Protein AF-A0A1I8J2R6-F1 (afdb_monomer_lite)

Radius of gyration: 37.36 Å; chains: 1; bounding box: 81×75×120 Å

Foldseek 3Di:
DDDDDPVNVVVVVVVVVVVVVVVVLLVVLVVVLVDPDDDDDLQRLLVNLVSCQSVLDQEDEAAQQQQDFAVSVVSNDHPSHNYYHYHHDVLAFFHDDPDPCCCFPVVRSGGPVNVCVVVPDDDDDDQEDQFAAPLQCVLCCVVVVSHDYPCVRLVVQAAQLFFPDLFAEQADQQAWDDDPFIEGLQLLLQLLLVLVLSLLLPDQLQQEAEEEQTPVHLLSSQVVLQVVCVVVVVSPVVLVVLLVVVDDDDDDDGDDDDDDDDPPPVVNPGRSHHYYYLVVCPPAAHAEYEYEQRHRDPVLDSPPVQRSNSVSSQSRRHSHGYYYYYHLVSQVPPHPSSVVSVVVCVVVVRYDLWGWTARSQCSPPFTQTHNTSVSRADNQRDRQQDFCQDQAPLNPDGGRHGVPSDDHRQFAQDKDKDAQPPPRDIDIDGPNDDSVNDAQQAKDWDAQPVPGHTGIGGPRDDSPPDADFAFPADAAPPPGHTDGHGNRDHRYDVPDPVVVVVVVVVVVVVVVVQVVVLQVLLVVLVVVLVVLVPDPQDDKDKDKADCDDDRVVVVVVVVCQQVVQADVVLVFDWDFPIKIFIDGSVLSNLLSVCLSVPDAASPPKDKWKAAAEPVQVVCCSGPFDDFDPAADQAGRFGKTFSHNSVRQDCVRNVPRQKMWIKTAQQGAEDEDLAGDRHDDAPVVCVVVVGQWYWYDAPSVVRHTHNGIMITGHDRSRMGGGMMTHIDGDPPPPLPPQDDDDDPQQKDKQFDDDPPPPDPPRSSNVVCCVVQCQQCVQPPDPFKFFGMKIFGRPPVLVVLLVVVCVVVPVPPPFAKWKWDDLAPVRVVCCSRPFDDFVRLVPTWTANYDDPVVCVVSPYFNKMFIKGFDFDDDPDDPDSGDITGDDGRSRIDRGMITGIGGDD

pLDDT: mean 79.5, std 16.18, range [24.77, 98.44]

Organism: NCBI:txid282301

Sequence (902 aa):
CVTSDPQSAINDFCSLAAMRRELRLRRTAALLRTKRIVGMTVTGASIQRDILRLVRPSLLVVEEAAEVGEPQLLACLSPSVQHLVLIGDHKQLRPPTESHRLARYFDLDVSMFERLINNGISYDQLALQNRMRPELSQFLRDIYPGLKDNLPVVTKHQATPCVAKSAFFWDHSEPETGDRSYINKEEAERCVALALFLISQGVAPSRITILAAYRSQTALISQLVRQRAEQHQHLFPEYFANRAKAGGSAGAAAAGEAEEADDEAVESRGPPILAHTVDVYQGDENDFVIVSLVRSNEECTVGFLKEVSRRCVAQSRARCGFWLIGNADCLTKEVGHWRTLLKSMREAGCVGKQLPLRCVLHPAETQLEASDAASVPAVGAKFCTLNCDMMMECGLHRCPLPCQPRHSHDRCAVRSEVTLPDCGHRAAKLCHQSLEELRCCTMVDFAFEACGHPGRKECWQPEGQLQCLRPCDRDLPGCGHRCQLLCWERCAPESCAQCRADEAARNAELQARRQAAQDEARREAKVELEAIKKQMDGCVKRLELTRDGESASEFLDVEDRVLKYIRAEHSWYPTVNRVEKVLNASLKRKFLSYKSALMFEPDRCELKFHGTSAEGVEGIITSGFRLPEKAGMYGAGIYFASDSSKSAREIYTKGSNMLMLCEVLLGRSLTVLGATKDTYNFKRMRQEKYDSLFAPRNSRATNGVMNDEFVVFEPAQAYPKYIVHYSCVDGSAALKGLPTVLAEGVTRINRPQRHEVDQNNPLFVYWSLVNSRFLSGLTTHGITVTQVQVNQNSDLLAKFEARRLKAGAAAKAPYGFTWAADQREAESVMKSGFSPAAVSGLKFTQLPDLQQMRAAVGGRLALLCKLLPSRHAGSGDPGAPWSIDSPDCAYPRYAIHFSMAG

InterPro domains:
  IPR012317 Poly(ADP-ribose) polymerase, catalytic domain [PF00644] (553-727)
  IPR012317 Poly(ADP-ribose) polymerase, catalytic domain [PS51059] (534-735)
  IPR027417 P-loop containing nucleoside triphosphate hydrolase [G3DSA:3.40.50.300] (8-129)
  IPR027417 P-loop containing nucleoside triphosphate hydrolase [G3DSA:3.40.50.300] (131-357)
  IPR027417 P-loop containing nucleoside triphosphate hydrolase [SSF52540] (24-339)
  IPR041677 DNA2/NAM7 helicase, helicase domain [PF13086] (26-96)
  IPR041679 DNA2/NAM7 helicase-like, C-terminal [PF13087] (108-328)
  IPR045055 DNA2/NAM7-like helicase [PTHR10887] (22-465)
  IPR047187 Upf1-like, C-terminal helicase domain [cd18808] (132-346)

Secondary structure (DSSP, 8-state):
-----HHHHHHHHHHHHHHHHHHHHHHHHHHHTT-S-----HHHHHHTHHHHHHH--SEEEESSTTTS-HHHHHHH--TT--EEEE---TTSPPPP-S-HHHHHHH-TT--HHHHHHHTT-------EESSS-HHHHGGGTTT-TT-EE-HHHHTTSPPPTTBS-SEEEEE--PPPB-SSS-B-HHHHHHHHHHHHHHHHTT--GGGEEEEESSHHHHHHHHHHHHHHHHHTGGG-HHHHHHHHHT----------------TTTGGGTS-SSEEEETTTTSS--EEEEEEE-----TT---GGGGSHHHHHHHHSSEEEEEEEEE-HHHHHHH-HHHHHHHHHHHHTT-EESSEEE--SS-TTT--EEE-STTTSPPTT-----SB--PBPTTSS-B--SBS-S---SS----EEEEE-TTT--EEEEETTS-GGG-----EEEEE-TTT--EEEEETTS-GGGS---SBP-PBPTTT-PBP-SBTTS---GGG-HHHHHHHHHHHHHHHHHHHHHHHHHHHHHHHHHHHHHTS---PPEEEEE-SSSTTHHHHHHHHHHHHHT--GGGT--EEEEEEEEEE-HHHHHHHHHHHHT-SS-TT-EEEEEEE--HHHHHHHHHH-----SS-BTTBSSEEEES-HHHHTSHHHHTT--EEEEEEEE--SEEE--S--TT---HHHHHHTT-SEEEE-TTGGGGT--SS-EEEESSGGGEEEEEEEEEEE--TTGGGGGS----TTTEEEEEPPPTT---TT-HHHHHHHHHHHHHHTT---SSEEEEEEEEE--HHHHHHHHHHHHHT-TT----EEEEE-SSHHHHHHHHHH---TTTSTT--BBSS--HHHHHH-TT--EEEEEEE---S---S--TTPPB--SSGGGEEEEEEEEEEE--

Structure (mmCIF, N/CA/C/O backbone):
data_AF-A0A1I8J2R6-F1
#
_entry.id   AF-A0A1I8J2R6-F1
#
loop_
_atom_site.group_PDB
_atom_site.id
_atom_site.type_symbol
_atom_site.label_atom_id
_atom_site.label_alt_id
_atom_site.label_comp_id
_atom_site.label_asym_id
_atom_site.label_entity_id
_atom_site.label_seq_id
_atom_site.pdbx_PDB_ins_code
_atom_site.Cartn_x
_atom_site.Cartn_y
_atom_site.Cartn_z
_atom_site.occupancy
_atom_site.B_iso_or_equiv
_atom_site.auth_seq_id
_atom_site.auth_comp_id
_atom_site.auth_asym_id
_atom_site.auth_atom_id
_atom_site.pdbx_PDB_model_num
ATOM 1 N N . CYS A 1 1 ? -45.819 43.734 0.096 1.00 41.59 1 CYS A N 1
ATOM 2 C CA . CYS A 1 1 ? -46.353 42.372 -0.118 1.00 41.59 1 CYS A CA 1
ATOM 3 C C . CYS A 1 1 ? -45.256 41.579 -0.817 1.00 41.59 1 CYS A C 1
ATOM 5 O O . CYS A 1 1 ? -44.944 41.943 -1.936 1.00 41.59 1 CYS A O 1
ATOM 7 N N . VAL A 1 2 ? -44.517 40.634 -0.243 1.00 42.91 2 VAL A N 1
ATOM 8 C CA . VAL A 1 2 ? -44.697 39.684 0.873 1.00 42.91 2 VAL A CA 1
ATOM 9 C C . VAL A 1 2 ? -43.318 39.617 1.567 1.00 42.91 2 VAL A C 1
ATOM 11 O O . VAL A 1 2 ? -42.319 39.416 0.894 1.00 42.91 2 VAL A O 1
ATOM 14 N N . THR A 1 3 ? -43.133 40.092 2.803 1.00 52.91 3 THR A N 1
ATOM 15 C CA . THR A 1 3 ? -43.122 39.261 4.029 1.00 52.91 3 THR A CA 1
ATOM 16 C C . THR A 1 3 ? -42.663 37.816 3.806 1.00 52.91 3 THR A C 1
ATOM 18 O O . THR A 1 3 ? -43.470 36.901 3.922 1.00 52.91 3 THR A O 1
ATOM 21 N N . SER A 1 4 ? -41.387 37.581 3.513 1.00 55.28 4 SER A N 1
ATOM 22 C CA . SER A 1 4 ? -40.802 36.256 3.741 1.00 55.28 4 SER A CA 1
ATOM 23 C C . SER A 1 4 ? -39.691 36.381 4.771 1.00 55.28 4 SER A C 1
ATOM 25 O O . SER A 1 4 ? -38.620 36.919 4.491 1.00 55.28 4 SER A O 1
ATOM 27 N N . ASP A 1 5 ? -39.999 35.917 5.978 1.00 74.06 5 ASP A N 1
ATOM 28 C CA . ASP A 1 5 ? -39.030 35.562 7.008 1.00 74.06 5 ASP A CA 1
ATOM 29 C C . ASP A 1 5 ? -37.847 34.801 6.361 1.00 74.06 5 ASP A C 1
ATOM 31 O O . ASP A 1 5 ? -38.088 33.816 5.655 1.00 74.06 5 ASP A O 1
ATOM 35 N N . PRO A 1 6 ? -36.582 35.232 6.541 1.00 74.56 6 PRO A N 1
ATOM 36 C CA . PRO A 1 6 ? -35.406 34.529 6.025 1.00 74.56 6 PRO A CA 1
ATOM 37 C C . PRO A 1 6 ? -35.391 33.036 6.373 1.00 74.56 6 PRO A C 1
ATOM 39 O O . PRO A 1 6 ? -34.923 32.226 5.573 1.00 74.56 6 PRO A O 1
ATOM 42 N N . GLN A 1 7 ? -35.959 32.661 7.523 1.00 73.50 7 GLN A N 1
ATOM 43 C CA . GLN A 1 7 ? -36.097 31.266 7.929 1.00 73.50 7 GLN A CA 1
ATOM 44 C C . GLN A 1 7 ? -37.048 30.492 7.003 1.00 73.50 7 GLN A C 1
ATOM 46 O O . GLN A 1 7 ? -36.767 29.349 6.648 1.00 73.50 7 GLN A O 1
ATOM 51 N N . SER A 1 8 ? -38.133 31.125 6.547 1.00 76.44 8 SER A N 1
ATOM 52 C CA . SER A 1 8 ? -39.066 30.547 5.571 1.00 76.44 8 SER A CA 1
ATOM 53 C C . SER A 1 8 ? -38.379 30.291 4.232 1.00 76.44 8 SER A C 1
ATOM 55 O O . SER A 1 8 ? -38.514 29.206 3.681 1.00 76.44 8 SER A O 1
ATOM 57 N N . ALA A 1 9 ? -37.579 31.240 3.737 1.00 78.19 9 ALA A N 1
ATOM 58 C CA . ALA A 1 9 ? -36.866 31.076 2.469 1.00 78.19 9 ALA A CA 1
ATOM 59 C C . ALA A 1 9 ? -35.791 29.971 2.532 1.00 78.19 9 ALA A C 1
ATOM 61 O O . ALA A 1 9 ? -35.609 29.224 1.569 1.00 78.19 9 ALA A O 1
ATOM 62 N N . ILE A 1 10 ? -35.097 29.835 3.670 1.00 81.56 10 ILE A N 1
ATOM 63 C CA . ILE A 1 10 ? -34.151 28.734 3.913 1.00 81.56 10 ILE A CA 1
ATOM 64 C C . ILE A 1 10 ? -34.891 27.392 3.954 1.00 81.56 10 ILE A C 1
ATOM 66 O O . ILE A 1 10 ? -34.449 26.435 3.320 1.00 81.56 10 ILE A O 1
ATOM 70 N N . ASN A 1 11 ? -36.029 27.323 4.647 1.00 82.44 11 ASN A N 1
ATOM 71 C CA . ASN A 1 11 ? -36.851 26.114 4.706 1.00 82.44 11 ASN A CA 1
ATOM 72 C C . ASN A 1 11 ? -37.362 25.712 3.312 1.00 82.44 11 ASN A C 1
ATOM 74 O O . ASN A 1 11 ? -37.271 24.539 2.942 1.00 82.44 11 ASN A O 1
ATOM 78 N N . ASP A 1 12 ? -37.809 26.681 2.511 1.00 88.00 12 ASP A N 1
ATOM 79 C CA . ASP A 1 12 ? -38.261 26.455 1.137 1.00 88.00 12 ASP A CA 1
ATOM 80 C C . ASP A 1 12 ? -37.124 25.930 0.254 1.00 88.00 12 ASP A C 1
ATOM 82 O O . ASP A 1 12 ? -37.296 24.923 -0.440 1.00 88.00 12 ASP A O 1
ATOM 86 N N . PHE A 1 13 ? -35.935 26.543 0.330 1.00 87.50 13 PHE A N 1
ATOM 87 C CA . PHE A 1 13 ? -34.747 26.078 -0.388 1.00 87.50 13 PHE A CA 1
ATOM 88 C C . PHE A 1 13 ? -34.352 24.652 0.015 1.00 87.50 13 PHE A C 1
ATOM 90 O O . PHE A 1 13 ? -34.125 23.810 -0.857 1.00 87.50 13 PHE A O 1
ATOM 97 N N . CYS A 1 14 ? -34.310 24.353 1.316 1.00 83.12 14 CYS A N 1
ATOM 98 C CA . CYS A 1 14 ? -34.025 23.013 1.825 1.00 83.12 14 CYS A CA 1
ATOM 99 C C . CYS A 1 14 ? -35.053 21.987 1.320 1.00 83.12 14 CYS A C 1
ATOM 101 O O . CYS A 1 14 ? -34.664 20.894 0.901 1.00 83.12 14 CYS A O 1
ATOM 103 N N . SER A 1 15 ? -36.342 22.346 1.278 1.00 89.81 15 SER A N 1
ATOM 104 C CA . SER A 1 15 ? -37.396 21.469 0.753 1.00 89.81 15 SER A CA 1
ATOM 105 C C . SER A 1 15 ? -37.225 21.194 -0.747 1.00 89.81 15 SER A C 1
ATOM 107 O O . SER A 1 15 ? -37.290 20.042 -1.179 1.00 89.81 15 SER A O 1
ATOM 109 N N . LEU A 1 16 ? -36.908 22.222 -1.543 1.00 90.69 16 LEU A N 1
ATOM 110 C CA . LEU A 1 16 ? -36.685 22.097 -2.984 1.00 90.69 16 LEU A CA 1
ATOM 111 C C . LEU A 1 16 ? -35.411 21.303 -3.290 1.00 90.69 16 LEU A C 1
ATOM 113 O O . LEU A 1 16 ? -35.392 20.485 -4.214 1.00 90.69 16 LEU A O 1
ATOM 117 N N . ALA A 1 17 ? -34.351 21.495 -2.503 1.00 85.00 17 ALA A N 1
ATOM 118 C CA . ALA A 1 17 ? -33.121 20.719 -2.605 1.00 85.00 17 ALA A CA 1
ATOM 119 C C . ALA A 1 17 ? -33.365 19.234 -2.283 1.00 85.00 17 ALA A C 1
ATOM 121 O O . ALA A 1 17 ? -32.916 18.362 -3.037 1.00 85.00 17 ALA A O 1
ATOM 122 N N . ALA A 1 18 ? -34.130 18.939 -1.226 1.00 84.38 18 ALA A N 1
ATOM 123 C CA . ALA A 1 18 ? -34.547 17.581 -0.882 1.00 84.38 18 ALA A CA 1
ATOM 124 C C . ALA A 1 18 ? -35.412 16.956 -1.990 1.00 84.38 18 ALA A C 1
ATOM 126 O O . ALA A 1 18 ? -35.148 15.833 -2.422 1.00 84.38 18 ALA A O 1
ATOM 127 N N . MET A 1 19 ? -36.371 17.709 -2.536 1.00 90.94 19 MET A N 1
ATOM 128 C CA . MET A 1 19 ? -37.223 17.263 -3.641 1.00 90.94 19 MET A CA 1
ATOM 129 C C . MET A 1 19 ? -36.410 16.969 -4.908 1.00 90.94 19 MET A C 1
ATOM 131 O O . MET A 1 19 ? -36.607 15.940 -5.556 1.00 90.94 19 MET A O 1
ATOM 135 N N . ARG A 1 20 ? -35.436 17.821 -5.250 1.00 90.69 20 ARG A N 1
ATOM 136 C CA . ARG A 1 20 ? -34.522 17.588 -6.378 1.00 90.69 20 ARG A CA 1
ATOM 137 C C . ARG A 1 20 ? -33.685 16.325 -6.174 1.00 90.69 20 ARG A C 1
ATOM 139 O O . ARG A 1 20 ? -33.478 15.580 -7.135 1.00 90.69 20 ARG A O 1
ATOM 146 N N . ARG A 1 21 ? -33.189 16.086 -4.954 1.00 86.81 21 ARG A N 1
ATOM 147 C CA . ARG A 1 21 ? -32.439 14.868 -4.606 1.00 86.81 21 ARG A CA 1
ATOM 148 C C . ARG A 1 21 ? -33.311 13.626 -4.781 1.00 86.81 21 ARG A C 1
ATOM 150 O O . ARG A 1 21 ? -32.877 12.694 -5.450 1.00 86.81 21 ARG A O 1
ATOM 157 N N . GLU A 1 22 ? -34.539 13.652 -4.274 1.00 89.94 22 GLU A N 1
ATOM 158 C CA . GLU A 1 22 ? -35.502 12.553 -4.404 1.00 89.94 22 GLU A CA 1
ATOM 159 C C . GLU A 1 22 ? -35.852 12.259 -5.872 1.00 89.94 22 GLU A C 1
ATOM 161 O O . GLU A 1 22 ? -35.825 11.110 -6.312 1.00 89.94 22 GLU A O 1
ATOM 166 N N . LEU A 1 23 ? -36.109 13.291 -6.682 1.00 91.44 23 LEU A N 1
ATOM 167 C CA . LEU A 1 23 ? -36.392 13.121 -8.112 1.00 91.44 23 LEU A CA 1
ATOM 168 C C . LEU A 1 23 ? -35.204 12.519 -8.873 1.00 91.44 23 LEU A C 1
ATOM 170 O O . LEU A 1 23 ? -35.393 11.652 -9.730 1.00 91.44 23 LEU A O 1
ATOM 174 N N . ARG A 1 24 ? -33.975 12.942 -8.551 1.00 91.88 24 ARG A N 1
ATOM 175 C CA . ARG A 1 24 ? -32.754 12.340 -9.110 1.00 91.88 24 ARG A CA 1
ATOM 176 C C . ARG A 1 24 ? -32.631 10.874 -8.714 1.00 91.88 24 ARG A C 1
ATOM 178 O O . ARG A 1 24 ? -32.400 10.044 -9.587 1.00 91.88 24 ARG A O 1
ATOM 185 N N . LEU A 1 25 ? -32.843 10.561 -7.437 1.00 90.94 25 LEU A N 1
ATOM 186 C CA . LEU A 1 25 ? -32.797 9.202 -6.904 1.00 90.94 25 LEU A CA 1
ATOM 187 C C . LEU A 1 25 ? -33.786 8.283 -7.638 1.00 90.94 25 LEU A C 1
ATOM 189 O O . LEU A 1 25 ? -33.397 7.229 -8.139 1.00 90.94 25 LEU A O 1
ATOM 193 N N . ARG A 1 26 ? -35.045 8.720 -7.791 1.00 91.88 26 ARG A N 1
ATOM 194 C CA . ARG A 1 26 ? -36.088 7.979 -8.520 1.00 91.88 26 ARG A CA 1
ATOM 195 C C . ARG A 1 26 ? -35.759 7.792 -9.992 1.00 91.88 26 ARG A C 1
ATOM 197 O O . ARG A 1 26 ? -35.961 6.701 -10.516 1.00 91.88 26 ARG A O 1
ATOM 204 N N . ARG A 1 27 ? -35.240 8.827 -10.658 1.00 94.62 27 ARG A N 1
ATOM 205 C CA . ARG A 1 27 ? -34.813 8.734 -12.061 1.00 94.62 27 ARG A CA 1
ATOM 206 C C . ARG A 1 27 ? -33.696 7.703 -12.226 1.00 94.62 27 ARG A C 1
ATOM 208 O O . ARG A 1 27 ? -33.782 6.863 -13.119 1.00 94.62 27 ARG A O 1
ATOM 215 N N . THR A 1 28 ? -32.680 7.744 -11.365 1.00 94.12 28 THR A N 1
ATOM 216 C CA . THR A 1 28 ? -31.578 6.774 -11.382 1.00 94.12 28 THR A CA 1
ATOM 217 C C . THR A 1 28 ? -32.084 5.364 -11.097 1.00 94.12 28 THR A C 1
ATOM 219 O O . THR A 1 28 ? -31.772 4.447 -11.848 1.00 94.12 28 THR A O 1
ATOM 222 N N . ALA A 1 29 ? -32.930 5.180 -10.081 1.00 93.75 29 ALA A N 1
ATOM 223 C CA . ALA A 1 29 ? -33.512 3.878 -9.770 1.00 93.75 29 ALA A CA 1
ATOM 224 C C . ALA A 1 29 ? -34.367 3.330 -10.926 1.00 93.75 29 ALA A C 1
ATOM 226 O O . ALA A 1 29 ? -34.264 2.151 -11.252 1.00 93.75 29 ALA A O 1
ATOM 227 N N . ALA A 1 30 ? -35.165 4.173 -11.589 1.00 93.94 30 ALA A N 1
ATOM 228 C CA . ALA A 1 30 ? -35.940 3.777 -12.764 1.00 93.94 30 ALA A CA 1
ATOM 229 C C . ALA A 1 30 ? -35.036 3.297 -13.908 1.00 93.94 30 ALA A C 1
ATOM 231 O O . ALA A 1 30 ? -35.324 2.272 -14.519 1.00 93.94 30 ALA A O 1
ATOM 232 N N . LEU A 1 31 ? -33.915 3.985 -14.150 1.00 94.75 31 LEU A N 1
ATOM 233 C CA . LEU A 1 31 ? -32.914 3.558 -15.126 1.00 94.75 31 LEU A CA 1
ATOM 234 C C . LEU A 1 31 ? -32.279 2.218 -14.728 1.00 94.75 31 LEU A C 1
ATOM 236 O O . LEU A 1 31 ? -32.206 1.310 -15.552 1.00 94.75 31 LEU A O 1
ATOM 240 N N . LEU A 1 32 ? -31.849 2.067 -13.475 1.00 94.50 32 LEU A N 1
ATOM 241 C CA . LEU A 1 32 ? -31.216 0.839 -12.983 1.00 94.50 32 LEU A CA 1
ATOM 242 C C . LEU A 1 32 ? -32.159 -0.367 -13.045 1.00 94.50 32 LEU A C 1
ATOM 244 O O . LEU A 1 32 ? -31.720 -1.453 -13.402 1.00 94.50 32 LEU A O 1
ATOM 248 N N . ARG A 1 33 ? -33.464 -0.176 -12.813 1.00 93.31 33 ARG A N 1
ATOM 249 C CA . ARG A 1 33 ? -34.480 -1.236 -12.966 1.00 93.31 33 ARG A CA 1
ATOM 250 C C . ARG A 1 33 ? -34.614 -1.762 -14.396 1.00 93.31 33 ARG A C 1
ATOM 252 O O . ARG A 1 33 ? -35.150 -2.848 -14.581 1.00 93.31 33 ARG A O 1
ATOM 259 N N . THR A 1 34 ? -34.128 -1.030 -15.402 1.00 94.44 34 THR A N 1
ATOM 260 C CA . THR A 1 34 ? -34.065 -1.532 -16.789 1.00 94.44 34 THR A CA 1
ATOM 261 C C . THR A 1 34 ? -32.879 -2.468 -17.036 1.00 94.44 34 THR A C 1
ATOM 263 O O . THR A 1 34 ? -32.803 -3.096 -18.092 1.00 94.44 34 THR A O 1
ATOM 266 N N . LYS A 1 35 ? -31.924 -2.555 -16.101 1.00 95.44 35 LYS A N 1
ATOM 267 C CA . LYS A 1 35 ? -30.710 -3.366 -16.234 1.00 95.44 35 LYS A CA 1
ATOM 268 C C . LYS A 1 35 ? -30.902 -4.732 -15.580 1.00 95.44 35 LYS A C 1
ATOM 270 O O . LYS A 1 35 ? -31.569 -4.856 -14.560 1.00 95.44 35 LYS A O 1
ATOM 275 N N . ARG A 1 36 ? -30.295 -5.763 -16.178 1.00 94.06 36 ARG A N 1
ATOM 276 C CA . ARG A 1 36 ? -30.310 -7.139 -15.643 1.00 94.06 36 ARG A CA 1
ATOM 277 C C . ARG A 1 36 ? -29.330 -7.328 -14.488 1.00 94.06 36 ARG A C 1
ATOM 279 O O . ARG A 1 36 ? -29.623 -8.066 -13.560 1.00 94.06 36 ARG A O 1
ATOM 286 N N . ILE A 1 37 ? -28.171 -6.681 -14.581 1.00 94.81 37 ILE A N 1
ATOM 287 C CA . ILE A 1 37 ? -27.089 -6.743 -13.599 1.00 94.81 37 ILE A CA 1
ATOM 288 C C . ILE A 1 37 ? -26.678 -5.307 -13.296 1.00 94.81 37 ILE A C 1
ATOM 290 O O . ILE A 1 37 ? -26.556 -4.487 -14.209 1.00 94.81 37 ILE A O 1
ATOM 294 N N . VAL A 1 38 ? -26.486 -5.014 -12.014 1.00 92.94 38 VAL A N 1
ATOM 295 C CA . VAL A 1 38 ? -25.965 -3.739 -11.522 1.00 92.94 38 VAL A CA 1
ATOM 296 C C . VAL A 1 38 ? -24.752 -4.065 -10.660 1.00 92.94 38 VAL A C 1
ATOM 298 O O . VAL A 1 38 ? -24.902 -4.668 -9.602 1.00 92.94 38 VAL A O 1
ATOM 301 N N . GLY A 1 39 ? -23.560 -3.714 -11.140 1.00 94.06 39 GLY A N 1
ATOM 302 C CA . GLY A 1 39 ? -22.318 -3.854 -10.380 1.00 94.06 39 GLY A CA 1
ATOM 303 C C . GLY A 1 39 ? -22.105 -2.644 -9.476 1.00 94.06 39 GLY A C 1
ATOM 304 O O . GLY A 1 39 ? -22.279 -1.508 -9.917 1.00 94.06 39 GLY A O 1
ATOM 305 N N . MET A 1 40 ? -21.756 -2.885 -8.213 1.00 92.00 40 MET A N 1
ATOM 306 C CA . MET A 1 40 ? -21.444 -1.851 -7.225 1.00 92.00 40 MET A CA 1
ATOM 307 C C . MET A 1 40 ? -20.358 -2.376 -6.289 1.00 92.00 40 MET A C 1
ATOM 309 O O . MET A 1 40 ? -20.383 -3.549 -5.926 1.00 92.00 40 MET A O 1
ATOM 313 N N . THR A 1 41 ? -19.449 -1.510 -5.846 1.00 92.06 41 THR A N 1
ATOM 314 C CA . THR A 1 41 ? -18.597 -1.832 -4.693 1.00 92.06 41 THR A CA 1
ATOM 315 C C . THR A 1 41 ? -19.459 -1.906 -3.433 1.00 92.06 41 THR A C 1
ATOM 317 O O . THR A 1 41 ? -20.479 -1.215 -3.339 1.00 92.06 41 THR A O 1
ATOM 320 N N . VAL A 1 42 ? -19.064 -2.704 -2.437 1.00 90.06 42 VAL A N 1
ATOM 321 C CA . VAL A 1 42 ? -19.828 -2.814 -1.179 1.00 90.06 42 VAL A CA 1
ATOM 322 C C . VAL A 1 42 ? -19.938 -1.457 -0.478 1.00 90.06 42 VAL A C 1
ATOM 324 O O . VAL A 1 42 ? -21.018 -1.078 -0.027 1.00 90.06 42 VAL A O 1
ATOM 327 N N . THR A 1 43 ? -18.860 -0.670 -0.465 1.00 87.44 43 THR A N 1
ATOM 328 C CA . THR A 1 43 ? -18.877 0.704 0.053 1.00 87.44 43 THR A CA 1
ATOM 329 C C . THR A 1 43 ? -19.904 1.559 -0.690 1.00 87.44 43 THR A C 1
ATOM 331 O O . THR A 1 43 ? -20.770 2.167 -0.059 1.00 87.44 43 THR A O 1
ATOM 334 N N . GLY A 1 44 ? -19.889 1.547 -2.028 1.00 90.62 44 GLY A N 1
ATOM 335 C CA . GLY A 1 44 ? -20.854 2.287 -2.842 1.00 90.62 44 GLY A CA 1
ATOM 336 C C . GLY A 1 44 ? -22.300 1.838 -2.610 1.00 90.62 44 GLY A C 1
ATOM 337 O O . GLY A 1 44 ? -23.192 2.676 -2.476 1.00 90.62 44 GLY A O 1
ATOM 338 N N . ALA A 1 45 ? -22.534 0.531 -2.494 1.00 90.06 45 ALA A N 1
ATOM 339 C CA . ALA A 1 45 ? -23.837 -0.048 -2.182 1.00 90.06 45 ALA A CA 1
ATOM 340 C C . ALA A 1 45 ? -24.343 0.380 -0.791 1.00 90.06 45 ALA A C 1
ATOM 342 O O . ALA A 1 45 ? -25.509 0.755 -0.653 1.00 90.06 45 ALA A O 1
ATOM 343 N N . SER A 1 46 ? -23.460 0.415 0.214 1.00 89.62 46 SER A N 1
ATOM 344 C CA . SER A 1 46 ? -23.796 0.840 1.579 1.00 89.62 46 SER A CA 1
ATOM 345 C C . SER A 1 46 ? -24.185 2.325 1.653 1.00 89.62 46 SER A C 1
ATOM 347 O O . SER A 1 46 ? -25.161 2.679 2.318 1.00 89.62 46 SER A O 1
ATOM 349 N N . ILE A 1 47 ? -23.492 3.185 0.895 1.00 89.06 47 ILE A N 1
ATOM 350 C CA . ILE A 1 47 ? -23.788 4.622 0.782 1.00 89.06 47 ILE A CA 1
ATOM 351 C C . ILE A 1 47 ? -25.100 4.842 0.013 1.00 89.06 47 ILE A C 1
ATOM 353 O O . ILE A 1 47 ? -25.913 5.692 0.375 1.00 89.06 47 ILE A O 1
ATOM 357 N N . GLN A 1 48 ? -25.342 4.062 -1.044 1.00 88.00 48 GLN A N 1
ATOM 358 C CA . GLN A 1 48 ? -26.504 4.198 -1.929 1.00 88.00 48 GLN A CA 1
ATOM 359 C C . GLN A 1 48 ? -27.696 3.314 -1.521 1.00 88.00 48 GLN A C 1
ATOM 361 O O . GLN A 1 48 ? -28.503 2.915 -2.368 1.00 88.00 48 GLN A O 1
ATOM 366 N N . ARG A 1 49 ? -27.872 3.052 -0.219 1.00 88.38 49 ARG A N 1
ATOM 367 C CA . ARG A 1 49 ? -28.958 2.206 0.310 1.00 88.38 49 ARG A CA 1
ATOM 368 C C . ARG A 1 49 ? -30.348 2.610 -0.191 1.00 88.38 49 ARG A C 1
ATOM 370 O O . ARG A 1 49 ? -31.191 1.750 -0.450 1.00 88.38 49 ARG A O 1
ATOM 377 N N . ASP A 1 50 ? -30.600 3.907 -0.351 1.00 89.31 50 ASP A N 1
ATOM 378 C CA . ASP A 1 50 ? -31.898 4.405 -0.819 1.00 89.31 50 ASP A CA 1
ATOM 379 C C . ASP A 1 50 ? -32.159 4.057 -2.292 1.00 89.31 50 ASP A C 1
ATOM 381 O O . ASP A 1 50 ? -33.287 3.724 -2.657 1.00 89.31 50 ASP A O 1
ATOM 385 N N . ILE A 1 51 ? -31.117 4.032 -3.131 1.00 91.06 51 ILE A N 1
ATOM 386 C CA . ILE A 1 51 ? -31.227 3.552 -4.516 1.00 91.06 51 ILE A CA 1
ATOM 387 C C . ILE A 1 51 ? -31.551 2.060 -4.517 1.00 91.06 51 ILE A C 1
ATOM 389 O O . ILE A 1 51 ? -32.489 1.655 -5.200 1.00 91.06 51 ILE A O 1
ATOM 393 N N . LEU A 1 52 ? -30.847 1.249 -3.721 1.00 90.12 52 LEU A N 1
ATOM 394 C CA . LEU A 1 52 ? -31.099 -0.196 -3.636 1.00 90.12 52 LEU A CA 1
ATOM 395 C C . LEU A 1 52 ? -32.539 -0.503 -3.202 1.00 90.12 52 LEU A C 1
ATOM 397 O O . LEU A 1 52 ? -33.194 -1.363 -3.790 1.00 90.12 52 LEU A O 1
ATOM 401 N N . ARG A 1 53 ? -33.080 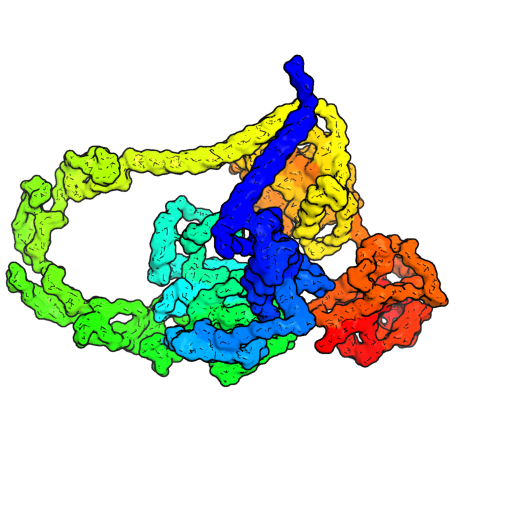0.260 -2.243 1.00 90.00 53 ARG A N 1
ATOM 402 C CA . ARG A 1 53 ? -34.485 0.151 -1.808 1.00 90.00 53 ARG A CA 1
ATOM 403 C C . ARG A 1 53 ? -35.492 0.466 -2.915 1.00 90.00 53 ARG A C 1
ATOM 405 O O . ARG A 1 53 ? -36.568 -0.128 -2.930 1.00 90.00 53 ARG A O 1
ATOM 412 N N . LEU A 1 54 ? -35.168 1.386 -3.823 1.00 91.88 54 LEU A N 1
ATOM 413 C CA . LEU A 1 54 ? -36.026 1.748 -4.956 1.00 91.88 54 LEU A CA 1
ATOM 414 C C . LEU A 1 54 ? -35.879 0.789 -6.142 1.00 91.88 54 LEU A C 1
ATOM 416 O O . LEU A 1 54 ? -36.867 0.493 -6.818 1.00 91.88 54 LEU A O 1
ATOM 420 N N . VAL A 1 55 ? -34.660 0.304 -6.389 1.00 93.00 55 VAL A N 1
ATOM 421 C CA . VAL A 1 55 ? -34.363 -0.697 -7.423 1.00 93.00 55 VAL A CA 1
ATOM 422 C C . VAL A 1 55 ? -35.001 -2.039 -7.071 1.00 93.00 55 VAL A C 1
ATOM 424 O O . VAL A 1 55 ? -35.525 -2.704 -7.961 1.00 93.00 55 VAL A O 1
ATOM 427 N N . ARG A 1 56 ? -35.045 -2.375 -5.774 1.00 93.75 56 ARG A N 1
ATOM 428 C CA . ARG A 1 56 ? -35.627 -3.603 -5.216 1.00 93.75 56 ARG A CA 1
ATOM 429 C C . ARG A 1 56 ? -35.024 -4.883 -5.818 1.00 93.75 56 ARG A C 1
ATOM 431 O O . ARG A 1 56 ? -35.766 -5.681 -6.395 1.00 93.75 56 ARG A O 1
ATOM 438 N N . PRO A 1 57 ? -33.700 -5.099 -5.711 1.00 93.12 57 PRO A N 1
ATOM 439 C CA . PRO A 1 57 ? -33.092 -6.338 -6.183 1.00 93.12 57 PRO A CA 1
ATOM 440 C C . PRO A 1 57 ? -33.648 -7.538 -5.403 1.00 93.12 57 PRO A C 1
ATOM 442 O O . PRO A 1 57 ? -33.821 -7.461 -4.184 1.00 93.12 57 PRO A O 1
ATOM 445 N N . SER A 1 58 ? -33.925 -8.635 -6.111 1.00 95.31 58 SER A N 1
ATOM 446 C CA . SER A 1 58 ? -34.339 -9.919 -5.526 1.00 95.31 58 SER A CA 1
ATOM 447 C C . SER A 1 58 ? -33.164 -10.868 -5.280 1.00 95.31 58 SER A C 1
ATOM 449 O O . SER A 1 58 ? -33.244 -11.710 -4.390 1.00 95.31 58 SER A O 1
ATOM 451 N N . LEU A 1 59 ? -32.071 -10.717 -6.029 1.00 95.56 59 LEU A N 1
ATOM 452 C CA . LEU A 1 59 ? -30.840 -11.494 -5.906 1.00 95.56 59 LEU A CA 1
ATOM 453 C C . LEU A 1 59 ? -29.673 -10.544 -5.633 1.00 95.56 59 LEU A C 1
ATOM 455 O O . LEU A 1 59 ? -29.503 -9.560 -6.355 1.00 95.56 59 LEU A O 1
ATOM 459 N N . LEU A 1 60 ? -28.870 -10.858 -4.620 1.00 95.06 60 LEU A N 1
ATOM 460 C CA . LEU A 1 60 ? -27.600 -10.196 -4.343 1.00 95.06 60 LEU A CA 1
ATOM 461 C C . LEU A 1 60 ? -26.475 -11.232 -4.408 1.00 95.06 60 LEU A C 1
ATOM 463 O O . LEU A 1 60 ? -26.538 -12.247 -3.718 1.00 95.06 60 LEU A O 1
ATOM 467 N N . VAL A 1 61 ? -25.459 -10.964 -5.227 1.00 96.88 61 VAL A N 1
ATOM 468 C CA . VAL A 1 61 ? -24.229 -11.761 -5.305 1.00 96.88 61 VAL A CA 1
ATOM 469 C C . VAL A 1 61 ? -23.093 -10.912 -4.755 1.00 96.88 61 VAL A C 1
ATOM 471 O O . VAL A 1 61 ? -22.934 -9.766 -5.174 1.00 96.88 61 VAL A O 1
ATOM 474 N N . VAL A 1 62 ? -22.338 -11.460 -3.809 1.00 95.75 62 VAL A N 1
ATOM 475 C CA . VAL A 1 62 ? -21.211 -10.790 -3.154 1.00 95.75 62 VAL A CA 1
ATOM 476 C C . VAL A 1 62 ? -19.958 -11.607 -3.423 1.00 95.75 62 VAL A C 1
ATOM 478 O O . VAL A 1 62 ? -19.855 -12.745 -2.967 1.00 95.75 62 VAL A O 1
ATOM 481 N N . GLU A 1 63 ? -19.036 -11.029 -4.182 1.00 93.19 63 GLU A N 1
ATOM 482 C CA . GLU A 1 63 ? -17.687 -11.555 -4.388 1.00 93.19 63 GLU A CA 1
ATOM 483 C C . GLU A 1 63 ? -16.759 -11.082 -3.257 1.00 93.19 63 GLU A C 1
ATOM 485 O O . GLU A 1 63 ? -17.048 -10.074 -2.609 1.00 93.19 63 GLU A O 1
ATOM 490 N N . GLU A 1 64 ? -15.687 -11.833 -2.985 1.00 92.25 64 GLU A N 1
ATOM 491 C CA . GLU A 1 64 ? -14.755 -11.612 -1.866 1.00 92.25 64 GLU A CA 1
ATOM 492 C C . GLU A 1 64 ? -15.468 -11.441 -0.512 1.00 92.25 64 GLU A C 1
ATOM 494 O O . GLU A 1 64 ? -15.048 -10.701 0.374 1.00 92.25 64 GLU A O 1
ATOM 499 N N . ALA A 1 65 ? -16.570 -12.172 -0.314 1.00 94.69 65 ALA A N 1
ATOM 500 C CA . ALA A 1 65 ? -17.442 -12.035 0.851 1.00 94.69 65 ALA A CA 1
ATOM 501 C C . ALA A 1 65 ? -16.732 -12.305 2.192 1.00 94.69 65 ALA A C 1
ATOM 503 O O . ALA A 1 65 ? -17.223 -11.880 3.238 1.00 94.69 65 ALA A O 1
ATOM 504 N N . ALA A 1 66 ? -15.592 -13.004 2.166 1.00 92.19 66 ALA A N 1
ATOM 505 C CA . ALA A 1 66 ? -14.745 -13.228 3.332 1.00 92.19 66 ALA A CA 1
ATOM 506 C C . ALA A 1 66 ? -14.014 -11.955 3.801 1.00 92.19 66 ALA A C 1
ATOM 508 O O . ALA A 1 66 ? -13.765 -11.827 4.997 1.00 92.19 66 ALA A O 1
ATOM 509 N N . GLU A 1 67 ? -13.742 -11.015 2.892 1.00 91.31 67 GLU A N 1
ATOM 510 C CA . GLU A 1 67 ? -13.077 -9.728 3.144 1.00 91.31 67 GLU A CA 1
ATOM 511 C C . GLU A 1 67 ? -14.084 -8.586 3.384 1.00 91.31 67 GLU A C 1
ATOM 513 O O . GLU A 1 67 ? -13.734 -7.485 3.807 1.00 91.31 67 GLU A O 1
ATOM 518 N N . VAL A 1 68 ? -15.379 -8.844 3.188 1.00 92.75 68 VAL A N 1
ATOM 519 C CA . VAL A 1 68 ? -16.432 -7.855 3.425 1.00 92.75 68 VAL A CA 1
ATOM 520 C C . VAL A 1 68 ? -16.866 -7.847 4.891 1.00 92.75 68 VAL A C 1
ATOM 522 O O . VAL A 1 68 ? -17.346 -8.848 5.433 1.00 92.75 68 VAL A O 1
ATOM 525 N N . GLY A 1 69 ? -16.767 -6.678 5.528 1.00 92.69 69 GLY A N 1
ATOM 526 C CA . GLY A 1 69 ? -17.233 -6.473 6.896 1.00 92.69 69 GLY A CA 1
ATOM 527 C C . GLY A 1 69 ? -18.736 -6.722 7.018 1.00 92.69 69 GLY A C 1
ATOM 528 O O . GLY A 1 69 ? -19.539 -6.182 6.253 1.00 92.69 69 GLY A O 1
ATOM 529 N N . GLU A 1 70 ? -19.147 -7.502 8.016 1.00 93.25 70 GLU A N 1
ATOM 530 C CA . GLU A 1 70 ? -20.561 -7.818 8.231 1.00 93.25 70 GLU A CA 1
ATOM 531 C C . GLU A 1 70 ? -21.475 -6.579 8.333 1.00 93.25 70 GLU A C 1
ATOM 533 O O . GLU A 1 70 ? -22.522 -6.575 7.677 1.00 93.25 70 GLU A O 1
ATOM 538 N N . PRO A 1 71 ? -21.116 -5.504 9.068 1.00 90.06 71 PRO A N 1
ATOM 539 C CA . PRO A 1 71 ? -21.955 -4.308 9.142 1.00 90.06 71 PRO A CA 1
ATOM 540 C C . PRO A 1 71 ? -22.178 -3.643 7.778 1.00 90.06 71 PRO A C 1
ATOM 542 O O . PRO A 1 71 ? -23.269 -3.143 7.498 1.00 90.06 71 PRO A O 1
ATOM 545 N N . GLN A 1 72 ? -21.159 -3.659 6.915 1.00 90.38 72 GLN A N 1
ATOM 546 C CA . GLN A 1 72 ? -21.238 -3.081 5.574 1.00 90.38 72 GLN A CA 1
ATOM 547 C C . GLN A 1 72 ? -22.156 -3.913 4.675 1.00 90.38 72 GLN A C 1
ATOM 549 O O . GLN A 1 72 ? -23.021 -3.357 3.996 1.00 90.38 72 GLN A O 1
ATOM 554 N N . LEU A 1 73 ? -22.034 -5.245 4.719 1.00 93.38 73 LEU A N 1
ATOM 555 C CA . LEU A 1 73 ? -22.920 -6.130 3.966 1.00 93.38 73 LEU A CA 1
ATOM 556 C C . LEU A 1 73 ? -24.375 -6.012 4.439 1.00 93.38 73 LEU A C 1
ATOM 558 O O . LEU A 1 73 ? -25.279 -5.903 3.611 1.00 93.38 73 LEU A O 1
ATOM 562 N N . LEU A 1 74 ? -24.613 -5.951 5.754 1.00 92.31 74 LEU A N 1
ATOM 563 C CA . LEU A 1 74 ? -25.951 -5.741 6.321 1.00 92.31 74 LEU A CA 1
ATOM 564 C C . LEU A 1 74 ? -26.604 -4.454 5.802 1.00 92.31 74 LEU A C 1
ATOM 566 O O . LEU A 1 74 ? -27.799 -4.450 5.511 1.00 92.31 74 LEU A O 1
ATOM 570 N N . ALA A 1 75 ? -25.836 -3.373 5.635 1.00 90.12 75 ALA A N 1
ATOM 571 C CA . ALA A 1 75 ? -26.347 -2.120 5.082 1.00 90.12 75 ALA A CA 1
ATOM 572 C C . ALA A 1 75 ? -26.796 -2.244 3.611 1.00 90.12 75 ALA A C 1
ATOM 574 O O . ALA A 1 75 ? -27.680 -1.497 3.181 1.00 90.12 75 ALA A O 1
ATOM 575 N N . CYS A 1 76 ? -26.225 -3.193 2.863 1.00 91.00 76 CYS A N 1
ATOM 576 C CA . CYS A 1 76 ? -26.555 -3.468 1.463 1.00 91.00 76 CYS A CA 1
ATOM 577 C C . CYS A 1 76 ? -27.794 -4.367 1.303 1.00 91.00 76 CYS A C 1
ATOM 579 O O . CYS A 1 76 ? -28.422 -4.373 0.241 1.00 91.00 76 CYS A O 1
ATOM 581 N N . LEU A 1 77 ? -28.177 -5.115 2.344 1.00 90.44 77 LEU A N 1
ATOM 582 C CA . LEU A 1 77 ? -29.355 -5.980 2.316 1.00 90.44 77 LEU A CA 1
ATOM 583 C C . LEU A 1 77 ? -30.636 -5.141 2.390 1.00 90.44 77 LEU A C 1
ATOM 585 O O . LEU A 1 77 ? -30.968 -4.529 3.406 1.00 90.44 77 LEU A O 1
ATOM 589 N N . SER A 1 78 ? -31.387 -5.120 1.289 1.00 85.31 78 SER A N 1
ATOM 590 C CA . SER A 1 78 ? -32.713 -4.500 1.246 1.00 85.31 78 SER A CA 1
ATOM 591 C C . SER A 1 78 ? -33.814 -5.539 1.510 1.00 85.31 78 SER A C 1
ATOM 593 O O . SER A 1 78 ? -33.631 -6.708 1.173 1.00 85.31 78 SER A O 1
ATOM 595 N N . PRO A 1 79 ? -34.991 -5.143 2.038 1.00 88.38 79 PRO A N 1
ATOM 596 C CA . PRO A 1 79 ? -36.092 -6.078 2.302 1.00 88.38 79 PRO A CA 1
ATOM 597 C C . PRO A 1 79 ? -36.634 -6.823 1.071 1.00 88.38 79 PRO A C 1
ATOM 599 O O . PRO A 1 79 ? -37.459 -7.717 1.221 1.00 88.38 79 PRO A O 1
ATOM 602 N N . SER A 1 80 ? -36.246 -6.431 -0.148 1.00 93.44 80 SER A N 1
ATOM 603 C CA . SER A 1 80 ? -36.636 -7.134 -1.373 1.00 93.44 80 SER A CA 1
ATOM 604 C C . SER A 1 80 ? -35.728 -8.309 -1.725 1.00 93.44 80 SER A C 1
ATOM 606 O O . SER A 1 80 ? -36.106 -9.088 -2.597 1.00 93.44 80 SER A O 1
ATOM 608 N N . VAL A 1 81 ? -34.549 -8.427 -1.103 1.00 94.75 81 VAL A N 1
ATOM 609 C CA . VAL A 1 81 ? -33.599 -9.507 -1.392 1.00 94.75 81 VAL A CA 1
ATOM 610 C C . VAL A 1 81 ? -34.192 -10.827 -0.905 1.00 94.75 81 VAL A C 1
ATOM 612 O O . VAL A 1 81 ? -34.499 -10.987 0.272 1.00 94.75 81 VAL A O 1
ATOM 615 N N . GLN A 1 82 ? -34.361 -11.765 -1.832 1.00 96.62 82 GLN A N 1
ATOM 616 C CA . GLN A 1 82 ? -34.885 -13.112 -1.599 1.00 96.62 82 GLN A CA 1
ATOM 617 C C . GLN A 1 82 ? -33.778 -14.168 -1.651 1.00 96.62 82 GLN A C 1
ATOM 619 O O . GLN A 1 82 ? -33.901 -15.212 -1.021 1.00 96.62 82 GLN A O 1
ATOM 624 N N . HIS A 1 83 ? -32.701 -13.900 -2.394 1.00 96.38 83 HIS A N 1
ATOM 625 C CA . HIS A 1 83 ? -31.563 -14.799 -2.538 1.00 96.38 83 HIS A CA 1
ATOM 626 C C . HIS A 1 83 ? -30.260 -14.016 -2.335 1.00 96.38 83 HIS A C 1
ATOM 628 O O . HIS A 1 83 ? -30.020 -13.011 -3.005 1.00 96.38 83 HIS A O 1
ATOM 634 N N . LEU A 1 84 ? -29.435 -14.476 -1.395 1.00 95.38 84 LEU A N 1
ATOM 635 C CA . LEU A 1 84 ? -28.096 -13.961 -1.127 1.00 95.38 84 LEU A CA 1
ATOM 636 C C . LEU A 1 84 ? -27.070 -15.042 -1.472 1.00 95.38 84 LEU A C 1
ATOM 638 O O . LEU A 1 84 ? -27.112 -16.126 -0.896 1.00 95.38 84 LEU A O 1
ATOM 642 N N . VAL A 1 85 ? -26.156 -14.738 -2.390 1.00 96.50 85 VAL A N 1
ATOM 643 C CA . VAL A 1 85 ? -25.044 -15.612 -2.779 1.00 96.50 85 VAL A CA 1
ATOM 644 C C . VAL A 1 85 ? -23.750 -14.966 -2.304 1.00 96.50 85 VAL A C 1
ATOM 646 O O . VAL A 1 85 ? -23.438 -13.847 -2.705 1.00 96.50 85 VAL A O 1
ATOM 649 N N . LEU A 1 86 ? -23.008 -15.663 -1.447 1.00 96.69 86 LEU A N 1
ATOM 650 C CA . LEU A 1 86 ? -21.728 -15.203 -0.916 1.00 96.69 86 LEU A CA 1
ATOM 651 C C . LEU A 1 86 ? -20.612 -16.081 -1.479 1.00 96.69 86 LEU A C 1
ATOM 653 O O . LEU A 1 86 ? -20.618 -17.293 -1.272 1.00 96.69 86 LEU A O 1
ATOM 657 N N . ILE A 1 87 ? -19.667 -15.469 -2.184 1.00 96.19 87 ILE A N 1
ATOM 658 C CA . ILE A 1 87 ? -18.502 -16.126 -2.773 1.00 96.19 87 ILE A CA 1
ATOM 659 C C . ILE A 1 87 ? -17.274 -15.525 -2.100 1.00 96.19 87 ILE A C 1
ATOM 661 O O . ILE A 1 87 ? -17.088 -14.312 -2.128 1.00 96.19 87 ILE A O 1
ATOM 665 N N . GLY A 1 88 ? -16.446 -16.350 -1.468 1.00 93.88 88 GLY A N 1
ATOM 666 C CA . GLY A 1 88 ? -15.241 -15.889 -0.788 1.00 93.88 88 GLY A CA 1
ATOM 667 C C . GLY A 1 88 ? -14.442 -17.037 -0.187 1.00 93.88 88 GLY A C 1
ATOM 668 O O . GLY A 1 88 ? -14.853 -18.198 -0.244 1.00 93.88 88 GLY A O 1
ATOM 669 N N . ASP A 1 89 ? -13.304 -16.701 0.411 1.00 92.88 89 ASP A N 1
ATOM 670 C CA . ASP A 1 89 ? -12.395 -17.665 1.023 1.00 92.88 89 ASP A CA 1
ATOM 671 C C . ASP A 1 89 ? -12.054 -17.272 2.465 1.00 92.88 89 ASP A C 1
ATOM 673 O O . ASP A 1 89 ? -11.211 -16.419 2.727 1.00 92.88 89 ASP A O 1
ATOM 677 N N . HIS A 1 90 ? -12.699 -17.937 3.424 1.00 90.88 90 HIS A N 1
ATOM 678 C CA . HIS A 1 90 ? -12.514 -17.699 4.860 1.00 90.88 90 HIS A CA 1
ATOM 679 C C . HIS A 1 90 ? -11.140 -18.158 5.395 1.00 90.88 90 HIS A C 1
ATOM 681 O O . HIS A 1 90 ? -10.867 -18.014 6.587 1.00 90.88 90 HIS A O 1
ATOM 687 N N . LYS A 1 91 ? -10.285 -18.760 4.554 1.00 90.06 91 LYS A N 1
ATOM 688 C CA . LYS A 1 91 ? -8.882 -19.060 4.879 1.00 90.06 91 LYS A CA 1
ATOM 689 C C . LYS A 1 91 ? -7.915 -17.977 4.380 1.00 90.06 91 LYS A C 1
ATOM 691 O O . LYS A 1 91 ? -6.744 -18.019 4.762 1.00 90.06 91 LYS A O 1
ATOM 696 N N . GLN A 1 92 ? -8.377 -17.029 3.557 1.00 90.00 92 GLN A N 1
ATOM 697 C CA . GLN A 1 92 ? -7.629 -15.838 3.130 1.00 90.00 92 GLN A CA 1
ATOM 698 C C . GLN A 1 92 ? -7.893 -14.656 4.080 1.00 90.00 92 GLN A C 1
ATOM 700 O O . GLN A 1 92 ? -8.152 -14.884 5.264 1.00 90.00 92 GLN A O 1
ATOM 705 N N . LEU A 1 93 ? -7.681 -13.405 3.649 1.00 87.88 93 LEU A N 1
ATOM 706 C CA . LEU A 1 93 ? -7.775 -12.264 4.563 1.00 87.88 93 LEU A CA 1
ATOM 707 C C . LEU A 1 93 ? -9.214 -12.017 5.003 1.00 87.88 93 LEU A C 1
ATOM 709 O O . LEU A 1 93 ? -10.185 -12.285 4.298 1.00 87.88 93 LEU A O 1
ATOM 713 N N . ARG A 1 94 ? -9.294 -11.482 6.214 1.00 89.44 94 ARG A N 1
ATOM 714 C CA . ARG A 1 94 ? -10.505 -10.999 6.859 1.00 89.44 94 ARG A CA 1
ATOM 715 C C . ARG A 1 94 ? -10.708 -9.510 6.569 1.00 89.44 94 ARG A C 1
ATOM 717 O O . ARG A 1 94 ? -9.741 -8.840 6.202 1.00 89.44 94 ARG A O 1
ATOM 724 N N . PRO A 1 95 ? -11.916 -8.968 6.802 1.00 88.50 95 PRO A N 1
ATOM 725 C CA . PRO A 1 95 ? -12.192 -7.556 6.620 1.00 88.50 95 PRO A CA 1
ATOM 726 C C . PRO A 1 95 ? -11.243 -6.672 7.439 1.00 88.50 95 PRO A C 1
ATOM 728 O O . PRO A 1 95 ? -11.056 -6.907 8.643 1.00 88.50 95 PRO A O 1
ATOM 731 N N . PRO A 1 96 ? -10.668 -5.620 6.833 1.00 81.44 96 PRO A N 1
ATOM 732 C CA . PRO A 1 96 ? -9.819 -4.690 7.554 1.00 81.44 96 PRO A CA 1
ATOM 733 C C . PRO A 1 96 ? -10.637 -3.956 8.621 1.00 81.44 96 PRO A C 1
ATOM 735 O O . PRO A 1 96 ? -11.699 -3.395 8.353 1.00 81.44 96 PRO A O 1
ATOM 738 N N . THR A 1 97 ? -10.129 -3.949 9.853 1.00 73.19 97 THR A N 1
ATOM 739 C CA . THR A 1 97 ? -10.759 -3.254 10.980 1.00 73.19 97 THR A CA 1
ATOM 740 C C . THR A 1 97 ? -9.765 -2.276 11.594 1.00 73.19 97 THR A C 1
ATOM 742 O O . THR A 1 97 ? -8.814 -2.684 12.259 1.00 73.19 97 THR A O 1
ATOM 745 N N . GLU A 1 98 ? -10.018 -0.975 11.417 1.00 65.88 98 GLU A N 1
ATOM 746 C CA . GLU A 1 98 ? -9.174 0.117 11.939 1.00 65.88 98 GLU A CA 1
ATOM 747 C C . GLU A 1 98 ? -8.941 0.004 13.452 1.00 65.88 98 GLU A C 1
ATOM 749 O O . GLU A 1 98 ? -7.843 0.212 13.975 1.00 65.88 98 GLU A O 1
ATOM 754 N N . SER A 1 99 ? -9.984 -0.382 14.187 1.00 64.69 99 SER A N 1
ATOM 755 C CA . SER A 1 99 ? -9.869 -0.624 15.616 1.00 64.69 99 SER A CA 1
ATOM 756 C C . SER A 1 99 ? -9.416 -2.053 15.886 1.00 64.69 99 SER A C 1
ATOM 758 O O . SER A 1 99 ? -10.227 -2.973 15.996 1.00 64.69 99 SER A O 1
ATOM 760 N N . HIS A 1 100 ? -8.118 -2.217 16.143 1.00 49.88 100 HIS A N 1
ATOM 761 C CA . HIS A 1 100 ? -7.559 -3.474 16.651 1.00 49.88 100 HIS A CA 1
ATOM 762 C C . HIS A 1 100 ? -8.304 -3.985 17.900 1.00 49.88 100 HIS A C 1
ATOM 764 O O . HIS A 1 100 ? -8.383 -5.186 18.139 1.00 49.88 100 HIS A O 1
ATOM 770 N N . ARG A 1 101 ? -8.875 -3.087 18.720 1.00 53.06 101 ARG A N 1
ATOM 771 C CA . ARG A 1 101 ? -9.707 -3.484 19.867 1.00 53.06 101 ARG A CA 1
ATOM 772 C C . ARG A 1 101 ? -11.023 -4.124 19.425 1.00 53.06 101 ARG A C 1
ATOM 774 O O . ARG A 1 101 ? -11.419 -5.115 20.027 1.00 53.06 101 ARG A O 1
ATOM 781 N N . LEU A 1 102 ? -11.692 -3.564 18.416 1.00 66.56 102 LEU A N 1
ATOM 782 C CA . LEU A 1 102 ? -12.951 -4.113 17.905 1.00 66.56 102 LEU A CA 1
ATOM 783 C C . LEU A 1 102 ? -12.736 -5.446 17.185 1.00 66.56 102 LEU A C 1
ATOM 785 O O . LEU A 1 102 ? -13.511 -6.366 17.414 1.00 66.56 102 LEU A O 1
ATOM 789 N N . ALA A 1 103 ? -11.649 -5.589 16.427 1.00 65.50 103 ALA A N 1
ATOM 790 C CA . ALA A 1 103 ? -11.248 -6.883 15.877 1.00 65.50 103 ALA A CA 1
ATOM 791 C C . ALA A 1 103 ? -10.973 -7.899 17.002 1.00 65.50 103 ALA A C 1
ATOM 793 O O . ALA A 1 103 ? -11.684 -8.880 17.168 1.00 65.50 103 ALA A O 1
ATOM 794 N N . ARG A 1 104 ? -10.012 -7.602 17.889 1.00 53.28 104 ARG A N 1
ATOM 795 C CA . ARG A 1 104 ? -9.521 -8.574 18.882 1.00 53.28 104 ARG A CA 1
ATOM 796 C C . ARG A 1 104 ? -10.534 -8.972 19.959 1.00 53.28 104 ARG A C 1
ATOM 798 O O . ARG A 1 104 ? -10.438 -10.077 20.487 1.00 53.28 104 ARG A O 1
ATOM 805 N N . TYR A 1 105 ? -11.418 -8.066 20.378 1.00 54.62 105 TYR A N 1
ATOM 806 C CA . TYR A 1 105 ? -12.317 -8.309 21.517 1.00 54.62 105 TYR A CA 1
ATOM 807 C C . TYR A 1 105 ? -13.784 -8.481 21.130 1.00 54.62 105 TYR A C 1
ATOM 809 O O . TYR A 1 105 ? -14.562 -8.971 21.952 1.00 54.62 105 TYR A O 1
ATOM 817 N N . PHE A 1 106 ? -14.162 -8.059 19.924 1.00 74.56 106 PHE A N 1
ATOM 818 C CA . PHE A 1 106 ? -15.548 -8.070 19.463 1.00 74.56 106 PHE A CA 1
ATOM 819 C C . PHE A 1 106 ? -15.724 -8.775 18.114 1.00 74.56 106 PHE A C 1
ATOM 821 O O . PHE A 1 106 ? -16.843 -8.781 17.608 1.00 74.56 106 PHE A O 1
ATOM 828 N N . ASP A 1 107 ? -14.661 -9.383 17.570 1.00 82.00 107 ASP A N 1
ATOM 829 C CA . ASP A 1 107 ? -14.676 -10.161 16.328 1.00 82.00 107 ASP A CA 1
ATOM 830 C C . ASP A 1 107 ? -15.232 -9.356 15.138 1.00 82.00 107 ASP A C 1
ATOM 832 O O . ASP A 1 107 ? -15.902 -9.893 14.259 1.00 82.00 107 ASP A O 1
ATOM 836 N N . LEU A 1 108 ? -15.005 -8.034 15.125 1.00 85.94 108 LEU A N 1
ATOM 837 C CA . LEU A 1 108 ? -15.527 -7.156 14.068 1.00 85.94 108 LEU A CA 1
ATOM 838 C C . LEU A 1 108 ? -14.851 -7.408 12.707 1.00 85.94 108 LEU A C 1
ATOM 840 O O . LEU A 1 108 ? -15.400 -7.054 11.667 1.00 85.94 108 LEU A O 1
ATOM 844 N N . ASP A 1 109 ? -13.689 -8.058 12.729 1.00 86.38 109 ASP A N 1
ATOM 845 C CA . ASP A 1 109 ? -12.972 -8.590 11.576 1.00 86.38 109 ASP A CA 1
ATOM 846 C C . ASP A 1 109 ? -13.471 -9.988 11.167 1.00 86.38 109 ASP A C 1
ATOM 848 O O . ASP A 1 109 ? -12.857 -10.634 10.331 1.00 86.38 109 ASP A O 1
ATOM 852 N N . VAL A 1 110 ? -14.568 -10.507 11.720 1.00 90.69 110 VAL A N 1
ATOM 853 C CA . VAL A 1 110 ? -15.202 -11.726 11.199 1.00 90.69 110 VAL A CA 1
ATOM 854 C C . VAL A 1 110 ? -16.297 -11.322 10.218 1.00 90.69 110 VAL A C 1
ATOM 856 O O . VAL A 1 110 ? -17.272 -10.656 10.572 1.00 90.69 110 VAL A O 1
ATOM 859 N N . SER A 1 111 ? -16.144 -11.727 8.959 1.00 95.00 111 SER A N 1
ATOM 860 C CA . SER A 1 111 ? -17.152 -11.480 7.928 1.00 95.00 111 SER A CA 1
ATOM 861 C C . SER A 1 111 ? -18.425 -12.288 8.177 1.00 95.00 111 SER A C 1
ATOM 863 O O . SER A 1 111 ? -18.415 -13.348 8.813 1.00 95.00 111 SER A O 1
ATOM 865 N N . MET A 1 112 ? -19.539 -11.831 7.597 1.00 95.38 112 MET A N 1
ATOM 866 C CA . MET A 1 112 ? -20.786 -12.601 7.616 1.00 95.38 112 MET A CA 1
ATOM 867 C C . MET A 1 112 ? -20.575 -13.987 6.992 1.00 95.38 112 MET A C 1
ATOM 869 O O . MET A 1 112 ? -21.102 -14.970 7.502 1.00 95.38 112 MET A O 1
ATOM 873 N N . PHE A 1 113 ? -19.773 -14.072 5.926 1.00 96.06 113 PHE A N 1
ATOM 874 C CA . PHE A 1 113 ? -19.422 -15.324 5.261 1.00 96.06 113 PHE A CA 1
ATOM 875 C C . PHE A 1 113 ? -18.748 -16.315 6.218 1.00 96.06 113 PHE A C 1
ATOM 877 O O . PHE A 1 113 ? -19.238 -17.431 6.398 1.00 96.06 113 PHE A O 1
ATOM 884 N N . GLU A 1 114 ? -17.675 -15.891 6.891 1.00 94.56 114 GLU A N 1
ATOM 885 C CA . GLU A 1 114 ? -16.965 -16.734 7.856 1.00 94.56 114 GLU A CA 1
ATOM 886 C C . GLU A 1 114 ? -17.865 -17.113 9.042 1.00 94.56 114 GLU A C 1
ATOM 888 O O . GLU A 1 114 ? -17.892 -18.271 9.464 1.00 94.56 114 GLU A O 1
ATOM 893 N N . ARG A 1 115 ? -18.666 -16.171 9.554 1.00 94.94 115 ARG A N 1
ATOM 894 C CA . ARG A 1 115 ? -19.579 -16.440 10.671 1.00 94.94 115 ARG A CA 1
ATOM 895 C C . ARG A 1 115 ? -20.646 -17.477 10.322 1.00 94.94 115 ARG A C 1
ATOM 897 O O . ARG A 1 115 ? -20.968 -18.315 11.163 1.00 94.94 115 ARG A O 1
ATOM 904 N N . LEU A 1 116 ? -21.204 -17.438 9.112 1.00 95.31 116 LEU A N 1
ATOM 905 C CA . LEU A 1 116 ? -22.190 -18.421 8.656 1.00 95.31 116 LEU A CA 1
ATOM 906 C C . LEU A 1 116 ? -21.575 -19.827 8.568 1.00 95.31 116 LEU A C 1
ATOM 908 O O . LEU A 1 116 ? -22.180 -20.781 9.057 1.00 95.31 116 LEU A O 1
ATOM 912 N N . ILE A 1 117 ? -20.352 -19.943 8.042 1.00 94.25 117 ILE A N 1
ATOM 913 C CA . ILE A 1 117 ? -19.600 -21.208 7.996 1.00 94.25 117 ILE A CA 1
ATOM 914 C C . ILE A 1 117 ? -19.341 -21.742 9.409 1.00 94.25 117 ILE A C 1
ATOM 916 O O . ILE A 1 117 ? -19.621 -22.906 9.694 1.00 94.25 117 ILE A O 1
ATOM 920 N N . ASN A 1 118 ? -18.869 -20.887 10.321 1.00 92.56 118 ASN A N 1
ATOM 921 C CA . ASN A 1 118 ? -18.590 -21.268 11.709 1.00 92.56 118 ASN A CA 1
ATOM 922 C C . ASN A 1 118 ? -19.849 -21.726 12.467 1.00 92.56 118 ASN A C 1
ATOM 924 O O . ASN A 1 118 ? -19.750 -22.525 13.395 1.00 92.56 118 ASN A O 1
ATOM 928 N N . ASN A 1 119 ? -21.031 -21.267 12.049 1.00 95.19 119 ASN A N 1
ATOM 929 C CA . ASN A 1 119 ? -22.324 -21.704 12.582 1.00 95.19 119 ASN A CA 1
ATOM 930 C C . ASN A 1 119 ? -22.880 -22.967 11.898 1.00 95.19 119 ASN A C 1
ATOM 932 O O . ASN A 1 119 ? -24.030 -23.336 12.136 1.00 95.19 119 ASN A O 1
ATOM 936 N N . GLY A 1 120 ? -22.088 -23.640 11.060 1.00 93.62 120 GLY A N 1
ATOM 937 C CA . GLY A 1 120 ? -22.453 -24.916 10.449 1.00 93.62 120 GLY A CA 1
ATOM 938 C C . GLY A 1 120 ? -23.334 -24.801 9.207 1.00 93.62 120 GLY A C 1
ATOM 939 O O . GLY A 1 120 ? -23.944 -25.796 8.817 1.00 93.62 120 GLY A O 1
ATOM 940 N N . ILE A 1 121 ? -23.413 -23.626 8.569 1.00 95.06 121 ILE A N 1
ATOM 941 C CA . ILE A 1 121 ? -24.043 -23.530 7.248 1.00 95.06 121 ILE A CA 1
ATOM 942 C C . ILE A 1 121 ? -23.204 -24.313 6.237 1.00 95.06 121 ILE A C 1
ATOM 944 O O . ILE A 1 121 ? -21.989 -24.137 6.139 1.00 95.06 121 ILE A O 1
ATOM 948 N N . SER A 1 122 ? -23.871 -25.181 5.477 1.00 93.69 122 SER A N 1
ATOM 949 C CA . SER A 1 122 ? -23.257 -25.920 4.379 1.00 93.69 122 SER A CA 1
ATOM 950 C C . SER A 1 122 ? -22.765 -24.963 3.299 1.00 93.69 122 SER A C 1
ATOM 952 O O . SER A 1 122 ? -23.509 -24.084 2.864 1.00 93.69 122 SER A O 1
ATOM 954 N N . TYR A 1 123 ? -21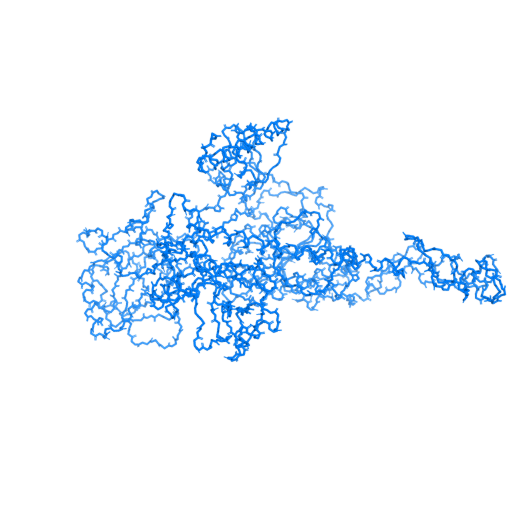.543 -25.179 2.831 1.00 93.81 123 TYR A N 1
ATOM 955 C CA . TYR A 1 123 ? -20.953 -24.443 1.724 1.00 93.81 123 TYR A CA 1
ATOM 956 C C . TYR A 1 123 ? -20.294 -25.416 0.749 1.00 93.81 123 TYR A C 1
ATOM 958 O O . TYR A 1 123 ? -19.848 -26.498 1.138 1.00 93.81 123 TYR A O 1
ATOM 966 N N . ASP A 1 124 ? -20.206 -25.004 -0.510 1.00 93.88 124 ASP A N 1
ATOM 967 C CA . ASP A 1 124 ? -19.490 -25.732 -1.548 1.00 93.88 124 ASP A CA 1
ATOM 968 C C . ASP A 1 124 ? -18.079 -25.157 -1.706 1.00 93.88 124 ASP A C 1
ATOM 970 O O . ASP A 1 124 ? -17.898 -23.948 -1.858 1.00 93.88 124 ASP A O 1
ATOM 974 N N . GLN A 1 125 ? -17.064 -26.024 -1.691 1.00 92.94 125 GLN A N 1
ATOM 975 C CA . GLN A 1 125 ? -15.680 -25.632 -1.950 1.00 92.94 125 GLN A CA 1
ATOM 976 C C . GLN A 1 125 ? -15.265 -26.037 -3.368 1.00 92.94 125 GLN A C 1
ATOM 978 O O . GLN A 1 125 ? -15.233 -27.222 -3.711 1.00 92.94 125 GLN A O 1
ATOM 983 N N . LEU A 1 126 ? -14.860 -25.056 -4.179 1.00 93.62 126 LEU A N 1
ATOM 984 C CA . LEU A 1 126 ? -14.243 -25.316 -5.478 1.00 93.62 126 LEU A CA 1
ATOM 985 C C . LEU A 1 126 ? -12.823 -25.862 -5.273 1.00 93.62 126 LEU A C 1
ATOM 987 O O . LEU A 1 126 ? -11.905 -25.138 -4.902 1.00 93.62 126 LEU A O 1
ATOM 991 N N . ALA A 1 127 ? -12.648 -27.163 -5.494 1.00 92.94 127 ALA A N 1
ATOM 992 C CA . ALA A 1 127 ? -11.386 -27.854 -5.222 1.00 92.94 127 ALA A CA 1
ATOM 993 C C . ALA A 1 127 ? -10.353 -27.780 -6.362 1.00 92.94 127 ALA A C 1
ATOM 995 O O . ALA A 1 127 ? -9.179 -28.054 -6.129 1.00 92.94 127 ALA A O 1
ATOM 996 N N . LEU A 1 128 ? -10.770 -27.470 -7.594 1.00 95.88 128 LEU A N 1
ATOM 997 C CA . LEU A 1 128 ? -9.906 -27.504 -8.777 1.00 95.88 128 LEU A CA 1
ATOM 998 C C . LEU A 1 128 ? -9.302 -26.116 -9.065 1.00 95.88 128 LEU A C 1
ATOM 1000 O O . LEU A 1 128 ? -10.035 -25.193 -9.410 1.00 95.88 128 LEU A O 1
ATOM 1004 N N . GLN A 1 129 ? -7.977 -25.978 -8.958 1.00 94.62 129 GLN A N 1
ATOM 1005 C CA . GLN A 1 129 ? -7.256 -24.716 -9.172 1.00 94.62 129 GLN A CA 1
ATOM 1006 C C . GLN A 1 129 ? -6.630 -24.616 -10.573 1.00 94.62 129 GLN A C 1
ATOM 1008 O O . GLN A 1 129 ? -6.137 -25.607 -11.117 1.00 94.62 129 GLN A O 1
ATOM 1013 N N . ASN A 1 130 ? -6.623 -23.399 -11.131 1.00 96.00 130 ASN A N 1
ATOM 1014 C CA . ASN A 1 130 ? -6.203 -23.095 -12.508 1.00 96.00 130 ASN A CA 1
ATOM 1015 C C . ASN A 1 130 ? -4.989 -22.149 -12.612 1.00 96.00 130 ASN A C 1
ATOM 1017 O O . ASN A 1 130 ? -4.649 -21.739 -13.717 1.00 96.00 130 ASN A O 1
ATOM 1021 N N . ARG A 1 131 ? -4.363 -21.769 -11.492 1.00 95.06 131 ARG A N 1
ATOM 1022 C CA . ARG A 1 131 ? -3.344 -20.706 -11.420 1.00 95.06 131 ARG A CA 1
ATOM 1023 C C . ARG A 1 131 ? -1.927 -21.258 -11.313 1.00 95.06 131 ARG A C 1
ATOM 1025 O O . ARG A 1 131 ? -1.051 -20.927 -12.102 1.00 95.06 131 ARG A O 1
ATOM 1032 N N . MET A 1 132 ? -1.683 -22.061 -10.285 1.00 96.62 132 MET A N 1
ATOM 1033 C CA . MET A 1 132 ? -0.344 -22.460 -9.863 1.00 96.62 132 MET A CA 1
ATOM 1034 C C . MET A 1 132 ? 0.087 -23.747 -10.551 1.00 96.62 132 MET A C 1
ATOM 1036 O O . MET A 1 132 ? -0.679 -24.708 -10.630 1.00 96.62 132 MET A O 1
ATOM 1040 N N . ARG A 1 133 ? 1.353 -23.829 -10.961 1.00 96.12 133 ARG A N 1
ATOM 1041 C CA . ARG A 1 133 ? 1.958 -25.120 -11.323 1.00 96.12 133 ARG A CA 1
ATOM 1042 C C . ARG A 1 133 ? 1.926 -26.085 -10.116 1.00 96.12 133 ARG A C 1
ATOM 1044 O O . ARG A 1 133 ? 2.068 -25.615 -8.984 1.00 96.12 133 ARG A O 1
ATOM 1051 N N . PRO A 1 134 ? 1.805 -27.415 -10.320 1.00 95.31 134 PRO A N 1
ATOM 1052 C CA . PRO A 1 134 ? 1.655 -28.385 -9.222 1.00 95.31 134 PRO A CA 1
ATOM 1053 C C . PRO A 1 134 ? 2.775 -28.346 -8.170 1.00 95.31 134 PRO A C 1
ATOM 1055 O O . PRO A 1 134 ? 2.539 -28.526 -6.978 1.00 95.31 134 PRO A O 1
ATOM 1058 N N . GLU A 1 135 ? 4.005 -28.052 -8.600 1.00 94.12 135 GLU A N 1
ATOM 1059 C CA . GLU A 1 135 ? 5.165 -27.900 -7.711 1.00 94.12 135 GLU A CA 1
ATOM 1060 C C . GLU A 1 135 ? 5.068 -26.691 -6.761 1.00 94.12 135 GLU A C 1
ATOM 1062 O O . GLU A 1 135 ? 5.786 -26.650 -5.764 1.00 94.12 135 GLU A O 1
ATOM 1067 N N . LEU A 1 136 ? 4.184 -25.728 -7.051 1.00 95.88 136 LEU A N 1
ATOM 1068 C CA . LEU A 1 136 ? 3.884 -24.578 -6.195 1.00 95.88 136 LEU A CA 1
ATOM 1069 C C . LEU A 1 136 ? 2.660 -24.864 -5.315 1.00 95.88 136 LEU A C 1
ATOM 1071 O O . LEU A 1 136 ? 2.723 -24.704 -4.097 1.00 95.88 136 LEU A O 1
ATOM 1075 N N . SER A 1 137 ? 1.559 -25.331 -5.920 1.00 95.94 137 SER A N 1
ATOM 1076 C CA . SER A 1 137 ? 0.279 -25.555 -5.229 1.00 95.94 137 SER A CA 1
ATOM 1077 C C . SER A 1 137 ? 0.353 -26.639 -4.151 1.00 95.94 137 SER A C 1
ATOM 1079 O O . SER A 1 137 ? -0.414 -26.603 -3.188 1.00 95.94 137 SER A O 1
ATOM 1081 N N . GLN A 1 138 ? 1.298 -27.581 -4.257 1.00 95.50 138 GLN A N 1
ATOM 1082 C CA . GLN A 1 138 ? 1.538 -28.586 -3.219 1.00 95.50 138 GLN A CA 1
ATOM 1083 C C . GLN A 1 138 ? 1.795 -27.972 -1.832 1.00 95.50 138 GLN A C 1
ATOM 1085 O O . GLN A 1 138 ? 1.386 -28.556 -0.830 1.00 95.50 138 GLN A O 1
ATOM 1090 N N . PHE A 1 139 ? 2.389 -26.773 -1.769 1.00 95.94 139 PHE A N 1
ATOM 1091 C CA . PHE A 1 139 ? 2.709 -26.076 -0.518 1.00 95.94 139 PHE A CA 1
ATOM 1092 C C . PHE A 1 139 ? 1.514 -25.362 0.131 1.00 95.94 139 PHE A C 1
ATOM 1094 O O . PHE A 1 139 ? 1.694 -24.697 1.148 1.00 95.94 139 PHE A O 1
ATOM 1101 N N . LEU A 1 140 ? 0.316 -25.484 -0.452 1.00 95.25 140 LEU A N 1
ATOM 1102 C CA . LEU A 1 140 ? -0.946 -24.965 0.088 1.00 95.25 140 LEU A CA 1
ATOM 1103 C C . LEU A 1 140 ? -1.890 -26.073 0.570 1.00 95.25 140 LEU A C 1
ATOM 1105 O O . LEU A 1 140 ? -2.961 -25.781 1.100 1.00 95.25 140 LEU A O 1
ATOM 1109 N N . ARG A 1 141 ? -1.525 -27.349 0.393 1.00 94.44 141 ARG A N 1
ATOM 1110 C CA . ARG A 1 141 ? -2.390 -28.491 0.741 1.00 94.44 141 ARG A CA 1
ATOM 1111 C C . ARG A 1 141 ? -2.572 -28.671 2.249 1.00 94.44 141 ARG A C 1
ATOM 1113 O O . ARG A 1 141 ? -3.515 -29.331 2.667 1.00 94.44 141 ARG A O 1
ATOM 1120 N N . ASP A 1 142 ? -1.716 -28.066 3.068 1.00 93.44 142 ASP A N 1
ATOM 1121 C CA . ASP A 1 142 ? -1.916 -27.988 4.517 1.00 93.44 142 ASP A CA 1
ATOM 1122 C C . ASP A 1 142 ? -3.016 -26.979 4.908 1.00 93.44 142 ASP A C 1
ATOM 1124 O O . ASP A 1 142 ? -3.647 -27.149 5.948 1.00 93.44 142 ASP A O 1
ATOM 1128 N N . ILE A 1 143 ? -3.279 -25.965 4.072 1.00 93.75 143 ILE A N 1
ATOM 1129 C CA . ILE A 1 143 ? -4.407 -25.024 4.220 1.00 93.75 143 ILE A CA 1
ATOM 1130 C C . ILE A 1 143 ? -5.669 -25.581 3.555 1.00 93.75 143 ILE A C 1
ATOM 1132 O O . ILE A 1 143 ? -6.756 -25.511 4.129 1.00 93.75 143 ILE A O 1
ATOM 1136 N N . TYR A 1 144 ? -5.516 -26.171 2.365 1.00 94.38 144 TYR A N 1
ATOM 1137 C CA . TYR A 1 144 ? -6.601 -26.725 1.554 1.00 94.38 144 TYR A CA 1
ATOM 1138 C C . TYR A 1 144 ? -6.347 -28.209 1.233 1.00 94.38 144 TYR A C 1
ATOM 1140 O O . TYR A 1 144 ? -5.880 -28.534 0.138 1.00 94.38 144 TYR A O 1
ATOM 1148 N N . PRO A 1 145 ? -6.696 -29.143 2.139 1.00 91.81 145 PRO A N 1
ATOM 1149 C CA . PRO A 1 145 ? -6.442 -30.576 1.941 1.00 91.81 145 PRO A CA 1
ATOM 1150 C C . PRO A 1 145 ? -7.083 -31.170 0.679 1.00 91.81 145 PRO A C 1
ATOM 1152 O O . PRO A 1 145 ? -6.573 -32.137 0.119 1.00 91.81 145 PRO A O 1
ATOM 1155 N N . GLY A 1 146 ? -8.198 -30.593 0.220 1.00 91.88 146 GLY A N 1
ATOM 1156 C CA . GLY A 1 146 ? -8.915 -31.030 -0.979 1.00 91.88 146 GLY A CA 1
ATOM 1157 C C . GLY A 1 146 ? -8.418 -30.431 -2.299 1.00 91.88 146 GLY A C 1
ATOM 1158 O O . GLY A 1 146 ? -8.993 -30.762 -3.334 1.00 91.88 146 GLY A O 1
ATOM 1159 N N . LEU A 1 147 ? -7.404 -29.555 -2.290 1.00 95.31 147 LEU A N 1
ATOM 1160 C CA . LEU A 1 147 ? -6.952 -28.818 -3.476 1.00 95.31 147 LEU A CA 1
ATOM 1161 C C . LEU A 1 147 ? -6.394 -29.759 -4.559 1.00 95.31 147 LEU A C 1
ATOM 1163 O O . LEU A 1 147 ? -5.511 -30.579 -4.300 1.00 95.31 147 LEU A O 1
ATOM 1167 N N . LYS A 1 148 ? -6.890 -29.611 -5.789 1.00 96.38 148 LYS A N 1
ATOM 1168 C CA . LYS A 1 148 ? -6.502 -30.379 -6.979 1.00 96.38 148 LYS A CA 1
ATOM 1169 C C . LYS A 1 148 ? -6.071 -29.442 -8.095 1.00 96.38 148 LYS A C 1
ATOM 1171 O O . LYS A 1 148 ? -6.644 -28.373 -8.268 1.00 96.38 148 LYS A O 1
ATOM 1176 N N . ASP A 1 149 ? -5.113 -29.882 -8.899 1.00 97.19 149 ASP A N 1
ATOM 1177 C CA . ASP A 1 149 ? -4.552 -29.086 -9.989 1.00 97.19 149 ASP A CA 1
ATOM 1178 C C . ASP A 1 149 ? -5.259 -29.382 -11.319 1.00 97.19 149 ASP A C 1
ATOM 1180 O O . ASP A 1 149 ? -5.368 -30.542 -11.726 1.00 97.19 149 ASP A O 1
ATOM 1184 N N . ASN A 1 150 ? -5.700 -28.345 -12.037 1.00 96.62 150 ASN A N 1
ATOM 1185 C CA . ASN A 1 150 ? -6.195 -28.488 -13.406 1.00 96.62 150 ASN A CA 1
ATOM 1186 C C . ASN A 1 150 ? -5.024 -28.609 -14.386 1.00 96.62 150 ASN A C 1
ATOM 1188 O O . ASN A 1 150 ? -4.642 -27.633 -15.037 1.00 96.62 150 ASN A O 1
ATOM 1192 N N . LEU A 1 151 ? -4.438 -29.808 -14.468 1.00 96.25 151 LEU A N 1
ATOM 1193 C CA . LEU A 1 151 ? -3.217 -30.067 -15.239 1.00 96.25 151 LEU A CA 1
ATOM 1194 C C . LEU A 1 151 ? -3.259 -29.488 -16.669 1.00 96.25 151 LEU A C 1
ATOM 1196 O O . LEU A 1 151 ? -2.331 -28.754 -16.994 1.00 96.25 151 LEU A O 1
ATOM 1200 N N . PRO A 1 152 ? -4.318 -29.675 -17.488 1.00 96.00 152 PRO A N 1
ATOM 1201 C CA . PRO A 1 152 ? -4.395 -29.088 -18.833 1.00 96.00 152 PRO A CA 1
ATOM 1202 C C . PRO A 1 152 ? -4.231 -27.562 -18.914 1.00 96.00 152 PRO A C 1
ATOM 1204 O O . PRO A 1 152 ? -3.857 -27.039 -19.966 1.00 96.00 152 PRO A O 1
ATOM 1207 N N . VAL A 1 153 ? -4.553 -26.839 -17.839 1.00 94.62 153 VAL A N 1
ATOM 1208 C CA . VAL A 1 153 ? -4.395 -25.383 -17.754 1.00 94.62 153 VAL A CA 1
ATOM 1209 C C . VAL A 1 153 ? -3.026 -25.046 -17.178 1.00 94.62 153 VAL A C 1
ATOM 1211 O O . VAL A 1 153 ? -2.236 -24.365 -17.831 1.00 94.62 153 VAL A O 1
ATOM 1214 N N . VAL A 1 154 ? -2.709 -25.571 -15.993 1.00 94.88 154 VAL A N 1
ATOM 1215 C CA . VAL A 1 154 ? -1.541 -25.115 -15.227 1.00 94.88 154 VAL A CA 1
ATOM 1216 C C . VAL A 1 154 ? -0.207 -25.576 -15.808 1.00 94.88 154 VAL A C 1
ATOM 1218 O O . VAL A 1 154 ? 0.813 -24.932 -15.574 1.00 94.88 154 VAL A O 1
ATOM 1221 N N . THR A 1 155 ? -0.178 -26.648 -16.610 1.00 91.50 155 THR A N 1
ATOM 1222 C CA . THR A 1 155 ? 1.054 -27.092 -17.286 1.00 91.50 155 THR A CA 1
ATOM 1223 C C . THR A 1 155 ? 1.459 -26.189 -18.450 1.00 91.50 155 THR A C 1
ATOM 1225 O O . THR A 1 155 ? 2.576 -26.315 -18.944 1.00 91.50 155 THR A O 1
ATOM 1228 N N . LYS A 1 156 ? 0.585 -25.274 -18.898 1.00 93.19 156 LYS A N 1
ATOM 1229 C CA . LYS A 1 156 ? 0.926 -24.268 -19.919 1.00 93.19 156 LYS A CA 1
ATOM 1230 C C . LYS A 1 156 ? 1.822 -23.159 -19.363 1.00 93.19 156 LYS A C 1
ATOM 1232 O O . LYS A 1 156 ? 2.510 -22.491 -20.133 1.00 93.19 156 LYS A O 1
ATOM 1237 N N . HIS A 1 157 ? 1.828 -22.959 -18.045 1.00 93.19 157 HIS A N 1
ATOM 1238 C CA . HIS A 1 157 ? 2.710 -22.001 -17.387 1.00 93.19 157 HIS A CA 1
ATOM 1239 C C . HIS A 1 157 ? 4.153 -22.520 -17.392 1.00 93.19 157 HIS A C 1
ATOM 1241 O O . HIS A 1 157 ? 4.428 -23.646 -16.971 1.00 93.19 157 HIS A O 1
ATOM 1247 N N . GLN A 1 158 ? 5.085 -21.693 -17.865 1.00 89.19 158 GLN A N 1
ATOM 1248 C CA . GLN A 1 158 ? 6.488 -22.073 -18.021 1.00 89.19 158 GLN A CA 1
ATOM 1249 C C . GLN A 1 158 ? 7.317 -21.618 -16.818 1.00 89.19 158 GLN A C 1
ATOM 1251 O O . GLN A 1 158 ? 7.297 -20.445 -16.449 1.00 89.19 158 GLN A O 1
ATOM 1256 N N . ALA A 1 159 ? 8.078 -22.545 -16.231 1.00 89.38 159 ALA A N 1
ATOM 1257 C CA . ALA A 1 159 ? 9.089 -22.216 -15.231 1.00 89.38 159 ALA A CA 1
ATOM 1258 C C . ALA A 1 159 ? 10.151 -21.279 -15.821 1.00 89.38 159 ALA A C 1
ATOM 1260 O O . ALA A 1 159 ? 10.436 -21.333 -17.019 1.00 89.38 159 ALA A O 1
ATOM 1261 N N . THR A 1 160 ? 10.802 -20.483 -14.973 1.00 88.31 160 THR A N 1
ATOM 1262 C CA . THR A 1 160 ? 12.017 -19.793 -15.407 1.00 88.31 160 THR A CA 1
ATOM 1263 C C . THR A 1 160 ? 13.205 -20.763 -15.397 1.00 88.31 160 THR A C 1
ATOM 1265 O O . THR A 1 160 ? 13.458 -21.415 -14.381 1.00 88.31 160 THR A O 1
ATOM 1268 N N . PRO A 1 161 ? 13.968 -20.881 -16.495 1.00 86.69 161 PRO A N 1
ATOM 1269 C CA . PRO A 1 161 ? 15.136 -21.746 -16.527 1.00 86.69 161 PRO A CA 1
ATOM 1270 C C . PRO A 1 161 ? 16.317 -21.171 -15.741 1.00 86.69 161 PRO A C 1
ATOM 1272 O O . PRO A 1 161 ? 17.206 -21.937 -15.401 1.00 86.69 161 PRO A O 1
ATOM 1275 N N . CYS A 1 162 ? 16.352 -19.876 -15.399 1.00 91.19 162 CYS A N 1
ATOM 1276 C CA . CYS A 1 162 ? 17.522 -19.277 -14.741 1.00 91.19 162 CYS A CA 1
ATOM 1277 C C . CYS A 1 162 ? 17.589 -19.451 -13.216 1.00 91.19 162 CYS A C 1
ATOM 1279 O O . CYS A 1 162 ? 18.616 -19.147 -12.611 1.00 91.19 162 CYS A O 1
ATOM 1281 N N . VAL A 1 163 ? 16.530 -19.967 -12.588 1.00 93.50 163 VAL A N 1
ATOM 1282 C CA . VAL A 1 163 ? 16.523 -20.333 -11.165 1.00 93.50 163 VAL A CA 1
ATOM 1283 C C . VAL A 1 163 ? 16.229 -21.824 -11.068 1.00 93.50 163 VAL A C 1
ATOM 1285 O O . VAL A 1 163 ? 15.327 -22.326 -11.741 1.00 93.50 163 VAL A O 1
ATOM 1288 N N . ALA A 1 164 ? 17.007 -22.570 -10.281 1.00 91.50 164 ALA A N 1
ATOM 1289 C CA . ALA A 1 164 ? 16.910 -24.031 -10.291 1.00 91.50 164 ALA A CA 1
ATOM 1290 C C . ALA A 1 164 ? 15.570 -24.553 -9.743 1.00 91.50 164 ALA A C 1
ATOM 1292 O O . ALA A 1 164 ? 15.095 -25.605 -10.172 1.00 91.50 164 ALA A O 1
ATOM 1293 N N . LYS A 1 165 ? 14.960 -23.809 -8.812 1.00 93.94 165 LYS A N 1
ATOM 1294 C CA . LYS A 1 165 ? 13.688 -24.136 -8.163 1.00 93.94 165 LYS A CA 1
ATOM 1295 C C . LYS A 1 165 ? 12.698 -22.984 -8.336 1.00 93.94 165 LYS A C 1
ATOM 1297 O O . LYS A 1 165 ? 12.998 -21.848 -7.968 1.00 93.94 165 LYS A O 1
ATOM 1302 N N . SER A 1 166 ? 11.506 -23.293 -8.846 1.00 94.88 166 SER A N 1
ATOM 1303 C CA . SER A 1 166 ? 10.420 -22.315 -9.023 1.00 94.88 166 SER A CA 1
ATOM 1304 C C . SER A 1 166 ? 9.716 -21.949 -7.713 1.00 94.88 166 SER A C 1
ATOM 1306 O O . SER A 1 166 ? 8.940 -21.006 -7.693 1.00 94.88 166 SER A O 1
ATOM 1308 N N . ALA A 1 167 ? 9.965 -22.695 -6.637 1.00 96.62 167 ALA A N 1
ATOM 1309 C CA . ALA A 1 167 ? 9.600 -22.350 -5.269 1.00 96.62 167 ALA A CA 1
ATOM 1310 C C . ALA A 1 167 ? 10.856 -22.448 -4.405 1.00 96.62 167 ALA A C 1
ATOM 1312 O O . ALA A 1 167 ? 11.498 -23.499 -4.403 1.00 96.62 167 ALA A O 1
ATOM 1313 N N . PHE A 1 168 ? 11.214 -21.392 -3.676 1.00 97.81 168 PHE A N 1
ATOM 1314 C CA . PHE A 1 168 ? 12.351 -21.438 -2.753 1.00 97.81 168 PHE A CA 1
ATOM 1315 C C . PHE A 1 168 ? 12.150 -20.503 -1.559 1.00 97.81 168 PHE A C 1
ATOM 1317 O O . PHE A 1 168 ? 11.591 -19.418 -1.709 1.00 97.81 168 PHE A O 1
ATOM 1324 N N . PHE A 1 169 ? 12.633 -20.914 -0.391 1.00 98.12 169 PHE A N 1
ATOM 1325 C CA . PHE A 1 169 ? 12.788 -20.067 0.784 1.00 98.12 169 PHE A CA 1
ATOM 1326 C C . PHE A 1 169 ? 14.268 -19.717 0.944 1.00 98.12 169 PHE A C 1
ATOM 1328 O O . PHE A 1 169 ? 15.082 -20.574 1.299 1.00 98.12 169 PHE A O 1
ATOM 1335 N N . TRP A 1 170 ? 14.604 -18.466 0.646 1.00 97.94 170 TRP A N 1
ATOM 1336 C CA . TRP A 1 170 ? 15.949 -17.923 0.741 1.00 97.94 170 TRP A CA 1
ATOM 1337 C C . TRP A 1 170 ? 16.192 -17.386 2.154 1.00 97.94 170 TRP A C 1
ATOM 1339 O O . TRP A 1 170 ? 15.810 -16.266 2.496 1.00 97.94 170 TRP A O 1
ATOM 1349 N N . ASP A 1 171 ? 16.808 -18.235 2.970 1.00 97.50 171 ASP A N 1
ATOM 1350 C CA . ASP A 1 171 ? 17.010 -18.018 4.399 1.00 97.50 171 ASP A CA 1
ATOM 1351 C C . ASP A 1 171 ? 18.130 -17.004 4.692 1.00 97.50 171 ASP A C 1
ATOM 1353 O O . ASP A 1 171 ? 19.157 -16.959 4.004 1.00 97.50 171 ASP A O 1
ATOM 1357 N N . HIS A 1 172 ? 17.942 -16.199 5.736 1.00 95.88 172 HIS A N 1
ATOM 1358 C CA . HIS A 1 172 ? 18.955 -15.307 6.305 1.00 95.88 172 HIS A CA 1
ATOM 1359 C C . HIS A 1 172 ? 18.676 -15.018 7.778 1.00 95.88 172 HIS A C 1
ATOM 1361 O O . HIS A 1 172 ? 17.587 -15.259 8.292 1.00 95.88 172 HIS A O 1
ATOM 1367 N N . SER A 1 173 ? 19.666 -14.436 8.453 1.00 95.19 173 SER A N 1
ATOM 1368 C CA . SER A 1 173 ? 19.551 -14.023 9.856 1.00 95.19 173 SER A CA 1
ATOM 1369 C C . SER A 1 173 ? 19.775 -12.522 10.059 1.00 95.19 173 SER A C 1
ATOM 1371 O O . SER A 1 173 ? 19.846 -12.072 11.197 1.00 95.19 173 SER A O 1
ATOM 1373 N N . GLU A 1 174 ? 19.862 -11.741 8.974 1.00 95.50 174 GLU A N 1
ATOM 1374 C CA . GLU A 1 174 ? 20.058 -10.287 9.054 1.00 95.50 174 GLU A CA 1
ATOM 1375 C C . GLU A 1 174 ? 18.913 -9.602 9.811 1.00 95.50 174 GLU A C 1
ATOM 1377 O O . GLU A 1 174 ? 17.747 -9.874 9.495 1.00 95.50 174 GLU A O 1
ATOM 1382 N N . PRO A 1 175 ? 19.214 -8.742 10.801 1.00 93.12 175 PRO A N 1
ATOM 1383 C CA . PRO A 1 175 ? 18.211 -8.173 11.687 1.00 93.12 175 PRO A CA 1
ATOM 1384 C C . PRO A 1 175 ? 17.327 -7.136 10.987 1.00 93.12 175 PRO A C 1
ATOM 1386 O O . PRO A 1 175 ? 17.762 -6.359 10.134 1.00 93.12 175 PRO A O 1
ATOM 1389 N N . GLU A 1 176 ? 16.063 -7.103 11.392 1.00 92.50 176 GLU A N 1
ATOM 1390 C CA . GLU A 1 176 ? 15.122 -6.048 11.027 1.00 92.50 176 GLU A CA 1
ATOM 1391 C C . GLU A 1 176 ? 15.469 -4.707 11.698 1.00 92.50 176 GLU A C 1
ATOM 1393 O O . GLU A 1 176 ? 16.137 -4.647 12.729 1.00 92.50 176 GLU A O 1
ATOM 1398 N N . THR A 1 177 ? 14.961 -3.607 11.141 1.00 88.69 177 THR A N 1
ATOM 1399 C CA . THR A 1 177 ? 15.039 -2.275 11.763 1.00 88.69 177 THR A CA 1
ATOM 1400 C C . THR A 1 177 ? 13.672 -1.590 11.770 1.00 88.69 177 THR A C 1
ATOM 1402 O O . THR A 1 177 ? 12.891 -1.725 10.826 1.00 88.69 177 THR A O 1
ATOM 1405 N N . GLY A 1 178 ? 13.381 -0.837 12.836 1.00 72.12 178 GLY A N 1
ATOM 1406 C CA . GLY A 1 178 ? 12.149 -0.054 13.007 1.00 72.12 178 GLY A CA 1
ATOM 1407 C C . GLY A 1 178 ? 11.291 -0.495 14.199 1.00 72.12 178 GLY A C 1
ATOM 1408 O O . GLY A 1 178 ? 11.338 -1.647 14.604 1.00 72.12 178 GLY A O 1
ATOM 1409 N N . ASP A 1 179 ? 10.493 0.432 14.748 1.00 44.12 179 ASP A N 1
ATOM 1410 C CA . ASP A 1 179 ? 9.689 0.188 15.965 1.00 44.12 179 ASP A CA 1
ATOM 1411 C C . ASP A 1 179 ? 8.205 -0.126 15.693 1.00 44.12 179 ASP A C 1
ATOM 1413 O O . ASP A 1 179 ? 7.581 -0.892 16.421 1.00 44.12 179 ASP A O 1
ATOM 1417 N N . ARG A 1 180 ? 7.592 0.508 14.677 1.00 47.88 180 ARG A N 1
ATOM 1418 C CA . ARG A 1 180 ? 6.145 0.372 14.355 1.00 47.88 180 ARG A CA 1
ATOM 1419 C C . ARG A 1 180 ? 5.857 -0.128 12.943 1.00 47.88 180 ARG A C 1
ATOM 1421 O O . ARG A 1 180 ? 4.775 -0.637 12.680 1.00 47.88 180 ARG A O 1
ATOM 1428 N N . SER A 1 181 ? 6.814 0.041 12.040 1.00 66.06 181 SER A N 1
ATOM 1429 C CA . SER A 1 181 ? 6.804 -0.521 10.697 1.00 66.06 181 SER A CA 1
ATOM 1430 C C . SER A 1 181 ? 8.230 -0.967 10.428 1.00 66.06 181 SER A C 1
ATOM 1432 O O . SER A 1 181 ? 9.153 -0.158 10.536 1.00 66.06 181 SER A O 1
ATOM 1434 N N . TYR A 1 182 ? 8.402 -2.258 10.175 1.00 83.06 182 TYR A N 1
ATOM 1435 C CA . TYR A 1 182 ? 9.715 -2.879 10.091 1.00 83.06 182 TYR A CA 1
ATOM 1436 C C . TYR A 1 182 ? 10.211 -2.850 8.651 1.00 83.06 182 TYR A C 1
ATOM 1438 O O . TYR A 1 182 ? 9.428 -2.970 7.701 1.00 83.06 182 TYR A O 1
ATOM 1446 N N . ILE A 1 183 ? 11.514 -2.685 8.486 1.00 93.31 183 ILE A N 1
ATOM 1447 C CA . ILE A 1 183 ? 12.200 -2.904 7.219 1.00 93.31 183 ILE A CA 1
ATOM 1448 C C . ILE A 1 183 ? 13.330 -3.897 7.434 1.00 93.31 183 ILE A C 1
ATOM 1450 O O . ILE A 1 183 ? 13.949 -3.937 8.498 1.00 93.31 183 ILE A O 1
ATOM 1454 N N . ASN A 1 184 ? 13.622 -4.664 6.397 1.00 96.25 184 ASN A N 1
ATOM 1455 C CA . ASN A 1 184 ? 14.808 -5.494 6.339 1.00 96.25 184 ASN A CA 1
ATOM 1456 C C . ASN A 1 184 ? 15.544 -5.150 5.050 1.00 96.25 184 ASN A C 1
ATOM 1458 O O . ASN A 1 184 ? 15.072 -5.441 3.948 1.00 96.25 184 ASN A O 1
ATOM 1462 N N . LYS A 1 185 ? 16.666 -4.444 5.198 1.00 95.81 185 LYS A N 1
ATOM 1463 C CA . LYS A 1 185 ? 17.411 -3.918 4.056 1.00 95.81 185 LYS A CA 1
ATOM 1464 C C . LYS A 1 185 ? 17.991 -5.049 3.209 1.00 95.81 185 LYS A C 1
ATOM 1466 O O . LYS A 1 185 ? 17.888 -4.979 1.989 1.00 95.81 185 LYS A O 1
ATOM 1471 N N . GLU A 1 186 ? 18.510 -6.093 3.850 1.00 95.88 186 GLU A N 1
ATOM 1472 C CA . GLU A 1 186 ? 19.035 -7.275 3.165 1.00 95.88 186 GLU A CA 1
ATOM 1473 C C . GLU A 1 186 ? 17.943 -7.953 2.331 1.00 95.88 186 GLU A C 1
ATOM 1475 O O . GLU A 1 186 ? 18.139 -8.219 1.147 1.00 95.88 186 GLU A O 1
ATOM 1480 N N . GLU A 1 187 ? 16.754 -8.170 2.902 1.00 97.56 187 GLU A N 1
ATOM 1481 C CA . GLU A 1 187 ? 15.648 -8.760 2.143 1.00 97.56 187 GLU A CA 1
ATOM 1482 C C . GLU A 1 187 ? 15.243 -7.912 0.940 1.00 97.56 187 GLU A C 1
ATOM 1484 O O . GLU A 1 187 ? 14.995 -8.448 -0.142 1.00 97.56 187 GLU A O 1
ATOM 1489 N N . ALA A 1 188 ? 15.173 -6.589 1.117 1.00 97.81 188 ALA A N 1
ATOM 1490 C CA . ALA A 1 188 ? 14.816 -5.675 0.041 1.00 97.81 188 ALA A CA 1
ATOM 1491 C C . ALA A 1 188 ? 15.853 -5.726 -1.091 1.00 97.81 188 ALA A C 1
ATOM 1493 O O . ALA A 1 188 ? 15.483 -5.779 -2.266 1.00 97.81 188 ALA A O 1
ATOM 1494 N N . GLU A 1 189 ? 17.144 -5.762 -0.751 1.00 97.75 189 GLU A N 1
ATOM 1495 C CA . GLU A 1 189 ? 18.225 -5.891 -1.727 1.00 97.75 189 GLU A CA 1
ATOM 1496 C C . GLU A 1 189 ? 18.185 -7.245 -2.447 1.00 97.75 189 GLU A C 1
ATOM 1498 O O . GLU A 1 189 ? 18.274 -7.265 -3.676 1.00 97.75 189 GLU A O 1
ATOM 1503 N N . ARG A 1 190 ? 17.946 -8.358 -1.736 1.00 98.06 190 ARG A N 1
ATOM 1504 C CA . ARG A 1 190 ? 17.771 -9.695 -2.338 1.00 98.06 190 ARG A CA 1
ATOM 1505 C C . ARG A 1 190 ? 16.594 -9.742 -3.303 1.00 98.06 190 ARG A C 1
ATOM 1507 O O . ARG A 1 190 ? 16.736 -10.266 -4.409 1.00 98.06 190 ARG A O 1
ATOM 1514 N N . CYS A 1 191 ? 15.453 -9.165 -2.915 1.00 98.19 191 CYS A N 1
ATOM 1515 C CA . CYS A 1 191 ? 14.262 -9.103 -3.764 1.00 98.19 191 CYS A CA 1
ATOM 1516 C C . CYS A 1 191 ? 14.565 -8.403 -5.091 1.00 98.19 191 CYS A C 1
ATOM 1518 O O . CYS A 1 191 ? 14.250 -8.915 -6.165 1.00 98.19 191 CYS A O 1
ATOM 1520 N N . VAL A 1 192 ? 15.189 -7.224 -5.013 1.00 97.75 192 VAL A N 1
ATOM 1521 C CA . VAL A 1 192 ? 15.478 -6.396 -6.188 1.00 97.75 192 VAL A CA 1
ATOM 1522 C C . VAL A 1 192 ? 16.588 -7.008 -7.038 1.00 97.75 192 VAL A C 1
ATOM 1524 O O . VAL A 1 192 ? 16.473 -7.010 -8.262 1.00 97.75 192 VAL A O 1
ATOM 1527 N N . ALA A 1 193 ? 17.628 -7.575 -6.423 1.00 97.12 193 ALA A N 1
ATOM 1528 C CA . ALA A 1 193 ? 18.693 -8.273 -7.136 1.00 97.12 193 ALA A CA 1
ATOM 1529 C C . ALA A 1 193 ? 18.148 -9.475 -7.923 1.00 97.12 193 ALA A C 1
ATOM 1531 O O . ALA A 1 193 ? 18.430 -9.603 -9.114 1.00 97.12 193 ALA A O 1
ATOM 1532 N N . LEU A 1 194 ? 17.298 -10.301 -7.301 1.00 97.50 194 LEU A N 1
ATOM 1533 C CA . LEU A 1 194 ? 16.650 -11.427 -7.976 1.00 97.50 194 LEU A CA 1
ATOM 1534 C C . LEU A 1 194 ? 15.736 -10.957 -9.114 1.00 97.50 194 LEU A C 1
ATOM 1536 O O . LEU A 1 194 ? 15.797 -11.505 -10.212 1.00 97.50 194 LEU A O 1
ATOM 1540 N N . ALA A 1 195 ? 14.925 -9.921 -8.893 1.00 97.31 195 ALA A N 1
ATOM 1541 C CA . ALA A 1 195 ? 14.055 -9.374 -9.931 1.00 97.31 195 ALA A CA 1
ATOM 1542 C C . ALA A 1 195 ? 14.851 -8.860 -11.147 1.00 97.31 195 ALA A C 1
ATOM 1544 O O . ALA A 1 195 ? 14.526 -9.191 -12.288 1.00 97.31 195 ALA A O 1
ATOM 1545 N N . LEU A 1 196 ? 15.935 -8.111 -10.921 1.00 95.12 196 LEU A N 1
ATOM 1546 C CA . LEU A 1 196 ? 16.821 -7.643 -11.993 1.00 95.12 196 LEU A CA 1
ATOM 1547 C C . LEU A 1 196 ? 17.538 -8.795 -12.692 1.00 95.12 196 LEU A C 1
ATOM 1549 O O . LEU A 1 196 ? 17.702 -8.759 -13.912 1.00 95.12 196 LEU A O 1
ATOM 1553 N N . PHE A 1 197 ? 17.929 -9.831 -11.948 1.00 94.50 197 PHE A N 1
ATOM 1554 C CA . PHE A 1 197 ? 18.494 -11.040 -12.526 1.00 94.50 197 PHE A CA 1
ATOM 1555 C C . PHE A 1 197 ? 17.490 -11.712 -13.467 1.00 94.50 197 PHE A C 1
ATOM 1557 O O . PHE A 1 197 ? 17.823 -11.922 -14.632 1.00 94.50 197 PHE A O 1
ATOM 1564 N N . LEU A 1 198 ? 16.250 -11.959 -13.031 1.00 94.38 198 LEU A N 1
ATOM 1565 C CA . LEU A 1 198 ? 15.189 -12.521 -13.879 1.00 94.38 198 LEU A CA 1
ATOM 1566 C C . LEU A 1 198 ? 15.004 -11.705 -15.169 1.00 94.38 198 LEU A C 1
ATOM 1568 O O . LEU A 1 198 ? 14.950 -12.281 -16.258 1.00 94.38 198 LEU A O 1
ATOM 1572 N N . ILE A 1 199 ? 14.989 -10.373 -15.064 1.00 93.12 199 ILE A N 1
ATOM 1573 C CA . ILE A 1 199 ? 14.861 -9.481 -16.225 1.00 93.12 199 ILE A CA 1
ATOM 1574 C C . ILE A 1 199 ? 16.074 -9.589 -17.150 1.00 93.12 199 ILE A C 1
ATOM 1576 O O . ILE A 1 199 ? 15.918 -9.738 -18.362 1.00 93.12 199 ILE A O 1
ATOM 1580 N N . SER A 1 200 ? 17.287 -9.609 -16.593 1.00 89.62 200 SER A N 1
ATOM 1581 C CA . SER A 1 200 ? 18.522 -9.783 -17.369 1.00 89.62 200 SER A CA 1
ATOM 1582 C C . SER A 1 200 ? 18.566 -11.122 -18.120 1.00 89.62 200 SER A C 1
ATOM 1584 O O . SER A 1 200 ? 19.163 -11.215 -19.192 1.00 89.62 200 SER A O 1
ATOM 1586 N N . GLN A 1 201 ? 17.896 -12.147 -17.582 1.00 88.12 201 GLN A N 1
ATOM 1587 C CA . GLN A 1 201 ? 17.760 -13.471 -18.192 1.00 88.12 201 GLN A CA 1
ATOM 1588 C C . GLN A 1 201 ? 16.553 -13.573 -19.146 1.00 88.12 201 GLN A C 1
ATOM 1590 O O . GLN A 1 201 ? 16.332 -14.622 -19.747 1.00 88.12 201 GLN A O 1
ATOM 1595 N N . GLY A 1 202 ? 15.807 -12.481 -19.345 1.00 87.81 202 GLY A N 1
ATOM 1596 C CA . GLY A 1 202 ? 14.775 -12.355 -20.372 1.00 87.81 202 GLY A CA 1
ATOM 1597 C C . GLY A 1 202 ? 13.329 -12.417 -19.897 1.00 87.81 202 GLY A C 1
ATOM 1598 O O . GLY A 1 202 ? 12.434 -12.486 -20.738 1.00 87.81 202 GLY A O 1
ATOM 1599 N N . VAL A 1 203 ? 13.079 -12.376 -18.588 1.00 91.81 203 VAL A N 1
ATOM 1600 C CA . VAL A 1 203 ? 11.722 -12.217 -18.053 1.00 91.81 203 VAL A CA 1
ATOM 1601 C C . VAL A 1 203 ? 11.277 -10.762 -18.228 1.00 91.81 203 VAL A C 1
ATOM 1603 O O . VAL A 1 203 ? 11.985 -9.839 -17.840 1.00 91.81 203 VAL A O 1
ATOM 1606 N N . ALA A 1 204 ? 10.103 -10.531 -18.816 1.00 91.25 204 ALA A N 1
ATOM 1607 C CA . ALA A 1 204 ? 9.574 -9.173 -18.950 1.00 91.25 204 ALA A CA 1
ATOM 1608 C C . ALA A 1 204 ? 9.260 -8.569 -17.561 1.00 91.25 204 ALA A C 1
ATOM 1610 O O . ALA A 1 204 ? 8.681 -9.279 -16.735 1.00 91.25 204 ALA A O 1
ATOM 1611 N N . PRO A 1 205 ? 9.573 -7.283 -17.298 1.00 93.12 205 PRO A N 1
ATOM 1612 C CA . PRO A 1 205 ? 9.315 -6.650 -16.000 1.00 93.12 205 PRO A CA 1
ATOM 1613 C C . PRO A 1 205 ? 7.859 -6.756 -15.527 1.00 93.12 205 PRO A C 1
ATOM 1615 O O . PRO A 1 205 ? 7.620 -7.017 -14.353 1.00 93.12 205 PRO A O 1
ATOM 1618 N N . SER A 1 206 ? 6.891 -6.651 -16.446 1.00 91.88 206 SER A N 1
ATOM 1619 C CA . SER A 1 206 ? 5.452 -6.781 -16.160 1.00 91.88 206 SER A CA 1
ATOM 1620 C C . SER A 1 206 ? 5.043 -8.156 -15.617 1.00 91.88 206 SER A C 1
ATOM 1622 O O . SER A 1 206 ? 4.005 -8.284 -14.974 1.00 91.88 206 SER A O 1
ATOM 1624 N N . ARG A 1 207 ? 5.868 -9.189 -15.829 1.00 94.75 207 ARG A N 1
ATOM 1625 C CA . ARG A 1 207 ? 5.631 -10.563 -15.359 1.00 94.75 207 ARG A CA 1
ATOM 1626 C C . ARG A 1 207 ? 6.138 -10.813 -13.931 1.00 94.75 207 ARG A C 1
ATOM 1628 O O . ARG A 1 207 ? 6.080 -11.950 -13.460 1.00 94.75 207 ARG A O 1
ATOM 1635 N N . ILE A 1 208 ? 6.690 -9.791 -13.271 1.00 96.81 208 ILE A N 1
ATOM 1636 C CA . ILE A 1 208 ? 7.279 -9.882 -11.933 1.00 96.81 208 ILE A CA 1
ATOM 1637 C C . ILE A 1 208 ? 6.557 -8.918 -10.989 1.00 96.81 208 ILE A C 1
ATOM 1639 O O . ILE A 1 208 ? 6.445 -7.727 -11.271 1.00 96.81 208 ILE A O 1
ATOM 1643 N N . THR A 1 209 ? 6.150 -9.423 -9.827 1.00 97.00 209 THR A N 1
ATOM 1644 C CA . THR A 1 209 ? 5.660 -8.610 -8.706 1.00 97.00 209 THR A CA 1
ATOM 1645 C C . THR A 1 209 ? 6.499 -8.893 -7.466 1.00 97.00 209 THR A C 1
ATOM 1647 O O . THR A 1 209 ? 6.826 -10.048 -7.183 1.00 97.00 209 THR A O 1
ATOM 1650 N N . ILE A 1 210 ? 6.822 -7.853 -6.693 1.00 98.25 210 ILE A N 1
ATOM 1651 C CA . ILE A 1 210 ? 7.439 -8.017 -5.374 1.00 98.25 210 ILE A CA 1
ATOM 1652 C C . ILE A 1 210 ? 6.389 -7.742 -4.295 1.00 98.25 210 ILE A C 1
ATOM 1654 O O . ILE A 1 210 ? 5.784 -6.677 -4.251 1.00 98.25 210 ILE A O 1
ATOM 1658 N N . LEU A 1 211 ? 6.171 -8.693 -3.398 1.00 97.25 211 LEU A N 1
ATOM 1659 C CA . LEU A 1 211 ? 5.325 -8.514 -2.229 1.00 97.25 211 LEU A CA 1
ATOM 1660 C C . LEU A 1 211 ? 6.193 -8.279 -1.005 1.00 97.25 211 LEU A C 1
ATOM 1662 O O . LEU A 1 211 ? 7.250 -8.886 -0.844 1.00 97.25 211 LEU A O 1
ATOM 1666 N N . ALA A 1 212 ? 5.728 -7.424 -0.107 1.00 95.44 212 ALA A N 1
ATOM 1667 C CA . ALA A 1 212 ? 6.316 -7.334 1.213 1.00 95.44 212 ALA A CA 1
ATOM 1668 C C . ALA A 1 212 ? 5.253 -7.399 2.291 1.00 95.44 212 ALA A C 1
ATOM 1670 O O . ALA A 1 212 ? 4.115 -6.964 2.130 1.00 95.44 212 ALA A O 1
ATOM 1671 N N . ALA A 1 213 ? 5.652 -7.938 3.427 1.00 89.94 213 ALA A N 1
ATOM 1672 C CA . ALA A 1 213 ? 4.778 -8.050 4.567 1.00 89.94 213 ALA A CA 1
ATOM 1673 C C . ALA A 1 213 ? 4.383 -6.634 5.083 1.00 89.94 213 ALA A C 1
ATOM 1675 O O . ALA A 1 213 ? 3.221 -6.392 5.402 1.00 89.94 213 ALA A O 1
ATOM 1676 N N . TYR A 1 214 ? 5.321 -5.679 5.133 1.00 88.25 214 TYR A N 1
ATOM 1677 C CA . TYR A 1 214 ? 5.124 -4.349 5.738 1.00 88.25 214 TYR A CA 1
ATOM 1678 C C . TYR A 1 214 ? 5.142 -3.219 4.698 1.00 88.25 214 TYR A C 1
ATOM 1680 O O . TYR A 1 214 ? 5.927 -3.243 3.751 1.00 88.25 214 TYR A O 1
ATOM 1688 N N . ARG A 1 215 ? 4.349 -2.159 4.919 1.00 87.62 215 ARG A N 1
ATOM 1689 C CA . ARG A 1 215 ? 4.270 -0.990 4.016 1.00 87.62 215 ARG A CA 1
ATOM 1690 C C . ARG A 1 215 ? 5.580 -0.197 3.916 1.00 87.62 215 ARG A C 1
ATOM 1692 O O . ARG A 1 215 ? 5.934 0.289 2.849 1.00 87.62 215 ARG A O 1
ATOM 1699 N N . SER A 1 216 ? 6.345 -0.077 5.003 1.00 86.75 216 SER A N 1
ATOM 1700 C CA . SER A 1 216 ? 7.682 0.541 4.938 1.00 86.75 216 SER A CA 1
ATOM 1701 C C . SER A 1 216 ? 8.643 -0.249 4.048 1.00 86.75 216 SER A C 1
ATOM 1703 O O . SER A 1 216 ? 9.471 0.345 3.360 1.00 86.75 216 SER A O 1
ATOM 1705 N N . GLN A 1 217 ? 8.510 -1.578 4.025 1.00 94.00 217 GLN A N 1
ATOM 1706 C CA . GLN A 1 217 ? 9.326 -2.443 3.181 1.00 94.00 217 GLN A CA 1
ATOM 1707 C C . GLN A 1 217 ? 8.944 -2.296 1.703 1.00 94.00 217 GLN A C 1
ATOM 1709 O O . GLN A 1 217 ? 9.835 -2.198 0.862 1.00 94.00 217 GLN A O 1
ATOM 1714 N N . THR A 1 218 ? 7.651 -2.196 1.366 1.00 93.69 218 THR A N 1
ATOM 1715 C CA . THR A 1 218 ? 7.232 -1.939 -0.027 1.00 93.69 218 THR A CA 1
ATOM 1716 C C . THR A 1 218 ? 7.742 -0.592 -0.534 1.00 93.69 218 THR A C 1
ATOM 1718 O O . THR A 1 218 ? 8.177 -0.494 -1.684 1.00 93.69 218 THR A O 1
ATOM 1721 N N . ALA A 1 219 ? 7.756 0.435 0.323 1.00 90.81 219 ALA A N 1
ATOM 1722 C CA . ALA A 1 219 ? 8.323 1.741 -0.002 1.00 90.81 219 ALA A CA 1
ATOM 1723 C C . ALA A 1 219 ? 9.837 1.659 -0.272 1.00 90.81 219 ALA A C 1
ATOM 1725 O O . ALA A 1 219 ? 10.301 2.196 -1.281 1.00 90.81 219 ALA A O 1
ATOM 1726 N N . LEU A 1 220 ? 10.589 0.942 0.573 1.00 94.56 220 LEU A N 1
ATOM 1727 C CA . LEU A 1 220 ? 12.024 0.711 0.382 1.00 94.56 220 LEU A CA 1
ATOM 1728 C C . LEU A 1 220 ? 12.308 -0.058 -0.917 1.00 94.56 220 LEU A C 1
ATOM 1730 O O . LEU A 1 220 ? 13.140 0.368 -1.715 1.00 94.56 220 LEU A O 1
ATOM 1734 N N . ILE A 1 221 ? 11.585 -1.151 -1.166 1.00 96.38 221 ILE A N 1
ATOM 1735 C CA . ILE A 1 221 ? 11.712 -1.945 -2.394 1.00 96.38 221 ILE A CA 1
ATOM 1736 C C . ILE A 1 221 ? 11.405 -1.078 -3.617 1.00 96.38 221 ILE A C 1
ATOM 1738 O O . ILE A 1 221 ? 12.199 -1.043 -4.553 1.00 96.38 221 ILE A O 1
ATOM 1742 N N . SER A 1 222 ? 10.310 -0.313 -3.597 1.00 94.81 222 SER A N 1
ATOM 1743 C CA . SER A 1 222 ? 9.949 0.599 -4.691 1.00 94.81 222 SER A CA 1
ATOM 1744 C C . SER A 1 222 ? 11.043 1.632 -4.967 1.00 94.81 222 SER A C 1
ATOM 1746 O O . SER A 1 222 ? 11.336 1.937 -6.124 1.00 94.81 222 SER A O 1
ATOM 1748 N N . GLN A 1 223 ? 11.662 2.178 -3.916 1.00 92.81 223 GLN A N 1
ATOM 1749 C CA . GLN A 1 223 ? 12.786 3.103 -4.041 1.00 92.81 223 GLN A CA 1
ATOM 1750 C C . GLN A 1 223 ? 14.001 2.425 -4.691 1.00 92.81 223 GLN A C 1
ATOM 1752 O O . GLN A 1 223 ? 14.570 2.980 -5.632 1.00 92.81 223 GLN A O 1
ATOM 1757 N N . LEU A 1 224 ? 14.370 1.225 -4.234 1.00 95.25 224 LEU A N 1
ATOM 1758 C CA . LEU A 1 224 ? 15.486 0.457 -4.791 1.00 95.25 224 LEU A CA 1
ATOM 1759 C C . LEU A 1 224 ? 15.239 0.076 -6.257 1.00 95.25 224 LEU A C 1
ATOM 1761 O O . LEU A 1 224 ? 16.130 0.250 -7.085 1.00 95.25 224 LEU A O 1
ATOM 1765 N N . VAL A 1 225 ? 14.027 -0.366 -6.609 1.00 95.12 225 VAL A N 1
ATOM 1766 C CA . VAL A 1 225 ? 13.643 -0.667 -7.999 1.00 95.12 225 VAL A CA 1
ATOM 1767 C C . VAL A 1 225 ? 13.833 0.561 -8.888 1.00 95.12 225 VAL A C 1
ATOM 1769 O O . VAL A 1 225 ? 14.452 0.449 -9.942 1.00 95.12 225 VAL A O 1
ATOM 1772 N N . ARG A 1 226 ? 13.363 1.746 -8.468 1.00 91.69 226 ARG A N 1
ATOM 1773 C CA . ARG A 1 226 ? 13.543 2.987 -9.245 1.00 91.69 226 ARG A CA 1
ATOM 1774 C C . ARG A 1 226 ? 15.017 3.338 -9.428 1.00 91.69 226 ARG A C 1
ATOM 1776 O O . ARG A 1 226 ? 15.438 3.591 -10.551 1.00 91.69 226 ARG A O 1
ATOM 1783 N N . GLN A 1 227 ? 15.799 3.298 -8.349 1.00 92.25 227 GLN A N 1
ATOM 1784 C CA . GLN A 1 227 ? 17.231 3.599 -8.394 1.00 92.25 227 GLN A CA 1
ATOM 1785 C C . GLN A 1 227 ? 17.972 2.669 -9.365 1.00 92.25 227 GLN A C 1
ATOM 1787 O O . GLN A 1 227 ? 18.775 3.121 -10.180 1.00 92.25 227 GLN A O 1
ATOM 1792 N N . ARG A 1 228 ? 17.694 1.362 -9.307 1.00 92.38 228 ARG A N 1
ATOM 1793 C CA . ARG A 1 228 ? 18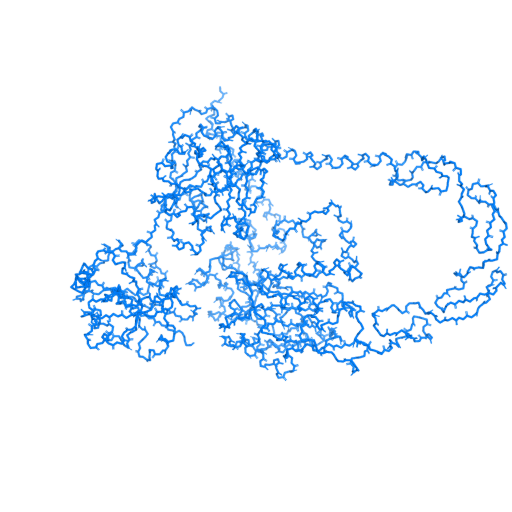.326 0.377 -10.193 1.00 92.38 228 ARG A CA 1
ATOM 1794 C C . ARG A 1 228 ? 17.816 0.476 -11.631 1.00 92.38 228 ARG A C 1
ATOM 1796 O O . ARG A 1 228 ? 18.593 0.272 -12.558 1.00 92.38 228 ARG A O 1
ATOM 1803 N N . ALA A 1 229 ? 16.550 0.831 -11.836 1.00 89.69 229 ALA A N 1
ATOM 1804 C CA . ALA A 1 229 ? 16.003 1.077 -13.167 1.00 89.69 229 ALA A CA 1
ATOM 1805 C C . ALA A 1 229 ? 16.659 2.286 -13.848 1.00 89.69 229 ALA A C 1
ATOM 1807 O O . ALA A 1 229 ? 16.962 2.222 -15.036 1.00 89.69 229 ALA A O 1
ATOM 1808 N N . GLU A 1 230 ? 16.944 3.358 -13.103 1.00 89.50 230 GLU A N 1
ATOM 1809 C CA . GLU A 1 230 ? 17.693 4.515 -13.613 1.00 89.50 230 GLU A CA 1
ATOM 1810 C C . GLU A 1 230 ? 19.136 4.153 -13.994 1.00 89.50 230 GLU A C 1
ATOM 1812 O O . GLU A 1 230 ? 19.642 4.651 -14.999 1.00 89.50 230 GLU A O 1
ATOM 1817 N N . GLN A 1 231 ? 19.774 3.247 -13.246 1.00 90.69 231 GLN A N 1
ATOM 1818 C CA . GLN A 1 231 ? 21.107 2.714 -13.565 1.00 90.69 231 GLN A CA 1
ATOM 1819 C C . GLN A 1 231 ? 21.101 1.784 -14.791 1.00 90.69 231 GLN A C 1
ATOM 1821 O O . GLN A 1 231 ? 22.092 1.708 -15.517 1.00 90.69 231 GLN A O 1
ATOM 1826 N N . HIS A 1 232 ? 19.992 1.084 -15.044 1.00 89.19 232 HIS A N 1
ATOM 1827 C CA . HIS A 1 232 ? 19.872 0.062 -16.086 1.00 89.19 232 HIS A CA 1
ATOM 1828 C C . HIS A 1 232 ? 18.700 0.335 -17.042 1.00 89.19 232 HIS A C 1
ATOM 1830 O O . HIS A 1 232 ? 17.878 -0.544 -17.293 1.00 89.19 232 HIS A O 1
ATOM 1836 N N . GLN A 1 233 ? 18.636 1.540 -17.619 1.00 88.94 233 GLN A N 1
ATOM 1837 C CA . GLN A 1 233 ? 17.497 1.974 -18.449 1.00 88.94 233 GLN A CA 1
ATOM 1838 C C . GLN A 1 233 ? 17.178 1.034 -19.622 1.00 88.94 233 GLN A C 1
ATOM 1840 O O . GLN A 1 233 ? 16.014 0.848 -19.970 1.00 88.94 233 GLN A O 1
ATOM 1845 N N . HIS A 1 234 ? 18.204 0.391 -20.189 1.00 86.44 234 HIS A N 1
ATOM 1846 C CA . HIS A 1 234 ? 18.079 -0.573 -21.287 1.00 86.44 234 HIS A CA 1
ATOM 1847 C C . HIS A 1 234 ? 17.247 -1.820 -20.937 1.00 86.44 234 HIS A C 1
ATOM 1849 O O . HIS A 1 234 ? 16.729 -2.462 -21.845 1.00 86.44 234 HIS A O 1
ATOM 1855 N N . LEU A 1 235 ? 17.098 -2.164 -19.651 1.00 86.12 235 LEU A N 1
ATOM 1856 C CA . LEU A 1 235 ? 16.219 -3.252 -19.202 1.00 86.12 235 LEU A CA 1
ATOM 1857 C C . LEU A 1 235 ? 14.744 -2.832 -19.111 1.00 86.12 235 LEU A C 1
ATOM 1859 O O . LEU A 1 235 ? 13.869 -3.689 -19.015 1.00 86.12 235 LEU A O 1
ATOM 1863 N N . PHE A 1 236 ? 14.459 -1.527 -19.143 1.00 89.31 236 PHE A N 1
ATOM 1864 C CA . PHE A 1 236 ? 13.123 -0.962 -18.944 1.00 89.31 236 PHE A CA 1
ATOM 1865 C C . PHE A 1 236 ? 12.727 0.030 -20.058 1.00 89.31 236 PHE A C 1
ATOM 1867 O O . PHE A 1 236 ? 12.261 1.133 -19.758 1.00 89.31 236 PHE A O 1
ATOM 1874 N N . PRO A 1 237 ? 12.893 -0.315 -21.350 1.00 83.50 237 PRO A N 1
ATOM 1875 C CA . PRO A 1 237 ? 12.705 0.635 -22.447 1.00 83.50 237 PRO A CA 1
ATOM 1876 C C . PRO A 1 237 ? 11.274 1.189 -22.512 1.00 83.50 237 PRO A C 1
ATOM 1878 O O . PRO A 1 237 ? 11.089 2.393 -22.680 1.00 83.50 237 PRO A O 1
ATOM 1881 N N . GLU A 1 238 ? 10.261 0.341 -22.309 1.00 82.38 238 GLU A N 1
ATOM 1882 C CA . GLU A 1 238 ? 8.846 0.743 -22.319 1.00 82.38 238 GLU A CA 1
ATOM 1883 C C . GLU A 1 238 ? 8.512 1.710 -21.181 1.00 82.38 238 GLU A C 1
ATOM 1885 O O . GLU A 1 238 ? 7.829 2.711 -21.391 1.00 82.38 238 GLU A O 1
ATOM 1890 N N . TYR A 1 239 ? 9.053 1.460 -19.987 1.00 82.25 239 TYR A N 1
ATOM 1891 C CA . TYR A 1 239 ? 8.862 2.320 -18.823 1.00 82.25 239 TYR A CA 1
ATOM 1892 C C . TYR A 1 239 ? 9.377 3.742 -19.080 1.00 82.25 239 TYR A C 1
ATOM 1894 O O . TYR A 1 239 ? 8.654 4.718 -18.870 1.00 82.25 239 TYR A O 1
ATOM 1902 N N . PHE A 1 240 ? 10.609 3.875 -19.582 1.00 85.12 240 PHE A N 1
ATOM 1903 C CA . PHE A 1 240 ? 11.189 5.187 -19.878 1.00 85.12 240 PHE A CA 1
ATOM 1904 C C . PHE A 1 240 ? 10.522 5.862 -21.084 1.00 85.12 240 PHE A C 1
ATOM 1906 O O . PHE A 1 240 ? 10.323 7.077 -21.055 1.00 85.12 240 PHE A O 1
ATOM 1913 N N . ALA A 1 241 ? 10.099 5.098 -22.097 1.00 81.69 241 ALA A N 1
ATOM 1914 C CA . ALA A 1 241 ? 9.330 5.625 -23.223 1.00 81.69 241 ALA A CA 1
ATOM 1915 C C . ALA A 1 241 ? 7.965 6.184 -22.781 1.00 81.69 241 ALA A C 1
ATOM 1917 O O . ALA A 1 241 ? 7.581 7.278 -23.199 1.00 81.69 241 ALA A O 1
ATOM 1918 N N . ASN A 1 242 ? 7.250 5.481 -21.899 1.00 77.94 242 ASN A N 1
ATOM 1919 C CA . ASN A 1 242 ? 5.962 5.925 -21.362 1.00 77.94 242 ASN A CA 1
ATOM 1920 C C . ASN A 1 242 ? 6.123 7.141 -20.442 1.00 77.94 242 ASN A C 1
ATOM 1922 O O . ASN A 1 242 ? 5.373 8.110 -20.557 1.00 77.94 242 ASN A O 1
ATOM 1926 N N . ARG A 1 243 ? 7.162 7.151 -19.599 1.00 75.19 243 ARG A N 1
ATOM 1927 C CA . ARG A 1 243 ? 7.496 8.296 -18.741 1.00 75.19 243 ARG A CA 1
ATOM 1928 C C . ARG A 1 243 ? 7.865 9.545 -19.551 1.00 75.19 243 ARG A C 1
ATOM 1930 O O . ARG A 1 243 ? 7.496 10.646 -19.153 1.00 75.19 243 ARG A O 1
ATOM 1937 N N . ALA A 1 244 ? 8.552 9.386 -20.685 1.00 73.50 244 ALA A N 1
ATOM 1938 C CA . ALA A 1 244 ? 8.872 10.484 -21.598 1.00 73.50 244 ALA A CA 1
ATOM 1939 C C . ALA A 1 244 ? 7.623 11.047 -22.298 1.00 73.50 244 ALA A C 1
ATOM 1941 O O . ALA A 1 244 ? 7.471 12.263 -22.389 1.00 73.50 244 ALA A O 1
ATOM 1942 N N . LYS A 1 245 ? 6.691 10.179 -22.720 1.00 69.00 245 LYS A N 1
ATOM 1943 C CA . LYS A 1 245 ? 5.389 10.585 -23.285 1.00 69.00 245 LYS A CA 1
ATOM 1944 C C . LYS A 1 245 ? 4.490 11.307 -22.271 1.00 69.00 245 LYS A C 1
ATOM 1946 O O . LYS A 1 245 ? 3.617 12.066 -22.675 1.00 69.00 245 LYS A O 1
ATOM 1951 N N . ALA A 1 246 ? 4.720 11.093 -20.976 1.00 62.34 246 ALA A N 1
ATOM 1952 C CA . ALA A 1 246 ? 3.967 11.700 -19.880 1.00 62.34 246 ALA A CA 1
ATOM 1953 C C . ALA A 1 246 ? 4.587 13.000 -19.289 1.00 62.34 246 ALA A C 1
ATOM 1955 O O . ALA A 1 246 ? 4.058 13.510 -18.301 1.00 62.34 246 ALA A O 1
ATOM 1956 N N . GLY A 1 247 ? 5.710 13.522 -19.818 1.00 49.00 247 GLY A N 1
ATOM 1957 C CA . GLY A 1 247 ? 6.527 14.597 -19.194 1.00 49.00 247 GLY A CA 1
ATOM 1958 C C . GLY A 1 247 ? 5.975 16.039 -19.290 1.00 49.00 247 GLY A C 1
ATOM 1959 O O . GLY A 1 247 ? 5.145 16.316 -20.148 1.00 49.00 247 GLY A O 1
ATOM 1960 N N . GLY A 1 248 ? 6.394 17.031 -18.470 1.00 38.78 248 GLY A N 1
ATOM 1961 C CA . GLY A 1 248 ? 7.509 17.154 -17.490 1.00 38.78 248 GLY A CA 1
ATOM 1962 C C . GLY A 1 248 ? 7.220 18.227 -16.399 1.00 38.78 248 GLY A C 1
ATOM 1963 O O . GLY A 1 248 ? 6.189 18.883 -16.462 1.00 38.78 248 GLY A O 1
ATOM 1964 N N . SER A 1 249 ? 7.990 18.464 -15.326 1.00 33.59 249 SER A N 1
ATOM 1965 C CA . SER A 1 249 ? 9.439 18.418 -15.066 1.00 33.59 249 SER A CA 1
ATOM 1966 C C . SER A 1 249 ? 9.811 17.662 -13.771 1.00 33.59 249 SER A C 1
ATOM 1968 O O . SER A 1 249 ? 8.989 17.445 -12.882 1.00 33.59 249 SER A O 1
ATOM 1970 N N . ALA A 1 250 ? 11.078 17.245 -13.671 1.00 37.69 250 ALA A N 1
ATOM 1971 C CA . ALA A 1 250 ? 11.627 16.489 -12.547 1.00 37.69 250 ALA A CA 1
ATOM 1972 C C . ALA A 1 250 ? 12.168 17.407 -11.434 1.00 37.69 250 ALA A C 1
ATOM 1974 O O . ALA A 1 250 ? 13.048 18.232 -11.671 1.00 37.69 250 ALA A O 1
ATOM 1975 N N . GLY A 1 251 ? 11.680 17.199 -10.208 1.00 28.09 251 GLY A N 1
ATOM 1976 C CA . GLY A 1 251 ? 12.214 17.774 -8.973 1.00 28.09 251 GLY A CA 1
ATOM 1977 C C . GLY A 1 251 ? 11.743 16.976 -7.753 1.00 28.09 251 GLY A C 1
ATOM 1978 O O . GLY A 1 251 ? 10.669 17.239 -7.232 1.00 28.09 251 GLY A O 1
ATOM 1979 N N . ALA A 1 252 ? 12.537 15.964 -7.385 1.00 33.31 252 ALA A N 1
ATOM 1980 C CA . ALA A 1 252 ? 12.519 15.110 -6.185 1.00 33.31 252 ALA A CA 1
ATOM 1981 C C . ALA A 1 252 ? 11.247 15.111 -5.299 1.00 33.31 252 ALA A C 1
ATOM 1983 O O . ALA A 1 252 ? 11.095 15.943 -4.406 1.00 33.31 252 ALA A O 1
ATOM 1984 N N . ALA A 1 253 ? 10.398 14.091 -5.472 1.00 27.28 253 ALA A N 1
ATOM 1985 C CA . ALA A 1 253 ? 9.295 13.765 -4.569 1.00 27.28 253 ALA A CA 1
ATOM 1986 C C . ALA A 1 253 ? 9.583 12.469 -3.793 1.00 27.28 253 ALA A C 1
ATOM 1988 O O . ALA A 1 253 ? 9.973 11.450 -4.369 1.00 27.28 253 ALA A O 1
ATOM 1989 N N . ALA A 1 254 ? 9.373 12.545 -2.479 1.00 27.95 254 ALA A N 1
ATOM 1990 C CA . ALA A 1 254 ? 9.354 11.428 -1.547 1.00 27.95 254 ALA A CA 1
ATOM 1991 C C . ALA A 1 254 ? 8.086 10.570 -1.712 1.00 27.95 254 ALA A C 1
ATOM 1993 O O . ALA A 1 254 ? 7.075 11.012 -2.256 1.00 27.95 254 ALA A O 1
ATOM 1994 N N . ALA A 1 255 ? 8.156 9.337 -1.211 1.00 32.06 255 ALA A N 1
ATOM 1995 C CA . ALA A 1 255 ? 7.036 8.410 -1.117 1.00 32.06 255 ALA A CA 1
ATOM 1996 C C . ALA A 1 255 ? 5.961 8.914 -0.135 1.00 32.06 255 ALA A C 1
ATOM 1998 O O . ALA A 1 255 ? 6.301 9.326 0.974 1.00 32.06 255 ALA A O 1
ATOM 1999 N N . GLY A 1 256 ? 4.683 8.815 -0.519 1.00 24.77 256 GLY A N 1
ATOM 2000 C CA . GLY A 1 256 ? 3.572 8.969 0.424 1.00 24.77 256 GLY A CA 1
ATOM 2001 C C . GLY A 1 256 ? 2.204 9.330 -0.162 1.00 24.77 256 GLY A C 1
ATOM 2002 O O . GLY A 1 256 ? 1.746 10.445 0.025 1.00 24.77 256 GLY A O 1
ATOM 2003 N N . GLU A 1 257 ? 1.562 8.312 -0.745 1.00 27.30 257 GLU A N 1
ATOM 2004 C CA . GLU A 1 257 ? 0.114 8.016 -0.677 1.00 27.30 257 GLU A CA 1
ATOM 2005 C C . GLU A 1 257 ? -0.851 8.746 -1.630 1.00 27.30 257 GLU A C 1
ATOM 2007 O O . GLU A 1 257 ? -1.021 9.960 -1.614 1.00 27.30 257 GLU A O 1
ATOM 2012 N N . ALA A 1 258 ? -1.490 7.922 -2.465 1.00 26.55 258 ALA A N 1
ATOM 2013 C CA . ALA A 1 258 ? -2.501 8.254 -3.451 1.00 26.55 258 ALA A CA 1
ATOM 2014 C C . ALA A 1 258 ? -3.874 7.859 -2.908 1.00 26.55 258 ALA A C 1
ATOM 2016 O O . ALA A 1 258 ? -3.990 6.743 -2.413 1.00 26.55 258 ALA A O 1
ATOM 2017 N N . GLU A 1 259 ? -4.879 8.715 -3.089 1.00 25.67 259 GLU A N 1
ATOM 2018 C CA . GLU A 1 259 ? -6.269 8.295 -3.275 1.00 25.67 259 GLU A CA 1
ATOM 2019 C C . GLU A 1 259 ? -6.962 9.219 -4.296 1.00 25.67 259 GLU A C 1
ATOM 2021 O O . GLU A 1 259 ? -6.783 10.438 -4.275 1.00 25.67 259 GLU A O 1
ATOM 2026 N N . GLU A 1 260 ? -7.712 8.558 -5.185 1.00 31.47 260 GLU A N 1
ATOM 2027 C CA . GLU A 1 260 ? -8.693 9.022 -6.182 1.00 31.47 260 GLU A CA 1
ATOM 2028 C C . GLU A 1 260 ? -8.200 9.817 -7.415 1.00 31.47 260 GLU A C 1
ATOM 2030 O O . GLU A 1 260 ? -8.294 11.041 -7.495 1.00 31.47 260 GLU A O 1
ATOM 2035 N N . ALA A 1 261 ? -7.768 9.082 -8.453 1.00 27.23 261 ALA A N 1
ATOM 2036 C CA . ALA A 1 261 ? -7.807 9.517 -9.855 1.00 27.23 261 ALA A CA 1
ATOM 2037 C C . ALA A 1 261 ? -8.005 8.307 -10.794 1.00 27.23 261 ALA A C 1
ATOM 2039 O O . ALA A 1 261 ? -7.506 7.227 -10.492 1.00 27.23 261 ALA A O 1
ATOM 2040 N N . ASP A 1 262 ? -8.721 8.524 -11.904 1.00 25.20 262 ASP A N 1
ATOM 2041 C CA . ASP A 1 262 ? -9.176 7.537 -12.901 1.00 25.20 262 ASP A CA 1
ATOM 2042 C C . ASP A 1 262 ? -8.161 6.423 -13.257 1.00 25.20 262 ASP A C 1
ATOM 2044 O O . ASP A 1 262 ? -6.986 6.687 -13.539 1.00 25.20 262 ASP A O 1
ATOM 2048 N N . ASP A 1 263 ? -8.668 5.182 -13.314 1.00 29.41 263 ASP A N 1
ATOM 2049 C CA . ASP A 1 263 ? -7.919 3.913 -13.397 1.00 29.41 263 ASP A CA 1
ATOM 2050 C C . ASP A 1 263 ? -6.929 3.798 -14.576 1.00 29.41 263 ASP A C 1
ATOM 2052 O O . ASP A 1 263 ? -5.926 3.097 -14.470 1.00 29.41 263 ASP A O 1
ATOM 2056 N N . GLU A 1 264 ? -7.127 4.514 -15.688 1.00 29.05 264 GLU A N 1
ATOM 2057 C CA . GLU A 1 264 ? -6.259 4.383 -16.873 1.00 29.05 264 GLU A CA 1
ATOM 2058 C C . GLU A 1 264 ? -4.967 5.230 -16.814 1.00 29.05 264 GLU A C 1
ATOM 2060 O O . GLU A 1 264 ? -4.024 4.981 -17.567 1.00 29.05 264 GLU A O 1
ATOM 2065 N N . ALA A 1 265 ? -4.861 6.227 -15.922 1.00 33.38 265 ALA A N 1
ATOM 2066 C CA . ALA A 1 265 ? -3.692 7.124 -15.874 1.00 33.38 265 ALA A CA 1
ATOM 2067 C C . ALA A 1 265 ? -2.593 6.677 -14.884 1.00 33.38 265 ALA A C 1
ATOM 2069 O O . ALA A 1 265 ? -1.436 7.115 -14.992 1.00 33.38 265 ALA A O 1
ATOM 2070 N N . VAL A 1 266 ? -2.934 5.812 -13.922 1.00 36.38 266 VAL A N 1
ATOM 2071 C CA . VAL A 1 266 ? -2.086 5.431 -12.775 1.00 36.38 266 VAL A CA 1
ATOM 2072 C C . VAL A 1 266 ? -0.967 4.455 -13.165 1.00 36.38 266 VAL A C 1
ATOM 2074 O O . VAL A 1 266 ? 0.142 4.556 -12.629 1.00 36.38 266 VAL A O 1
ATOM 2077 N N . GLU A 1 267 ? -1.180 3.597 -14.167 1.00 38.81 267 GLU A N 1
ATOM 2078 C CA . GLU A 1 267 ? -0.158 2.648 -14.648 1.00 38.81 267 GLU A CA 1
ATOM 2079 C C . GLU A 1 267 ? 1.100 3.340 -15.214 1.00 38.81 267 GLU A C 1
ATOM 2081 O O . GLU A 1 267 ? 2.192 2.772 -15.206 1.00 38.81 267 GLU A O 1
ATOM 2086 N N . SER A 1 268 ? 1.002 4.604 -15.642 1.00 41.06 268 SER A N 1
ATOM 2087 C CA . SER A 1 268 ? 2.100 5.308 -16.328 1.00 41.06 268 SER A CA 1
ATOM 2088 C C . SER A 1 268 ? 3.182 5.918 -15.412 1.00 41.06 268 SER A C 1
ATOM 2090 O O . SER A 1 268 ? 4.219 6.369 -15.907 1.00 41.06 268 SER A O 1
ATOM 2092 N N . ARG A 1 269 ? 2.975 5.951 -14.081 1.00 50.59 269 ARG A N 1
ATOM 2093 C CA . ARG A 1 269 ? 3.862 6.641 -13.107 1.00 50.59 269 ARG A CA 1
ATOM 2094 C C . ARG A 1 269 ? 4.484 5.748 -12.020 1.00 50.59 269 ARG A C 1
ATOM 2096 O O . ARG A 1 269 ? 5.304 6.233 -11.234 1.00 50.59 269 ARG A O 1
ATOM 2103 N N . GLY A 1 270 ? 4.113 4.469 -11.954 1.00 59.09 270 GLY A N 1
ATOM 2104 C CA . GLY A 1 270 ? 4.641 3.505 -10.979 1.00 59.09 270 GLY A CA 1
ATOM 2105 C C . GLY A 1 270 ? 6.125 3.157 -11.187 1.00 59.09 270 GLY A C 1
ATOM 2106 O O . GLY A 1 270 ? 6.720 3.545 -12.188 1.00 59.09 270 GLY A O 1
ATOM 2107 N N . PRO A 1 271 ? 6.792 2.467 -10.243 1.00 71.50 271 PRO A N 1
ATOM 2108 C CA . PRO A 1 271 ? 8.058 1.793 -10.543 1.00 71.50 271 PRO A CA 1
ATOM 2109 C C . PRO A 1 271 ? 7.855 0.739 -11.657 1.00 71.50 271 PRO A C 1
ATOM 2111 O O . PRO A 1 271 ? 6.764 0.186 -11.761 1.00 71.50 271 PRO A O 1
ATOM 2114 N N . PRO A 1 272 ? 8.884 0.413 -12.465 1.00 82.44 272 PRO A N 1
ATOM 2115 C CA . PRO A 1 272 ? 8.758 -0.562 -13.559 1.00 82.44 272 PRO A CA 1
ATOM 2116 C C . PRO A 1 272 ? 8.481 -2.002 -13.097 1.00 82.44 272 PRO A C 1
ATOM 2118 O O . PRO A 1 272 ? 8.119 -2.846 -13.910 1.00 82.44 272 PRO A O 1
ATOM 2121 N N . ILE A 1 273 ? 8.691 -2.283 -11.811 1.00 92.00 273 ILE A N 1
ATOM 2122 C CA . ILE A 1 273 ? 8.305 -3.523 -11.138 1.00 92.00 273 ILE A CA 1
ATOM 2123 C C . ILE A 1 273 ? 7.456 -3.103 -9.949 1.00 92.00 273 ILE A C 1
ATOM 2125 O O . ILE A 1 273 ? 7.898 -2.285 -9.134 1.00 92.00 273 ILE A O 1
ATOM 2129 N N . LEU A 1 274 ? 6.246 -3.642 -9.862 1.00 90.81 274 LEU A N 1
ATOM 2130 C CA . LEU A 1 274 ? 5.299 -3.278 -8.821 1.00 90.81 274 LEU A CA 1
ATOM 2131 C C . LEU A 1 274 ? 5.686 -3.912 -7.481 1.00 90.81 274 LEU A C 1
ATOM 2133 O O . LEU A 1 274 ? 6.075 -5.082 -7.420 1.00 90.81 274 LEU A O 1
ATOM 2137 N N . ALA A 1 275 ? 5.566 -3.123 -6.410 1.00 93.38 275 ALA A N 1
ATOM 2138 C CA . ALA A 1 275 ? 5.768 -3.582 -5.045 1.00 93.38 275 ALA A CA 1
ATOM 2139 C C . ALA A 1 275 ? 4.532 -3.291 -4.187 1.00 93.38 275 ALA A C 1
ATOM 2141 O O . ALA A 1 275 ? 4.210 -2.128 -3.936 1.00 93.38 275 ALA A O 1
ATOM 2142 N N . HIS A 1 276 ? 3.867 -4.343 -3.714 1.00 93.56 276 HIS A N 1
ATOM 2143 C CA . HIS A 1 276 ? 2.624 -4.250 -2.943 1.00 93.56 276 HIS A CA 1
ATOM 2144 C C . HIS A 1 276 ? 2.760 -4.930 -1.586 1.00 93.56 276 HIS A C 1
ATOM 2146 O O . HIS A 1 276 ? 3.632 -5.778 -1.377 1.00 93.56 276 HIS A O 1
ATOM 2152 N N . THR A 1 277 ? 1.915 -4.541 -0.630 1.00 91.19 277 THR A N 1
ATOM 2153 C CA . THR A 1 277 ? 1.792 -5.344 0.586 1.00 91.19 277 THR A CA 1
ATOM 2154 C C . THR A 1 277 ? 1.042 -6.623 0.246 1.00 91.19 277 THR A C 1
ATOM 2156 O O . THR A 1 277 ? 0.239 -6.637 -0.686 1.00 91.19 277 THR A O 1
ATOM 2159 N N . VAL A 1 278 ? 1.281 -7.690 1.011 1.00 89.56 278 VAL A N 1
ATOM 2160 C CA . VAL A 1 278 ? 0.527 -8.947 0.852 1.00 89.56 278 VAL A CA 1
ATOM 2161 C C . VAL A 1 278 ? -0.985 -8.685 0.874 1.00 89.56 278 VAL A C 1
ATOM 2163 O O . VAL A 1 278 ? -1.697 -9.271 0.072 1.00 89.56 278 VAL A O 1
ATOM 2166 N N . ASP A 1 279 ? -1.450 -7.759 1.719 1.00 85.69 279 ASP A N 1
ATOM 2167 C CA . ASP A 1 279 ? -2.879 -7.459 1.865 1.00 85.69 279 ASP A CA 1
ATOM 2168 C C . ASP A 1 279 ? -3.489 -6.781 0.644 1.00 85.69 279 ASP A C 1
ATOM 2170 O O . ASP A 1 279 ? -4.553 -7.172 0.188 1.00 85.69 279 ASP A O 1
ATOM 2174 N N . VAL A 1 280 ? -2.791 -5.788 0.091 1.00 85.19 280 VAL A N 1
ATOM 2175 C CA . VAL A 1 280 ? -3.283 -5.021 -1.063 1.00 85.19 280 VAL A CA 1
ATOM 2176 C C . VAL A 1 280 ? -3.305 -5.872 -2.335 1.00 85.19 280 VAL A C 1
ATOM 2178 O O . VAL A 1 280 ? -4.047 -5.561 -3.252 1.00 85.19 280 VAL A O 1
ATOM 2181 N N . TYR A 1 281 ? -2.503 -6.938 -2.398 1.00 88.25 281 TYR A N 1
ATOM 2182 C CA . TYR A 1 281 ? -2.388 -7.813 -3.568 1.00 88.25 281 TYR A CA 1
ATOM 2183 C C . TYR A 1 281 ? -3.352 -9.016 -3.532 1.00 88.25 281 TYR A C 1
ATOM 2185 O O . TYR A 1 281 ? -3.151 -10.008 -4.240 1.00 88.25 281 TYR A O 1
ATOM 2193 N N . GLN A 1 282 ? -4.365 -8.996 -2.659 1.00 81.44 282 GLN A N 1
ATOM 2194 C CA . GLN A 1 282 ? -5.430 -9.998 -2.691 1.00 81.44 282 GLN A CA 1
ATOM 2195 C C . GLN A 1 282 ? -6.232 -9.878 -3.998 1.00 81.44 282 GLN A C 1
ATOM 2197 O O . GLN A 1 282 ? -6.337 -8.811 -4.587 1.00 81.44 282 GLN A O 1
ATOM 2202 N N . GLY A 1 283 ? -6.736 -11.005 -4.504 1.00 81.19 283 GLY A N 1
ATOM 2203 C CA . GLY A 1 283 ? -7.367 -11.094 -5.829 1.00 81.19 283 GLY A CA 1
ATOM 2204 C C . GLY A 1 283 ? -6.370 -11.159 -6.994 1.00 81.19 283 GLY A C 1
ATOM 2205 O O . GLY A 1 283 ? -6.548 -11.980 -7.894 1.00 81.19 283 GLY A O 1
ATOM 2206 N N . ASP A 1 284 ? -5.265 -10.416 -6.916 1.00 89.38 284 ASP A N 1
ATOM 2207 C CA . ASP A 1 284 ? -4.274 -10.315 -7.991 1.00 89.38 284 ASP A CA 1
ATOM 2208 C C . ASP A 1 284 ? -3.372 -11.553 -8.148 1.00 89.38 284 ASP A C 1
ATOM 2210 O O . ASP A 1 284 ? -3.213 -12.396 -7.252 1.00 89.38 284 ASP A O 1
ATOM 2214 N N . GLU A 1 285 ? -2.752 -11.658 -9.327 1.00 93.31 285 GLU A N 1
ATOM 2215 C CA . GLU A 1 285 ? -1.797 -12.706 -9.687 1.00 93.31 285 GLU A CA 1
ATOM 2216 C C . GLU A 1 285 ? -0.719 -12.207 -10.658 1.00 93.31 285 GLU A C 1
ATOM 2218 O O . GLU A 1 285 ? -0.938 -11.295 -11.453 1.00 93.31 285 GLU A O 1
ATOM 2223 N N . ASN A 1 286 ? 0.451 -12.851 -10.632 1.00 95.75 286 ASN A N 1
ATOM 2224 C CA . ASN A 1 286 ? 1.492 -12.654 -11.640 1.00 95.75 286 ASN A CA 1
ATOM 2225 C C . ASN A 1 286 ? 2.255 -13.962 -11.908 1.00 95.75 286 ASN A C 1
ATOM 2227 O O . ASN A 1 286 ? 2.086 -14.964 -11.213 1.00 95.75 286 ASN A O 1
ATOM 2231 N N . ASP A 1 287 ? 3.111 -13.989 -12.926 1.00 96.50 287 ASP A N 1
ATOM 2232 C CA . ASP A 1 287 ? 3.903 -15.178 -13.237 1.00 96.50 287 ASP A CA 1
ATOM 2233 C C . ASP A 1 287 ? 4.959 -15.457 -12.176 1.00 96.50 287 ASP A C 1
ATOM 2235 O O . ASP A 1 287 ? 5.089 -16.598 -11.724 1.00 96.50 287 ASP A O 1
ATOM 2239 N N . PHE A 1 288 ? 5.682 -14.417 -11.770 1.00 97.50 288 PHE A N 1
ATOM 2240 C CA . PHE A 1 288 ? 6.789 -14.509 -10.833 1.00 97.50 288 PHE A CA 1
ATOM 2241 C C . PHE A 1 288 ? 6.551 -13.583 -9.645 1.00 97.50 288 PHE A C 1
ATOM 2243 O O . PHE A 1 288 ? 6.424 -12.370 -9.814 1.00 97.50 288 PHE A O 1
ATOM 2250 N N . VAL A 1 289 ? 6.500 -14.150 -8.439 1.00 97.81 289 VAL A N 1
ATOM 2251 C CA . VAL A 1 289 ? 6.237 -13.386 -7.211 1.00 97.81 289 VAL A CA 1
ATOM 2252 C C . VAL A 1 289 ? 7.381 -13.558 -6.222 1.00 97.81 289 VAL A C 1
ATOM 2254 O O . VAL A 1 289 ? 7.694 -14.666 -5.797 1.00 97.81 289 VAL A O 1
ATOM 2257 N N . ILE A 1 290 ? 8.015 -12.457 -5.837 1.00 98.44 290 ILE A N 1
ATOM 2258 C CA . ILE A 1 290 ? 9.094 -12.456 -4.842 1.00 98.44 290 ILE A CA 1
ATOM 2259 C C . ILE A 1 290 ? 8.539 -11.846 -3.560 1.00 98.44 290 ILE A C 1
ATOM 2261 O O . ILE A 1 290 ? 7.949 -10.776 -3.618 1.00 98.44 290 ILE A O 1
ATOM 2265 N N . VAL A 1 291 ? 8.698 -12.501 -2.413 1.00 98.19 291 VAL A N 1
ATOM 2266 C CA . VAL A 1 291 ? 8.069 -12.081 -1.155 1.00 98.19 291 VAL A CA 1
ATOM 2267 C C . VAL A 1 291 ? 9.121 -11.809 -0.086 1.00 98.19 291 VAL A C 1
ATOM 2269 O O . VAL A 1 291 ? 9.856 -12.715 0.296 1.00 98.19 291 VAL A O 1
ATOM 2272 N N . SER A 1 292 ? 9.138 -10.588 0.447 1.00 97.81 292 SER A N 1
ATOM 2273 C CA . SER A 1 292 ? 9.902 -10.206 1.642 1.00 97.81 292 SER A CA 1
ATOM 2274 C C . SER A 1 292 ? 9.037 -10.330 2.901 1.00 97.81 292 SER A C 1
ATOM 2276 O O . SER A 1 292 ? 7.992 -9.678 3.020 1.00 97.81 292 SER A O 1
ATOM 2278 N N . LEU A 1 293 ? 9.467 -11.163 3.850 1.00 95.75 293 LEU A N 1
ATOM 2279 C CA . LEU A 1 293 ? 8.770 -11.424 5.115 1.00 95.75 293 LEU A CA 1
ATOM 2280 C C . LEU A 1 293 ? 9.200 -10.471 6.245 1.00 95.75 293 LEU A C 1
ATOM 2282 O O . LEU A 1 293 ? 8.448 -10.264 7.198 1.00 95.75 293 LEU A O 1
ATOM 2286 N N . VAL A 1 294 ? 10.348 -9.815 6.107 1.00 94.75 294 VAL A N 1
ATOM 2287 C CA . VAL A 1 294 ? 10.913 -8.740 6.939 1.00 94.75 294 VAL A CA 1
ATOM 2288 C C . VAL A 1 294 ? 11.397 -9.175 8.321 1.00 94.75 294 VAL A C 1
ATOM 2290 O O . VAL A 1 294 ? 12.409 -8.665 8.801 1.00 94.75 294 VAL A O 1
ATOM 2293 N N . ARG A 1 295 ? 10.660 -10.058 9.002 1.00 92.25 295 ARG A N 1
ATOM 2294 C CA . ARG A 1 295 ? 10.874 -10.337 10.426 1.00 92.25 295 ARG A CA 1
ATOM 2295 C C . ARG A 1 295 ? 12.063 -11.266 10.679 1.00 92.25 295 ARG A C 1
ATOM 2297 O O . ARG A 1 295 ? 12.050 -12.432 10.295 1.00 92.25 295 ARG A O 1
ATOM 2304 N N . SER A 1 296 ? 13.048 -10.721 11.378 1.00 92.81 296 SER A N 1
ATOM 2305 C CA . SER A 1 296 ? 14.292 -11.282 11.877 1.00 92.81 296 SER A CA 1
ATOM 2306 C C . SER A 1 296 ? 14.744 -10.491 13.129 1.00 92.81 296 SER A C 1
ATOM 2308 O O . SER A 1 296 ? 15.307 -9.401 13.016 1.00 92.81 296 SER A O 1
ATOM 2310 N N . ASN A 1 297 ? 14.469 -11.015 14.330 1.00 90.25 297 ASN A N 1
ATOM 2311 C CA . ASN A 1 297 ? 14.822 -10.415 15.631 1.00 90.25 297 ASN A CA 1
ATOM 2312 C C . ASN A 1 297 ? 15.198 -11.494 16.663 1.00 90.25 297 ASN A C 1
ATOM 2314 O O . ASN A 1 297 ? 14.831 -12.661 16.505 1.00 90.25 297 ASN A O 1
ATOM 2318 N N . GLU A 1 298 ? 15.908 -11.111 17.728 1.00 86.19 298 GLU A N 1
ATOM 2319 C CA . GLU A 1 298 ? 16.408 -12.038 18.760 1.00 86.19 298 GLU A CA 1
ATOM 2320 C C . GLU A 1 298 ? 15.271 -12.780 19.481 1.00 86.19 298 GLU A C 1
ATOM 2322 O O . GLU A 1 298 ? 15.361 -13.977 19.781 1.00 86.19 298 GLU A O 1
ATOM 2327 N N . GLU A 1 299 ? 14.148 -12.096 19.698 1.00 83.44 299 GLU A N 1
ATOM 2328 C CA . GLU A 1 299 ? 12.957 -12.655 20.327 1.00 83.44 299 GLU A CA 1
ATOM 2329 C C . GLU A 1 299 ? 12.194 -13.614 19.400 1.00 83.44 299 GLU A C 1
ATOM 2331 O O . GLU A 1 299 ? 11.364 -14.393 19.878 1.00 83.44 299 GLU A O 1
ATOM 2336 N N . CYS A 1 300 ? 12.503 -13.610 18.095 1.00 84.56 300 CYS A N 1
ATOM 2337 C CA . CYS A 1 300 ? 11.822 -14.367 17.042 1.00 84.56 300 CYS A CA 1
ATOM 2338 C C . CYS A 1 300 ? 10.314 -14.077 16.969 1.00 84.56 300 CYS A C 1
ATOM 2340 O O . CYS A 1 300 ? 9.501 -14.969 16.723 1.00 84.56 300 CYS A O 1
ATOM 2342 N N . THR A 1 301 ? 9.933 -12.823 17.204 1.00 82.00 301 THR A N 1
ATOM 2343 C CA . THR A 1 301 ? 8.548 -12.366 17.097 1.00 82.00 301 THR A CA 1
ATOM 2344 C C . THR A 1 301 ? 8.221 -12.006 15.655 1.00 82.00 301 THR A C 1
ATOM 2346 O O . THR A 1 301 ? 8.903 -11.202 15.023 1.00 82.00 301 THR A O 1
ATOM 2349 N N . VAL A 1 302 ? 7.147 -12.578 15.113 1.00 82.94 302 VAL A N 1
ATOM 2350 C CA . VAL A 1 302 ? 6.835 -12.435 13.673 1.00 82.94 302 VAL A CA 1
ATOM 2351 C C . VAL A 1 302 ? 5.700 -11.445 13.381 1.00 82.94 302 VAL A C 1
ATOM 2353 O O . VAL A 1 302 ? 5.325 -11.216 12.229 1.00 82.94 302 VAL A O 1
ATOM 2356 N N . GLY A 1 303 ? 5.156 -10.808 14.422 1.00 79.81 303 GLY A N 1
ATOM 2357 C CA . GLY A 1 303 ? 4.116 -9.783 14.289 1.00 79.81 303 GLY A CA 1
ATOM 2358 C C . GLY A 1 303 ? 2.851 -10.320 13.619 1.00 79.81 303 GLY A C 1
ATOM 2359 O O . GLY A 1 303 ? 2.302 -11.325 14.060 1.00 79.81 303 GLY A O 1
ATOM 2360 N N . PHE A 1 304 ? 2.382 -9.664 12.556 1.00 74.81 304 PHE A N 1
ATOM 2361 C CA . PHE A 1 304 ? 1.163 -10.085 11.854 1.00 74.81 304 PHE A CA 1
ATOM 2362 C C . PHE A 1 304 ? 1.345 -11.358 11.011 1.00 74.81 304 PHE A C 1
ATOM 2364 O O . PHE A 1 304 ? 0.353 -11.941 10.586 1.00 74.81 304 PHE A O 1
ATOM 2371 N N . LEU A 1 305 ? 2.579 -11.825 10.758 1.00 84.56 305 LEU A N 1
ATOM 2372 C CA . LEU A 1 305 ? 2.811 -13.084 10.029 1.00 84.56 305 LEU A CA 1
ATOM 2373 C C . LEU A 1 305 ? 2.328 -14.316 10.815 1.00 84.56 305 LEU A C 1
ATOM 2375 O O . LEU A 1 305 ? 2.390 -15.435 10.309 1.00 84.56 305 LEU A O 1
ATOM 2379 N N . LYS A 1 306 ? 1.833 -14.122 12.045 1.00 84.88 306 LYS A N 1
ATOM 2380 C CA . LYS A 1 306 ? 1.137 -15.138 12.841 1.00 84.88 306 LYS A CA 1
ATOM 2381 C C . LYS A 1 306 ? -0.144 -15.632 12.181 1.00 84.88 306 LYS A C 1
ATOM 2383 O O . LYS A 1 306 ? -0.505 -16.784 12.398 1.00 84.88 306 LYS A O 1
ATOM 2388 N N . GLU A 1 307 ? -0.787 -14.822 11.347 1.00 83.94 307 GLU A N 1
ATOM 2389 C CA . GLU A 1 307 ? -2.030 -15.209 10.685 1.00 83.94 307 GLU A CA 1
ATOM 2390 C C . GLU A 1 307 ? -1.770 -16.122 9.481 1.00 83.94 307 GLU A C 1
ATOM 2392 O O . GLU A 1 307 ? -0.975 -15.810 8.590 1.00 83.94 307 GLU A O 1
ATOM 2397 N N . VAL A 1 308 ? -2.461 -17.267 9.440 1.00 89.44 308 VAL A N 1
ATOM 2398 C CA . VAL A 1 308 ? -2.331 -18.249 8.347 1.00 89.44 308 VAL A CA 1
ATOM 2399 C C . VAL A 1 308 ? -2.810 -17.684 7.007 1.00 89.44 308 VAL A C 1
ATOM 2401 O O . VAL A 1 308 ? -2.282 -18.055 5.958 1.00 89.44 308 VAL A O 1
ATOM 2404 N N . SER A 1 309 ? -3.753 -16.742 7.045 1.00 87.81 309 SER A N 1
ATOM 2405 C CA . SER A 1 309 ? -4.306 -16.060 5.877 1.00 87.81 309 SER A CA 1
ATOM 2406 C C . SER A 1 309 ? -3.240 -15.326 5.075 1.00 87.81 309 SER A C 1
ATOM 2408 O O . SER A 1 309 ? -3.152 -15.481 3.861 1.00 87.81 309 SER A O 1
ATOM 2410 N N . ARG A 1 310 ? -2.335 -14.610 5.744 1.00 89.06 310 ARG A N 1
ATOM 2411 C CA . ARG A 1 310 ? -1.243 -13.882 5.082 1.00 89.06 310 ARG A CA 1
ATOM 2412 C C . ARG A 1 310 ? -0.209 -14.811 4.465 1.00 89.06 310 ARG A C 1
ATOM 2414 O O . ARG A 1 310 ? 0.318 -14.512 3.396 1.00 89.06 310 ARG A O 1
ATOM 2421 N N . ARG A 1 311 ? 0.045 -15.964 5.094 1.00 92.56 311 ARG A N 1
ATOM 2422 C CA . ARG A 1 311 ? 0.853 -17.031 4.488 1.00 92.56 311 ARG A CA 1
ATOM 2423 C C . ARG A 1 311 ? 0.170 -17.562 3.223 1.00 92.56 311 ARG A C 1
ATOM 2425 O O . ARG A 1 311 ? 0.817 -17.636 2.183 1.00 92.56 311 ARG A O 1
ATOM 2432 N N . CYS A 1 312 ? -1.132 -17.852 3.296 1.00 92.44 312 CYS A N 1
ATOM 2433 C CA . CYS A 1 312 ? -1.919 -18.300 2.148 1.00 92.44 312 CYS A CA 1
ATOM 2434 C C . CYS A 1 312 ? -1.811 -17.313 0.984 1.00 92.44 312 CYS A C 1
ATOM 2436 O O . CYS A 1 312 ? -1.493 -17.708 -0.138 1.00 92.44 312 CYS A O 1
ATOM 2438 N N . VAL A 1 313 ? -2.040 -16.024 1.246 1.00 91.38 313 VAL A N 1
ATOM 2439 C CA . VAL A 1 313 ? -1.951 -14.984 0.222 1.00 91.38 313 VAL A CA 1
ATOM 2440 C C . VAL A 1 313 ? -0.541 -14.921 -0.345 1.00 91.38 313 VAL A C 1
ATOM 2442 O O . VAL A 1 313 ? -0.417 -15.046 -1.552 1.00 91.38 313 VAL A O 1
ATOM 2445 N N . ALA A 1 314 ? 0.511 -14.855 0.474 1.00 91.31 314 ALA A N 1
ATOM 2446 C CA . ALA A 1 314 ? 1.895 -14.783 -0.002 1.00 91.31 314 ALA A CA 1
ATOM 2447 C C . ALA A 1 314 ? 2.301 -15.931 -0.953 1.00 91.31 314 ALA A C 1
ATOM 2449 O O . ALA A 1 314 ? 3.078 -15.711 -1.880 1.00 91.31 314 ALA A O 1
ATOM 2450 N N . GLN A 1 315 ? 1.777 -17.144 -0.754 1.00 93.31 315 GLN A N 1
ATOM 2451 C CA . GLN A 1 315 ? 2.119 -18.320 -1.567 1.00 93.31 315 GLN A CA 1
ATOM 2452 C C . GLN A 1 315 ? 1.275 -18.472 -2.843 1.00 93.31 315 GLN A C 1
ATOM 2454 O O . GLN A 1 315 ? 1.698 -19.142 -3.782 1.00 93.31 315 GLN A O 1
ATOM 2459 N N . SER A 1 316 ? 0.073 -17.890 -2.882 1.00 93.75 316 SER A N 1
ATOM 2460 C CA . SER A 1 316 ? -0.964 -18.216 -3.880 1.00 93.75 316 SER A CA 1
ATOM 2461 C C . SER A 1 316 ? -1.070 -17.237 -5.055 1.00 93.75 316 SER A C 1
ATOM 2463 O O . SER A 1 316 ? -2.006 -17.334 -5.853 1.00 93.75 316 SER A O 1
ATOM 2465 N N . ARG A 1 317 ? -0.129 -16.291 -5.184 1.00 94.50 317 ARG A N 1
ATOM 2466 C CA . ARG A 1 317 ? -0.166 -15.232 -6.216 1.00 94.50 317 ARG A CA 1
ATOM 2467 C C . ARG A 1 317 ? 0.638 -15.545 -7.471 1.00 94.50 317 ARG A C 1
ATOM 2469 O O . ARG A 1 317 ? 0.433 -14.896 -8.490 1.00 94.50 317 ARG A O 1
ATOM 2476 N N . ALA A 1 318 ? 1.543 -16.519 -7.408 1.00 96.75 318 ALA A N 1
ATOM 2477 C CA . ALA A 1 318 ? 2.402 -16.876 -8.531 1.00 96.75 318 ALA A CA 1
ATOM 2478 C C . ALA A 1 318 ? 1.776 -17.943 -9.434 1.00 96.75 318 ALA A C 1
ATOM 2480 O O . ALA A 1 318 ? 1.243 -18.938 -8.946 1.00 96.75 318 ALA A O 1
ATOM 2481 N N . ARG A 1 319 ? 1.937 -17.804 -10.752 1.00 97.00 319 ARG A N 1
ATOM 2482 C CA . ARG A 1 319 ? 1.625 -18.872 -11.722 1.00 97.00 319 ARG A CA 1
ATOM 2483 C C . ARG A 1 319 ? 2.827 -19.765 -12.012 1.00 97.00 319 ARG A C 1
ATOM 2485 O O . ARG A 1 319 ? 2.714 -20.992 -12.025 1.00 97.00 319 ARG A O 1
ATOM 2492 N N . CYS A 1 320 ? 3.987 -19.149 -12.241 1.00 96.81 320 CYS A N 1
ATOM 2493 C CA . CYS A 1 320 ? 5.187 -19.810 -12.754 1.00 96.81 320 CYS A CA 1
ATOM 2494 C C . CYS A 1 320 ? 6.224 -20.097 -11.661 1.00 96.81 320 CYS A C 1
ATOM 2496 O O . CYS A 1 320 ? 6.809 -21.185 -11.676 1.00 96.81 320 CYS A O 1
ATOM 2498 N N . GLY A 1 321 ? 6.426 -19.168 -10.718 1.00 96.75 321 GLY A N 1
ATOM 2499 C CA . GLY A 1 321 ? 7.308 -19.371 -9.566 1.00 96.75 321 GLY A CA 1
ATOM 2500 C C . GLY A 1 321 ? 7.199 -18.305 -8.471 1.00 96.75 321 GLY A C 1
ATOM 2501 O O . GLY A 1 321 ? 6.873 -17.152 -8.753 1.00 96.75 321 GLY A O 1
ATOM 2502 N N . PHE A 1 322 ? 7.483 -18.693 -7.225 1.00 96.81 322 PHE A N 1
ATOM 2503 C CA . PHE A 1 322 ? 7.560 -17.787 -6.082 1.00 96.81 322 PHE A CA 1
ATOM 2504 C C . PHE A 1 322 ? 8.832 -17.986 -5.251 1.00 96.81 322 PHE A C 1
ATOM 2506 O O . PHE A 1 322 ? 9.304 -19.106 -5.062 1.00 96.81 322 PHE A O 1
ATOM 2513 N N . TRP A 1 323 ? 9.364 -16.902 -4.693 1.00 98.00 323 TRP A N 1
ATOM 2514 C CA . TRP A 1 323 ? 10.535 -16.949 -3.814 1.00 98.00 323 TRP A CA 1
ATOM 2515 C C . TRP A 1 323 ? 10.249 -16.184 -2.532 1.00 98.00 323 TRP A C 1
ATOM 2517 O O . TRP A 1 323 ? 9.964 -14.991 -2.575 1.00 98.00 323 TRP A O 1
ATOM 2527 N N . LEU A 1 324 ? 10.302 -16.880 -1.399 1.00 98.00 324 LEU A N 1
ATOM 2528 C CA . LEU A 1 324 ? 10.147 -16.290 -0.073 1.00 98.00 324 LEU A CA 1
ATOM 2529 C C . LEU A 1 324 ? 11.530 -15.936 0.464 1.00 98.00 324 LEU A C 1
ATOM 2531 O O . LEU A 1 324 ? 12.429 -16.770 0.424 1.00 98.00 324 LEU A O 1
ATOM 2535 N N . ILE A 1 325 ? 11.702 -14.727 0.977 1.00 98.31 325 ILE A N 1
ATOM 2536 C CA . ILE A 1 325 ? 12.936 -14.270 1.612 1.00 98.31 325 ILE A CA 1
ATOM 2537 C C . ILE A 1 325 ? 12.574 -13.897 3.051 1.00 98.31 325 ILE A C 1
ATOM 2539 O O . ILE A 1 325 ? 11.619 -13.151 3.279 1.00 98.31 325 ILE A O 1
ATOM 2543 N N . GLY A 1 326 ? 13.280 -14.479 4.017 1.00 96.25 326 GLY A N 1
ATOM 2544 C CA . GLY A 1 326 ? 13.013 -14.261 5.435 1.00 96.25 326 GLY A CA 1
ATOM 2545 C C . GLY A 1 326 ? 13.891 -15.115 6.345 1.00 96.25 326 GLY A C 1
ATOM 2546 O O . GLY A 1 326 ? 14.673 -15.943 5.880 1.00 96.25 326 GLY A O 1
ATOM 2547 N N . ASN A 1 327 ? 13.701 -14.958 7.655 1.00 95.50 327 ASN A N 1
ATOM 2548 C CA . ASN A 1 327 ? 14.412 -15.724 8.676 1.00 95.50 327 ASN A CA 1
ATOM 2549 C C . ASN A 1 327 ? 13.620 -16.977 9.088 1.00 95.50 327 ASN A C 1
ATOM 2551 O O . ASN A 1 327 ? 12.585 -16.890 9.760 1.00 95.50 327 ASN A O 1
ATOM 2555 N N . ALA A 1 328 ? 14.098 -18.159 8.686 1.00 94.19 328 ALA A N 1
ATOM 2556 C CA . ALA A 1 328 ? 13.414 -19.427 8.944 1.00 94.19 328 ALA A CA 1
ATOM 2557 C C . ALA A 1 328 ? 13.303 -19.750 10.445 1.00 94.19 328 ALA A C 1
ATOM 2559 O O . ALA A 1 328 ? 12.281 -20.283 10.894 1.00 94.19 328 ALA A O 1
ATOM 2560 N N . ASP A 1 329 ? 14.326 -19.421 11.232 1.00 91.44 329 ASP A N 1
ATOM 2561 C CA . ASP A 1 329 ? 14.345 -19.692 12.671 1.00 91.44 329 ASP A CA 1
ATOM 2562 C C . ASP A 1 329 ? 13.292 -18.845 13.392 1.00 91.44 329 ASP A C 1
ATOM 2564 O O . ASP A 1 329 ? 12.496 -19.373 14.175 1.00 91.44 329 ASP A O 1
ATOM 2568 N N . CYS A 1 330 ? 13.197 -17.558 13.039 1.00 89.56 330 CYS A N 1
ATOM 2569 C CA . CYS A 1 330 ? 12.174 -16.661 13.573 1.00 89.56 330 CYS A CA 1
ATOM 2570 C C . CYS A 1 330 ? 10.757 -17.161 13.260 1.00 89.56 330 CYS A C 1
ATOM 2572 O O . CYS A 1 330 ? 9.909 -17.250 14.150 1.00 89.56 330 CYS A O 1
ATOM 2574 N N . LEU A 1 331 ? 10.508 -17.552 12.006 1.00 90.00 331 LEU A N 1
ATOM 2575 C CA . LEU A 1 331 ? 9.188 -17.993 11.549 1.00 90.00 331 LEU A CA 1
ATOM 2576 C C . LEU A 1 331 ? 8.725 -19.304 12.195 1.00 90.00 331 LEU A C 1
ATOM 2578 O O . LEU A 1 331 ? 7.534 -19.480 12.452 1.00 90.00 331 LEU A O 1
ATOM 2582 N N . THR A 1 332 ? 9.643 -20.231 12.473 1.00 89.12 332 THR A N 1
ATOM 2583 C CA . THR A 1 332 ? 9.287 -21.565 12.987 1.00 89.12 332 THR A CA 1
ATOM 2584 C C . THR A 1 332 ? 9.180 -21.661 14.508 1.00 89.12 332 THR A C 1
ATOM 2586 O O . THR A 1 332 ? 8.576 -22.623 15.008 1.00 89.12 332 THR A O 1
ATOM 2589 N N . LYS A 1 333 ? 9.732 -20.692 15.250 1.00 80.94 333 LYS A N 1
ATOM 2590 C CA . LYS A 1 333 ? 9.756 -20.706 16.720 1.00 80.94 333 LYS A CA 1
ATOM 2591 C C . LYS A 1 333 ? 8.379 -20.442 17.325 1.00 80.94 333 LYS A C 1
ATOM 2593 O O . LYS A 1 333 ? 7.927 -21.215 18.167 1.00 80.94 333 LYS A O 1
ATOM 2598 N N . GLU A 1 334 ? 7.703 -19.386 16.874 1.00 67.88 334 GLU A N 1
ATOM 2599 C CA . GLU A 1 334 ? 6.444 -18.924 17.472 1.00 67.88 334 GLU A CA 1
ATOM 2600 C C . GLU A 1 334 ? 5.194 -19.555 16.824 1.00 67.88 334 GLU A C 1
ATOM 2602 O O . GLU A 1 334 ? 4.184 -19.747 17.501 1.00 67.88 334 GLU A O 1
ATOM 2607 N N . VAL A 1 335 ? 5.245 -19.916 15.534 1.00 73.25 335 VAL A N 1
ATOM 2608 C CA . VAL A 1 335 ? 4.036 -20.177 14.731 1.00 73.25 335 VAL A CA 1
ATOM 2609 C C . VAL A 1 335 ? 4.066 -21.543 14.032 1.00 73.25 335 VAL A C 1
ATOM 2611 O O . VAL A 1 335 ? 4.977 -21.867 13.270 1.00 73.25 335 VAL A O 1
ATOM 2614 N N . GLY A 1 336 ? 3.034 -22.365 14.261 1.00 84.69 336 GLY A N 1
ATOM 2615 C CA . GLY A 1 336 ? 2.981 -23.753 13.771 1.00 84.69 336 GLY A CA 1
ATOM 2616 C C . GLY A 1 336 ? 2.797 -23.908 12.254 1.00 84.69 336 GLY A C 1
ATOM 2617 O O . GLY A 1 336 ? 3.292 -24.872 11.664 1.00 84.69 336 GLY A O 1
ATOM 2618 N N . HIS A 1 337 ? 2.125 -22.964 11.595 1.00 91.19 337 HIS A N 1
ATOM 2619 C CA . HIS A 1 337 ? 1.848 -23.072 10.159 1.00 91.19 337 HIS A CA 1
ATOM 2620 C C . HIS A 1 337 ? 3.107 -22.825 9.310 1.00 91.19 337 HIS A C 1
ATOM 2622 O O . HIS A 1 337 ? 3.438 -23.646 8.456 1.00 91.19 337 HIS A O 1
ATOM 2628 N N . TRP A 1 338 ? 3.926 -21.818 9.623 1.00 93.31 338 TRP A N 1
ATOM 2629 C CA . TRP A 1 338 ? 5.239 -21.633 8.986 1.00 93.31 338 TRP A CA 1
ATOM 2630 C C . TRP A 1 338 ? 6.162 -22.841 9.152 1.00 93.31 338 TRP A C 1
ATOM 2632 O O . TRP A 1 338 ? 6.857 -23.216 8.209 1.00 93.31 338 TRP A O 1
ATOM 2642 N N . ARG A 1 339 ? 6.129 -23.506 10.314 1.00 94.00 339 ARG A N 1
ATOM 2643 C CA . ARG A 1 339 ? 6.874 -24.753 10.547 1.00 94.00 339 ARG A CA 1
ATOM 2644 C C . ARG A 1 339 ? 6.447 -25.867 9.597 1.00 94.00 339 ARG A C 1
ATOM 2646 O O . ARG A 1 339 ? 7.305 -26.563 9.062 1.00 94.00 339 ARG A O 1
ATOM 2653 N N . THR A 1 340 ? 5.144 -26.014 9.373 1.00 94.31 340 THR A N 1
ATOM 2654 C CA . THR A 1 340 ? 4.585 -27.019 8.456 1.00 94.31 340 THR A CA 1
ATOM 2655 C C . THR A 1 340 ? 5.017 -26.744 7.017 1.00 94.31 340 THR A C 1
ATOM 2657 O O . THR A 1 340 ? 5.530 -27.641 6.347 1.00 94.31 340 THR A O 1
ATOM 2660 N N . LEU A 1 341 ? 4.919 -25.484 6.583 1.00 95.56 341 LEU A N 1
ATOM 2661 C CA . LEU A 1 341 ? 5.378 -25.057 5.263 1.00 95.56 341 LEU A CA 1
ATOM 2662 C C . LEU A 1 341 ? 6.878 -25.309 5.070 1.00 95.56 341 LEU A C 1
ATOM 2664 O O . LEU A 1 341 ? 7.278 -25.993 4.132 1.00 95.56 341 LEU A O 1
ATOM 2668 N N . LEU A 1 342 ? 7.715 -24.788 5.968 1.00 95.69 342 LEU A N 1
ATOM 2669 C CA . LEU A 1 342 ? 9.169 -24.897 5.850 1.00 95.69 342 LEU A CA 1
ATOM 2670 C C . LEU A 1 342 ? 9.651 -26.343 5.952 1.00 95.69 342 LEU A C 1
ATOM 2672 O O . LEU A 1 342 ? 10.650 -26.691 5.332 1.00 95.69 342 LEU A O 1
ATOM 2676 N N . LYS A 1 343 ? 8.944 -27.207 6.689 1.00 95.44 343 LYS A N 1
ATOM 2677 C CA . LYS A 1 343 ? 9.200 -28.650 6.671 1.00 95.44 343 LYS A CA 1
ATOM 2678 C C . LYS A 1 343 ? 8.969 -29.229 5.270 1.00 95.44 343 LYS A C 1
ATOM 2680 O O . LYS A 1 343 ? 9.888 -29.827 4.722 1.00 95.44 343 LYS A O 1
ATOM 2685 N N . SER A 1 344 ? 7.800 -28.987 4.674 1.00 95.75 344 SER A N 1
ATOM 2686 C CA . SER A 1 344 ? 7.479 -29.472 3.323 1.00 95.75 344 SER A CA 1
ATOM 2687 C C . SER A 1 344 ? 8.435 -28.912 2.260 1.00 95.75 344 SER A C 1
ATOM 2689 O O . SER A 1 344 ? 8.919 -29.647 1.400 1.00 95.75 344 SER A O 1
ATOM 2691 N N . MET A 1 345 ? 8.793 -27.627 2.346 1.00 97.06 345 MET A N 1
ATOM 2692 C CA . MET A 1 345 ? 9.770 -27.025 1.435 1.00 97.06 345 MET A CA 1
ATOM 2693 C C . MET A 1 345 ? 11.177 -27.613 1.620 1.00 97.06 345 MET A C 1
ATOM 2695 O O . MET A 1 345 ? 11.877 -27.800 0.628 1.00 97.06 345 MET A O 1
ATOM 2699 N N . ARG A 1 346 ? 11.609 -27.935 2.850 1.00 96.31 346 ARG A N 1
ATOM 2700 C CA . ARG A 1 346 ? 12.903 -28.604 3.099 1.00 96.31 346 ARG A CA 1
ATOM 2701 C C . ARG A 1 346 ? 12.934 -30.004 2.495 1.00 96.31 346 ARG A C 1
ATOM 2703 O O . ARG A 1 346 ? 13.912 -30.347 1.843 1.00 96.31 346 ARG A O 1
ATOM 2710 N N . GLU A 1 347 ? 11.859 -30.773 2.655 1.00 95.69 347 GLU A N 1
ATOM 2711 C CA . GLU A 1 347 ? 11.713 -32.105 2.049 1.00 95.69 347 GLU A CA 1
ATOM 2712 C C . GLU A 1 347 ? 11.791 -32.048 0.511 1.00 95.69 347 GLU A C 1
ATOM 2714 O O . GLU A 1 347 ? 12.347 -32.947 -0.114 1.00 95.69 347 GLU A O 1
ATOM 2719 N N . ALA A 1 348 ? 11.325 -30.954 -0.104 1.00 95.00 348 ALA A N 1
ATOM 2720 C CA . ALA A 1 348 ? 11.436 -30.705 -1.546 1.00 95.00 348 ALA A CA 1
ATOM 2721 C C . ALA A 1 348 ? 12.802 -30.128 -2.004 1.00 95.00 348 ALA A C 1
ATOM 2723 O O . ALA A 1 348 ? 13.018 -29.896 -3.205 1.00 95.00 348 ALA A O 1
ATOM 2724 N N . GLY A 1 349 ? 13.729 -29.872 -1.072 1.00 95.56 349 GLY A N 1
ATOM 2725 C CA . GLY A 1 349 ? 15.009 -29.210 -1.349 1.00 95.56 349 GLY A CA 1
ATOM 2726 C C . GLY A 1 349 ? 14.845 -27.751 -1.792 1.00 95.56 349 GLY A C 1
ATOM 2727 O O . GLY A 1 349 ? 15.577 -27.280 -2.661 1.00 95.56 349 GLY A O 1
ATOM 2728 N N . CYS A 1 350 ? 13.842 -27.062 -1.247 1.00 96.69 350 CYS A N 1
ATOM 2729 C CA . CYS A 1 350 ? 13.446 -25.698 -1.598 1.00 96.69 350 CYS A CA 1
ATOM 2730 C C . CYS A 1 350 ? 13.693 -24.693 -0.458 1.00 96.69 350 CYS A C 1
ATOM 2732 O O . CYS A 1 350 ? 13.038 -23.658 -0.409 1.00 96.69 350 CYS A O 1
ATOM 2734 N N . VAL A 1 351 ? 14.587 -24.990 0.488 1.00 97.56 351 VAL A N 1
ATOM 2735 C CA . VAL A 1 351 ? 14.970 -24.077 1.580 1.00 97.56 351 VAL A CA 1
ATOM 2736 C C . VAL A 1 351 ? 16.485 -24.067 1.692 1.00 97.56 351 VAL A C 1
ATOM 2738 O O . VAL A 1 351 ? 17.095 -25.133 1.760 1.00 97.56 351 VAL A O 1
ATOM 2741 N N . GLY A 1 352 ? 17.086 -22.884 1.760 1.00 96.69 352 GLY A N 1
ATOM 2742 C CA . GLY A 1 352 ? 18.524 -22.757 1.957 1.00 96.69 352 GLY A CA 1
ATOM 2743 C C . GLY A 1 352 ? 18.979 -21.310 2.084 1.00 96.69 352 GLY A C 1
ATOM 2744 O O . GLY A 1 352 ? 18.267 -20.383 1.701 1.00 96.69 352 GLY A O 1
ATOM 2745 N N . LYS A 1 353 ? 20.194 -21.124 2.608 1.00 96.50 353 LYS A N 1
ATOM 2746 C CA . LYS A 1 353 ? 20.845 -19.804 2.688 1.00 96.50 353 LYS A CA 1
ATOM 2747 C C . LYS A 1 353 ? 21.350 -19.313 1.334 1.00 96.50 353 LYS A C 1
ATOM 2749 O O . LYS A 1 353 ? 21.546 -18.118 1.146 1.00 96.50 353 LYS A O 1
ATOM 2754 N N . GLN A 1 354 ? 21.554 -20.238 0.400 1.00 96.38 354 GLN A N 1
ATOM 2755 C CA . GLN A 1 354 ? 22.015 -19.960 -0.949 1.00 96.38 354 GLN A CA 1
ATOM 2756 C C . GLN A 1 354 ? 20.915 -20.273 -1.960 1.00 96.38 354 GLN A C 1
ATOM 2758 O O . GLN A 1 354 ? 20.363 -21.374 -1.963 1.00 96.38 354 GLN A O 1
ATOM 2763 N N . LEU A 1 355 ? 20.606 -19.305 -2.820 1.00 96.50 355 LEU A N 1
ATOM 2764 C CA . LEU A 1 355 ? 19.670 -19.456 -3.923 1.00 96.50 355 LEU A CA 1
ATOM 2765 C C . LEU A 1 355 ? 20.412 -20.004 -5.159 1.00 96.50 355 LEU A C 1
ATOM 2767 O O . LEU A 1 355 ? 21.308 -19.328 -5.669 1.00 96.50 355 LEU A O 1
ATOM 2771 N N . PRO A 1 356 ? 20.051 -21.196 -5.673 1.00 94.56 356 PRO A N 1
ATOM 2772 C CA . PRO A 1 356 ? 20.699 -21.777 -6.845 1.00 94.56 356 PRO A CA 1
ATOM 2773 C C . PRO A 1 356 ? 20.227 -21.110 -8.148 1.00 94.56 356 PRO A C 1
ATOM 2775 O O . PRO A 1 356 ? 19.081 -21.274 -8.588 1.00 94.56 356 PRO A O 1
ATOM 2778 N N . LEU A 1 357 ? 21.141 -20.386 -8.786 1.00 94.81 357 LEU A N 1
ATOM 2779 C CA . LEU A 1 357 ? 20.986 -19.714 -10.073 1.00 94.81 357 LEU A CA 1
ATOM 2780 C C . LEU A 1 357 ? 21.732 -20.481 -11.171 1.00 94.81 357 LEU A C 1
ATOM 2782 O O . LEU A 1 357 ? 22.758 -21.115 -10.924 1.00 94.81 357 LEU A O 1
ATOM 2786 N N . ARG A 1 358 ? 21.228 -20.410 -12.404 1.00 92.88 358 ARG A N 1
ATOM 2787 C CA . ARG A 1 358 ? 21.838 -21.059 -13.573 1.00 92.88 358 ARG A CA 1
ATOM 2788 C C . ARG A 1 358 ? 21.627 -20.248 -14.843 1.00 92.88 358 ARG A C 1
ATOM 2790 O O . ARG A 1 358 ? 20.757 -19.380 -14.917 1.00 92.88 358 ARG A O 1
ATOM 2797 N N . CYS A 1 359 ? 22.435 -20.518 -15.857 1.00 89.88 359 CYS A N 1
ATOM 2798 C CA . CYS A 1 359 ? 22.257 -19.949 -17.182 1.00 89.88 359 CYS A CA 1
ATOM 2799 C C . CYS A 1 359 ? 21.024 -20.561 -17.857 1.00 89.88 359 CYS A C 1
ATOM 2801 O O . CYS A 1 359 ? 20.794 -21.764 -17.775 1.00 89.88 359 CYS A O 1
ATOM 2803 N N . VAL A 1 360 ? 20.265 -19.732 -18.575 1.00 87.94 360 VAL A N 1
ATOM 2804 C CA . VAL A 1 360 ? 19.103 -20.173 -19.362 1.00 87.94 360 VAL A CA 1
ATOM 2805 C C . VAL A 1 360 ? 19.491 -21.166 -20.461 1.00 87.94 360 VAL A C 1
ATOM 2807 O O . VAL A 1 360 ? 18.751 -22.114 -20.705 1.00 87.94 360 VAL A O 1
ATOM 2810 N N . LEU A 1 361 ? 20.636 -20.947 -21.116 1.00 87.50 361 LEU A N 1
ATOM 2811 C CA . LEU A 1 361 ? 21.103 -21.767 -22.239 1.00 87.50 361 LEU A CA 1
ATOM 2812 C C . LEU A 1 361 ? 21.937 -22.974 -21.791 1.00 87.50 361 LEU A C 1
ATOM 2814 O O . LEU A 1 361 ? 21.872 -24.019 -22.427 1.00 87.50 361 LEU A O 1
ATOM 2818 N N . HIS A 1 362 ? 22.664 -22.844 -20.676 1.00 88.06 362 HIS A N 1
ATOM 2819 C CA . HIS A 1 362 ? 23.576 -23.873 -20.155 1.00 88.06 362 HIS A CA 1
ATOM 2820 C C . HIS A 1 362 ? 23.240 -24.279 -18.711 1.00 88.06 362 HIS A C 1
ATOM 2822 O O . HIS A 1 362 ? 24.060 -24.100 -17.803 1.00 88.06 362 HIS A O 1
ATOM 2828 N N . PRO A 1 363 ? 22.011 -24.751 -18.438 1.00 86.75 363 PRO A N 1
ATOM 2829 C CA . PRO A 1 363 ? 21.548 -24.995 -17.075 1.00 86.75 363 PRO A CA 1
ATOM 2830 C C . PRO A 1 363 ? 22.257 -26.163 -16.376 1.00 86.75 363 PRO A C 1
ATOM 2832 O O . PRO A 1 363 ? 22.176 -26.252 -15.151 1.00 86.75 363 PRO A O 1
ATOM 2835 N N . ALA A 1 364 ? 22.902 -27.069 -17.120 1.00 84.75 364 ALA A N 1
ATOM 2836 C CA . ALA A 1 364 ? 23.615 -28.217 -16.559 1.00 84.75 364 ALA A CA 1
ATOM 2837 C C . ALA A 1 364 ? 25.064 -27.869 -16.177 1.00 84.75 364 ALA A C 1
ATOM 2839 O O . ALA A 1 364 ? 25.595 -28.401 -15.208 1.00 84.75 364 ALA A O 1
ATOM 2840 N N . GLU A 1 365 ? 25.680 -26.945 -16.908 1.00 84.00 365 GLU A N 1
ATOM 2841 C CA . GLU A 1 365 ? 27.092 -26.580 -16.795 1.00 84.00 365 GLU A CA 1
ATOM 2842 C C . GLU A 1 365 ? 27.315 -25.335 -15.931 1.00 84.00 365 GLU A C 1
ATOM 2844 O O . GLU A 1 365 ? 28.445 -25.033 -15.551 1.00 84.00 365 GLU A O 1
ATOM 2849 N N . THR A 1 366 ? 26.250 -24.592 -15.619 1.00 83.56 366 THR A N 1
ATOM 2850 C CA . THR A 1 366 ? 26.325 -23.391 -14.783 1.00 83.56 366 THR A CA 1
ATOM 2851 C C . THR A 1 366 ? 25.461 -23.540 -13.541 1.00 83.56 366 THR A C 1
ATOM 2853 O O . THR A 1 366 ? 24.236 -23.600 -13.616 1.00 83.56 366 THR A O 1
ATOM 2856 N N . GLN A 1 367 ? 26.112 -23.568 -12.381 1.00 84.50 367 GLN A N 1
ATOM 2857 C CA . GLN A 1 367 ? 25.456 -23.482 -11.083 1.00 84.50 367 GLN A CA 1
ATOM 2858 C C . GLN A 1 367 ? 26.170 -22.428 -10.249 1.00 84.50 367 GLN A C 1
ATOM 2860 O O . GLN A 1 367 ? 27.379 -22.500 -10.039 1.00 84.50 367 GLN A O 1
ATOM 2865 N N . LEU A 1 368 ? 25.412 -21.429 -9.816 1.00 90.69 368 LEU A N 1
ATOM 2866 C CA . LEU A 1 368 ? 25.870 -20.377 -8.927 1.00 90.69 368 LEU A CA 1
ATOM 2867 C C . LEU A 1 368 ? 24.970 -20.359 -7.698 1.00 90.69 368 LEU A C 1
ATOM 2869 O O . LEU A 1 368 ? 23.749 -20.308 -7.814 1.00 90.69 368 LEU A O 1
ATOM 2873 N N . GLU A 1 369 ? 25.578 -20.364 -6.524 1.00 92.88 369 GLU A N 1
ATOM 2874 C CA . GLU A 1 369 ? 24.879 -20.329 -5.246 1.00 92.88 369 GLU A CA 1
ATOM 2875 C C . GLU A 1 369 ? 24.945 -18.918 -4.657 1.00 92.88 369 GLU A C 1
ATOM 2877 O O . GLU A 1 369 ? 25.966 -18.515 -4.102 1.00 92.88 369 GLU A O 1
ATOM 2882 N N . ALA A 1 370 ? 23.860 -18.152 -4.793 1.00 95.38 370 ALA A N 1
ATOM 2883 C CA . ALA A 1 370 ? 23.797 -16.781 -4.297 1.00 95.38 370 ALA A CA 1
ATOM 2884 C C . ALA A 1 370 ? 23.394 -16.750 -2.812 1.00 95.38 370 ALA A C 1
ATOM 2886 O O . ALA A 1 370 ? 22.253 -17.062 -2.473 1.00 95.38 370 ALA A O 1
ATOM 2887 N N . SER A 1 371 ? 24.312 -16.384 -1.917 1.00 94.88 371 SER A N 1
ATOM 2888 C CA . SER A 1 371 ? 24.072 -16.252 -0.470 1.00 94.88 371 SER A CA 1
ATOM 2889 C C . SER A 1 371 ? 23.321 -14.980 -0.078 1.00 94.88 371 SER A C 1
ATOM 2891 O O . SER A 1 371 ? 22.607 -14.965 0.923 1.00 94.88 371 SER A O 1
ATOM 2893 N N . ASP A 1 372 ? 23.496 -13.918 -0.856 1.00 94.69 372 ASP A N 1
ATOM 2894 C CA . ASP A 1 372 ? 23.051 -12.549 -0.580 1.00 94.69 372 ASP A CA 1
ATOM 2895 C C . ASP A 1 372 ? 22.807 -11.773 -1.886 1.00 94.69 372 ASP A C 1
ATOM 2897 O O . ASP A 1 372 ? 23.024 -12.283 -2.989 1.00 94.69 372 ASP A O 1
ATOM 2901 N N . ALA A 1 373 ? 22.366 -10.520 -1.774 1.00 94.00 373 ALA A N 1
ATOM 2902 C CA . ALA A 1 373 ? 22.085 -9.675 -2.932 1.00 94.00 373 ALA A CA 1
ATOM 2903 C C . ALA A 1 373 ? 23.317 -9.379 -3.813 1.00 94.00 373 ALA A C 1
ATOM 2905 O O . ALA A 1 373 ? 23.166 -9.207 -5.022 1.00 94.00 373 ALA A O 1
ATOM 2906 N N . ALA A 1 374 ? 24.522 -9.315 -3.236 1.00 92.69 374 ALA A N 1
ATOM 2907 C CA . ALA A 1 374 ? 25.755 -8.990 -3.956 1.00 92.69 374 ALA A CA 1
ATOM 2908 C C . ALA A 1 374 ? 26.301 -10.184 -4.756 1.00 92.69 374 ALA A C 1
ATOM 2910 O O . ALA A 1 374 ? 26.931 -10.000 -5.797 1.00 92.69 374 ALA A O 1
ATOM 2911 N N . SER A 1 375 ? 26.034 -11.401 -4.284 1.00 93.88 375 SER A N 1
ATOM 2912 C CA . SER A 1 375 ? 26.384 -12.656 -4.954 1.00 93.88 375 SER A CA 1
ATOM 2913 C C . SER A 1 375 ? 25.471 -13.005 -6.140 1.00 93.88 375 SER A C 1
ATOM 2915 O O . SER A 1 375 ? 25.819 -13.858 -6.958 1.00 93.88 375 SER A O 1
ATOM 2917 N N . VAL A 1 376 ? 24.319 -12.335 -6.277 1.00 94.69 376 VAL A N 1
ATOM 2918 C CA . VAL A 1 376 ? 23.485 -12.435 -7.482 1.00 94.69 376 VAL A CA 1
ATOM 2919 C C . VAL A 1 376 ? 24.212 -11.744 -8.641 1.00 94.69 376 VAL A C 1
ATOM 2921 O O . VAL A 1 376 ? 24.618 -10.589 -8.493 1.00 94.69 376 VAL A O 1
ATOM 2924 N N . PRO A 1 377 ? 24.362 -12.389 -9.816 1.00 91.56 377 PRO A N 1
ATOM 2925 C CA . PRO A 1 377 ? 25.042 -11.788 -10.954 1.00 91.56 377 PRO A CA 1
ATOM 2926 C C . PRO A 1 377 ? 24.452 -10.426 -11.308 1.00 91.56 377 PRO A C 1
ATOM 2928 O O . PRO A 1 377 ? 23.271 -10.312 -11.648 1.00 91.56 377 PRO A O 1
ATOM 2931 N N . ALA A 1 378 ? 25.292 -9.394 -11.246 1.00 87.06 378 ALA A N 1
ATOM 2932 C CA . ALA A 1 378 ? 24.903 -8.052 -11.645 1.00 87.06 378 ALA A CA 1
ATOM 2933 C C . ALA A 1 378 ? 24.486 -8.023 -13.124 1.00 87.06 378 ALA A C 1
ATOM 2935 O O . ALA A 1 378 ? 24.928 -8.838 -13.939 1.00 87.06 378 ALA A O 1
ATOM 2936 N N . VAL A 1 379 ? 23.659 -7.046 -13.492 1.00 84.88 379 VAL A N 1
ATOM 2937 C CA . VAL A 1 379 ? 23.220 -6.864 -14.880 1.00 84.88 379 VAL A CA 1
ATOM 2938 C C . VAL A 1 379 ? 24.441 -6.716 -15.792 1.00 84.88 379 VAL A C 1
ATOM 2940 O O . VAL A 1 379 ? 25.247 -5.804 -15.630 1.00 84.88 379 VAL A O 1
ATOM 2943 N N . GLY A 1 380 ? 24.572 -7.629 -16.756 1.00 78.25 380 GLY A N 1
ATOM 2944 C CA . GLY A 1 380 ? 25.684 -7.654 -17.707 1.00 78.25 380 GLY A CA 1
ATOM 2945 C C . GLY A 1 380 ? 26.948 -8.381 -17.226 1.00 78.25 380 GLY A C 1
ATOM 2946 O O . GLY A 1 380 ? 27.879 -8.541 -18.016 1.00 78.25 380 GLY A O 1
ATOM 2947 N N . ALA A 1 381 ? 26.988 -8.855 -15.976 1.00 82.75 381 ALA A N 1
ATOM 2948 C CA . ALA A 1 381 ? 28.092 -9.664 -15.473 1.00 82.75 381 ALA A CA 1
ATOM 2949 C C . ALA A 1 381 ? 28.124 -11.041 -16.154 1.00 82.75 381 ALA A C 1
ATOM 2951 O O . ALA A 1 381 ? 27.089 -11.653 -16.428 1.00 82.75 381 ALA A O 1
ATOM 2952 N N . LYS A 1 382 ? 29.336 -11.538 -16.412 1.00 81.62 382 LYS A N 1
ATOM 2953 C CA . LYS A 1 382 ? 29.554 -12.879 -16.958 1.00 81.62 382 LYS A CA 1
ATOM 2954 C C . LYS A 1 382 ? 29.665 -13.872 -15.807 1.00 81.62 382 LYS A C 1
ATOM 2956 O O . LYS A 1 382 ? 30.620 -13.791 -15.043 1.00 81.62 382 LYS A O 1
ATOM 2961 N N . PHE A 1 383 ? 28.726 -14.810 -15.711 1.00 87.75 383 PHE A N 1
ATOM 2962 C CA . PHE A 1 383 ? 28.876 -15.988 -14.845 1.00 87.75 383 PHE A CA 1
ATOM 2963 C C . PHE A 1 383 ? 28.845 -17.300 -15.640 1.00 87.75 383 PHE A C 1
ATOM 2965 O O . PHE A 1 383 ? 29.379 -18.307 -15.189 1.00 87.75 383 PHE A O 1
ATOM 2972 N N . CYS A 1 384 ? 28.277 -17.288 -16.848 1.00 87.88 384 CYS A N 1
ATOM 2973 C CA . CYS A 1 384 ? 28.452 -18.359 -17.822 1.00 87.88 384 CYS A CA 1
ATOM 2974 C C . CYS A 1 384 ? 29.710 -18.105 -18.668 1.00 87.88 384 CYS A C 1
ATOM 2976 O O . CYS A 1 384 ? 29.860 -17.033 -19.257 1.00 87.88 384 CYS A O 1
ATOM 2978 N N . THR A 1 385 ? 30.598 -19.097 -18.745 1.00 83.50 385 THR A N 1
ATOM 2979 C CA . THR A 1 385 ? 31.851 -19.047 -19.523 1.00 83.50 385 THR A CA 1
ATOM 2980 C C . THR A 1 385 ? 31.757 -19.742 -20.884 1.00 83.50 385 THR A C 1
ATOM 2982 O O . THR A 1 385 ? 32.720 -19.707 -21.645 1.00 83.50 385 THR A O 1
ATOM 2985 N N . LEU A 1 386 ? 30.612 -20.354 -21.200 1.00 89.50 386 LEU A N 1
ATOM 2986 C CA . LEU A 1 386 ? 30.377 -21.064 -22.458 1.00 89.50 386 LEU A CA 1
ATOM 2987 C C . LEU A 1 386 ? 29.980 -20.108 -23.591 1.00 89.50 386 LEU A C 1
ATOM 2989 O O . LEU A 1 386 ? 29.535 -18.979 -23.353 1.00 89.50 386 LEU A O 1
ATOM 2993 N N . ASN A 1 387 ? 30.128 -20.572 -24.830 1.00 88.31 387 ASN A N 1
ATOM 2994 C CA . ASN A 1 387 ? 29.658 -19.862 -26.020 1.00 88.31 387 ASN A CA 1
ATOM 2995 C C . ASN A 1 387 ? 28.137 -19.955 -26.141 1.00 88.31 387 ASN A C 1
ATOM 2997 O O . ASN A 1 387 ? 27.527 -20.871 -25.611 1.00 88.31 387 ASN A O 1
ATOM 3001 N N . CYS A 1 388 ? 27.513 -18.994 -26.818 1.00 87.88 388 CYS A N 1
ATOM 3002 C CA . CYS A 1 388 ? 26.064 -18.964 -26.987 1.00 87.88 388 CYS A CA 1
ATOM 3003 C C . CYS A 1 388 ? 25.544 -20.117 -27.857 1.00 87.88 388 CYS A C 1
ATOM 3005 O O . CYS A 1 388 ? 24.507 -20.695 -27.544 1.00 87.88 388 CYS A O 1
ATOM 3007 N N . ASP A 1 389 ? 26.234 -20.415 -28.965 1.00 87.06 389 ASP A N 1
ATOM 3008 C CA . ASP A 1 389 ? 25.955 -21.500 -29.923 1.00 87.06 389 ASP A CA 1
ATOM 3009 C C . ASP A 1 389 ? 24.523 -21.581 -30.494 1.00 87.06 389 ASP A C 1
ATOM 3011 O O . ASP A 1 389 ? 24.205 -22.494 -31.273 1.00 87.06 389 ASP A O 1
ATOM 3015 N N . MET A 1 390 ? 23.670 -20.598 -30.183 1.00 87.38 390 MET A N 1
ATOM 3016 C CA . MET A 1 390 ? 22.344 -20.431 -30.763 1.00 87.38 390 MET A CA 1
ATOM 3017 C C . MET A 1 390 ? 22.442 -20.203 -32.273 1.00 87.38 390 MET A C 1
ATOM 3019 O O . MET A 1 390 ? 23.387 -19.591 -32.777 1.00 87.38 390 MET A O 1
ATOM 3023 N N . MET A 1 391 ? 21.448 -20.707 -33.004 1.00 90.06 391 MET A N 1
ATOM 3024 C CA . MET A 1 391 ? 21.347 -20.495 -34.444 1.00 90.06 391 MET A CA 1
ATOM 3025 C C . MET A 1 391 ? 21.056 -19.018 -34.733 1.00 90.06 391 MET A C 1
ATOM 3027 O O . MET A 1 391 ? 20.094 -18.467 -34.198 1.00 90.06 391 MET A O 1
ATOM 3031 N N . MET A 1 392 ? 21.877 -18.392 -35.577 1.00 87.62 392 MET A N 1
ATOM 3032 C CA . MET A 1 392 ? 21.646 -17.022 -36.047 1.00 87.62 392 MET A CA 1
ATOM 3033 C C . MET A 1 392 ? 20.463 -16.987 -37.025 1.00 87.62 392 MET A C 1
ATOM 3035 O O . MET A 1 392 ? 20.218 -17.975 -37.716 1.00 87.62 392 MET A O 1
ATOM 3039 N N . GLU A 1 393 ? 19.786 -15.843 -37.173 1.00 85.00 393 GLU A N 1
ATOM 3040 C CA . GLU A 1 393 ? 18.631 -15.694 -38.087 1.00 85.00 393 GLU A CA 1
ATOM 3041 C C . GLU A 1 393 ? 18.951 -16.048 -39.549 1.00 85.00 393 GLU A C 1
ATOM 3043 O O . GLU A 1 393 ? 18.075 -16.488 -40.288 1.00 85.00 393 GLU A O 1
ATOM 3048 N N . CYS A 1 394 ? 20.221 -15.953 -39.962 1.00 83.75 394 CYS A N 1
ATOM 3049 C CA . CYS A 1 394 ? 20.669 -16.401 -41.285 1.00 83.75 394 CYS A CA 1
ATOM 3050 C C . CYS A 1 394 ? 20.504 -17.916 -41.534 1.00 83.75 394 CYS A C 1
ATOM 3052 O O . CYS A 1 394 ? 20.690 -18.358 -42.663 1.00 83.75 394 CYS A O 1
ATOM 3054 N N . GLY A 1 395 ? 20.244 -18.726 -40.498 1.00 84.56 395 GLY A N 1
ATOM 3055 C CA . GLY A 1 395 ? 20.042 -20.179 -40.582 1.00 84.56 395 GLY A CA 1
ATOM 3056 C C . GLY A 1 395 ? 21.290 -21.013 -40.904 1.00 84.56 395 GLY A C 1
ATOM 3057 O O . GLY A 1 395 ? 21.228 -22.239 -40.868 1.00 84.56 395 GLY A O 1
ATOM 3058 N N . LEU A 1 396 ? 22.420 -20.369 -41.211 1.00 83.94 396 LEU A N 1
ATOM 3059 C CA . LEU A 1 396 ? 23.658 -21.024 -41.653 1.00 83.94 396 LEU A CA 1
ATOM 3060 C C . LEU A 1 396 ? 24.753 -21.043 -40.581 1.00 83.94 396 LEU A C 1
ATOM 3062 O O . LEU A 1 396 ? 25.568 -21.963 -40.543 1.00 83.94 396 LEU A O 1
ATOM 3066 N N . HIS A 1 397 ? 24.790 -20.033 -39.712 1.00 86.06 397 HIS A N 1
ATOM 3067 C CA . HIS A 1 397 ? 25.863 -19.847 -38.738 1.00 86.06 397 HIS A CA 1
ATOM 3068 C C . HIS A 1 397 ? 25.339 -19.927 -37.303 1.00 86.06 397 HIS A C 1
ATOM 3070 O O . HIS A 1 397 ? 24.255 -19.430 -36.994 1.00 86.06 397 HIS A O 1
ATOM 3076 N N . ARG A 1 398 ? 26.149 -20.506 -36.413 1.00 88.62 398 ARG A N 1
ATOM 3077 C CA . ARG A 1 398 ? 25.938 -20.481 -34.958 1.00 88.62 398 ARG A CA 1
ATOM 3078 C C . ARG A 1 398 ? 26.643 -19.280 -34.336 1.00 88.62 398 ARG A C 1
ATOM 3080 O O . ARG A 1 398 ? 27.664 -18.829 -34.856 1.00 88.62 398 ARG A O 1
ATOM 3087 N N . CYS A 1 399 ? 26.094 -18.758 -33.244 1.00 87.44 399 CYS A N 1
ATOM 3088 C CA . CYS A 1 399 ? 26.634 -17.586 -32.569 1.00 87.44 399 CYS A CA 1
ATOM 3089 C C . CYS A 1 399 ? 27.992 -17.883 -31.896 1.00 87.44 399 CYS A C 1
ATOM 3091 O O . CYS A 1 399 ? 28.032 -18.700 -30.976 1.00 87.44 399 CYS A O 1
ATOM 3093 N N . PRO A 1 400 ? 29.088 -17.196 -32.281 1.00 85.69 400 PRO A N 1
ATOM 3094 C CA . PRO A 1 400 ? 30.414 -17.412 -31.697 1.00 85.69 400 PRO A CA 1
ATOM 3095 C C . PRO A 1 400 ? 30.665 -16.575 -30.431 1.00 85.69 400 PRO A C 1
ATOM 3097 O O . PRO A 1 400 ? 31.761 -16.615 -29.875 1.00 85.69 400 PRO A O 1
ATOM 3100 N N . LEU A 1 401 ? 29.702 -15.746 -30.011 1.00 86.94 401 LEU A N 1
ATOM 3101 C CA . LEU A 1 401 ? 29.864 -14.871 -28.853 1.00 86.94 401 LEU A CA 1
ATOM 3102 C C . LEU A 1 401 ? 29.737 -15.665 -27.543 1.00 86.94 401 LEU A C 1
ATOM 3104 O O . LEU A 1 401 ? 29.012 -16.664 -27.499 1.00 86.94 401 LEU A O 1
ATOM 3108 N N . PRO A 1 402 ? 30.377 -15.205 -26.449 1.00 86.69 402 PRO A N 1
ATOM 3109 C CA . PRO A 1 402 ? 30.102 -15.729 -25.118 1.00 86.69 402 PRO A CA 1
ATOM 3110 C C . PRO A 1 402 ? 28.603 -15.666 -24.816 1.00 86.69 402 PRO A C 1
ATOM 3112 O O . PRO A 1 402 ? 27.937 -14.692 -25.170 1.00 86.69 402 PRO A O 1
ATOM 3115 N N . CYS A 1 403 ? 28.080 -16.673 -24.120 1.00 86.31 403 CYS A N 1
ATOM 3116 C CA . CYS A 1 403 ? 26.664 -16.781 -23.772 1.00 86.31 403 CYS A CA 1
ATOM 3117 C C . CYS A 1 403 ? 26.129 -15.534 -23.041 1.00 86.31 403 CYS A C 1
ATOM 3119 O O . CYS A 1 403 ? 24.938 -15.226 -23.129 1.00 86.31 403 CYS A O 1
ATOM 3121 N N . GLN A 1 404 ? 26.996 -14.823 -22.312 1.00 82.94 404 GLN A N 1
ATOM 3122 C CA . GLN A 1 404 ? 26.652 -13.620 -21.562 1.00 82.94 404 GLN A CA 1
ATOM 3123 C C . GLN A 1 404 ? 27.614 -12.448 -21.840 1.00 82.94 404 GLN A C 1
ATOM 3125 O O . GLN A 1 404 ? 28.819 -12.664 -22.022 1.00 82.94 404 GLN A O 1
ATOM 3130 N N . PRO A 1 405 ? 27.118 -11.194 -21.802 1.00 77.12 405 PRO A N 1
ATOM 3131 C CA . PRO A 1 405 ? 25.718 -10.807 -21.586 1.00 77.12 405 PRO A CA 1
ATOM 3132 C C . PRO A 1 405 ? 24.800 -11.221 -22.749 1.00 77.12 405 PRO A C 1
ATOM 3134 O O . PRO A 1 405 ? 25.271 -11.578 -23.832 1.00 77.12 405 PRO A O 1
ATOM 3137 N N . ARG A 1 406 ? 23.482 -11.213 -22.509 1.00 76.75 406 ARG A N 1
ATOM 3138 C CA . ARG A 1 406 ? 22.489 -11.544 -23.540 1.00 76.75 406 ARG A CA 1
ATOM 3139 C C . ARG A 1 406 ? 22.668 -10.610 -24.742 1.00 76.75 406 ARG A C 1
ATOM 3141 O O . ARG A 1 406 ? 22.892 -9.415 -24.571 1.00 76.75 406 ARG A O 1
ATOM 3148 N N . HIS A 1 407 ? 22.567 -11.164 -25.941 1.00 82.00 407 HIS A N 1
ATOM 3149 C CA . HIS A 1 407 ? 22.781 -10.458 -27.202 1.00 82.00 407 HIS A CA 1
ATOM 3150 C C . HIS A 1 407 ? 21.760 -10.911 -28.249 1.00 82.00 407 HIS A C 1
ATOM 3152 O O . HIS A 1 407 ? 21.041 -11.892 -28.047 1.00 82.00 407 HIS A O 1
ATOM 3158 N N . SER A 1 408 ? 21.675 -10.154 -29.342 1.00 81.12 408 SER A N 1
ATOM 3159 C CA . SER A 1 408 ? 20.798 -10.467 -30.469 1.00 81.12 408 SER A CA 1
ATOM 3160 C C . SER A 1 408 ? 21.464 -11.448 -31.436 1.00 81.12 408 SER A C 1
ATOM 3162 O O . SER A 1 408 ? 22.691 -11.487 -31.549 1.00 81.12 408 SER A O 1
ATOM 3164 N N . HIS A 1 409 ? 20.642 -12.228 -32.136 1.00 86.62 409 HIS A N 1
ATOM 3165 C CA . HIS A 1 409 ? 21.063 -13.209 -33.145 1.00 86.62 409 HIS A CA 1
ATOM 3166 C C . HIS A 1 409 ? 20.611 -12.831 -34.566 1.00 86.62 409 HIS A C 1
ATOM 3168 O O . HIS A 1 409 ? 20.716 -13.638 -35.491 1.00 86.62 409 HIS A O 1
ATOM 3174 N N . ASP A 1 410 ? 20.148 -11.593 -34.731 1.00 84.00 410 ASP A N 1
ATOM 3175 C CA . ASP A 1 410 ? 19.700 -10.981 -35.986 1.00 84.00 410 ASP A CA 1
ATOM 3176 C C . ASP A 1 410 ? 20.859 -10.688 -36.954 1.00 84.00 410 ASP A C 1
ATOM 3178 O O . ASP A 1 410 ? 20.745 -10.847 -38.169 1.00 84.00 410 ASP A O 1
ATOM 3182 N N . ARG A 1 411 ? 22.025 -10.294 -36.431 1.00 82.06 411 ARG A N 1
ATOM 3183 C CA . ARG A 1 411 ? 23.141 -9.785 -37.241 1.00 82.06 411 ARG A CA 1
ATOM 3184 C C . ARG A 1 411 ? 24.369 -10.692 -37.193 1.00 82.06 411 ARG A C 1
ATOM 3186 O O . ARG A 1 411 ? 25.282 -10.516 -36.391 1.00 82.06 411 ARG A O 1
ATOM 3193 N N . CYS A 1 412 ? 24.439 -11.649 -38.117 1.00 83.12 412 CYS A N 1
ATOM 3194 C CA . CYS A 1 412 ? 25.612 -12.502 -38.334 1.00 83.12 412 CYS A CA 1
ATOM 3195 C C . CYS A 1 412 ? 26.849 -11.723 -38.835 1.00 83.12 412 CYS A C 1
ATOM 3197 O O . CYS A 1 412 ? 26.851 -11.178 -39.942 1.00 83.12 412 CYS A O 1
ATOM 3199 N N . ALA A 1 413 ? 27.927 -11.705 -38.041 1.00 82.12 413 ALA A N 1
ATOM 3200 C CA . ALA A 1 413 ? 29.168 -10.965 -38.312 1.00 82.12 413 ALA A CA 1
ATOM 3201 C C . ALA A 1 413 ? 30.243 -11.749 -39.103 1.00 82.12 413 ALA A C 1
ATOM 3203 O O . ALA A 1 413 ? 31.382 -11.295 -39.216 1.00 82.12 413 ALA A O 1
ATOM 3204 N N . VAL A 1 414 ? 29.916 -12.922 -39.654 1.00 83.81 414 VAL A N 1
ATOM 3205 C CA . VAL A 1 414 ? 30.847 -13.693 -40.499 1.00 83.81 414 VAL A CA 1
ATOM 3206 C C . VAL A 1 414 ? 31.121 -12.919 -41.794 1.00 83.81 414 VAL A C 1
ATOM 3208 O O . VAL A 1 414 ? 30.179 -12.472 -42.444 1.00 83.81 414 VAL A O 1
ATOM 3211 N N . ARG A 1 415 ? 32.398 -12.731 -42.159 1.00 80.94 415 ARG A N 1
ATOM 3212 C CA . ARG A 1 415 ? 32.817 -11.991 -43.365 1.00 80.94 415 ARG A CA 1
ATOM 3213 C C . ARG A 1 415 ? 32.828 -12.892 -44.605 1.00 80.94 415 ARG A C 1
ATOM 3215 O O . ARG A 1 415 ? 33.335 -14.006 -44.545 1.00 80.94 415 ARG A O 1
ATOM 3222 N N . SER A 1 416 ? 32.346 -12.371 -45.731 1.00 76.44 416 SER A N 1
ATOM 3223 C CA . SER A 1 416 ? 32.382 -13.001 -47.058 1.00 76.44 416 SER A CA 1
ATOM 3224 C C . SER A 1 416 ? 32.669 -11.955 -48.144 1.00 76.44 416 SER A C 1
ATOM 3226 O O . SER A 1 416 ? 32.122 -10.852 -48.085 1.00 76.44 416 SER A O 1
ATOM 3228 N N . GLU A 1 417 ? 33.488 -12.283 -49.144 1.00 77.31 417 GLU A N 1
ATOM 3229 C CA . GLU A 1 417 ? 33.720 -11.414 -50.308 1.00 77.31 417 GLU A CA 1
ATOM 3230 C C . GLU A 1 417 ? 32.591 -11.534 -51.335 1.00 77.31 417 GLU A C 1
ATOM 3232 O O . GLU A 1 417 ? 32.137 -12.636 -51.644 1.00 77.31 417 GLU A O 1
ATOM 3237 N N . VAL A 1 418 ? 32.150 -10.399 -51.881 1.00 77.88 418 VAL A N 1
ATOM 3238 C CA . VAL A 1 418 ? 31.083 -10.329 -52.886 1.00 77.88 418 VAL A CA 1
ATOM 3239 C C . VAL A 1 418 ? 31.414 -9.306 -53.980 1.00 77.88 418 VAL A C 1
ATOM 3241 O O . VAL A 1 418 ? 32.205 -8.383 -53.783 1.00 77.88 418 VAL A O 1
ATOM 3244 N N . THR A 1 419 ? 30.806 -9.465 -55.155 1.00 77.88 419 THR A N 1
ATOM 3245 C CA . THR A 1 419 ? 30.892 -8.494 -56.262 1.00 77.88 419 THR A CA 1
ATOM 3246 C C . THR A 1 419 ? 29.559 -7.763 -56.379 1.00 77.88 419 THR A C 1
ATOM 3248 O O . THR A 1 419 ? 28.517 -8.418 -56.387 1.00 77.88 419 THR A O 1
ATOM 3251 N N . LEU A 1 420 ? 29.579 -6.426 -56.427 1.00 75.75 420 LEU A N 1
ATOM 3252 C CA . LEU A 1 420 ? 28.362 -5.611 -56.443 1.00 75.75 420 LEU A CA 1
ATOM 3253 C C . LEU A 1 420 ? 27.729 -5.604 -57.846 1.00 75.75 420 LEU A C 1
ATOM 3255 O O . LEU A 1 420 ? 28.405 -5.199 -58.796 1.00 75.75 420 LEU A O 1
ATOM 3259 N N . PRO A 1 421 ? 26.457 -6.017 -57.994 1.00 71.12 421 PRO A N 1
ATOM 3260 C CA . PRO A 1 421 ? 25.824 -6.177 -59.303 1.00 71.12 421 PRO A CA 1
ATOM 3261 C C . PRO A 1 421 ? 25.617 -4.857 -60.069 1.00 71.12 421 PRO A C 1
ATOM 3263 O O . PRO A 1 421 ? 25.710 -4.868 -61.291 1.00 71.12 421 PRO A O 1
ATOM 3266 N N . ASP A 1 422 ? 25.428 -3.722 -59.383 1.00 70.19 422 ASP A N 1
ATOM 3267 C CA . ASP A 1 422 ? 25.055 -2.447 -60.031 1.00 70.19 422 ASP A CA 1
ATOM 3268 C C . ASP A 1 422 ? 26.231 -1.657 -60.628 1.00 70.19 422 ASP A C 1
ATOM 3270 O O . ASP A 1 422 ? 26.050 -0.842 -61.528 1.00 70.19 422 ASP A O 1
ATOM 3274 N N . CYS A 1 423 ? 27.452 -1.872 -60.127 1.00 75.38 423 CYS A N 1
ATOM 3275 C CA . CYS A 1 423 ? 28.644 -1.134 -60.569 1.00 75.38 423 CYS A CA 1
ATOM 3276 C C . CYS A 1 423 ? 29.858 -2.022 -60.881 1.00 75.38 423 CYS A C 1
ATOM 3278 O O . CYS A 1 423 ? 30.877 -1.513 -61.340 1.00 75.38 423 CYS A O 1
ATOM 3280 N N . GLY A 1 424 ? 29.784 -3.333 -60.617 1.00 71.56 424 GLY A N 1
ATOM 3281 C CA . GLY A 1 424 ? 30.848 -4.301 -60.907 1.00 71.56 424 GLY A CA 1
ATOM 3282 C C . GLY A 1 424 ? 32.059 -4.270 -59.963 1.00 71.56 424 GLY A C 1
ATOM 3283 O O . GLY A 1 424 ? 32.994 -5.051 -60.143 1.00 71.56 424 GLY A O 1
ATOM 3284 N N . HIS A 1 425 ? 32.072 -3.406 -58.945 1.00 75.75 425 HIS A N 1
ATOM 3285 C CA . HIS A 1 425 ? 33.182 -3.298 -57.993 1.00 75.75 425 HIS A CA 1
ATOM 3286 C C . HIS A 1 425 ? 33.129 -4.378 -56.891 1.00 75.75 425 HIS A C 1
ATOM 3288 O O . HIS A 1 425 ? 32.058 -4.837 -56.487 1.00 75.75 425 HIS A O 1
ATOM 3294 N N . ARG A 1 426 ? 34.302 -4.790 -56.382 1.00 72.44 426 ARG A N 1
ATOM 3295 C CA . ARG A 1 426 ? 34.442 -5.789 -55.303 1.00 72.44 426 ARG A CA 1
ATOM 3296 C C . ARG A 1 426 ? 34.270 -5.157 -53.923 1.00 72.44 426 ARG A C 1
ATOM 3298 O O . ARG A 1 426 ? 34.821 -4.089 -53.669 1.00 72.44 426 ARG A O 1
ATOM 3305 N N . ALA A 1 427 ? 33.572 -5.848 -53.022 1.00 71.88 427 ALA A N 1
ATOM 3306 C CA . ALA A 1 427 ? 33.380 -5.409 -51.643 1.00 71.88 427 ALA A CA 1
ATOM 3307 C C . ALA A 1 427 ? 33.372 -6.592 -50.659 1.00 71.88 427 ALA A C 1
ATOM 3309 O O . ALA A 1 427 ? 32.901 -7.687 -50.966 1.00 71.88 427 ALA A O 1
ATOM 3310 N N . ALA A 1 428 ? 33.881 -6.368 -49.448 1.00 77.38 428 ALA A N 1
ATOM 3311 C CA . ALA A 1 428 ? 33.743 -7.313 -48.344 1.00 77.38 428 ALA A CA 1
ATOM 3312 C C . ALA A 1 428 ? 32.434 -7.036 -47.596 1.00 77.38 428 ALA A C 1
ATOM 3314 O O . ALA A 1 428 ? 32.153 -5.882 -47.271 1.00 77.38 428 ALA A O 1
ATOM 3315 N N . LYS A 1 429 ? 31.661 -8.084 -47.289 1.00 80.44 429 LYS A N 1
ATOM 3316 C CA . LYS A 1 429 ? 30.409 -7.960 -46.533 1.00 80.44 429 LYS A CA 1
ATOM 3317 C C . LYS A 1 429 ? 30.344 -8.885 -45.331 1.00 80.44 429 LYS A C 1
ATOM 3319 O O . LYS A 1 429 ? 30.958 -9.949 -45.317 1.00 80.44 429 LYS A O 1
ATOM 3324 N N . LEU A 1 430 ? 29.563 -8.495 -44.333 1.00 83.38 430 LEU A N 1
ATOM 3325 C CA . LEU A 1 430 ? 29.120 -9.375 -43.255 1.00 83.38 430 LEU A CA 1
ATOM 3326 C C . LEU A 1 430 ? 27.900 -10.179 -43.727 1.00 83.38 430 LEU A C 1
ATOM 3328 O O . LEU A 1 430 ? 27.106 -9.691 -44.524 1.00 83.38 430 LEU A O 1
ATOM 3332 N N . CYS A 1 431 ? 27.728 -11.405 -43.237 1.00 82.81 431 CYS A N 1
ATOM 3333 C CA . CYS A 1 431 ? 26.677 -12.325 -43.682 1.00 82.81 431 CYS A CA 1
ATOM 3334 C C . CYS A 1 431 ? 25.262 -11.726 -43.584 1.00 82.81 431 CYS A C 1
ATOM 3336 O O . CYS A 1 431 ? 24.472 -11.905 -44.507 1.00 82.81 431 CYS A O 1
ATOM 3338 N N . HIS A 1 432 ? 24.968 -10.967 -42.523 1.00 80.56 432 HIS A N 1
ATOM 3339 C CA . HIS A 1 432 ? 23.675 -10.288 -42.361 1.00 80.56 432 HIS A CA 1
ATOM 3340 C C . HIS A 1 432 ? 23.471 -9.062 -43.259 1.00 80.56 432 HIS A C 1
ATOM 3342 O O . HIS A 1 432 ? 22.361 -8.547 -43.316 1.00 80.56 432 HIS A O 1
ATOM 3348 N N . GLN A 1 433 ? 24.522 -8.553 -43.908 1.00 77.56 433 GLN A N 1
ATOM 3349 C CA . GLN A 1 433 ? 24.399 -7.396 -44.790 1.00 77.56 433 GLN A CA 1
ATOM 3350 C C . GLN A 1 433 ? 23.783 -7.833 -46.118 1.00 77.56 433 GLN A C 1
ATOM 3352 O O . GLN A 1 433 ? 24.280 -8.755 -46.790 1.00 77.56 433 GLN A O 1
ATOM 3357 N N . SER A 1 434 ? 22.707 -7.149 -46.506 1.00 75.12 434 SER A N 1
ATOM 3358 C CA . SER A 1 434 ? 22.149 -7.280 -47.850 1.00 75.12 434 SER A CA 1
ATOM 3359 C C . SER A 1 434 ? 23.157 -6.758 -48.877 1.00 75.12 434 SER A C 1
ATOM 3361 O O . SER A 1 434 ? 23.962 -5.872 -48.586 1.00 75.12 434 SER A O 1
ATOM 3363 N N . LEU A 1 435 ? 23.133 -7.312 -50.093 1.00 72.44 435 LEU A N 1
ATOM 3364 C CA . LEU A 1 435 ? 23.967 -6.801 -51.189 1.00 72.44 435 LEU A CA 1
ATOM 3365 C C . LEU A 1 435 ? 23.610 -5.349 -51.551 1.00 72.44 435 LEU A C 1
ATOM 3367 O O . LEU A 1 435 ? 24.486 -4.610 -51.982 1.00 72.44 435 LEU A O 1
ATOM 3371 N N . GLU A 1 436 ? 22.370 -4.937 -51.292 1.00 66.62 436 GLU A N 1
ATOM 3372 C CA . GLU A 1 436 ? 21.844 -3.587 -51.536 1.00 66.62 436 GLU A CA 1
ATOM 3373 C C . GLU A 1 436 ? 22.396 -2.527 -50.556 1.00 66.62 436 GLU A C 1
ATOM 3375 O O . GLU A 1 436 ? 22.360 -1.333 -50.838 1.00 66.62 436 GLU A O 1
ATOM 3380 N N . GLU A 1 437 ? 22.929 -2.939 -49.398 1.00 64.69 437 GLU A N 1
ATOM 3381 C CA . GLU A 1 437 ? 23.441 -2.027 -48.358 1.00 64.69 437 GLU A CA 1
ATOM 3382 C C . GLU A 1 437 ? 24.930 -1.680 -48.534 1.00 64.69 437 GLU A C 1
ATOM 3384 O O . GLU A 1 437 ? 25.458 -0.794 -47.852 1.00 64.69 437 GLU A O 1
ATOM 3389 N N . LEU A 1 438 ? 25.628 -2.380 -49.432 1.00 69.94 438 LEU A N 1
ATOM 3390 C CA . LEU A 1 438 ? 27.058 -2.206 -49.662 1.00 69.94 438 LEU A CA 1
ATOM 3391 C C . LEU A 1 438 ? 27.322 -1.048 -50.619 1.00 69.94 438 LEU A C 1
ATOM 3393 O O . LEU A 1 438 ? 26.807 -0.967 -51.729 1.00 69.94 438 LEU A O 1
ATOM 3397 N N . ARG A 1 439 ? 28.190 -0.152 -50.166 1.00 71.44 439 ARG A N 1
ATOM 3398 C CA . ARG A 1 439 ? 28.447 1.149 -50.768 1.00 71.44 439 ARG A CA 1
ATOM 3399 C C . ARG A 1 439 ? 29.844 1.162 -51.390 1.00 71.44 439 ARG A C 1
ATOM 3401 O O . ARG A 1 439 ? 30.844 1.018 -50.698 1.00 71.44 439 ARG A O 1
ATOM 3408 N N . CYS A 1 440 ? 29.914 1.293 -52.711 1.00 72.31 440 CYS A N 1
ATOM 3409 C CA . CYS A 1 440 ? 31.157 1.434 -53.469 1.00 72.31 440 CYS A CA 1
ATOM 3410 C C . CYS A 1 440 ? 31.840 2.808 -53.269 1.00 72.31 440 CYS A C 1
ATOM 3412 O O . CYS A 1 440 ? 31.398 3.804 -53.842 1.00 72.31 440 CYS A O 1
ATOM 3414 N N . CYS A 1 441 ? 32.941 2.873 -52.509 1.00 66.62 441 CYS A N 1
ATOM 3415 C CA . CYS A 1 441 ? 33.660 4.113 -52.141 1.00 66.62 441 CYS A CA 1
ATOM 3416 C C . CYS A 1 441 ? 34.548 4.745 -53.245 1.00 66.62 441 CYS A C 1
ATOM 3418 O O . CYS A 1 441 ? 35.477 5.489 -52.946 1.00 66.62 441 CYS A O 1
ATOM 3420 N N . THR A 1 442 ? 34.308 4.456 -54.525 1.00 73.06 442 THR A N 1
ATOM 3421 C CA . THR A 1 442 ? 35.089 5.001 -55.659 1.00 73.06 442 THR A CA 1
ATOM 3422 C C . THR A 1 442 ? 34.635 6.434 -56.008 1.00 73.06 442 THR A C 1
ATOM 3424 O O . THR A 1 442 ? 33.457 6.620 -56.239 1.00 73.06 442 THR A O 1
ATOM 3427 N N . MET A 1 443 ? 35.487 7.466 -56.083 1.00 69.31 443 MET A N 1
ATOM 3428 C CA . MET A 1 443 ? 35.058 8.884 -56.271 1.00 69.31 443 MET A CA 1
ATOM 3429 C C . MET A 1 443 ? 34.571 9.260 -57.700 1.00 69.31 443 MET A C 1
ATOM 3431 O O . MET A 1 443 ? 35.207 8.866 -58.673 1.00 69.31 443 MET A O 1
ATOM 3435 N N . VAL A 1 444 ? 33.505 10.078 -57.824 1.00 72.88 444 VAL A N 1
ATOM 3436 C CA . VAL A 1 444 ? 32.832 10.568 -59.061 1.00 72.88 444 VAL A CA 1
ATOM 3437 C C . VAL A 1 444 ? 32.259 12.013 -58.921 1.00 72.88 444 VAL A C 1
ATOM 3439 O O . VAL A 1 444 ? 31.978 12.465 -57.813 1.00 72.88 444 VAL A O 1
ATOM 3442 N N . ASP A 1 445 ? 32.059 12.764 -60.015 1.00 72.19 445 ASP A N 1
ATOM 3443 C CA . ASP A 1 445 ? 31.538 14.162 -60.015 1.00 72.19 445 ASP A CA 1
ATOM 3444 C C . ASP A 1 445 ? 29.998 14.237 -60.217 1.00 72.19 445 ASP A C 1
ATOM 3446 O O . ASP A 1 445 ? 29.444 13.329 -60.835 1.00 72.19 445 ASP A O 1
ATOM 3450 N N . PHE A 1 446 ? 29.292 15.278 -59.714 1.00 67.19 446 PHE A N 1
ATOM 3451 C CA . PHE A 1 446 ? 27.813 15.402 -59.846 1.00 67.19 446 PHE A CA 1
ATOM 3452 C C . PHE A 1 446 ? 27.217 16.830 -59.624 1.00 67.19 446 PHE A C 1
ATOM 3454 O O . PHE A 1 446 ? 27.948 17.788 -59.368 1.00 67.19 446 PHE A O 1
ATOM 3461 N N . ALA A 1 447 ? 25.880 16.991 -59.683 1.00 61.94 447 ALA A N 1
ATOM 3462 C CA . ALA A 1 447 ? 25.145 18.217 -59.311 1.00 61.94 447 ALA A CA 1
ATOM 3463 C C . ALA A 1 447 ? 23.942 17.944 -58.368 1.00 61.94 447 ALA A C 1
ATOM 3465 O O . ALA A 1 447 ? 23.237 16.960 -58.518 1.00 61.94 447 ALA A O 1
ATOM 3466 N N . PHE A 1 448 ? 23.676 18.820 -57.392 1.00 61.69 448 PHE A N 1
ATOM 3467 C CA . PHE A 1 448 ? 22.616 18.678 -56.385 1.00 61.69 448 PHE A CA 1
ATOM 3468 C C . PHE A 1 448 ? 21.212 18.741 -56.997 1.00 61.69 448 PHE A C 1
ATOM 3470 O O . PHE A 1 448 ? 20.694 19.830 -57.246 1.00 61.69 448 PHE A O 1
ATOM 3477 N N . GLU A 1 449 ? 20.551 17.595 -57.149 1.00 61.97 449 GLU A N 1
ATOM 3478 C CA . GLU A 1 449 ? 19.202 17.495 -57.732 1.00 61.97 449 GLU A CA 1
ATOM 3479 C C . GLU A 1 449 ? 18.150 18.402 -57.063 1.00 61.97 449 GLU A C 1
ATOM 3481 O O . GLU A 1 449 ? 17.267 18.927 -57.735 1.00 61.97 449 GLU A O 1
ATOM 3486 N N . ALA A 1 450 ? 18.242 18.645 -55.749 1.00 57.22 450 ALA A N 1
ATOM 3487 C CA . ALA A 1 450 ? 17.224 19.390 -54.998 1.00 57.22 450 ALA A CA 1
ATOM 3488 C C . ALA A 1 450 ? 17.241 20.917 -55.220 1.00 57.22 450 ALA A C 1
ATOM 3490 O O . ALA A 1 450 ? 16.251 21.588 -54.923 1.00 57.22 450 ALA A O 1
ATOM 3491 N N . CYS A 1 451 ? 18.358 21.483 -55.691 1.00 63.50 451 CYS A N 1
ATOM 3492 C CA . CYS A 1 451 ? 18.518 22.935 -55.864 1.00 63.50 451 CYS A CA 1
ATOM 3493 C C . CYS A 1 451 ? 19.338 23.356 -57.100 1.00 63.50 451 CYS A C 1
ATOM 3495 O O . CYS A 1 451 ? 19.434 24.550 -57.381 1.00 63.50 451 CYS A O 1
ATOM 3497 N N . GLY A 1 452 ? 19.918 22.404 -57.839 1.00 62.44 452 GLY A N 1
ATOM 3498 C CA . GLY A 1 452 ? 20.611 22.610 -59.115 1.00 62.44 452 GLY A CA 1
ATOM 3499 C C . GLY A 1 452 ? 22.057 23.121 -59.035 1.00 62.44 452 GLY A C 1
ATOM 3500 O O . GLY A 1 452 ? 22.577 23.613 -60.033 1.00 62.44 452 GLY A O 1
ATOM 3501 N N . HIS A 1 453 ? 22.725 23.058 -57.877 1.00 68.00 453 HIS A N 1
ATOM 3502 C CA . HIS A 1 453 ? 24.117 23.534 -57.713 1.00 68.00 453 HIS A CA 1
ATOM 3503 C C . HIS A 1 453 ? 25.159 22.409 -57.977 1.00 68.00 453 HIS A C 1
ATOM 3505 O O . HIS A 1 453 ? 24.790 21.248 -57.890 1.00 68.00 453 HIS A O 1
ATOM 3511 N N . PRO A 1 454 ? 26.441 22.674 -58.312 1.00 62.81 454 PRO A N 1
ATOM 3512 C CA . PRO A 1 454 ? 27.448 21.627 -58.641 1.00 62.81 454 PRO A CA 1
ATOM 3513 C C . PRO A 1 454 ? 28.259 21.056 -57.436 1.00 62.81 454 PRO A C 1
ATOM 3515 O O . PRO A 1 454 ? 28.485 21.789 -56.473 1.00 62.81 454 PRO A O 1
ATOM 3518 N N . GLY A 1 455 ? 28.748 19.790 -57.497 1.00 67.25 455 GLY A N 1
ATOM 3519 C CA . GLY A 1 455 ? 29.514 19.087 -56.427 1.00 67.25 455 GLY A CA 1
ATOM 3520 C C . GLY A 1 455 ? 30.343 17.826 -56.836 1.00 67.25 455 GLY A C 1
ATOM 3521 O O . GLY A 1 455 ? 30.414 17.463 -58.006 1.00 67.25 455 GLY A O 1
ATOM 3522 N N . ARG A 1 456 ? 31.011 17.142 -55.877 1.00 71.06 456 ARG A N 1
ATOM 3523 C CA . ARG A 1 456 ? 31.783 15.870 -56.061 1.00 71.06 456 ARG A CA 1
ATOM 3524 C C . ARG A 1 456 ? 31.440 14.838 -54.966 1.00 71.06 456 ARG A C 1
ATOM 3526 O O . ARG A 1 456 ? 31.182 15.265 -53.842 1.00 71.06 456 ARG A O 1
ATOM 3533 N N . LYS A 1 457 ? 31.445 13.523 -55.258 1.00 69.69 457 LYS A N 1
ATOM 3534 C CA . LYS A 1 457 ? 30.945 12.454 -54.353 1.00 69.69 457 LYS A CA 1
ATOM 3535 C C . LYS A 1 457 ? 31.615 11.074 -54.528 1.00 69.69 457 LYS A C 1
ATOM 3537 O O . LYS A 1 457 ? 32.299 10.840 -55.509 1.00 69.69 457 LYS A O 1
ATOM 3542 N N . GLU A 1 458 ? 31.414 10.127 -53.613 1.00 74.25 458 GLU A N 1
ATOM 3543 C CA . GLU A 1 458 ? 31.735 8.695 -53.827 1.00 74.25 458 GLU A CA 1
ATOM 3544 C C . GLU A 1 458 ? 30.660 8.015 -54.712 1.00 74.25 458 GLU A C 1
ATOM 3546 O O . GLU A 1 458 ? 29.522 8.467 -54.785 1.00 74.25 458 GLU A O 1
ATOM 3551 N N . CYS A 1 459 ? 30.985 6.924 -55.410 1.00 73.69 459 CYS A N 1
ATOM 3552 C CA . CYS A 1 459 ? 30.162 6.294 -56.457 1.00 73.69 459 CYS A CA 1
ATOM 3553 C C . CYS A 1 459 ? 28.809 5.860 -55.902 1.00 73.69 459 CYS A C 1
ATOM 3555 O O . CYS A 1 459 ? 27.773 6.136 -56.505 1.00 73.69 459 CYS A O 1
ATOM 3557 N N . TRP A 1 460 ? 28.830 5.285 -54.702 1.00 71.19 460 TRP A N 1
ATOM 3558 C CA . TRP A 1 460 ? 27.627 4.920 -53.971 1.00 71.19 460 TRP A CA 1
ATOM 3559 C C . TRP A 1 460 ? 26.818 6.107 -53.462 1.00 71.19 460 TRP A C 1
ATOM 3561 O O . TRP A 1 460 ? 25.624 5.941 -53.226 1.00 71.19 460 TRP A O 1
ATOM 3571 N N . GLN A 1 461 ? 27.448 7.264 -53.221 1.00 65.38 461 GLN A N 1
ATOM 3572 C CA . GLN A 1 461 ? 26.783 8.388 -52.568 1.00 65.38 461 GLN A CA 1
ATOM 3573 C C . GLN A 1 461 ? 25.660 8.874 -53.482 1.00 65.38 461 GLN A C 1
ATOM 3575 O O . GLN A 1 461 ? 25.929 9.253 -54.618 1.00 65.38 461 GLN A O 1
ATOM 3580 N N . PRO A 1 462 ? 24.396 8.857 -53.052 1.00 62.75 462 PRO A N 1
ATOM 3581 C CA . PRO A 1 462 ? 23.331 9.458 -53.834 1.00 62.75 462 PRO A CA 1
ATOM 3582 C C . PRO A 1 462 ? 23.478 10.982 -53.790 1.00 62.75 462 PRO A C 1
ATOM 3584 O O . PRO A 1 462 ? 23.798 11.561 -52.749 1.00 62.75 462 PRO A O 1
ATOM 3587 N N . GLU A 1 463 ? 23.222 11.636 -54.919 1.00 63.19 463 GLU A N 1
ATOM 3588 C CA . GLU A 1 463 ? 23.385 13.085 -55.120 1.00 63.19 463 GLU A CA 1
ATOM 3589 C C . GLU A 1 463 ? 22.625 13.928 -54.075 1.00 63.19 463 GLU A C 1
ATOM 3591 O O . GLU A 1 463 ? 23.068 15.007 -53.685 1.00 63.19 463 GLU A O 1
ATOM 3596 N N . GLY A 1 464 ? 21.530 13.391 -53.529 1.00 58.44 464 GLY A N 1
ATOM 3597 C CA . GLY A 1 464 ? 20.710 14.025 -52.493 1.00 58.44 464 GLY A CA 1
ATOM 3598 C C . GLY A 1 464 ? 21.253 14.019 -51.052 1.00 58.44 464 GLY A C 1
ATOM 3599 O O . GLY A 1 464 ? 20.598 14.597 -50.188 1.00 58.44 464 GLY A O 1
ATOM 3600 N N . GLN A 1 465 ? 22.394 13.380 -50.741 1.00 56.16 465 GLN A N 1
ATOM 3601 C CA . GLN A 1 465 ? 22.968 13.349 -49.371 1.00 56.16 465 GLN A CA 1
ATOM 3602 C C . GLN A 1 465 ? 23.971 14.466 -49.069 1.00 56.16 465 GLN A C 1
ATOM 3604 O O . GLN A 1 465 ? 24.386 14.646 -47.924 1.00 56.16 465 GLN A O 1
ATOM 3609 N N . LEU A 1 466 ? 24.369 15.215 -50.084 1.00 61.16 466 LEU A N 1
ATOM 3610 C CA . LEU A 1 466 ? 25.255 16.353 -49.937 1.00 61.16 466 LEU A CA 1
ATOM 3611 C C . LEU A 1 466 ? 24.369 17.614 -49.778 1.00 61.16 466 LEU A C 1
ATOM 3613 O O . LEU A 1 466 ? 23.251 17.667 -50.292 1.00 61.16 466 LEU A O 1
ATOM 3617 N N . GLN A 1 467 ? 24.866 18.665 -49.117 1.00 64.12 467 GLN A N 1
ATOM 3618 C CA . GLN A 1 467 ? 24.028 19.777 -48.647 1.00 64.12 467 GLN A CA 1
ATOM 3619 C C . GLN A 1 467 ? 24.411 21.144 -49.230 1.00 64.12 467 GLN A C 1
ATOM 3621 O O . GLN A 1 467 ? 25.556 21.584 -49.150 1.00 64.12 467 GLN A O 1
ATOM 3626 N N . CYS A 1 468 ? 23.421 21.839 -49.795 1.00 63.91 468 CYS A N 1
ATOM 3627 C CA . CYS A 1 468 ? 23.596 23.171 -50.368 1.00 63.91 468 CYS A CA 1
ATOM 3628 C C . CYS A 1 468 ? 23.507 24.284 -49.310 1.00 63.91 468 CYS A C 1
ATOM 3630 O O . CYS A 1 468 ? 22.468 24.465 -48.682 1.00 63.91 468 CYS A O 1
ATOM 3632 N N . LEU A 1 469 ? 24.561 25.096 -49.178 1.00 68.25 469 LEU A N 1
ATOM 3633 C CA . LEU A 1 469 ? 24.722 26.131 -48.141 1.00 68.25 469 LEU A CA 1
ATOM 3634 C C . LEU A 1 469 ? 24.055 27.499 -48.444 1.00 68.25 469 LEU A C 1
ATOM 3636 O O . LEU A 1 469 ? 24.381 28.488 -47.793 1.00 68.25 469 LEU A O 1
ATOM 3640 N N . ARG A 1 470 ? 23.153 27.609 -49.432 1.00 65.25 470 ARG A N 1
ATOM 3641 C CA . ARG A 1 470 ? 22.417 28.869 -49.727 1.00 65.25 470 ARG A CA 1
ATOM 3642 C C . ARG A 1 470 ? 21.261 29.128 -48.739 1.00 65.25 470 ARG A C 1
ATOM 3644 O O . ARG A 1 470 ? 20.871 28.181 -48.086 1.00 65.25 470 ARG A O 1
ATOM 3651 N N . PRO A 1 471 ? 20.674 30.338 -48.616 1.00 61.06 471 PRO A N 1
ATOM 3652 C CA . PRO A 1 471 ? 19.477 30.602 -47.785 1.00 61.06 471 PRO A CA 1
ATOM 3653 C C . PRO A 1 471 ? 18.194 29.896 -48.281 1.00 61.06 471 PRO A C 1
ATOM 3655 O O . PRO A 1 471 ? 18.083 29.615 -49.474 1.00 61.06 471 PRO A O 1
ATOM 3658 N N . CYS A 1 472 ? 17.237 29.593 -47.389 1.00 64.25 472 CYS A N 1
ATOM 3659 C CA . CYS A 1 472 ? 15.983 28.888 -47.710 1.00 64.25 472 CYS A CA 1
ATOM 3660 C C . CYS A 1 472 ? 14.781 29.835 -47.895 1.00 64.25 472 CYS A C 1
ATOM 3662 O O . CYS A 1 472 ? 14.528 30.679 -47.041 1.00 64.25 472 CYS A O 1
ATOM 3664 N N . ASP A 1 473 ? 13.975 29.611 -48.941 1.00 66.25 473 ASP A N 1
ATOM 3665 C CA . ASP A 1 473 ? 12.815 30.453 -49.299 1.00 66.25 473 ASP A CA 1
ATOM 3666 C C . ASP A 1 473 ? 11.437 29.785 -49.037 1.00 66.25 473 ASP A C 1
ATOM 3668 O O . ASP A 1 473 ? 10.427 30.193 -49.613 1.00 66.25 473 ASP A O 1
ATOM 3672 N N . ARG A 1 474 ? 11.369 28.735 -48.199 1.00 63.44 474 ARG A N 1
ATOM 3673 C CA . ARG A 1 474 ? 10.166 27.887 -47.977 1.00 63.44 474 ARG A CA 1
ATOM 3674 C C . ARG A 1 474 ? 9.422 28.188 -46.657 1.00 63.44 474 ARG A C 1
ATOM 3676 O O . ARG A 1 474 ? 10.011 28.734 -45.729 1.00 63.44 474 ARG A O 1
ATOM 3683 N N . ASP A 1 475 ? 8.154 27.774 -46.536 1.00 63.38 475 ASP A N 1
ATOM 3684 C CA . ASP A 1 475 ? 7.359 27.836 -45.288 1.00 63.38 475 ASP A CA 1
ATOM 3685 C C . ASP A 1 475 ? 7.475 26.538 -44.448 1.00 63.38 475 ASP A C 1
ATOM 3687 O O . ASP A 1 475 ? 7.621 25.441 -44.992 1.00 63.38 475 ASP A O 1
ATOM 3691 N N . LEU A 1 476 ? 7.441 26.648 -43.111 1.00 65.81 476 LEU A N 1
ATOM 3692 C CA . LEU A 1 476 ? 7.640 25.561 -42.142 1.00 65.81 476 LEU A CA 1
ATOM 3693 C C . LEU A 1 476 ? 6.422 24.609 -42.082 1.00 65.81 476 LEU A C 1
ATOM 3695 O O . LEU A 1 476 ? 5.308 25.046 -41.766 1.00 65.81 476 LEU A O 1
ATOM 3699 N N . PRO A 1 477 ? 6.615 23.293 -42.283 1.00 56.09 477 PRO A N 1
ATOM 3700 C CA . PRO A 1 477 ? 5.535 22.314 -42.222 1.00 56.09 477 PRO A CA 1
ATOM 3701 C C . PRO A 1 477 ? 5.101 22.041 -40.773 1.00 56.09 477 PRO A C 1
ATOM 3703 O O . PRO A 1 477 ? 5.931 21.818 -39.895 1.00 56.09 477 PRO A O 1
ATOM 3706 N N . GLY A 1 478 ? 3.786 22.047 -40.530 1.00 63.34 478 GLY A N 1
ATOM 3707 C CA . GLY A 1 478 ? 3.156 21.821 -39.221 1.00 63.34 478 GLY A CA 1
ATOM 3708 C C . GLY A 1 478 ? 2.513 23.076 -38.618 1.00 63.34 478 GLY A C 1
ATOM 3709 O O . GLY A 1 478 ? 1.377 23.000 -38.165 1.00 63.34 478 GLY A O 1
ATOM 3710 N N . CYS A 1 479 ? 3.194 24.230 -38.661 1.00 64.19 479 CYS A N 1
ATOM 3711 C CA . CYS A 1 479 ? 2.678 25.505 -38.133 1.00 64.19 479 CYS A CA 1
ATOM 3712 C C . CYS A 1 479 ? 2.426 26.595 -39.194 1.00 64.19 479 CYS A C 1
ATOM 3714 O O . CYS A 1 479 ? 1.701 27.540 -38.905 1.00 64.19 479 CYS A O 1
ATOM 3716 N N . GLY A 1 480 ? 2.983 26.475 -40.410 1.00 65.06 480 GLY A N 1
ATOM 3717 C CA . GLY A 1 480 ? 2.675 27.352 -41.552 1.00 65.06 480 GLY A CA 1
ATOM 3718 C C . GLY A 1 480 ? 3.428 28.692 -41.627 1.00 65.06 480 GLY A C 1
ATOM 3719 O O . GLY A 1 480 ? 3.072 29.529 -42.449 1.00 65.06 480 GLY A O 1
ATOM 3720 N N . HIS A 1 481 ? 4.454 28.924 -40.802 1.00 68.81 481 HIS A N 1
ATOM 3721 C CA . HIS A 1 481 ? 5.240 30.175 -40.779 1.00 68.81 481 HIS A CA 1
ATOM 3722 C C . HIS A 1 481 ? 6.510 30.124 -41.661 1.00 68.81 481 HIS A C 1
ATOM 3724 O O . HIS A 1 481 ? 7.060 29.050 -41.870 1.00 68.81 481 HIS A O 1
ATOM 3730 N N . ARG A 1 482 ? 7.036 31.271 -42.126 1.00 64.25 482 ARG A N 1
ATOM 3731 C CA . ARG A 1 482 ? 8.163 31.363 -43.093 1.00 64.25 482 ARG A CA 1
ATOM 3732 C C . ARG A 1 482 ? 9.537 30.994 -42.491 1.00 64.25 482 ARG A C 1
ATOM 3734 O O . ARG A 1 482 ? 9.875 31.461 -41.403 1.00 64.25 482 ARG A O 1
ATOM 3741 N N . CYS A 1 483 ? 10.331 30.162 -43.181 1.00 61.97 483 CYS A N 1
ATOM 3742 C CA . CYS A 1 483 ? 11.601 29.594 -42.688 1.00 61.97 483 CYS A CA 1
ATOM 3743 C C . CYS A 1 483 ? 12.763 30.611 -42.783 1.00 61.97 483 CYS A C 1
ATOM 3745 O O . CYS A 1 483 ? 12.874 31.334 -43.767 1.00 61.97 483 CYS A O 1
ATOM 3747 N N . GLN A 1 484 ? 13.634 30.673 -41.766 1.00 65.94 484 GLN A N 1
ATOM 3748 C CA . GLN A 1 484 ? 14.774 31.615 -41.684 1.00 65.94 484 GLN A CA 1
ATOM 3749 C C . GLN A 1 484 ? 16.151 30.908 -41.720 1.00 65.94 484 GLN A C 1
ATOM 3751 O O . GLN A 1 484 ? 17.149 31.469 -41.278 1.00 65.94 484 GLN A O 1
ATOM 3756 N N . LEU A 1 485 ? 16.195 29.659 -42.197 1.00 69.69 485 LEU A N 1
ATOM 3757 C CA . LEU A 1 485 ? 17.359 28.754 -42.168 1.00 69.69 485 LEU A CA 1
ATOM 3758 C C . LEU A 1 485 ? 18.046 28.623 -43.548 1.00 69.69 485 LEU A C 1
ATOM 3760 O O . LEU A 1 485 ? 17.550 29.160 -44.542 1.00 69.69 485 LEU A O 1
ATOM 3764 N N . LEU A 1 486 ? 19.179 27.909 -43.636 1.00 70.00 486 LEU A N 1
ATOM 3765 C CA . LEU A 1 486 ? 19.843 27.574 -44.910 1.00 70.00 486 LEU A CA 1
ATOM 3766 C C . LEU A 1 486 ? 19.090 26.458 -45.674 1.00 70.00 486 LEU A C 1
ATOM 3768 O O . LEU A 1 486 ? 18.309 25.700 -45.118 1.00 70.00 486 LEU A O 1
ATOM 3772 N N . CYS A 1 487 ? 19.305 26.354 -46.984 1.00 67.38 487 CYS A N 1
ATOM 3773 C CA . CYS A 1 487 ? 18.534 25.589 -47.972 1.00 67.38 487 CYS A CA 1
ATOM 3774 C C . CYS A 1 487 ? 18.555 24.079 -47.709 1.00 67.38 487 CYS A C 1
ATOM 3776 O O . CYS A 1 487 ? 17.580 23.383 -48.009 1.00 67.38 487 CYS A O 1
ATOM 3778 N N . TRP A 1 488 ? 19.654 23.594 -47.132 1.00 66.56 488 TRP A N 1
ATOM 3779 C CA . TRP A 1 488 ? 19.813 22.212 -46.703 1.00 66.56 488 TRP A CA 1
ATOM 3780 C C . TRP A 1 488 ? 19.277 21.932 -45.298 1.00 66.56 488 TRP A C 1
ATOM 3782 O O . TRP A 1 488 ? 19.033 20.773 -44.960 1.00 66.56 488 TRP A O 1
ATOM 3792 N N . GLU A 1 489 ? 19.107 22.967 -44.475 1.00 63.88 489 GLU A N 1
ATOM 3793 C CA . GLU A 1 489 ? 18.645 22.818 -43.103 1.00 63.88 489 GLU A CA 1
ATOM 3794 C C . GLU A 1 489 ? 17.146 22.511 -43.099 1.00 63.88 489 GLU A C 1
ATOM 3796 O O . GLU A 1 489 ? 16.333 23.120 -43.802 1.00 63.88 489 GLU A O 1
ATOM 3801 N N . ARG A 1 490 ? 16.767 21.503 -42.310 1.00 57.62 490 ARG A N 1
ATOM 3802 C CA . ARG A 1 490 ? 15.397 21.001 -42.292 1.00 57.62 490 ARG A CA 1
ATOM 3803 C C . ARG A 1 490 ? 14.494 22.009 -41.590 1.00 57.62 490 ARG A C 1
ATOM 3805 O O . ARG A 1 490 ? 14.502 22.121 -40.370 1.00 57.62 490 ARG A O 1
ATOM 3812 N N . CYS A 1 491 ? 13.665 22.685 -42.371 1.00 59.47 491 CYS A N 1
ATOM 3813 C CA . CYS A 1 491 ? 12.541 23.473 -41.883 1.00 59.47 491 CYS A CA 1
ATOM 3814 C C . CYS A 1 491 ? 11.614 22.566 -41.032 1.00 59.47 491 CYS A C 1
ATOM 3816 O O . CYS A 1 491 ? 10.902 21.722 -41.579 1.00 59.47 491 CYS A O 1
ATOM 3818 N N . ALA A 1 492 ? 11.673 22.694 -39.697 1.00 59.31 492 ALA A N 1
ATOM 3819 C CA . ALA A 1 492 ? 10.963 21.851 -38.724 1.00 59.31 492 ALA A CA 1
ATOM 3820 C C . ALA A 1 492 ? 10.264 22.682 -37.616 1.00 59.31 492 ALA A C 1
ATOM 3822 O O . ALA A 1 492 ? 10.676 23.815 -37.349 1.00 59.31 492 ALA A O 1
ATOM 3823 N N . PRO A 1 493 ? 9.220 22.145 -36.946 1.00 58.75 493 PRO A N 1
ATOM 3824 C CA . PRO A 1 493 ? 8.348 22.925 -36.053 1.00 58.75 493 PRO A CA 1
ATOM 3825 C C . PRO A 1 493 ? 9.040 23.474 -34.794 1.00 58.75 493 PRO A C 1
ATOM 3827 O O . PRO A 1 493 ? 8.720 24.563 -34.329 1.00 58.75 493 PRO A O 1
ATOM 3830 N N . GLU A 1 494 ? 10.010 22.741 -34.250 1.00 59.31 494 GLU A N 1
ATOM 3831 C CA . GLU A 1 494 ? 10.695 23.017 -32.972 1.00 59.31 494 GLU A CA 1
ATOM 3832 C C . GLU A 1 494 ? 11.566 24.287 -33.018 1.00 59.31 494 GLU A C 1
ATOM 3834 O O . GLU A 1 494 ? 11.830 24.952 -32.012 1.00 59.31 494 GLU A O 1
ATOM 3839 N N . SER A 1 495 ? 11.999 24.655 -34.222 1.00 57.41 495 SER A N 1
ATOM 3840 C CA . SER A 1 495 ? 12.817 25.833 -34.499 1.00 57.41 495 SER A CA 1
ATOM 3841 C C . SER A 1 495 ? 11.971 27.108 -34.633 1.00 57.41 495 SER A C 1
ATOM 3843 O O . SER A 1 495 ? 12.528 28.208 -34.672 1.00 57.41 495 SER A O 1
ATOM 3845 N N . CYS A 1 496 ? 10.637 26.978 -34.664 1.00 63.94 496 CYS A N 1
ATOM 3846 C CA . CYS A 1 496 ? 9.691 28.066 -34.884 1.00 63.94 496 CYS A CA 1
ATOM 3847 C C . CYS A 1 496 ? 9.579 28.986 -33.657 1.00 63.94 496 CYS A C 1
ATOM 3849 O O . CYS A 1 496 ? 9.172 28.573 -32.571 1.00 63.94 496 CYS A O 1
ATOM 3851 N N . ALA A 1 497 ? 9.901 30.270 -33.837 1.00 63.16 497 ALA A N 1
ATOM 3852 C CA . ALA A 1 497 ? 9.819 31.267 -32.770 1.00 63.16 497 ALA A CA 1
ATOM 3853 C C . ALA A 1 497 ? 8.382 31.496 -32.257 1.00 63.16 497 ALA A C 1
ATOM 3855 O O . ALA A 1 497 ? 8.211 31.789 -31.077 1.00 63.16 497 ALA A O 1
ATOM 3856 N N . GLN A 1 498 ? 7.364 31.308 -33.106 1.00 61.12 498 GLN A N 1
ATOM 3857 C CA . GLN A 1 498 ? 5.952 31.450 -32.731 1.00 61.12 498 GLN A CA 1
ATOM 3858 C C . GLN A 1 498 ? 5.431 30.269 -31.894 1.00 61.12 498 GLN A C 1
ATOM 3860 O O . GLN A 1 498 ? 4.786 30.505 -30.882 1.00 61.12 498 GLN A O 1
ATOM 3865 N N . CYS A 1 499 ? 5.795 29.017 -32.191 1.00 58.22 499 CYS A N 1
ATOM 3866 C CA . CYS A 1 499 ? 5.362 27.864 -31.378 1.00 58.22 499 CYS A CA 1
ATOM 3867 C C . CYS A 1 499 ? 5.979 27.842 -29.964 1.00 58.22 499 CYS A C 1
ATOM 3869 O O . CYS A 1 499 ? 5.368 27.340 -29.022 1.00 58.22 499 CYS A O 1
ATOM 3871 N N . ARG A 1 500 ? 7.164 28.442 -29.778 1.00 63.44 500 ARG A N 1
ATOM 3872 C CA . ARG A 1 500 ? 7.745 28.671 -28.440 1.00 63.44 500 ARG A CA 1
ATOM 3873 C C . ARG A 1 500 ? 6.931 29.667 -27.603 1.00 63.44 500 ARG A C 1
ATOM 3875 O O . ARG A 1 500 ? 6.942 29.580 -26.377 1.00 63.44 500 ARG A O 1
ATOM 3882 N N . ALA A 1 501 ? 6.196 30.580 -28.242 1.00 60.25 501 ALA A N 1
ATOM 3883 C CA . ALA A 1 501 ? 5.269 31.470 -27.548 1.00 60.25 501 ALA A CA 1
ATOM 3884 C C . ALA A 1 501 ? 4.021 30.717 -27.032 1.00 60.25 501 ALA A C 1
ATOM 3886 O O . ALA A 1 501 ? 3.540 31.017 -25.940 1.00 60.25 501 ALA A O 1
ATOM 3887 N N . ASP A 1 502 ? 3.558 29.680 -27.740 1.00 57.81 502 ASP A N 1
ATOM 3888 C CA . ASP A 1 502 ? 2.394 28.866 -27.342 1.00 57.81 502 ASP A CA 1
ATOM 3889 C C . ASP A 1 502 ? 2.674 27.960 -26.120 1.00 57.81 502 ASP A C 1
ATOM 3891 O O . ASP A 1 502 ? 1.798 27.687 -25.297 1.00 57.81 502 ASP A O 1
ATOM 3895 N N . GLU A 1 503 ? 3.914 27.496 -25.942 1.00 57.03 503 GLU A N 1
ATOM 3896 C CA . GLU A 1 503 ? 4.335 26.755 -24.742 1.00 57.03 503 GLU A CA 1
ATOM 3897 C C . GLU A 1 503 ? 4.439 27.658 -23.502 1.00 57.03 503 GLU A C 1
ATOM 3899 O O . GLU A 1 503 ? 4.025 27.270 -22.404 1.00 57.03 503 GLU A O 1
ATOM 3904 N N . ALA A 1 504 ? 4.891 28.902 -23.683 1.00 58.53 504 ALA A N 1
ATOM 3905 C CA . ALA A 1 504 ? 4.831 29.920 -22.639 1.00 58.53 504 ALA A CA 1
ATOM 3906 C C . ALA A 1 504 ? 3.377 30.222 -22.220 1.00 58.53 504 ALA A C 1
ATOM 3908 O O . ALA A 1 504 ? 3.113 30.395 -21.028 1.00 58.53 504 ALA A O 1
ATOM 3909 N N . ALA A 1 505 ? 2.423 30.192 -23.160 1.00 61.41 505 ALA A N 1
ATOM 3910 C CA . ALA A 1 505 ? 0.999 30.363 -22.867 1.00 61.41 505 ALA A CA 1
ATOM 3911 C C . ALA A 1 505 ? 0.417 29.224 -21.999 1.00 61.41 505 ALA A C 1
ATOM 3913 O O . ALA A 1 505 ? -0.337 29.492 -21.064 1.00 61.41 505 ALA A O 1
ATOM 3914 N N . ARG A 1 506 ? 0.819 27.962 -22.218 1.00 58.78 506 ARG A N 1
ATOM 3915 C CA . ARG A 1 506 ? 0.377 26.814 -21.389 1.00 58.78 506 ARG A CA 1
ATOM 3916 C C . ARG A 1 506 ? 0.915 26.861 -19.955 1.00 58.78 506 ARG A C 1
ATOM 3918 O O . ARG A 1 506 ? 0.187 26.574 -19.005 1.00 58.78 506 ARG A O 1
ATOM 3925 N N . ASN A 1 507 ? 2.169 27.273 -19.770 1.00 58.78 507 ASN A N 1
ATOM 3926 C CA . ASN A 1 507 ? 2.738 27.477 -18.431 1.00 58.78 507 ASN A CA 1
ATOM 3927 C C . ASN A 1 507 ? 2.089 28.665 -17.701 1.00 58.78 507 ASN A C 1
ATOM 3929 O O . ASN A 1 507 ? 1.875 28.598 -16.486 1.00 58.78 507 ASN A O 1
ATOM 3933 N N . ALA A 1 508 ? 1.712 29.712 -18.441 1.00 66.94 508 ALA A N 1
ATOM 3934 C CA . ALA A 1 508 ? 0.904 30.804 -17.912 1.00 66.94 508 ALA A CA 1
ATOM 3935 C C . ALA A 1 508 ? -0.493 30.322 -17.473 1.00 66.94 508 ALA A C 1
ATOM 3937 O O . ALA A 1 508 ? -0.981 30.767 -16.438 1.00 66.94 508 ALA A O 1
ATOM 3938 N N . GLU A 1 509 ? -1.108 29.359 -18.172 1.00 67.56 509 GLU A N 1
ATOM 3939 C CA . GLU A 1 509 ? -2.405 28.779 -17.787 1.00 67.56 509 GLU A CA 1
ATOM 3940 C C . GLU A 1 509 ? -2.339 28.001 -16.458 1.00 67.56 509 GLU A C 1
ATOM 3942 O O . GLU A 1 509 ? -3.204 28.161 -15.596 1.00 67.56 509 GLU A O 1
ATOM 3947 N N . LEU A 1 510 ? -1.294 27.196 -16.229 1.00 61.38 510 LEU A N 1
ATOM 3948 C CA . LEU A 1 510 ? -1.119 26.478 -14.957 1.00 61.38 510 LEU A CA 1
ATOM 3949 C C . LEU A 1 510 ? -0.877 27.441 -13.782 1.00 61.38 510 LEU A C 1
ATOM 3951 O O . LEU A 1 510 ? -1.415 27.243 -12.687 1.00 61.38 510 LEU A O 1
ATOM 3955 N N . GLN A 1 511 ? -0.091 28.498 -14.009 1.00 71.19 511 GLN A N 1
ATOM 3956 C CA . GLN A 1 511 ? 0.076 29.580 -13.037 1.00 71.19 511 GLN A CA 1
ATOM 3957 C C . GLN A 1 511 ? -1.247 30.313 -12.789 1.00 71.19 511 GLN A C 1
ATOM 3959 O O . GLN A 1 511 ? -1.579 30.570 -11.633 1.00 71.19 511 GLN A O 1
ATOM 3964 N N . ALA A 1 512 ? -2.047 30.552 -13.831 1.00 75.00 512 ALA A N 1
ATOM 3965 C CA . ALA A 1 512 ? -3.371 31.152 -13.713 1.00 75.00 512 ALA A CA 1
ATOM 3966 C C . ALA A 1 512 ? -4.342 30.276 -12.905 1.00 75.00 512 ALA A C 1
ATOM 3968 O O . ALA A 1 512 ? -5.090 30.811 -12.096 1.00 75.00 512 ALA A O 1
ATOM 3969 N N . ARG A 1 513 ? -4.304 28.941 -13.035 1.00 73.06 513 ARG A N 1
ATOM 3970 C CA . ARG A 1 513 ? -5.140 28.027 -12.224 1.00 73.06 513 ARG A CA 1
ATOM 3971 C C . ARG A 1 513 ? -4.780 28.055 -10.736 1.00 73.06 513 ARG A C 1
ATOM 3973 O O . ARG A 1 513 ? -5.675 28.087 -9.896 1.00 73.06 513 ARG A O 1
ATOM 3980 N N . ARG A 1 514 ? -3.484 28.074 -10.393 1.00 69.31 514 ARG A N 1
ATOM 3981 C CA . ARG A 1 514 ? -3.031 28.230 -8.994 1.00 69.31 514 ARG A CA 1
ATOM 3982 C C . ARG A 1 514 ? -3.406 29.599 -8.436 1.00 69.31 514 ARG A C 1
ATOM 3984 O O . ARG A 1 514 ? -3.916 29.678 -7.324 1.00 69.31 514 ARG A O 1
ATOM 3991 N N . GLN A 1 515 ? -3.213 30.652 -9.229 1.00 78.69 515 GLN A N 1
ATOM 3992 C CA . GLN A 1 515 ? -3.627 32.004 -8.868 1.00 78.69 515 GLN A CA 1
ATOM 3993 C C . GLN A 1 515 ? -5.147 32.079 -8.655 1.00 78.69 515 GLN A C 1
ATOM 3995 O O . GLN A 1 515 ? -5.587 32.643 -7.661 1.00 78.69 515 GLN A O 1
ATOM 4000 N N . ALA A 1 516 ? -5.942 31.422 -9.505 1.00 80.12 516 ALA A N 1
ATOM 4001 C CA . ALA A 1 516 ? -7.395 31.355 -9.372 1.00 80.12 516 ALA A CA 1
ATOM 4002 C C . ALA A 1 516 ? -7.841 30.650 -8.080 1.00 80.12 516 ALA A C 1
ATOM 4004 O O . ALA A 1 516 ? -8.747 31.142 -7.415 1.00 80.12 516 ALA A O 1
ATOM 4005 N N . ALA A 1 517 ? -7.193 29.550 -7.677 1.00 73.00 517 ALA A N 1
ATOM 4006 C CA . ALA A 1 517 ? -7.488 28.881 -6.404 1.00 73.00 517 ALA A CA 1
ATOM 4007 C C . ALA A 1 517 ? -7.164 29.773 -5.186 1.00 73.00 517 ALA A C 1
ATOM 4009 O O . ALA A 1 517 ? -7.937 29.842 -4.231 1.00 73.00 517 ALA A O 1
ATOM 4010 N N . GLN A 1 518 ? -6.050 30.510 -5.237 1.00 80.00 518 GLN A N 1
ATOM 4011 C CA . GLN A 1 518 ? -5.669 31.462 -4.188 1.00 80.00 518 GLN A CA 1
ATOM 4012 C C . GLN A 1 518 ? -6.616 32.668 -4.133 1.00 80.00 518 GLN A C 1
ATOM 4014 O O . GLN A 1 518 ? -6.991 33.118 -3.047 1.00 80.00 518 GLN A O 1
ATOM 4019 N N . ASP A 1 519 ? -7.022 33.190 -5.291 1.00 82.38 519 ASP A N 1
ATOM 4020 C CA . ASP A 1 519 ? -7.971 34.296 -5.399 1.00 82.38 519 ASP A CA 1
ATOM 4021 C C . ASP A 1 519 ? -9.368 33.881 -4.929 1.00 82.38 519 ASP A C 1
ATOM 4023 O O . ASP A 1 519 ? -10.031 34.658 -4.239 1.00 82.38 519 ASP A O 1
ATOM 4027 N N . GLU A 1 520 ? -9.781 32.643 -5.203 1.00 84.81 520 GLU A N 1
ATOM 4028 C CA . GLU A 1 520 ? -11.019 32.061 -4.688 1.00 84.81 520 GLU A CA 1
ATOM 4029 C C . GLU A 1 520 ? -10.989 31.942 -3.160 1.00 84.81 520 GLU A C 1
ATOM 4031 O O . GLU A 1 520 ? -11.881 32.464 -2.493 1.00 84.81 520 GLU A O 1
ATOM 4036 N N . ALA A 1 521 ? -9.919 31.395 -2.574 1.00 77.25 521 ALA A N 1
ATOM 4037 C CA . ALA A 1 521 ? -9.762 31.327 -1.118 1.00 77.25 521 ALA A CA 1
ATOM 4038 C C . ALA A 1 521 ? -9.769 32.722 -0.455 1.00 77.25 521 ALA A C 1
ATOM 4040 O O . ALA A 1 521 ? -10.306 32.904 0.644 1.00 77.25 521 ALA A O 1
ATOM 4041 N N . ARG A 1 522 ? -9.207 33.743 -1.123 1.00 84.19 522 ARG A N 1
ATOM 4042 C CA . ARG A 1 522 ? -9.290 35.149 -0.683 1.00 84.19 522 ARG A CA 1
ATOM 4043 C C . ARG A 1 522 ? -10.704 35.705 -0.812 1.00 84.19 522 ARG A C 1
ATOM 4045 O O . ARG A 1 522 ? -11.129 36.467 0.058 1.00 84.19 522 ARG A O 1
ATOM 4052 N N . ARG A 1 523 ? -11.426 35.361 -1.881 1.00 86.00 523 ARG A N 1
ATOM 4053 C CA . ARG A 1 523 ? -12.812 35.777 -2.118 1.00 86.00 523 ARG A CA 1
ATOM 4054 C C . ARG A 1 523 ? -13.741 35.179 -1.069 1.00 86.00 523 ARG A C 1
ATOM 4056 O O . ARG A 1 523 ? -14.483 35.933 -0.449 1.00 86.00 523 ARG A O 1
ATOM 4063 N N . GLU A 1 524 ? -13.648 33.880 -0.805 1.00 86.00 524 GLU A N 1
ATOM 4064 C CA . GLU A 1 524 ? -14.385 33.199 0.264 1.00 86.00 524 GLU A CA 1
ATOM 4065 C C . GLU A 1 524 ? -14.106 33.834 1.628 1.00 86.00 524 GLU A C 1
ATOM 4067 O O . GLU A 1 524 ? -15.040 34.183 2.349 1.00 86.00 524 GLU A O 1
ATOM 4072 N N . ALA A 1 525 ? -12.831 34.093 1.945 1.00 84.25 525 ALA A N 1
ATOM 4073 C CA . ALA A 1 525 ? -12.457 34.769 3.184 1.00 84.25 525 ALA A CA 1
ATOM 4074 C C . ALA A 1 525 ? -13.050 36.185 3.282 1.00 84.25 525 ALA A C 1
ATOM 4076 O O . ALA A 1 525 ? -13.484 36.585 4.361 1.00 84.25 525 ALA A O 1
ATOM 4077 N N . LYS A 1 526 ? -13.102 36.948 2.178 1.00 87.25 526 LYS A N 1
ATOM 4078 C CA . LYS A 1 526 ? -13.748 38.274 2.131 1.00 87.25 526 LYS A CA 1
ATOM 4079 C C . LYS A 1 526 ? -15.264 38.182 2.310 1.00 87.25 526 LYS A C 1
ATOM 4081 O O . LYS A 1 526 ? -15.814 38.985 3.057 1.00 87.25 526 LYS A O 1
ATOM 4086 N N . VAL A 1 527 ? -15.920 37.207 1.681 1.00 88.00 527 VAL A N 1
ATOM 4087 C CA . VAL A 1 527 ? -17.366 36.967 1.820 1.00 88.00 527 VAL A CA 1
ATOM 4088 C C . VAL A 1 527 ? -17.712 36.600 3.264 1.00 88.00 527 VAL A C 1
ATOM 4090 O O . VAL A 1 527 ? -18.610 37.197 3.857 1.00 88.00 527 VAL A O 1
ATOM 4093 N N . GLU A 1 528 ? -16.965 35.675 3.870 1.00 86.69 528 GLU A N 1
ATOM 4094 C CA . GLU A 1 528 ? -17.139 35.299 5.277 1.00 86.69 528 GLU A CA 1
ATOM 4095 C C . GLU A 1 528 ? -16.840 36.490 6.207 1.00 86.69 528 GLU A C 1
ATOM 4097 O O . GLU A 1 528 ? -17.586 36.756 7.152 1.00 86.69 528 GLU A O 1
ATOM 4102 N N . LEU A 1 529 ? -15.804 37.281 5.903 1.00 87.00 529 LEU A N 1
ATOM 4103 C CA . LEU A 1 529 ? -15.469 38.498 6.645 1.00 87.00 529 LEU A CA 1
ATOM 4104 C C . LEU A 1 529 ? -16.597 39.539 6.580 1.00 87.00 529 LEU A C 1
ATOM 4106 O O . LEU A 1 529 ? -16.904 40.160 7.596 1.00 87.00 529 LEU A O 1
ATOM 4110 N N . GLU A 1 530 ? -17.223 39.743 5.421 1.00 85.50 530 GLU A N 1
ATOM 4111 C CA . GLU A 1 530 ? -18.376 40.637 5.258 1.00 85.50 530 GLU A CA 1
ATOM 4112 C C . GLU A 1 530 ? -19.618 40.133 5.996 1.00 85.50 530 GLU A C 1
ATOM 4114 O O . GLU A 1 530 ? -20.321 40.933 6.620 1.00 85.50 530 GLU A O 1
ATOM 4119 N N . ALA A 1 531 ? -19.866 38.821 5.986 1.00 84.31 531 ALA A N 1
ATOM 4120 C CA . ALA A 1 531 ? -20.948 38.212 6.753 1.00 84.31 531 ALA A CA 1
ATOM 4121 C C . ALA A 1 531 ? -20.764 38.439 8.264 1.00 84.31 531 ALA A C 1
ATOM 4123 O O . ALA A 1 531 ? -21.714 38.807 8.956 1.00 84.31 531 ALA A O 1
ATOM 4124 N N . ILE A 1 532 ? -19.533 38.303 8.770 1.00 82.69 532 ILE A N 1
ATOM 4125 C CA . ILE A 1 532 ? -19.217 38.507 10.191 1.00 82.69 532 ILE A CA 1
ATOM 4126 C C . ILE A 1 532 ? -19.143 39.999 10.554 1.00 82.69 532 ILE A C 1
ATOM 4128 O O . ILE A 1 532 ? -19.516 40.363 11.664 1.00 82.69 532 ILE A O 1
ATOM 4132 N N . LYS A 1 533 ? -18.744 40.900 9.641 1.00 79.50 533 LYS A N 1
ATOM 4133 C CA . LYS A 1 533 ? -18.767 42.365 9.870 1.00 79.50 533 LYS A CA 1
ATOM 4134 C C . LYS A 1 533 ? -20.156 42.897 10.238 1.00 79.50 533 LYS A C 1
ATOM 4136 O O . LYS A 1 533 ? -20.238 43.922 10.906 1.00 79.50 533 LYS A O 1
ATOM 4141 N N . LYS A 1 534 ? -21.223 42.219 9.804 1.00 72.75 534 LYS A N 1
ATOM 4142 C CA . LYS A 1 534 ? -22.617 42.558 10.137 1.00 72.75 534 LYS A CA 1
ATOM 4143 C C . LYS A 1 534 ? -23.027 42.119 11.549 1.00 72.75 534 LYS A C 1
ATOM 4145 O O . LYS A 1 534 ? -24.069 42.550 12.030 1.00 72.75 534 LYS A O 1
ATOM 4150 N N . GLN A 1 535 ? -22.240 41.270 12.210 1.00 74.00 535 GLN A N 1
ATOM 4151 C CA . GLN A 1 535 ? -22.471 40.871 13.596 1.00 74.00 535 GLN A CA 1
ATOM 4152 C C . GLN A 1 535 ? -21.888 41.937 14.534 1.00 74.00 535 GLN A C 1
ATOM 4154 O O . GLN A 1 535 ? -20.760 42.389 14.339 1.00 74.00 535 GLN A O 1
ATOM 4159 N N . MET A 1 536 ? -22.648 42.345 15.555 1.00 66.25 536 MET A N 1
ATOM 4160 C CA . MET A 1 536 ? -22.127 43.232 16.600 1.00 66.25 536 MET A CA 1
ATOM 4161 C C . MET A 1 536 ? -20.949 42.563 17.317 1.00 66.25 536 MET A C 1
ATOM 4163 O O . MET A 1 536 ? -20.978 41.353 17.555 1.00 66.25 536 MET A O 1
ATOM 4167 N N . ASP A 1 537 ? -19.935 43.351 17.688 1.00 64.19 537 ASP A N 1
ATOM 4168 C CA . ASP A 1 537 ? -18.863 42.880 18.564 1.00 64.19 537 ASP A CA 1
ATOM 4169 C C . ASP A 1 537 ? -19.465 42.443 19.902 1.00 64.19 537 ASP A C 1
ATOM 4171 O O . ASP A 1 537 ? -19.884 43.257 20.722 1.00 64.19 537 ASP A O 1
ATOM 4175 N N . GLY A 1 538 ? -19.574 41.129 20.070 1.00 61.19 538 GLY A N 1
ATOM 4176 C CA . GLY A 1 538 ? -20.154 40.488 21.237 1.00 61.19 538 GLY A CA 1
ATOM 4177 C C . GLY A 1 538 ? -19.115 39.706 22.031 1.00 61.19 538 GLY A C 1
ATOM 4178 O O . GLY A 1 538 ? -18.072 39.309 21.510 1.00 61.19 538 GLY A O 1
ATOM 4179 N N . CYS A 1 539 ? -19.448 39.473 23.300 1.00 68.06 539 CYS A N 1
ATOM 4180 C CA . CYS A 1 539 ? -18.732 38.592 24.220 1.00 68.06 539 CYS A CA 1
ATOM 4181 C C . CYS A 1 539 ? -18.444 37.211 23.591 1.00 68.06 539 CYS A C 1
ATOM 4183 O O . CYS A 1 539 ? -19.201 36.734 22.742 1.00 68.06 539 CYS A O 1
ATOM 4185 N N . VAL A 1 540 ? -17.361 36.562 24.026 1.00 83.50 540 VAL A N 1
ATOM 4186 C CA . VAL A 1 540 ? -17.000 35.193 23.630 1.00 83.50 540 VAL A CA 1
ATOM 4187 C C . VAL A 1 540 ? -18.169 34.250 23.921 1.00 83.50 540 VAL A C 1
ATOM 4189 O O . VAL A 1 540 ? -18.591 34.127 25.069 1.00 83.50 540 VAL A O 1
ATOM 4192 N N . LYS A 1 541 ? -18.677 33.551 22.900 1.00 87.00 541 LYS A N 1
ATOM 4193 C CA . LYS A 1 541 ? -19.681 32.492 23.079 1.00 87.00 541 LYS A CA 1
ATOM 4194 C C . LYS A 1 541 ? -19.006 31.124 23.023 1.00 87.00 541 LYS A C 1
ATOM 4196 O O . LYS A 1 541 ? -18.163 30.885 22.158 1.00 87.00 541 LYS A O 1
ATOM 4201 N N . ARG A 1 542 ? -19.396 30.224 23.927 1.00 90.19 542 ARG A N 1
ATOM 4202 C CA . ARG A 1 542 ? -19.000 28.809 23.922 1.00 90.19 542 ARG A CA 1
ATOM 4203 C C . ARG A 1 542 ? -20.241 27.970 23.695 1.00 90.19 542 ARG A C 1
ATOM 4205 O O . ARG A 1 542 ? -21.214 28.119 24.428 1.00 90.19 542 ARG A O 1
ATOM 4212 N N . LEU A 1 543 ? -20.212 27.141 22.662 1.00 90.00 543 LEU A N 1
ATOM 4213 C CA . LEU A 1 543 ? -21.255 26.158 22.404 1.00 90.00 543 LEU A CA 1
ATOM 4214 C C . LEU A 1 543 ? -20.715 24.791 22.792 1.00 90.00 543 LEU A C 1
ATOM 4216 O O . LEU A 1 543 ? -19.733 24.328 22.215 1.00 90.00 543 LEU A O 1
ATOM 4220 N N . GLU A 1 544 ? -21.329 24.169 23.786 1.00 90.81 544 GLU A N 1
ATOM 4221 C CA . GLU A 1 544 ? -20.998 22.803 24.166 1.00 90.81 544 GLU A CA 1
ATOM 4222 C C . GLU A 1 544 ? -21.497 21.838 23.086 1.00 90.81 544 GLU A C 1
ATOM 4224 O O . GLU A 1 544 ? -22.655 21.903 22.675 1.00 90.81 544 GLU A O 1
ATOM 4229 N N . LEU A 1 545 ? -20.601 20.981 22.599 1.00 88.50 545 LEU A N 1
ATOM 4230 C CA . LEU A 1 545 ? -20.935 19.901 21.680 1.00 88.50 545 LEU A CA 1
ATOM 4231 C C . LEU A 1 545 ? -21.290 18.659 22.500 1.00 88.50 545 LEU A C 1
ATOM 4233 O O . LEU A 1 545 ? -20.595 18.313 23.458 1.00 88.50 545 LEU A O 1
ATOM 4237 N N . THR A 1 546 ? -22.361 17.984 22.110 1.00 77.69 546 THR A N 1
ATOM 4238 C CA . THR A 1 546 ? -22.907 16.809 22.788 1.00 77.69 546 THR A CA 1
ATOM 4239 C C . THR A 1 546 ? -22.583 15.540 22.008 1.00 77.69 546 THR A C 1
ATOM 4241 O O . THR A 1 546 ? -22.536 15.556 20.782 1.00 77.69 546 THR A O 1
ATOM 4244 N N . ARG A 1 547 ? -22.386 14.420 22.719 1.00 62.22 547 ARG A N 1
ATOM 4245 C CA . ARG A 1 547 ? -22.185 13.089 22.107 1.00 62.22 547 ARG A CA 1
ATOM 4246 C C . ARG A 1 547 ? -23.417 12.583 21.351 1.00 62.22 547 ARG A C 1
ATOM 4248 O O . ARG A 1 547 ? -23.276 11.780 20.438 1.00 62.22 547 ARG A O 1
ATOM 4255 N N . ASP A 1 548 ? -24.592 13.093 21.712 1.00 58.78 548 ASP A N 1
ATOM 4256 C CA . ASP A 1 548 ? -25.887 12.737 21.139 1.00 58.78 548 ASP A CA 1
ATOM 4257 C C . ASP A 1 548 ? -26.576 13.984 20.560 1.00 58.78 548 ASP A C 1
ATOM 4259 O O . ASP A 1 548 ? -26.384 15.097 21.053 1.00 58.78 548 ASP A O 1
ATOM 4263 N N . GLY A 1 549 ? -27.403 13.819 19.525 1.00 70.94 549 GLY A N 1
ATOM 4264 C CA . GLY A 1 549 ? -28.169 14.913 18.909 1.00 70.94 549 GLY A CA 1
ATOM 4265 C C . GLY A 1 549 ? -27.459 15.626 17.748 1.00 70.94 549 GLY A C 1
ATOM 4266 O O . GLY A 1 549 ? -26.589 15.061 17.091 1.00 70.94 549 GLY A O 1
ATOM 4267 N N . GLU A 1 550 ? -27.853 16.871 17.461 1.00 71.56 550 GLU A N 1
ATOM 4268 C CA . GLU A 1 550 ? -27.459 17.596 16.233 1.00 71.56 550 GLU A CA 1
ATOM 4269 C C . GLU A 1 550 ? -25.956 17.908 16.132 1.00 71.56 550 GLU A C 1
ATOM 4271 O O . GLU A 1 550 ? -25.429 18.050 15.031 1.00 71.56 550 GLU A O 1
ATOM 4276 N N . SER A 1 551 ? -25.250 17.981 17.265 1.00 78.56 551 SER A N 1
ATOM 4277 C CA . SER A 1 551 ? -23.806 18.260 17.312 1.00 78.56 551 SER A CA 1
ATOM 4278 C C . SER A 1 551 ? -22.924 17.011 17.457 1.00 78.56 551 SER A C 1
ATOM 4280 O O . SER A 1 551 ? -21.700 17.135 17.497 1.00 78.56 551 SER A O 1
ATOM 4282 N N . ALA A 1 552 ? -23.526 15.812 17.459 1.00 62.19 552 ALA A N 1
ATOM 4283 C CA . ALA A 1 552 ? -22.833 14.540 17.673 1.00 62.19 552 ALA A CA 1
ATOM 4284 C C . ALA A 1 552 ? -21.729 14.272 16.645 1.00 62.19 552 ALA A C 1
ATOM 4286 O O . ALA A 1 552 ? -20.635 13.862 17.017 1.00 62.19 552 ALA A O 1
ATOM 4287 N N . SER A 1 553 ? -21.978 14.556 15.361 1.00 59.72 553 SER A N 1
ATOM 4288 C CA . SER A 1 553 ? -20.958 14.387 14.315 1.00 59.72 553 SER A CA 1
ATOM 4289 C C . SER A 1 553 ? -19.744 15.281 14.571 1.00 59.72 553 SER A C 1
ATOM 4291 O O . SER A 1 553 ? -18.618 14.803 14.548 1.00 59.72 553 SER A O 1
ATOM 4293 N N . GLU A 1 554 ? -19.966 16.564 14.881 1.00 80.31 554 GLU A N 1
ATOM 4294 C CA . GLU A 1 554 ? -18.876 17.514 15.140 1.00 80.31 554 GLU A CA 1
ATOM 4295 C C . GLU A 1 554 ? -18.127 17.167 16.442 1.00 80.31 554 GLU A C 1
ATOM 4297 O O . GLU A 1 554 ? -16.905 17.299 16.500 1.00 80.31 554 GLU A O 1
ATOM 4302 N N . PHE A 1 555 ? -18.829 16.676 17.474 1.00 82.38 555 PHE A N 1
ATOM 4303 C CA . PHE A 1 555 ? -18.203 16.155 18.693 1.00 82.38 555 PHE A CA 1
ATOM 4304 C C . PHE A 1 555 ? -17.299 14.955 18.389 1.00 82.38 555 PHE A C 1
ATOM 4306 O O . PHE A 1 555 ? -16.142 14.941 18.813 1.00 82.38 555 PHE A O 1
ATOM 4313 N N . LEU A 1 556 ? -17.818 13.960 17.661 1.00 64.44 556 LEU A N 1
ATOM 4314 C CA . LEU A 1 556 ? -17.100 12.730 17.328 1.00 64.44 556 LEU A CA 1
ATOM 4315 C C . LEU A 1 556 ? -15.892 13.007 16.429 1.00 64.44 556 LEU A C 1
ATOM 4317 O O . LEU A 1 556 ? -14.843 12.414 16.652 1.00 64.44 556 LEU A O 1
ATOM 4321 N N . ASP A 1 557 ? -15.987 13.957 15.496 1.00 70.69 557 ASP A N 1
ATOM 4322 C CA . ASP A 1 557 ? -14.854 14.382 14.666 1.00 70.69 557 ASP A CA 1
ATOM 4323 C C . ASP A 1 557 ? -13.726 14.989 15.516 1.00 70.69 557 ASP A C 1
ATOM 4325 O O . ASP A 1 557 ? -12.543 14.707 15.303 1.00 70.69 557 ASP A O 1
ATOM 4329 N N . VAL A 1 558 ? -14.072 15.821 16.507 1.00 77.25 558 VAL A N 1
ATOM 4330 C CA . VAL A 1 558 ? -13.085 16.405 17.429 1.00 77.25 558 VAL A CA 1
ATOM 4331 C C . VAL A 1 558 ? -12.513 15.339 18.368 1.00 77.25 558 VAL A C 1
ATOM 4333 O O . VAL A 1 558 ? -11.306 15.340 18.618 1.00 77.25 558 VAL A O 1
ATOM 4336 N N . GLU A 1 559 ? -13.339 14.420 18.869 1.00 78.25 559 GLU A N 1
ATOM 4337 C CA . GLU A 1 559 ? -12.898 13.303 19.708 1.00 78.25 559 GLU A CA 1
ATOM 4338 C C . GLU A 1 559 ? -11.954 12.361 18.948 1.00 78.25 559 GLU A C 1
ATOM 4340 O O . GLU A 1 559 ? -10.853 12.093 19.432 1.00 78.25 559 GLU A O 1
ATOM 4345 N N . ASP A 1 560 ? -12.319 11.928 17.740 1.00 61.75 560 ASP A N 1
ATOM 4346 C CA . ASP A 1 560 ? -11.465 11.104 16.881 1.00 61.75 560 ASP A CA 1
ATOM 4347 C C . ASP A 1 560 ? -10.148 11.824 16.587 1.00 61.75 560 ASP A C 1
ATOM 4349 O O . ASP A 1 560 ? -9.067 11.259 16.767 1.00 61.75 560 ASP A O 1
ATOM 4353 N N . ARG A 1 561 ? -10.202 13.124 16.268 1.00 75.94 561 ARG A N 1
ATOM 4354 C CA . ARG A 1 561 ? -8.999 13.941 16.073 1.00 75.94 561 ARG A CA 1
ATOM 4355 C C . ARG A 1 561 ? -8.103 13.946 17.312 1.00 75.94 561 ARG A C 1
ATOM 4357 O O . ARG A 1 561 ? -6.883 13.928 17.174 1.00 75.94 561 ARG A O 1
ATOM 4364 N N . VAL A 1 562 ? -8.654 13.977 18.522 1.00 73.88 562 VAL A N 1
ATOM 4365 C CA . VAL A 1 562 ? -7.855 13.917 19.757 1.00 73.88 562 VAL A CA 1
ATOM 4366 C C . VAL A 1 562 ? -7.253 12.526 19.945 1.00 73.88 562 VAL A C 1
ATOM 4368 O O . VAL A 1 562 ? -6.058 12.431 20.227 1.00 73.88 562 VAL A O 1
ATOM 4371 N N . LEU A 1 563 ? -8.035 11.462 19.763 1.00 64.12 563 LEU A N 1
ATOM 4372 C CA . LEU A 1 563 ? -7.618 10.079 20.014 1.00 64.12 563 LEU A CA 1
ATOM 4373 C C . LEU A 1 563 ? -6.624 9.554 18.963 1.00 64.12 563 LEU A C 1
ATOM 4375 O O . LEU A 1 563 ? -5.623 8.929 19.321 1.00 64.12 563 LEU A O 1
ATOM 4379 N N . LYS A 1 564 ? -6.835 9.874 17.682 1.00 59.44 564 LYS A N 1
ATOM 4380 C CA . LYS A 1 564 ? -5.982 9.479 16.546 1.00 59.44 564 LYS A CA 1
ATOM 4381 C C . LYS A 1 564 ? -4.547 9.990 16.669 1.00 59.44 564 LYS A C 1
ATOM 4383 O O . LYS A 1 564 ? -3.610 9.353 16.193 1.00 59.44 564 LYS A O 1
ATOM 4388 N N . TYR A 1 565 ? -4.359 11.131 17.326 1.00 68.62 565 TYR A N 1
ATOM 4389 C CA . TYR A 1 565 ? -3.069 11.813 17.436 1.00 68.62 565 TYR A CA 1
ATOM 4390 C C . TYR A 1 565 ? -2.387 11.615 18.811 1.00 68.62 565 TYR A C 1
ATOM 4392 O O . TYR A 1 565 ? -1.549 12.419 19.241 1.00 68.62 565 TYR A O 1
ATOM 4400 N N . ILE A 1 566 ? -2.702 10.508 19.500 1.00 62.88 566 ILE A N 1
ATOM 4401 C CA . ILE A 1 566 ? -2.028 10.058 20.730 1.00 62.88 566 ILE A CA 1
ATOM 4402 C C . ILE A 1 566 ? -0.774 9.231 20.401 1.00 62.88 566 ILE A C 1
ATOM 4404 O O . ILE A 1 566 ? -0.784 8.343 19.549 1.00 62.88 566 ILE A O 1
ATOM 4408 N N . ARG A 1 567 ? 0.325 9.479 21.122 1.00 56.88 567 ARG A N 1
ATOM 4409 C CA . ARG A 1 567 ? 1.548 8.665 21.078 1.00 56.88 567 ARG A CA 1
ATOM 4410 C C . ARG A 1 567 ? 1.639 7.804 22.334 1.00 56.88 567 ARG A C 1
ATOM 4412 O O . ARG A 1 567 ? 1.581 8.327 23.443 1.00 56.88 567 ARG A O 1
ATOM 4419 N N . ALA A 1 568 ? 1.850 6.500 22.153 1.00 47.59 568 ALA A N 1
ATOM 4420 C CA . ALA A 1 568 ? 1.999 5.545 23.254 1.00 47.59 568 ALA A CA 1
ATOM 4421 C C . ALA A 1 568 ? 3.129 5.930 24.233 1.00 47.59 568 ALA A C 1
ATOM 4423 O O . ALA A 1 568 ? 2.966 5.816 25.444 1.00 47.59 568 ALA A O 1
ATOM 4424 N N . GLU A 1 569 ? 4.234 6.479 23.721 1.00 50.50 569 GLU A N 1
ATOM 4425 C CA . GLU A 1 569 ? 5.384 6.941 24.515 1.00 50.50 569 GLU A CA 1
ATOM 4426 C C . GLU A 1 569 ? 5.061 8.086 25.492 1.00 50.50 569 GLU A C 1
ATOM 4428 O O . GLU A 1 569 ? 5.780 8.287 26.468 1.00 50.50 569 GLU A O 1
ATOM 4433 N N . HIS A 1 570 ? 3.966 8.822 25.277 1.00 52.66 570 HIS A N 1
ATOM 4434 C CA . HIS A 1 570 ? 3.537 9.886 26.185 1.00 52.66 570 HIS A CA 1
ATOM 4435 C C . HIS A 1 570 ? 2.727 9.362 27.382 1.00 52.66 570 HIS A C 1
ATOM 4437 O O . HIS A 1 570 ? 2.432 10.147 28.280 1.00 52.66 570 HIS A O 1
ATOM 4443 N N . SER A 1 571 ? 2.379 8.064 27.419 1.00 50.56 571 SER A N 1
ATOM 4444 C CA . SER A 1 571 ? 1.612 7.428 28.508 1.00 50.56 571 SER A CA 1
ATOM 4445 C C . SER A 1 571 ? 0.353 8.212 28.914 1.00 50.56 571 SER A C 1
ATOM 4447 O O . SER A 1 571 ? 0.023 8.318 30.094 1.00 50.56 571 SER A O 1
ATOM 4449 N N . TRP A 1 572 ? -0.339 8.790 27.930 1.00 60.16 572 TRP A N 1
ATOM 4450 C CA . TRP A 1 572 ? -1.505 9.647 28.129 1.00 60.16 572 TRP A CA 1
ATOM 4451 C C . TRP A 1 572 ? -2.745 9.003 27.511 1.00 60.16 572 TRP A C 1
ATOM 4453 O O . TRP A 1 572 ? -2.800 8.788 26.300 1.00 60.16 572 TRP A O 1
ATOM 4463 N N . TYR A 1 573 ?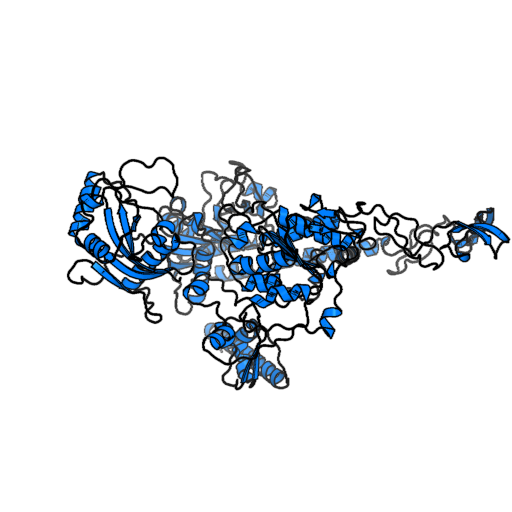 -3.728 8.694 28.358 1.00 60.75 573 TYR A N 1
ATOM 4464 C CA . TYR A 1 573 ? -4.971 8.009 27.995 1.00 60.75 573 TYR A CA 1
ATOM 4465 C C . TYR A 1 573 ? -6.163 8.856 28.459 1.00 60.75 573 TYR A C 1
ATOM 4467 O O . TYR A 1 573 ? -6.666 8.652 29.567 1.00 60.75 573 TYR A O 1
ATOM 4475 N N . PRO A 1 574 ? -6.558 9.866 27.672 1.00 67.00 574 PRO A N 1
ATOM 4476 C CA . PRO A 1 574 ? -7.618 10.783 28.052 1.00 67.00 574 PRO A CA 1
ATOM 4477 C C . PRO A 1 574 ? -8.994 10.151 27.852 1.00 67.00 574 PRO A C 1
ATOM 4479 O O . PRO A 1 574 ? -9.236 9.459 26.864 1.00 67.00 574 PRO A O 1
ATOM 4482 N N . THR A 1 575 ? -9.923 10.494 28.736 1.00 68.06 575 THR A N 1
ATOM 4483 C CA . THR A 1 575 ? -11.349 10.501 28.396 1.00 68.06 575 THR A CA 1
ATOM 4484 C C . THR A 1 575 ? -11.712 11.922 27.989 1.00 68.06 575 THR A C 1
ATOM 4486 O O . THR A 1 575 ? -11.477 12.844 28.772 1.00 68.06 575 THR A O 1
ATOM 4489 N N . VAL A 1 576 ? -12.241 12.120 26.775 1.00 77.00 576 VAL A N 1
ATOM 4490 C CA . VAL A 1 576 ? -12.782 13.423 26.356 1.00 77.00 576 VAL A CA 1
ATOM 4491 C C . VAL A 1 576 ? -14.129 13.607 27.040 1.00 77.00 576 VAL A C 1
ATOM 4493 O O . VAL A 1 576 ? -15.108 12.929 26.728 1.00 77.00 576 VAL A O 1
ATOM 4496 N N . ASN A 1 577 ? -14.162 14.513 28.007 1.00 78.00 577 ASN A N 1
ATOM 4497 C CA . ASN A 1 577 ? -15.335 14.732 28.843 1.00 78.00 577 ASN A CA 1
ATOM 4498 C C . ASN A 1 577 ? -16.311 15.691 28.172 1.00 78.00 577 ASN A C 1
ATOM 4500 O O . ASN A 1 577 ? -17.518 15.492 28.236 1.00 78.00 577 ASN A O 1
ATOM 4504 N N . ARG A 1 578 ? -15.772 16.743 27.549 1.00 85.50 578 ARG A N 1
ATOM 4505 C CA . ARG A 1 578 ? -16.552 17.842 26.986 1.00 85.50 578 ARG A CA 1
ATOM 4506 C C . ARG A 1 578 ? -15.770 18.535 25.879 1.00 85.50 578 ARG A C 1
ATOM 4508 O O . ARG A 1 578 ? -14.562 18.727 26.010 1.00 85.50 578 ARG A O 1
ATOM 4515 N N . VAL A 1 579 ? -16.462 18.967 24.829 1.00 92.00 579 VAL A N 1
ATOM 4516 C CA . VAL A 1 579 ? -15.891 19.810 23.773 1.00 92.00 579 VAL A CA 1
ATOM 4517 C C . VAL A 1 579 ? -16.703 21.097 23.681 1.00 92.00 579 VAL A C 1
ATOM 4519 O O . VAL A 1 579 ? -17.921 21.054 23.560 1.00 92.00 579 VAL A O 1
ATOM 4522 N N . GLU A 1 580 ? -16.035 22.246 23.732 1.00 94.62 580 GLU A N 1
ATOM 4523 C CA . GLU A 1 580 ? -16.661 23.558 23.557 1.00 94.62 580 GLU A CA 1
ATOM 4524 C C . GLU A 1 580 ? -16.183 24.188 22.247 1.00 94.62 580 GLU A C 1
ATOM 4526 O O . GLU A 1 580 ? -14.989 24.425 22.059 1.00 94.62 580 GLU A O 1
ATOM 4531 N N . LYS A 1 581 ? -17.112 24.502 21.345 1.00 95.12 581 LYS A N 1
ATOM 4532 C CA . LYS A 1 581 ? -16.859 25.301 20.145 1.00 95.12 581 LYS A CA 1
ATOM 4533 C C . LYS A 1 581 ? -16.819 26.779 20.512 1.00 95.12 581 LYS A C 1
ATOM 4535 O O . LYS A 1 581 ? -17.767 27.320 21.085 1.00 95.12 581 LYS A O 1
ATOM 4540 N N . VAL A 1 582 ? -15.717 27.433 20.172 1.00 93.69 582 VAL A N 1
ATOM 4541 C CA . VAL A 1 582 ? -15.465 28.840 20.485 1.00 93.69 582 VAL A CA 1
ATOM 4542 C C . VAL A 1 582 ? -15.970 29.707 19.340 1.00 93.69 582 VAL A C 1
ATOM 4544 O O . VAL A 1 582 ? -15.571 29.533 18.191 1.00 93.69 582 VAL A O 1
ATOM 4547 N N . LEU A 1 583 ? -16.829 30.672 19.660 1.00 90.12 583 LEU A N 1
ATOM 4548 C CA . LEU A 1 583 ? -17.344 31.661 18.723 1.00 90.12 583 LEU A CA 1
ATOM 4549 C C . LEU A 1 583 ? -16.971 33.065 19.211 1.00 90.12 583 LEU A C 1
ATOM 4551 O O . LEU A 1 583 ? -17.583 33.621 20.123 1.00 90.12 583 LEU A O 1
ATOM 4555 N N . ASN A 1 584 ? -15.957 33.645 18.574 1.00 90.50 584 ASN A N 1
ATOM 4556 C CA . ASN A 1 584 ? -15.533 35.028 18.783 1.00 90.50 584 ASN A CA 1
ATOM 4557 C C . ASN A 1 584 ? -15.434 35.748 17.430 1.00 90.50 584 ASN A C 1
ATOM 4559 O O . ASN A 1 584 ? -14.512 35.493 16.649 1.00 90.50 584 ASN A O 1
ATOM 4563 N N . ALA A 1 585 ? -16.390 36.644 17.163 1.00 87.81 585 ALA A N 1
ATOM 4564 C CA . ALA A 1 585 ? -16.478 37.388 15.908 1.00 87.81 585 ALA A CA 1
ATOM 4565 C C . ALA A 1 585 ? -15.276 38.325 15.701 1.00 87.81 585 ALA A C 1
ATOM 4567 O O . ALA A 1 585 ? -14.767 38.428 14.589 1.00 87.81 585 ALA A O 1
ATOM 4568 N N . SER A 1 586 ? -14.760 38.960 16.758 1.00 89.06 586 SER A N 1
ATOM 4569 C CA . SER A 1 586 ? -13.581 39.835 16.674 1.00 89.06 586 SER A CA 1
ATOM 4570 C C . SER A 1 586 ? -12.329 39.060 16.252 1.00 89.06 586 SER A C 1
ATOM 4572 O O . SER A 1 586 ? -11.644 39.448 15.301 1.00 89.06 586 SER A O 1
ATOM 4574 N N . LEU A 1 587 ? -12.067 37.909 16.880 1.00 91.25 587 LEU A N 1
ATOM 4575 C CA . LEU A 1 587 ? -10.932 37.053 16.516 1.00 91.25 587 LEU A CA 1
ATOM 4576 C C . LEU A 1 587 ? -11.101 36.429 15.132 1.00 91.25 587 LEU A C 1
ATOM 4578 O O . LEU A 1 587 ? -10.148 36.422 14.354 1.00 91.25 587 LEU A O 1
ATOM 4582 N N . LYS A 1 588 ? -12.311 35.974 14.786 1.00 91.62 588 LYS A N 1
ATOM 4583 C CA . LYS A 1 588 ? -12.583 35.424 13.453 1.00 91.62 588 LYS A CA 1
ATOM 4584 C C . LYS A 1 588 ? -12.424 36.496 12.367 1.00 91.62 588 LYS A C 1
ATOM 4586 O O . LYS A 1 588 ? -11.847 36.201 11.326 1.00 91.62 588 LYS A O 1
ATOM 4591 N N . ARG A 1 589 ? -12.811 37.757 12.619 1.00 90.38 589 ARG A N 1
ATOM 4592 C CA . ARG A 1 589 ? -12.541 38.886 11.704 1.00 90.38 589 ARG A CA 1
ATOM 4593 C C . ARG A 1 589 ? -11.047 39.131 11.519 1.00 90.38 589 ARG A C 1
ATOM 4595 O O . ARG A 1 589 ? -10.617 39.279 10.381 1.00 90.38 589 ARG A O 1
ATOM 4602 N N . LYS A 1 590 ? -10.248 39.147 12.594 1.00 91.38 590 LYS A N 1
ATOM 4603 C CA . LYS A 1 590 ? -8.780 39.287 12.490 1.00 91.38 590 LYS A CA 1
ATOM 4604 C C . LYS A 1 590 ? -8.173 38.151 11.661 1.00 91.38 590 LYS A C 1
ATOM 4606 O O . LYS A 1 590 ? -7.392 38.418 10.753 1.00 91.38 590 LYS A O 1
ATOM 4611 N N . PHE A 1 591 ? -8.598 36.916 11.921 1.00 93.00 591 PHE A N 1
ATOM 4612 C CA . PHE A 1 591 ? -8.151 35.726 11.199 1.00 93.00 591 PHE A CA 1
ATOM 4613 C C . PHE A 1 591 ? -8.508 35.766 9.708 1.00 93.00 591 PHE A C 1
ATOM 4615 O O . PHE A 1 591 ? -7.637 35.599 8.861 1.00 93.00 591 PHE A O 1
ATOM 4622 N N . LEU A 1 592 ? -9.766 36.054 9.361 1.00 90.62 592 LEU A N 1
ATOM 4623 C CA . LEU A 1 592 ? -10.214 36.132 7.966 1.00 90.62 592 LEU A CA 1
ATOM 4624 C C . LEU A 1 592 ? -9.632 37.340 7.233 1.00 90.62 592 LEU A C 1
ATOM 4626 O O . LEU A 1 592 ? -9.277 37.231 6.062 1.00 90.62 592 LEU A O 1
ATOM 4630 N N . SER A 1 593 ? -9.472 38.474 7.922 1.00 90.19 593 SER A N 1
ATOM 4631 C CA . SER A 1 593 ? -8.761 39.632 7.378 1.00 90.19 593 SER A CA 1
ATOM 4632 C C . SER A 1 593 ? -7.327 39.252 7.021 1.00 90.19 593 SER A C 1
ATOM 4634 O O . SER A 1 593 ? -6.877 39.578 5.925 1.00 90.19 593 SER A O 1
ATOM 4636 N N . TYR A 1 594 ? -6.637 38.515 7.897 1.00 90.12 594 TYR A N 1
ATOM 4637 C CA . TYR A 1 594 ? -5.292 38.022 7.623 1.00 90.12 594 TYR A CA 1
ATOM 4638 C C . TYR A 1 594 ? -5.276 36.984 6.493 1.00 90.12 594 TYR A C 1
ATOM 4640 O O . TYR A 1 594 ? -4.485 37.127 5.568 1.00 90.12 594 TYR A O 1
ATOM 4648 N N . LYS A 1 595 ? -6.202 36.011 6.486 1.00 89.69 595 LYS A N 1
ATOM 4649 C CA . LYS A 1 595 ? -6.365 35.015 5.408 1.00 89.69 595 LYS A CA 1
ATOM 4650 C C . LYS A 1 595 ? -6.560 35.682 4.045 1.00 89.69 595 LYS A C 1
ATOM 4652 O O . LYS A 1 595 ? -5.891 35.330 3.080 1.00 89.69 595 LYS A O 1
ATOM 4657 N N . SER A 1 596 ? -7.422 36.696 3.976 1.00 87.56 596 SER A N 1
ATOM 4658 C CA . SER A 1 596 ? -7.697 37.443 2.743 1.00 87.56 596 SER A CA 1
ATOM 4659 C C . SER A 1 596 ? -6.505 38.270 2.242 1.00 87.56 596 SER A C 1
ATOM 4661 O O . SER A 1 596 ? -6.440 38.590 1.055 1.00 87.56 596 SER A O 1
ATOM 4663 N N . ALA A 1 597 ? -5.568 38.598 3.135 1.00 84.00 597 ALA A N 1
ATOM 4664 C CA . ALA A 1 597 ? -4.365 39.379 2.863 1.00 84.00 597 ALA A CA 1
ATOM 4665 C C . ALA A 1 597 ? -3.076 38.530 2.873 1.00 84.00 597 ALA A C 1
ATOM 4667 O O . ALA A 1 597 ? -1.980 39.092 2.802 1.00 84.00 597 ALA A O 1
ATOM 4668 N N . LEU A 1 598 ? -3.185 37.197 2.983 1.00 80.00 598 LEU A N 1
ATOM 4669 C CA . LEU A 1 598 ? -2.033 36.301 3.068 1.00 80.00 598 LEU A CA 1
ATOM 4670 C C . LEU A 1 598 ? -1.237 36.329 1.759 1.00 80.00 598 LEU A C 1
ATOM 4672 O O . LEU A 1 598 ? -1.819 36.346 0.670 1.00 80.00 598 LEU A O 1
ATOM 4676 N N . MET A 1 599 ? 0.094 36.349 1.867 1.00 66.56 599 MET A N 1
ATOM 4677 C CA . MET A 1 599 ? 0.969 36.643 0.731 1.00 66.56 599 MET A CA 1
ATOM 4678 C C . MET A 1 599 ? 1.028 35.514 -0.297 1.00 66.56 599 MET A C 1
ATOM 4680 O O . MET A 1 599 ? 0.974 35.818 -1.488 1.00 66.56 599 MET A O 1
ATOM 4684 N N . PHE A 1 600 ? 1.135 34.254 0.140 1.00 74.12 600 PHE A N 1
ATOM 4685 C CA . PHE A 1 600 ? 1.420 33.137 -0.766 1.00 74.12 600 PHE A CA 1
ATOM 4686 C C . PHE A 1 600 ? 0.255 32.151 -0.889 1.00 74.12 600 PHE A C 1
ATOM 4688 O O . PHE A 1 600 ? -0.338 32.078 -1.957 1.00 74.12 600 PHE A O 1
ATOM 4695 N N . GLU A 1 601 ? -0.101 31.415 0.169 1.00 81.44 601 GLU A N 1
ATOM 4696 C CA . GLU A 1 601 ? -1.027 30.264 0.064 1.00 81.44 601 GLU A CA 1
ATOM 4697 C C . GLU A 1 601 ? -2.197 30.355 1.072 1.00 81.44 601 GLU A C 1
ATOM 4699 O O . GLU A 1 601 ? -2.184 29.693 2.112 1.00 81.44 601 GLU A O 1
ATOM 4704 N N . PRO A 1 602 ? -3.206 31.221 0.831 1.00 82.75 602 PRO A N 1
ATOM 4705 C CA . PRO A 1 602 ? -4.346 31.433 1.740 1.00 82.75 602 PRO A CA 1
ATOM 4706 C C . PRO A 1 602 ? -5.255 30.208 1.919 1.00 82.75 602 PRO A C 1
ATOM 4708 O O . PRO A 1 602 ? -6.029 30.149 2.875 1.00 82.75 602 PRO A O 1
ATOM 4711 N N . ASP A 1 603 ? -5.171 29.241 1.013 1.00 81.56 603 ASP A N 1
ATOM 4712 C CA . ASP A 1 603 ? -5.892 27.971 1.016 1.00 81.56 603 ASP A CA 1
ATOM 4713 C C . ASP A 1 603 ? -5.303 26.946 2.005 1.00 81.56 603 ASP A C 1
ATOM 4715 O O . ASP A 1 603 ? -6.029 26.085 2.506 1.00 81.56 603 ASP A O 1
ATOM 4719 N N . ARG A 1 604 ? -4.023 27.077 2.389 1.00 86.62 604 ARG A N 1
ATOM 4720 C CA . ARG A 1 604 ? -3.346 26.135 3.293 1.00 86.62 604 ARG A CA 1
ATOM 4721 C C . ARG A 1 604 ? -3.605 26.434 4.777 1.00 86.62 604 ARG A C 1
ATOM 4723 O O . ARG A 1 604 ? -2.766 26.990 5.496 1.00 86.62 604 ARG A O 1
ATOM 4730 N N . CYS A 1 605 ? -4.788 26.029 5.238 1.00 88.12 605 CYS A N 1
ATOM 4731 C CA . CYS A 1 605 ? -5.260 26.143 6.620 1.00 88.12 605 CYS A CA 1
ATOM 4732 C C . CYS A 1 605 ? -5.487 24.759 7.251 1.00 88.12 605 CYS A C 1
ATOM 4734 O O . CYS A 1 605 ? -6.244 23.959 6.712 1.00 88.12 605 CYS A O 1
ATOM 4736 N N . GLU A 1 606 ? -4.900 24.482 8.418 1.00 91.75 606 GLU A N 1
ATOM 4737 C CA . GLU A 1 606 ? -4.981 23.163 9.069 1.00 91.75 606 GLU A CA 1
ATOM 4738 C C . GLU A 1 606 ? -5.423 23.245 10.538 1.00 91.75 606 GLU A C 1
ATOM 4740 O O . GLU A 1 606 ? -5.174 24.237 11.219 1.00 91.75 606 GLU A O 1
ATOM 4745 N N . LEU A 1 607 ? -6.029 22.170 11.059 1.00 93.19 607 LEU A N 1
ATOM 4746 C CA . LEU A 1 607 ? -6.336 22.034 12.488 1.00 93.19 607 LEU A CA 1
ATOM 4747 C C . LEU A 1 607 ? -5.142 21.465 13.264 1.00 93.19 607 LEU A C 1
ATOM 4749 O O . LEU A 1 607 ? -4.725 20.325 13.012 1.00 93.19 607 LEU A O 1
ATOM 4753 N N . LYS A 1 608 ? -4.628 22.233 14.233 1.00 95.31 608 LYS A N 1
ATOM 4754 C CA . LYS A 1 608 ? -3.472 21.864 15.068 1.00 95.31 608 LYS A CA 1
ATOM 4755 C C . LYS A 1 608 ? -3.738 22.042 16.562 1.00 95.31 608 LYS A C 1
ATOM 4757 O O . LYS A 1 608 ? -4.551 22.872 16.969 1.00 95.31 608 LYS A O 1
ATOM 4762 N N . PHE A 1 609 ? -3.022 21.272 17.378 1.00 95.75 609 PHE A N 1
ATOM 4763 C CA . PHE A 1 609 ? -3.173 21.279 18.830 1.00 95.75 609 PHE A CA 1
ATOM 4764 C C . PHE A 1 609 ? -2.270 22.309 19.502 1.00 95.75 609 PHE A C 1
ATOM 4766 O O . PHE A 1 609 ? -1.089 22.423 19.169 1.00 95.75 609 PHE A O 1
ATOM 4773 N N . HIS A 1 610 ? -2.806 22.979 20.518 1.00 94.75 610 HIS A N 1
ATOM 4774 C CA . HIS A 1 610 ? -2.076 23.884 21.397 1.00 94.75 610 HIS A CA 1
ATOM 4775 C C . HIS A 1 610 ? -2.427 23.594 22.863 1.00 94.75 610 HIS A C 1
ATOM 4777 O O . HIS A 1 610 ? -3.601 23.499 23.220 1.00 94.75 610 HIS A O 1
ATOM 4783 N N . GLY A 1 611 ? -1.405 23.426 23.704 1.00 91.19 611 GLY A N 1
ATOM 4784 C CA . GLY A 1 611 ? -1.550 23.199 25.143 1.00 91.19 611 GLY A CA 1
ATOM 4785 C C . GLY A 1 611 ? -1.143 24.434 25.938 1.00 91.19 611 GLY A C 1
ATOM 4786 O O . GLY A 1 611 ? -0.080 24.996 25.684 1.00 91.19 611 GLY A O 1
ATOM 4787 N N . THR A 1 612 ? -1.977 24.850 26.892 1.00 91.00 612 THR A N 1
ATOM 4788 C CA . THR A 1 612 ? -1.712 25.998 27.773 1.00 91.00 612 THR A CA 1
ATOM 4789 C C . THR A 1 612 ? -2.495 25.877 29.091 1.00 91.00 612 THR A C 1
ATOM 4791 O O . THR A 1 612 ? -3.323 24.975 29.251 1.00 91.00 612 THR A O 1
ATOM 4794 N N . SER A 1 613 ? -2.237 26.767 30.053 1.00 92.19 613 SER A N 1
ATOM 4795 C CA . SER A 1 613 ? -2.987 26.822 31.317 1.00 92.19 613 SER A CA 1
ATOM 4796 C C . SER A 1 613 ? -4.441 27.236 31.104 1.00 92.19 613 SER A C 1
ATOM 4798 O O . SER A 1 613 ? -4.769 27.840 30.088 1.00 92.19 613 SER A O 1
ATOM 4800 N N . ALA A 1 614 ? -5.312 26.981 32.085 1.00 90.19 614 ALA A N 1
ATOM 4801 C CA . ALA A 1 614 ? -6.707 27.427 32.029 1.00 90.19 614 ALA A CA 1
ATOM 4802 C C . ALA A 1 614 ? -6.803 28.951 31.803 1.00 90.19 614 ALA A C 1
ATOM 4804 O O . ALA A 1 614 ? -7.496 29.399 30.898 1.00 90.19 614 ALA A O 1
ATOM 4805 N N . GLU A 1 615 ? -6.003 29.743 32.525 1.00 90.56 615 GLU A N 1
ATOM 4806 C CA . GLU A 1 615 ? -5.874 31.194 32.301 1.00 90.56 615 GLU A CA 1
ATOM 4807 C C . GLU A 1 615 ? -5.392 31.543 30.883 1.00 90.56 615 GLU A C 1
ATOM 4809 O O . GLU A 1 615 ? -5.823 32.532 30.291 1.00 90.56 615 GLU A O 1
ATOM 4814 N N . GLY A 1 616 ? -4.496 30.725 30.321 1.00 90.75 616 GLY A N 1
ATOM 4815 C CA . GLY A 1 616 ? -4.016 30.868 28.952 1.00 90.75 616 GLY A CA 1
ATOM 4816 C C . GLY A 1 616 ? -5.121 30.629 27.926 1.00 90.75 616 GLY A C 1
ATOM 4817 O O . GLY A 1 616 ? -5.252 31.421 26.995 1.00 90.75 616 GLY A O 1
ATOM 4818 N N . VAL A 1 617 ? -5.943 29.590 28.122 1.00 92.50 617 VAL A N 1
ATOM 4819 C CA . VAL A 1 617 ? -7.119 29.310 27.284 1.00 92.50 617 VAL A CA 1
ATOM 4820 C C . VAL A 1 617 ? -8.054 30.514 27.303 1.00 92.50 617 VAL A C 1
ATOM 4822 O O . VAL A 1 617 ? -8.369 31.043 26.239 1.00 92.50 617 VAL A O 1
ATOM 4825 N N . GLU A 1 618 ? -8.413 30.998 28.495 1.00 92.88 618 GLU A N 1
ATOM 4826 C CA . GLU A 1 618 ? -9.287 32.163 28.691 1.00 92.88 618 GLU A CA 1
ATOM 4827 C C . GLU A 1 618 ? -8.748 33.427 28.007 1.00 92.88 618 GLU A C 1
ATOM 4829 O O . GLU A 1 618 ? -9.475 34.133 27.298 1.00 92.88 618 GLU A O 1
ATOM 4834 N N . GLY A 1 619 ? -7.446 33.687 28.150 1.00 91.69 619 GLY A N 1
ATOM 4835 C CA . GLY A 1 619 ? -6.780 34.801 27.483 1.00 91.69 619 GLY A CA 1
ATOM 4836 C C . GLY A 1 619 ? -6.825 34.697 25.956 1.00 91.69 619 GLY A C 1
ATOM 4837 O O . GLY A 1 619 ? -7.102 35.695 25.288 1.00 91.69 619 GLY A O 1
ATOM 4838 N N . ILE A 1 620 ? -6.599 33.501 25.401 1.00 94.25 620 ILE A N 1
ATOM 4839 C CA . ILE A 1 620 ? -6.555 33.268 23.949 1.00 94.25 620 ILE A CA 1
ATOM 4840 C C . ILE A 1 620 ? -7.945 33.386 23.320 1.00 94.25 620 ILE A C 1
ATOM 4842 O O . ILE A 1 620 ? -8.083 34.027 22.280 1.00 94.25 620 ILE A O 1
ATOM 4846 N N . ILE A 1 621 ? -8.988 32.817 23.929 1.00 93.38 621 ILE A N 1
ATOM 4847 C CA . ILE A 1 621 ? -10.348 32.893 23.363 1.00 93.38 621 ILE A CA 1
ATOM 4848 C C . ILE A 1 621 ? -10.951 34.297 23.458 1.00 93.38 621 ILE A C 1
ATOM 4850 O O . ILE A 1 621 ? -11.828 34.641 22.664 1.00 93.38 621 ILE A O 1
ATOM 4854 N N . THR A 1 622 ? -10.472 35.112 24.400 1.00 89.69 622 THR A N 1
ATOM 4855 C CA . THR A 1 622 ? -10.936 36.490 24.603 1.00 89.69 622 THR A CA 1
ATOM 4856 C C . THR A 1 622 ? -10.179 37.468 23.713 1.00 89.69 622 THR A C 1
ATOM 4858 O O . THR A 1 622 ? -10.789 38.215 22.948 1.00 89.69 622 THR A O 1
ATOM 4861 N N . SER A 1 623 ? -8.848 37.433 23.777 1.00 89.31 623 SER A N 1
ATOM 4862 C CA . SER A 1 623 ? -7.978 38.469 23.207 1.00 89.31 623 SER A CA 1
ATOM 4863 C C . SER A 1 623 ? -7.134 37.989 22.024 1.00 89.31 623 SER A C 1
ATOM 4865 O O . SER A 1 623 ? -6.515 38.812 21.347 1.00 89.31 623 SER A O 1
ATOM 4867 N N . GLY A 1 624 ? -7.148 36.687 21.727 1.00 91.88 624 GLY A N 1
ATOM 4868 C CA . GLY A 1 624 ? -6.326 36.054 20.699 1.00 91.88 624 GLY A CA 1
ATOM 4869 C C . GLY A 1 624 ? -4.970 35.596 21.231 1.00 91.88 624 GLY A C 1
ATOM 4870 O O . GLY A 1 624 ? -4.613 35.823 22.390 1.00 91.88 624 GLY A O 1
ATOM 4871 N N . PHE A 1 625 ? -4.194 34.939 20.371 1.00 94.69 625 PHE A N 1
ATOM 4872 C CA . PHE A 1 625 ? -2.824 34.559 20.704 1.00 94.69 625 PHE A CA 1
ATOM 4873 C C . PHE A 1 625 ? -1.932 35.793 20.919 1.00 94.69 625 PHE A C 1
ATOM 4875 O O . PHE A 1 625 ? -2.185 36.875 20.390 1.00 94.69 625 PHE A O 1
ATOM 4882 N N . ARG A 1 626 ? -0.856 35.626 21.691 1.00 91.81 626 ARG A N 1
ATOM 4883 C CA . ARG A 1 626 ? 0.189 36.640 21.884 1.00 91.81 626 ARG A CA 1
ATOM 4884 C C . ARG A 1 626 ? 1.547 36.016 21.598 1.00 91.81 626 ARG A C 1
ATOM 4886 O O . ARG A 1 626 ? 1.766 34.855 21.941 1.00 91.81 626 ARG A O 1
ATOM 4893 N N . LEU A 1 627 ? 2.440 36.778 20.971 1.00 89.81 627 LEU A N 1
ATOM 4894 C CA . LEU A 1 627 ? 3.817 36.336 20.768 1.00 89.81 627 LEU A CA 1
ATOM 4895 C C . LEU A 1 627 ? 4.547 36.282 22.122 1.00 89.81 627 LEU A C 1
ATOM 4897 O O . LEU A 1 627 ? 4.326 37.161 22.959 1.00 89.81 627 LEU A O 1
ATOM 4901 N N . PRO A 1 628 ? 5.385 35.263 22.365 1.00 83.81 628 PRO A N 1
ATOM 4902 C CA . PRO A 1 628 ? 6.115 35.142 23.621 1.00 83.81 628 PRO A CA 1
ATOM 4903 C C . PRO A 1 628 ? 7.244 36.182 23.714 1.00 83.81 628 PRO A C 1
ATOM 4905 O O . PRO A 1 628 ? 7.917 36.461 22.726 1.00 83.81 628 PRO A O 1
ATOM 4908 N N . GLU A 1 629 ? 7.500 36.708 24.918 1.00 77.12 629 GLU A N 1
ATOM 4909 C CA . GLU A 1 629 ? 8.611 37.648 25.177 1.00 77.12 629 GLU A CA 1
ATOM 4910 C C . GLU A 1 629 ? 9.994 36.992 25.022 1.00 77.12 629 GLU A C 1
ATOM 4912 O O . GLU A 1 629 ? 10.968 37.656 24.675 1.00 77.12 629 GLU A O 1
ATOM 4917 N N . LYS A 1 630 ? 10.086 35.677 25.267 1.00 77.25 630 LYS A N 1
ATOM 4918 C CA . LYS A 1 630 ? 11.305 34.875 25.090 1.00 77.25 630 LYS A CA 1
ATOM 4919 C C . LYS A 1 630 ? 11.161 33.965 23.873 1.00 77.25 630 LYS A C 1
ATOM 4921 O O . LYS A 1 630 ? 10.167 33.250 23.751 1.00 77.25 630 LYS A O 1
ATOM 4926 N N . ALA A 1 631 ? 12.168 33.963 23.000 1.00 77.88 631 ALA A N 1
ATOM 4927 C CA . ALA A 1 631 ? 12.209 33.087 21.836 1.00 77.88 631 ALA A CA 1
ATOM 4928 C C . ALA A 1 631 ? 12.272 31.604 22.242 1.00 77.88 631 ALA A C 1
ATOM 4930 O O . ALA A 1 631 ? 13.016 31.214 23.145 1.00 77.88 631 ALA A O 1
ATOM 4931 N N . GLY A 1 632 ? 11.475 30.777 21.561 1.00 78.12 632 GLY A N 1
ATOM 4932 C CA . GLY A 1 632 ? 11.577 29.322 21.635 1.00 78.12 632 GLY A CA 1
ATOM 4933 C C . GLY A 1 632 ? 12.668 28.778 20.707 1.00 78.12 632 GLY A C 1
ATOM 4934 O O . GLY A 1 632 ? 13.490 29.519 20.174 1.00 78.12 632 GLY A O 1
ATOM 4935 N N . MET A 1 633 ? 12.651 27.465 20.470 1.00 81.94 633 MET A N 1
ATOM 4936 C CA . MET A 1 633 ? 13.659 26.758 19.664 1.00 81.94 633 MET A CA 1
ATOM 4937 C C . MET A 1 633 ? 13.808 27.294 18.225 1.00 81.94 633 MET A C 1
ATOM 4939 O O . MET A 1 633 ? 14.903 27.253 17.661 1.00 81.94 633 MET A O 1
ATOM 4943 N N . TYR A 1 634 ? 12.720 27.822 17.662 1.00 85.44 634 TYR A N 1
ATOM 4944 C CA . TYR A 1 634 ? 12.628 28.362 16.304 1.00 85.44 634 TYR A CA 1
ATOM 4945 C C . TYR A 1 634 ? 12.190 29.834 16.292 1.00 85.44 634 TYR A C 1
ATOM 4947 O O . TYR A 1 634 ? 11.552 30.288 15.345 1.00 85.44 634 TYR A O 1
ATOM 4955 N N . GLY A 1 635 ? 12.516 30.589 17.345 1.00 85.62 635 GLY A N 1
ATOM 4956 C CA . GLY A 1 635 ? 12.191 32.012 17.463 1.00 85.62 635 GLY A CA 1
ATOM 4957 C C . GLY A 1 635 ? 10.929 32.310 18.278 1.00 85.62 635 GLY A C 1
ATOM 4958 O O . GLY A 1 635 ? 10.296 31.418 18.859 1.00 85.62 635 GLY A O 1
ATOM 4959 N N . ALA A 1 636 ? 10.586 33.598 18.352 1.00 86.31 636 ALA A N 1
ATOM 4960 C CA . ALA A 1 636 ? 9.458 34.131 19.120 1.00 86.31 636 ALA A CA 1
ATOM 4961 C C . ALA A 1 636 ? 8.137 34.014 18.337 1.00 86.31 636 ALA A C 1
ATOM 4963 O O . ALA A 1 636 ? 7.566 35.008 17.894 1.00 86.31 636 ALA A O 1
ATOM 4964 N N . GLY A 1 637 ? 7.687 32.778 18.123 1.00 89.94 637 GLY A N 1
ATOM 4965 C CA . GLY A 1 637 ? 6.426 32.455 17.453 1.00 89.94 637 GLY A CA 1
ATOM 4966 C C . GLY A 1 637 ? 5.456 31.676 18.342 1.00 89.94 637 GLY A C 1
ATOM 4967 O O . GLY A 1 637 ? 5.762 31.346 19.489 1.00 89.94 637 GLY A O 1
ATOM 4968 N N . ILE A 1 638 ? 4.275 31.378 17.805 1.00 93.75 638 ILE A N 1
ATOM 4969 C CA . ILE A 1 638 ? 3.249 30.554 18.452 1.00 93.75 638 ILE A CA 1
ATOM 4970 C C . ILE A 1 638 ? 3.400 29.123 17.946 1.00 93.75 638 ILE A C 1
ATOM 4972 O O . ILE A 1 638 ? 3.368 28.885 16.739 1.00 93.75 638 ILE A O 1
ATOM 4976 N N . TYR A 1 639 ? 3.557 28.188 18.879 1.00 93.19 639 TYR A N 1
ATOM 4977 C CA . TYR A 1 639 ? 3.866 26.792 18.592 1.00 93.19 639 TYR A CA 1
ATOM 4978 C C . TYR A 1 639 ? 2.600 25.936 18.614 1.00 93.19 639 TYR A C 1
ATOM 4980 O O . TYR A 1 639 ? 1.791 26.005 19.546 1.00 93.19 639 TYR A O 1
ATOM 4988 N N . PHE A 1 640 ? 2.480 25.085 17.601 1.00 95.75 640 PHE A N 1
ATOM 4989 C CA . PHE A 1 640 ? 1.408 24.118 17.427 1.00 95.75 640 PHE A CA 1
ATOM 4990 C C . PHE A 1 640 ? 1.977 22.728 17.144 1.00 95.75 640 PHE A C 1
ATOM 4992 O O . PHE A 1 640 ? 3.055 22.590 16.563 1.00 95.75 640 PHE A O 1
ATOM 4999 N N . ALA A 1 641 ? 1.234 21.690 17.521 1.00 91.06 641 ALA A N 1
ATOM 5000 C CA . ALA A 1 641 ? 1.632 20.301 17.322 1.00 91.06 641 ALA A CA 1
ATOM 5001 C C . ALA A 1 641 ? 0.594 19.510 16.519 1.00 91.06 641 ALA A C 1
ATOM 5003 O O . ALA A 1 641 ? -0.607 19.791 16.566 1.00 91.06 641 ALA A O 1
ATOM 5004 N N . SER A 1 642 ? 1.072 18.472 15.829 1.00 86.56 642 SER A N 1
ATOM 5005 C CA . SER A 1 642 ? 0.212 17.426 15.263 1.00 86.56 642 SER A CA 1
ATOM 5006 C C . SER A 1 642 ? -0.369 16.519 16.349 1.00 86.56 642 SER A C 1
ATOM 5008 O O . SER A 1 642 ? -1.508 16.091 16.233 1.00 86.56 642 SER A O 1
ATOM 5010 N N . ASP A 1 643 ? 0.405 16.229 17.400 1.00 82.56 643 ASP A N 1
ATOM 5011 C CA . ASP A 1 643 ? 0.060 15.216 18.399 1.00 82.56 643 ASP A CA 1
ATOM 5012 C C . ASP A 1 643 ? -0.674 15.825 19.607 1.00 82.56 643 ASP A C 1
ATOM 5014 O O . ASP A 1 643 ? -0.120 16.666 20.323 1.00 82.56 643 ASP A O 1
ATOM 5018 N N . SER A 1 644 ? -1.890 15.349 19.885 1.00 82.50 644 SER A N 1
ATOM 5019 C CA . SER A 1 644 ? -2.712 15.767 21.033 1.00 82.50 644 SER A CA 1
ATOM 5020 C C . SER A 1 644 ? -2.009 15.462 22.358 1.00 82.50 644 SER A C 1
ATOM 5022 O O . SER A 1 644 ? -1.867 16.326 23.221 1.00 82.50 644 SER A O 1
ATOM 5024 N N . SER A 1 645 ? -1.461 14.252 22.463 1.00 77.31 645 SER A N 1
ATOM 5025 C CA . SER A 1 645 ? -0.708 13.762 23.624 1.00 77.31 645 SER A CA 1
ATOM 5026 C C . SER A 1 645 ? 0.547 14.571 23.951 1.00 77.31 645 SER A C 1
ATOM 5028 O O . SER A 1 645 ? 0.923 14.648 25.117 1.00 77.31 645 SER A O 1
ATOM 5030 N N . LYS A 1 646 ? 1.186 15.204 22.954 1.00 83.19 646 LYS A N 1
ATOM 5031 C CA . LYS A 1 646 ? 2.316 16.115 23.186 1.00 83.19 646 LYS A CA 1
ATOM 5032 C C . LYS A 1 646 ? 1.816 17.384 23.865 1.00 83.19 646 LYS A C 1
ATOM 5034 O O . LYS A 1 646 ? 2.339 17.752 24.911 1.00 83.19 646 LYS A O 1
ATOM 5039 N N . SER A 1 647 ? 0.796 18.012 23.285 1.00 86.69 647 SER A N 1
ATOM 5040 C CA . SER A 1 647 ? 0.220 19.265 23.777 1.00 86.69 647 SER A CA 1
ATOM 5041 C C . SER A 1 647 ? -0.514 19.107 25.113 1.00 86.69 647 SER A C 1
ATOM 5043 O O . SER A 1 647 ? -0.607 20.073 25.858 1.00 86.69 647 SER A O 1
ATOM 5045 N N . ALA A 1 648 ? -0.979 17.904 25.456 1.00 83.94 648 ALA A N 1
ATOM 5046 C CA . ALA A 1 648 ? -1.673 17.613 26.711 1.00 83.94 648 ALA A CA 1
ATOM 5047 C C . ALA A 1 648 ? -0.751 17.371 27.924 1.00 83.94 648 ALA A C 1
ATOM 5049 O O . ALA A 1 648 ? -1.236 17.232 29.051 1.00 83.94 648 ALA A O 1
ATOM 5050 N N . ARG A 1 649 ? 0.576 17.312 27.726 1.00 77.88 649 ARG A N 1
ATOM 5051 C CA . ARG A 1 649 ? 1.526 17.108 28.832 1.00 77.88 649 ARG A CA 1
ATOM 5052 C C . ARG A 1 649 ? 1.427 18.251 29.839 1.00 77.88 649 ARG A C 1
ATOM 5054 O O . ARG A 1 649 ? 1.327 19.415 29.456 1.00 77.88 649 ARG A O 1
ATOM 5061 N N . GLU A 1 650 ? 1.564 17.914 31.118 1.00 77.00 650 GLU A N 1
ATOM 5062 C CA . GLU A 1 650 ? 1.441 18.858 32.238 1.00 77.00 650 GLU A CA 1
ATOM 5063 C C . GLU A 1 650 ? 2.376 20.072 32.114 1.00 77.00 650 GLU A C 1
ATOM 5065 O O . GLU A 1 650 ? 2.001 21.182 32.470 1.00 77.00 650 GLU A O 1
ATOM 5070 N N . ILE A 1 651 ? 3.558 19.899 31.513 1.00 74.00 651 ILE A N 1
ATOM 5071 C CA . ILE A 1 651 ? 4.499 20.997 31.234 1.00 74.00 651 ILE A CA 1
ATOM 5072 C C . ILE A 1 651 ? 3.918 22.097 30.325 1.00 74.00 651 ILE A C 1
ATOM 5074 O O . ILE A 1 651 ? 4.380 23.234 30.384 1.00 74.00 651 ILE A O 1
ATOM 5078 N N . TYR A 1 652 ? 2.922 21.773 29.495 1.00 82.56 652 TYR A N 1
ATOM 5079 C CA . TYR A 1 652 ? 2.244 22.717 28.606 1.00 82.56 652 TYR A CA 1
ATOM 5080 C C . TYR A 1 652 ? 0.893 23.142 29.181 1.00 82.56 652 TYR A C 1
ATOM 5082 O O . TYR A 1 652 ? 0.609 24.334 29.265 1.00 82.56 652 TYR A O 1
ATOM 5090 N N . THR A 1 653 ? 0.077 22.185 29.634 1.00 84.06 653 THR A N 1
ATOM 5091 C CA . THR A 1 653 ? -1.275 22.460 30.150 1.00 84.06 653 THR A CA 1
ATOM 5092 C C . THR A 1 653 ? -1.292 23.017 31.571 1.00 84.06 653 THR A C 1
ATOM 5094 O O . THR A 1 653 ? -2.308 23.542 32.016 1.00 84.06 653 THR A O 1
ATOM 5097 N N . LYS A 1 654 ? -0.179 22.918 32.308 1.00 82.38 654 LYS A N 1
ATOM 5098 C CA . LYS A 1 654 ? -0.054 23.313 33.722 1.00 82.38 654 LYS A CA 1
ATOM 5099 C C . LYS A 1 654 ? -1.178 22.743 34.600 1.00 82.38 654 LYS A C 1
ATOM 5101 O O . LYS A 1 654 ? -1.702 23.436 35.466 1.00 82.38 654 LYS A O 1
ATOM 5106 N N . GLY A 1 655 ? -1.591 21.504 34.320 1.00 77.62 655 GLY A N 1
ATOM 5107 C CA . GLY A 1 655 ? -2.655 20.810 35.052 1.00 77.62 655 GLY A CA 1
ATOM 5108 C C . GLY A 1 655 ? -4.083 21.267 34.724 1.00 77.62 655 GLY A C 1
ATOM 5109 O O . GLY A 1 655 ? -5.011 20.863 35.417 1.00 77.62 655 GLY A O 1
ATOM 5110 N N . SER A 1 656 ? -4.291 22.078 33.678 1.00 83.06 656 SER A N 1
ATOM 5111 C CA . SER A 1 656 ? -5.628 22.560 33.291 1.00 83.06 656 SER A CA 1
ATOM 5112 C C . SER A 1 656 ? -6.570 21.451 32.822 1.00 83.06 656 SER A C 1
ATOM 5114 O O . SER A 1 656 ? -7.783 21.623 32.875 1.00 83.06 656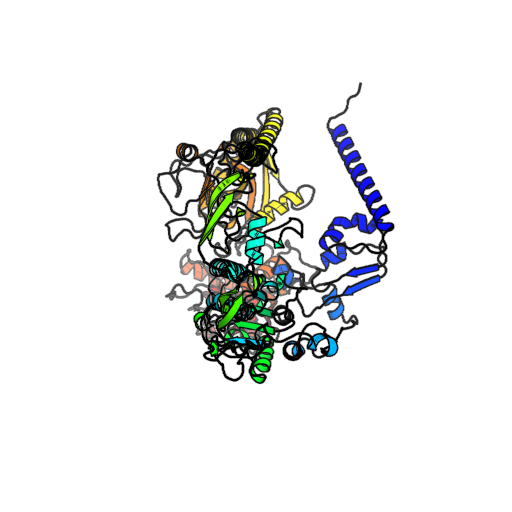 SER A O 1
ATOM 5116 N N . ASN A 1 657 ? -6.015 20.332 32.342 1.00 87.38 657 ASN A N 1
ATOM 5117 C CA . ASN A 1 657 ? -6.739 19.270 31.643 1.00 87.38 657 ASN A CA 1
ATOM 5118 C C . ASN A 1 657 ? -7.590 19.780 30.460 1.00 87.38 657 ASN A C 1
ATOM 5120 O O . ASN A 1 657 ? -8.620 19.201 30.109 1.00 87.38 657 ASN A O 1
ATOM 5124 N N . MET A 1 658 ? -7.139 20.875 29.841 1.00 90.69 658 MET A N 1
ATOM 5125 C CA . MET A 1 658 ? -7.746 21.483 28.662 1.00 90.69 658 MET A CA 1
ATOM 5126 C C . MET A 1 658 ? -6.748 21.484 27.506 1.00 90.69 658 MET A C 1
ATOM 5128 O O . MET A 1 658 ? -5.569 21.798 27.679 1.00 90.69 658 MET A O 1
ATOM 5132 N N . LEU A 1 659 ? -7.230 21.159 26.309 1.00 93.00 659 LEU A N 1
ATOM 5133 C CA . LEU A 1 659 ? -6.465 21.188 25.068 1.00 93.00 659 LEU A CA 1
ATOM 5134 C C . LEU A 1 659 ? -7.191 22.049 24.035 1.00 93.00 659 LEU A C 1
ATOM 5136 O O . LEU A 1 659 ? -8.396 21.910 23.850 1.00 93.00 659 LEU A O 1
ATOM 5140 N N . MET A 1 660 ? -6.472 22.924 23.334 1.00 95.62 660 MET A N 1
ATOM 5141 C CA . MET A 1 660 ? -7.063 23.739 22.273 1.00 95.62 660 MET A CA 1
ATOM 5142 C C . MET A 1 660 ? -6.815 23.108 20.905 1.00 95.62 660 MET A C 1
ATOM 5144 O O . MET A 1 660 ? -5.683 22.740 20.582 1.00 95.62 660 MET A O 1
ATOM 5148 N N . LEU A 1 661 ? -7.858 23.047 20.079 1.00 96.12 661 LEU A N 1
ATOM 5149 C CA . LEU A 1 661 ? -7.764 22.700 18.662 1.00 96.12 661 LEU A CA 1
ATOM 5150 C C . LEU A 1 661 ? -8.020 23.964 17.835 1.00 96.12 661 LEU A C 1
ATOM 5152 O O . LEU A 1 661 ? -9.093 24.569 17.908 1.00 96.12 661 LEU A O 1
ATOM 5156 N N . CYS A 1 662 ? -7.005 24.394 17.090 1.00 96.81 662 CYS A N 1
ATOM 5157 C CA . CYS A 1 662 ? -6.967 25.701 16.439 1.00 96.81 662 CYS A CA 1
ATOM 5158 C C . CYS A 1 662 ? -6.902 25.558 14.919 1.00 96.81 662 CYS A C 1
ATOM 5160 O O . CYS A 1 662 ? -6.176 24.701 14.422 1.00 96.81 662 CYS A O 1
ATOM 5162 N N . GLU A 1 663 ? -7.612 26.420 14.192 1.00 95.19 663 GLU A N 1
ATOM 5163 C CA . GLU A 1 663 ? -7.376 26.640 12.760 1.00 95.19 663 GLU A CA 1
ATOM 5164 C C . GLU A 1 663 ? -6.109 27.478 12.607 1.00 95.19 663 GLU A C 1
ATOM 5166 O O . GLU A 1 663 ? -6.031 28.580 13.146 1.00 95.19 663 GLU A O 1
ATOM 5171 N N . VAL A 1 664 ? -5.116 26.956 11.894 1.00 95.94 664 VAL A N 1
ATOM 5172 C CA . VAL A 1 664 ? -3.811 27.594 11.718 1.00 95.94 664 VAL A CA 1
ATOM 5173 C C . VAL A 1 664 ? -3.531 27.772 10.231 1.00 95.94 664 VAL A C 1
ATOM 5175 O O . VAL A 1 664 ? -3.457 26.801 9.477 1.00 95.94 664 VAL A O 1
ATOM 5178 N N . LEU A 1 665 ? -3.351 29.024 9.815 1.00 93.50 665 LEU A N 1
ATOM 5179 C CA . LEU A 1 665 ? -2.922 29.410 8.474 1.00 93.50 665 LEU A CA 1
ATOM 5180 C C . LEU A 1 665 ? -1.418 29.199 8.357 1.00 93.50 665 LEU A C 1
ATOM 5182 O O . LEU A 1 665 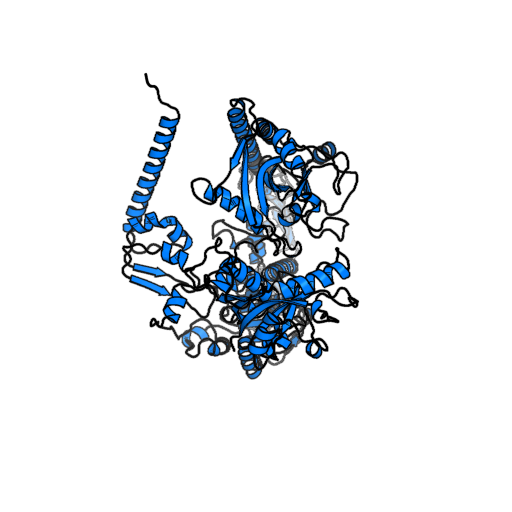? -0.618 30.058 8.744 1.00 93.50 665 LEU A O 1
ATOM 5186 N N . LEU A 1 666 ? -1.045 28.034 7.834 1.00 92.06 666 LEU A N 1
ATOM 5187 C CA . LEU A 1 666 ? 0.350 27.695 7.598 1.00 92.06 666 LEU A CA 1
ATOM 5188 C C . LEU A 1 666 ? 0.880 28.417 6.361 1.00 92.06 666 LEU A C 1
ATOM 5190 O O . LEU A 1 666 ? 2.035 28.838 6.368 1.00 92.06 666 LEU A O 1
ATOM 5194 N N . GLY A 1 667 ? 0.056 28.586 5.324 1.00 88.88 667 GLY A N 1
ATOM 5195 C CA . GLY A 1 667 ? 0.507 29.153 4.056 1.00 88.88 667 GLY A CA 1
ATOM 5196 C C . GLY A 1 667 ? 1.747 28.434 3.528 1.00 88.88 667 GLY A C 1
ATOM 5197 O O . GLY A 1 667 ? 1.924 27.234 3.752 1.00 88.88 667 GLY A O 1
ATOM 5198 N N . ARG A 1 668 ? 2.663 29.164 2.895 1.00 89.38 668 ARG A N 1
ATOM 5199 C CA . ARG A 1 668 ? 3.929 28.585 2.442 1.00 89.38 668 ARG A CA 1
ATOM 5200 C C . ARG A 1 668 ? 4.882 28.395 3.629 1.00 89.38 668 ARG A C 1
ATOM 5202 O O . ARG A 1 668 ? 5.382 29.374 4.179 1.00 89.38 668 ARG A O 1
ATOM 5209 N N . SER A 1 669 ? 5.162 27.155 4.033 1.00 90.62 669 SER A N 1
ATOM 5210 C CA . SER A 1 669 ? 6.010 26.873 5.209 1.00 90.62 669 SER A CA 1
ATOM 5211 C C . SER A 1 669 ? 7.489 26.694 4.857 1.00 90.62 669 SER A C 1
ATOM 5213 O O . SER A 1 669 ? 7.816 25.999 3.898 1.00 90.62 669 SER A O 1
ATOM 5215 N N . LEU A 1 670 ? 8.381 27.244 5.683 1.00 91.38 670 LEU A N 1
ATOM 5216 C CA . LEU A 1 670 ? 9.812 26.942 5.670 1.00 91.38 670 LEU A CA 1
ATOM 5217 C C . LEU A 1 670 ? 10.087 25.682 6.501 1.00 91.38 670 LEU A C 1
ATOM 5219 O O . LEU A 1 670 ? 9.827 25.674 7.704 1.00 91.38 670 LEU A O 1
ATOM 5223 N N . THR A 1 671 ? 10.646 24.636 5.891 1.00 89.94 671 THR A N 1
ATOM 5224 C CA . THR A 1 671 ? 11.039 23.414 6.613 1.00 89.94 671 THR A CA 1
ATOM 5225 C C . THR A 1 671 ? 12.426 23.571 7.236 1.00 89.94 671 THR A C 1
ATOM 5227 O O . THR A 1 671 ? 13.393 23.832 6.522 1.00 89.94 671 THR A O 1
ATOM 5230 N N . VAL A 1 672 ? 12.547 23.376 8.553 1.00 85.12 672 VAL A N 1
ATOM 5231 C CA . VAL A 1 672 ? 13.804 23.561 9.301 1.00 85.12 672 VAL A CA 1
ATOM 5232 C C . VAL A 1 672 ? 14.154 22.310 10.104 1.00 85.12 672 VAL A C 1
ATOM 5234 O O . VAL A 1 672 ? 13.360 21.840 10.911 1.00 85.12 672 VAL A O 1
ATOM 5237 N N . LEU A 1 673 ? 15.369 21.787 9.912 1.00 79.38 673 LEU A N 1
ATOM 5238 C CA . LEU A 1 673 ? 15.834 20.551 10.557 1.00 79.38 673 LEU A CA 1
ATOM 5239 C C . LEU A 1 673 ? 16.601 20.781 11.871 1.00 79.38 673 LEU A C 1
ATOM 5241 O O . LEU A 1 673 ? 16.773 19.843 12.639 1.00 79.38 673 LEU A O 1
ATOM 5245 N N . GLY A 1 674 ? 17.066 21.997 12.167 1.00 76.62 674 GLY A N 1
ATOM 5246 C CA . GLY A 1 674 ? 17.866 22.270 13.367 1.00 76.62 674 GLY A CA 1
ATOM 5247 C C . GLY A 1 674 ? 17.443 23.527 14.112 1.00 76.62 674 GLY A C 1
ATOM 5248 O O . GLY A 1 674 ? 16.984 24.492 13.501 1.00 76.62 674 GLY A O 1
ATOM 5249 N N . ALA A 1 675 ? 17.579 23.516 15.440 1.00 71.75 675 ALA A N 1
ATOM 5250 C CA . ALA A 1 675 ? 17.294 24.679 16.269 1.00 71.75 675 ALA A CA 1
ATOM 5251 C C . ALA A 1 675 ? 18.274 25.822 15.982 1.00 71.75 675 ALA A C 1
ATOM 5253 O O . ALA A 1 675 ? 19.491 25.653 16.056 1.00 71.75 675 ALA A O 1
ATOM 5254 N N . THR A 1 676 ? 17.742 27.019 15.755 1.00 65.19 676 THR A N 1
ATOM 5255 C CA . THR A 1 676 ? 18.529 28.256 15.679 1.00 65.19 676 THR A CA 1
ATOM 5256 C C . THR A 1 676 ? 17.900 29.251 16.641 1.00 65.19 676 THR A C 1
ATOM 5258 O O . THR A 1 676 ? 16.859 29.830 16.327 1.00 65.19 676 THR A O 1
ATOM 5261 N N . LYS A 1 677 ? 18.497 29.411 17.828 1.00 57.25 677 LYS A N 1
ATOM 5262 C CA . LYS A 1 677 ? 17.828 30.034 18.981 1.00 57.25 677 LYS A CA 1
ATOM 5263 C C . LYS A 1 677 ? 17.423 31.507 18.815 1.00 57.25 677 LYS A C 1
ATOM 5265 O O . LYS A 1 677 ? 16.560 31.926 19.567 1.00 57.25 677 LYS A O 1
ATOM 5270 N N . ASP A 1 678 ? 17.906 32.247 17.811 1.00 59.22 678 ASP A N 1
ATOM 5271 C CA . ASP A 1 678 ? 17.645 33.700 17.730 1.00 59.22 678 ASP A CA 1
ATOM 5272 C C . ASP A 1 678 ? 17.355 34.263 16.327 1.00 59.22 678 ASP A C 1
ATOM 5274 O O . ASP A 1 678 ? 17.574 35.447 16.082 1.00 59.22 678 ASP A O 1
ATOM 5278 N N . THR A 1 679 ? 16.876 33.464 15.365 1.00 66.38 679 THR A N 1
ATOM 5279 C CA . THR A 1 679 ? 16.928 33.929 13.963 1.00 66.38 679 THR A CA 1
ATOM 5280 C C . THR A 1 679 ? 15.598 34.099 13.227 1.00 66.38 679 THR A C 1
ATOM 5282 O O . THR A 1 679 ? 15.580 34.842 12.246 1.00 66.38 679 THR A O 1
ATOM 5285 N N . TYR A 1 680 ? 14.487 33.487 13.652 1.00 81.50 680 TYR A N 1
ATOM 5286 C CA . TYR A 1 680 ? 13.217 33.571 12.912 1.00 81.50 680 TYR A CA 1
ATOM 5287 C C . TYR A 1 680 ? 12.182 34.465 13.604 1.00 81.50 680 TYR A C 1
ATOM 5289 O O . TYR A 1 680 ? 11.915 34.355 14.800 1.00 81.50 680 TYR A O 1
ATOM 5297 N N . ASN A 1 681 ? 11.606 35.374 12.820 1.00 85.38 681 ASN A N 1
ATOM 5298 C CA . ASN A 1 681 ? 10.528 36.277 13.203 1.00 85.38 681 ASN A CA 1
ATOM 5299 C C . ASN A 1 681 ? 9.688 36.620 11.962 1.00 85.38 681 ASN A C 1
ATOM 5301 O O . ASN A 1 681 ? 10.066 36.295 10.832 1.00 85.38 681 ASN A O 1
ATOM 5305 N N . PHE A 1 682 ? 8.575 37.323 12.166 1.00 85.81 682 PHE A N 1
ATOM 5306 C CA . PHE A 1 682 ? 7.652 37.710 11.099 1.00 85.81 682 PHE A CA 1
ATOM 5307 C C . PHE A 1 682 ? 8.332 38.434 9.923 1.00 85.81 682 PHE A C 1
ATOM 5309 O O . PHE A 1 682 ? 8.077 38.114 8.761 1.00 85.81 682 PHE A O 1
ATOM 5316 N N . LYS A 1 683 ? 9.241 39.379 10.207 1.00 85.69 683 LYS A N 1
ATOM 5317 C CA . LYS A 1 683 ? 9.937 40.166 9.176 1.00 85.69 683 LYS A CA 1
ATOM 5318 C C . LYS A 1 683 ? 10.805 39.274 8.292 1.00 85.69 683 LYS A C 1
ATOM 5320 O O . LYS A 1 683 ? 10.769 39.414 7.071 1.00 85.69 683 LYS A O 1
ATOM 5325 N N . ARG A 1 684 ? 11.542 38.341 8.898 1.00 86.00 684 ARG A N 1
ATOM 5326 C CA . ARG A 1 684 ? 12.396 37.404 8.168 1.00 86.00 684 ARG A CA 1
ATOM 5327 C C . ARG A 1 684 ? 11.589 36.416 7.332 1.00 86.00 684 ARG A C 1
ATOM 5329 O O . ARG A 1 684 ? 11.914 36.231 6.166 1.00 86.00 684 ARG A O 1
ATOM 5336 N N . MET A 1 685 ? 10.519 35.839 7.887 1.00 87.50 685 MET A N 1
ATOM 5337 C CA . MET A 1 685 ? 9.637 34.935 7.133 1.00 87.50 685 MET A CA 1
ATOM 5338 C C . MET A 1 685 ? 9.101 35.617 5.871 1.00 87.50 685 MET A C 1
ATOM 5340 O O . MET A 1 685 ? 9.222 35.075 4.774 1.00 87.50 685 MET A O 1
ATOM 5344 N N . ARG A 1 686 ? 8.643 36.870 5.992 1.00 82.38 686 ARG A N 1
ATOM 5345 C CA . ARG A 1 686 ? 8.207 37.659 4.833 1.00 82.38 686 ARG A CA 1
ATOM 5346 C C . ARG A 1 686 ? 9.320 37.920 3.816 1.00 82.38 686 ARG A C 1
ATOM 5348 O O . ARG A 1 686 ? 9.067 37.807 2.620 1.00 82.38 686 ARG A O 1
ATOM 5355 N N . GLN A 1 687 ? 10.530 38.263 4.265 1.00 85.06 687 GLN A N 1
ATOM 5356 C CA . GLN A 1 687 ? 11.682 38.493 3.379 1.00 85.06 687 GLN A CA 1
ATOM 5357 C C . GLN A 1 687 ? 12.079 37.230 2.606 1.00 85.06 687 GLN A C 1
ATOM 5359 O O . GLN A 1 687 ? 12.354 37.301 1.410 1.00 85.06 687 GLN A O 1
ATOM 5364 N N . GLU A 1 688 ? 12.059 36.076 3.271 1.00 85.44 688 GLU A N 1
ATOM 5365 C CA . GLU A 1 688 ? 12.400 34.781 2.675 1.00 85.44 688 GLU A CA 1
ATOM 5366 C C . GLU A 1 688 ? 11.233 34.143 1.900 1.00 85.44 688 GLU A C 1
ATOM 5368 O O . GLU A 1 688 ? 11.389 33.065 1.334 1.00 85.44 688 GLU A O 1
ATOM 5373 N N . LYS A 1 689 ? 10.092 34.837 1.796 1.00 88.75 689 LYS A N 1
ATOM 5374 C CA . LYS A 1 689 ? 8.880 34.404 1.085 1.00 88.75 689 LYS A CA 1
ATOM 5375 C C . LYS A 1 689 ? 8.209 33.157 1.683 1.00 88.75 689 LYS A C 1
ATOM 5377 O O . LYS A 1 689 ? 7.770 32.277 0.943 1.00 88.75 689 LYS A O 1
ATOM 5382 N N . TYR A 1 690 ? 8.093 33.121 3.009 1.00 89.69 690 TYR A N 1
ATOM 5383 C CA . TYR A 1 690 ? 7.369 32.102 3.773 1.00 89.69 690 TYR A CA 1
ATOM 5384 C C . TYR A 1 690 ? 6.349 32.737 4.735 1.00 89.69 690 TYR A C 1
ATOM 5386 O O . TYR A 1 690 ? 6.527 33.862 5.202 1.00 89.69 690 TYR A O 1
ATOM 5394 N N . ASP A 1 691 ? 5.277 32.005 5.038 1.00 89.06 691 ASP A N 1
ATOM 5395 C CA . ASP A 1 691 ? 4.201 32.402 5.957 1.00 89.06 691 ASP A CA 1
ATOM 5396 C C . ASP A 1 691 ? 4.338 31.744 7.344 1.00 89.06 691 ASP A C 1
ATOM 5398 O O . ASP A 1 691 ? 3.870 32.285 8.346 1.00 89.06 691 ASP A O 1
ATOM 5402 N N . SER A 1 692 ? 4.976 30.574 7.427 1.00 92.81 692 SER A N 1
ATOM 5403 C CA . SER A 1 692 ? 5.165 29.821 8.673 1.00 92.81 692 SER A CA 1
ATOM 5404 C C . SER A 1 692 ? 6.442 28.987 8.641 1.00 92.81 692 SER A C 1
ATOM 5406 O O . SER A 1 692 ? 7.112 28.885 7.614 1.00 92.81 692 SER A O 1
ATOM 5408 N N . LEU A 1 693 ? 6.768 28.361 9.768 1.00 92.50 693 LEU A N 1
ATOM 5409 C CA . LEU A 1 693 ? 7.870 27.417 9.898 1.00 92.50 693 LEU A CA 1
ATOM 5410 C C . LEU A 1 693 ? 7.333 26.035 10.273 1.00 92.50 693 LEU A C 1
ATOM 5412 O O . LEU A 1 693 ? 6.441 25.906 11.113 1.00 92.50 693 LEU A O 1
ATOM 5416 N N . PHE A 1 694 ? 7.902 25.002 9.660 1.00 92.94 694 PHE A N 1
ATOM 5417 C CA . PHE A 1 694 ? 7.642 23.603 9.967 1.00 92.94 694 PHE A CA 1
ATOM 5418 C C . PHE A 1 694 ? 8.940 22.912 10.390 1.00 92.94 694 PHE A C 1
ATOM 5420 O O . PHE A 1 694 ? 9.919 22.890 9.646 1.00 92.94 694 PHE A O 1
ATOM 5427 N N . ALA A 1 695 ? 8.945 22.328 11.582 1.00 89.06 695 ALA A N 1
ATOM 5428 C CA . ALA A 1 695 ? 10.035 21.505 12.076 1.00 89.06 695 ALA A CA 1
ATOM 5429 C C . ALA A 1 695 ? 9.575 20.039 12.129 1.00 89.06 695 ALA A C 1
ATOM 5431 O O . ALA A 1 695 ? 8.675 19.711 12.913 1.00 89.06 695 ALA A O 1
ATOM 5432 N N . PRO A 1 696 ? 10.147 19.148 11.301 1.00 82.12 696 PRO A N 1
ATOM 5433 C CA . PRO A 1 696 ? 9.740 17.754 11.268 1.00 82.12 696 PRO A CA 1
ATOM 5434 C C . PRO A 1 696 ? 10.266 16.996 12.492 1.00 82.12 696 PRO A C 1
ATOM 5436 O O . PRO A 1 696 ? 11.360 17.269 13.004 1.00 82.12 696 PRO A O 1
ATOM 5439 N N . ARG A 1 697 ? 9.483 16.011 12.945 1.00 81.19 697 ARG A N 1
ATOM 5440 C CA . ARG A 1 697 ? 9.866 15.032 13.975 1.00 81.19 697 ARG A CA 1
ATOM 5441 C C . ARG A 1 697 ? 11.203 14.339 13.692 1.00 81.19 697 ARG A C 1
ATOM 5443 O O . ARG A 1 697 ? 11.667 14.284 12.556 1.00 81.19 697 ARG A O 1
ATOM 5450 N N . ASN A 1 698 ? 11.766 13.724 14.733 1.00 75.44 698 ASN A N 1
ATOM 5451 C CA . ASN A 1 698 ? 13.017 12.954 14.688 1.00 75.44 698 ASN A CA 1
ATOM 5452 C C . ASN A 1 698 ? 14.246 13.737 14.194 1.00 75.44 698 ASN A C 1
ATOM 5454 O O . ASN A 1 698 ? 15.238 13.149 13.773 1.00 75.44 698 ASN A O 1
ATOM 5458 N N . SER A 1 699 ? 14.236 15.063 14.324 1.00 68.75 699 SER A N 1
ATOM 5459 C CA . SER A 1 699 ? 15.342 15.932 13.911 1.00 68.75 699 SER A CA 1
ATOM 5460 C C . SER A 1 699 ? 16.376 16.179 15.024 1.00 68.75 699 SER A C 1
ATOM 5462 O O . SER A 1 699 ? 17.216 17.069 14.929 1.00 68.75 699 SER A O 1
ATOM 5464 N N . ARG A 1 700 ? 16.379 15.368 16.096 1.00 69.50 700 ARG A N 1
ATOM 5465 C CA . ARG A 1 700 ? 17.339 15.499 17.214 1.00 69.50 700 ARG A CA 1
ATOM 5466 C C . ARG A 1 700 ? 18.802 15.359 16.791 1.00 69.50 700 ARG A C 1
ATOM 5468 O O . ARG A 1 700 ? 19.650 16.005 17.397 1.00 69.50 700 ARG A O 1
ATOM 5475 N N . ALA A 1 701 ? 19.089 14.573 15.750 1.00 67.75 701 ALA A N 1
ATOM 5476 C CA . ALA A 1 701 ? 20.440 14.433 15.197 1.00 67.75 701 ALA A CA 1
ATOM 5477 C C . ALA A 1 701 ? 21.025 15.777 14.717 1.00 67.75 701 ALA A C 1
ATOM 5479 O O . ALA A 1 701 ? 22.234 15.974 14.739 1.00 67.75 701 ALA A O 1
ATOM 5480 N N . THR A 1 702 ? 20.159 16.722 14.346 1.00 68.75 702 THR A N 1
ATOM 5481 C CA . THR A 1 702 ? 20.496 18.085 13.920 1.00 68.75 702 THR A CA 1
ATOM 5482 C C . THR A 1 702 ? 20.073 19.134 14.955 1.00 68.75 702 THR A C 1
ATOM 5484 O O . THR A 1 702 ? 19.874 20.297 14.616 1.00 68.75 702 THR A O 1
ATOM 5487 N N . ASN A 1 703 ? 19.942 18.741 16.230 1.00 72.19 703 ASN A N 1
ATOM 5488 C CA . ASN A 1 703 ? 19.507 19.601 17.336 1.00 72.19 703 ASN A CA 1
ATOM 5489 C C . ASN A 1 703 ? 18.075 20.163 17.165 1.00 72.19 703 ASN A C 1
ATOM 5491 O O . ASN A 1 703 ? 17.794 21.283 17.578 1.00 72.19 703 ASN A O 1
ATOM 5495 N N . GLY A 1 704 ? 17.185 19.421 16.498 1.00 76.50 704 GLY A N 1
ATOM 5496 C CA . GLY A 1 704 ? 15.774 19.760 16.278 1.00 76.50 704 GLY A CA 1
ATOM 5497 C C . GLY A 1 704 ? 14.804 19.087 17.262 1.00 76.50 704 GLY A C 1
ATOM 5498 O O . GLY A 1 704 ? 15.136 18.809 18.417 1.00 76.50 704 GLY A O 1
ATOM 5499 N N . VAL A 1 705 ? 13.581 18.807 16.808 1.00 73.56 705 VAL A N 1
ATOM 5500 C CA . VAL A 1 705 ? 12.462 18.345 17.643 1.00 73.56 705 VAL A CA 1
ATOM 5501 C C . VAL A 1 705 ? 12.210 16.841 17.554 1.00 73.56 705 VAL A C 1
ATOM 5503 O O . VAL A 1 705 ? 12.443 16.180 16.544 1.00 73.56 705 VAL A O 1
ATOM 5506 N N . MET A 1 706 ? 11.692 16.285 18.651 1.00 69.75 706 MET A N 1
ATOM 5507 C CA . MET A 1 706 ? 11.249 14.887 18.729 1.00 69.75 706 MET A CA 1
ATOM 5508 C C . MET A 1 706 ? 9.918 14.669 17.997 1.00 69.75 706 MET A C 1
ATOM 5510 O O . MET A 1 706 ? 9.733 13.651 17.350 1.00 69.75 706 MET A O 1
ATOM 5514 N N . ASN A 1 707 ? 9.027 15.659 18.053 1.00 80.62 707 ASN A N 1
ATOM 5515 C CA . ASN A 1 707 ? 7.675 15.615 17.501 1.00 80.62 707 ASN A CA 1
ATOM 5516 C C . ASN A 1 707 ? 7.455 16.842 16.619 1.00 80.62 707 ASN A C 1
ATOM 5518 O O . ASN A 1 707 ? 7.953 17.903 16.993 1.00 80.62 707 ASN A O 1
ATOM 5522 N N . ASP A 1 708 ? 6.655 16.720 15.557 1.00 84.00 708 ASP A N 1
ATOM 5523 C CA . ASP A 1 708 ? 6.367 17.818 14.624 1.00 84.00 708 ASP A CA 1
ATOM 5524 C C . ASP A 1 708 ? 5.977 19.115 15.348 1.00 84.00 708 ASP A C 1
ATOM 5526 O O . ASP A 1 708 ? 5.164 19.103 16.285 1.00 84.00 708 ASP A O 1
ATOM 5530 N N . GLU A 1 709 ? 6.535 20.230 14.885 1.00 89.56 709 GLU A N 1
ATOM 5531 C CA . GLU A 1 709 ? 6.181 21.571 15.345 1.00 89.56 709 GLU A CA 1
ATOM 5532 C C . GLU A 1 709 ? 5.888 22.491 14.170 1.00 89.56 709 GLU A C 1
ATOM 5534 O O . GLU A 1 709 ? 6.617 22.537 13.181 1.00 89.56 709 GLU A O 1
ATOM 5539 N N . PHE A 1 710 ? 4.806 23.247 14.311 1.00 94.06 710 PHE A N 1
ATOM 5540 C CA . PHE A 1 710 ? 4.431 24.315 13.400 1.00 94.06 710 PHE A CA 1
ATOM 5541 C C . PHE A 1 710 ? 4.511 25.623 14.166 1.00 94.06 710 PHE A C 1
ATOM 5543 O O . PHE A 1 710 ? 3.968 25.726 15.268 1.00 94.06 710 PHE A O 1
ATOM 5550 N N . VAL A 1 711 ? 5.183 26.610 13.587 1.00 93.62 711 VAL A N 1
ATOM 5551 C CA . VAL A 1 711 ? 5.386 27.911 14.218 1.00 93.62 711 VAL A CA 1
ATOM 5552 C C . VAL A 1 711 ? 4.868 29.001 13.295 1.00 93.62 711 VAL A C 1
ATOM 5554 O O . VAL A 1 711 ? 5.279 29.102 12.138 1.00 93.62 711 VAL A O 1
ATOM 5557 N N . VAL A 1 712 ? 3.961 29.823 13.815 1.00 94.12 712 VAL A N 1
ATOM 5558 C CA . VAL A 1 712 ? 3.468 31.032 13.141 1.00 94.12 712 VAL A CA 1
ATOM 5559 C C . VAL A 1 712 ? 3.946 32.266 13.896 1.00 94.12 712 VAL A C 1
ATOM 5561 O O . VAL A 1 712 ? 4.101 32.234 15.118 1.00 94.12 712 VAL A O 1
ATOM 5564 N N . PHE A 1 713 ? 4.200 33.354 13.174 1.00 92.25 713 PHE A N 1
ATOM 5565 C CA . PHE A 1 713 ? 4.835 34.555 13.733 1.00 92.25 713 PHE A CA 1
ATOM 5566 C C . PHE A 1 713 ? 3.911 35.775 13.762 1.00 92.25 713 PHE A C 1
ATOM 5568 O O . PHE A 1 713 ? 4.328 36.843 14.198 1.00 92.25 713 PHE A O 1
ATOM 5575 N N . GLU A 1 714 ? 2.660 35.612 13.336 1.00 91.94 714 GLU A N 1
ATOM 5576 C CA . GLU A 1 714 ? 1.598 36.606 13.457 1.00 91.94 714 GLU A CA 1
ATOM 5577 C C . GLU A 1 714 ? 0.400 35.978 14.188 1.00 91.94 714 GLU A C 1
ATOM 5579 O O . GLU A 1 714 ? -0.150 34.985 13.706 1.00 91.94 714 GLU A O 1
ATOM 5584 N N . PRO A 1 715 ? -0.035 36.520 15.340 1.00 93.69 715 PRO A N 1
ATOM 5585 C CA . PRO A 1 715 ? -1.188 36.006 16.076 1.00 93.69 715 PRO A CA 1
ATOM 5586 C C . PRO A 1 715 ? -2.470 35.825 15.264 1.00 93.69 715 PRO A C 1
ATOM 5588 O O . PRO A 1 715 ? -3.223 34.888 15.524 1.00 93.69 715 PRO A O 1
ATOM 5591 N N . ALA A 1 716 ? -2.715 36.677 14.264 1.00 93.06 716 ALA A N 1
ATOM 5592 C CA . ALA A 1 716 ? -3.885 36.548 13.397 1.00 93.06 716 ALA A CA 1
ATOM 5593 C C . ALA A 1 716 ? -3.860 35.294 12.493 1.00 93.06 716 ALA A C 1
ATOM 5595 O O . ALA A 1 716 ? -4.881 34.967 11.894 1.00 93.06 716 ALA A O 1
ATOM 5596 N N . GLN A 1 717 ? -2.741 34.560 12.412 1.00 93.62 717 GLN A N 1
ATOM 5597 C CA . GLN A 1 717 ? -2.642 33.288 11.680 1.00 93.62 717 GLN A CA 1
ATOM 5598 C C . GLN A 1 717 ? -3.354 32.122 12.361 1.00 93.62 717 GLN A C 1
ATOM 5600 O O . GLN A 1 717 ? -3.517 31.080 11.729 1.00 93.62 717 GLN A O 1
ATOM 5605 N N . ALA A 1 718 ? -3.745 32.253 13.628 1.00 95.62 718 ALA A N 1
ATOM 5606 C CA . ALA A 1 718 ? -4.352 31.165 14.378 1.00 95.62 718 ALA A CA 1
ATOM 5607 C C . ALA A 1 718 ? -5.682 31.583 15.006 1.00 95.62 718 ALA A C 1
ATOM 5609 O O . ALA A 1 718 ? -5.781 32.606 15.684 1.00 95.62 718 ALA A O 1
ATOM 5610 N N . TYR A 1 719 ? -6.700 30.750 14.816 1.00 95.12 719 TYR A N 1
ATOM 5611 C CA . TYR A 1 719 ? -8.021 30.919 15.398 1.00 95.12 719 TYR A CA 1
ATOM 5612 C C . TYR A 1 719 ? -8.339 29.756 16.351 1.00 95.12 719 TYR A C 1
ATOM 5614 O O . TYR A 1 719 ? -8.350 28.599 15.917 1.00 95.12 719 TYR A O 1
ATOM 5622 N N . PRO A 1 720 ? -8.600 30.021 17.646 1.00 95.62 720 PRO A N 1
ATOM 5623 C CA . PRO A 1 720 ? -8.987 28.981 18.591 1.00 95.62 720 PRO A CA 1
ATOM 5624 C C . PRO A 1 720 ? -10.413 28.514 18.282 1.00 95.62 720 PRO A C 1
ATOM 5626 O O . PRO A 1 720 ? -11.363 29.261 18.500 1.00 95.62 720 PRO A O 1
ATOM 5629 N N . LYS A 1 721 ? -10.565 27.293 17.759 1.00 95.50 721 LYS A N 1
ATOM 5630 C CA . LYS A 1 721 ? -11.864 26.786 17.293 1.00 95.50 721 LYS A CA 1
ATOM 5631 C C . LYS A 1 721 ? -12.575 25.935 18.339 1.00 95.50 721 LYS A C 1
ATOM 5633 O O . LYS A 1 721 ? -13.774 26.112 18.537 1.00 95.50 721 LYS A O 1
ATOM 5638 N N . TYR A 1 722 ? -11.845 25.053 19.022 1.00 97.06 722 TYR A N 1
ATOM 5639 C CA . TYR A 1 722 ? -12.406 24.183 20.057 1.00 97.06 722 TYR A CA 1
ATOM 5640 C C . TYR A 1 722 ? -11.553 24.153 21.324 1.00 97.06 722 TYR A C 1
ATOM 5642 O O . TYR A 1 722 ? -10.321 24.224 21.260 1.00 97.06 722 TYR A O 1
ATOM 5650 N N . ILE A 1 723 ? -12.223 23.977 22.461 1.00 96.06 723 ILE A N 1
ATOM 5651 C CA . ILE A 1 723 ? -11.634 23.620 23.752 1.00 96.06 723 ILE A CA 1
ATOM 5652 C C . ILE A 1 723 ? -12.058 22.188 24.061 1.00 96.06 723 ILE A C 1
ATOM 5654 O O . ILE A 1 723 ? -13.246 21.886 24.143 1.00 96.06 723 ILE A O 1
ATOM 5658 N N . VAL A 1 724 ? -11.085 21.306 24.236 1.00 93.00 724 VAL A N 1
ATOM 5659 C CA . VAL A 1 724 ? -11.290 19.904 24.592 1.00 93.00 724 VAL A CA 1
ATOM 5660 C C . VAL A 1 724 ? -10.954 19.737 26.067 1.00 93.00 724 VAL A C 1
ATOM 5662 O O . VAL A 1 724 ? -9.803 19.912 26.468 1.00 93.00 724 VAL A O 1
ATOM 5665 N N . HIS A 1 725 ? -11.952 19.381 26.866 1.00 91.50 725 HIS A N 1
ATOM 5666 C CA . HIS A 1 725 ? -11.795 19.035 28.276 1.00 91.50 725 HIS A CA 1
ATOM 5667 C C . HIS A 1 725 ? -11.606 17.535 28.391 1.00 91.50 725 HIS A C 1
ATOM 5669 O O . HIS A 1 725 ? -12.410 16.760 27.865 1.00 91.50 725 HIS A O 1
ATOM 5675 N N . TYR A 1 726 ? -10.570 17.119 29.105 1.00 84.12 726 TYR A N 1
ATOM 5676 C CA . TYR A 1 726 ? -10.295 15.707 29.316 1.00 84.12 726 TYR A CA 1
ATOM 5677 C C . TYR A 1 726 ? -10.071 15.390 30.791 1.00 84.12 726 TYR A C 1
ATOM 5679 O O . TYR A 1 726 ? -9.801 16.266 31.604 1.00 84.12 726 TYR A O 1
ATOM 5687 N N . SER A 1 727 ? -10.175 14.118 31.153 1.00 73.88 727 SER A N 1
ATOM 5688 C CA . SER A 1 727 ? -9.678 13.620 32.436 1.00 73.88 727 SER A CA 1
ATOM 5689 C C . SER A 1 727 ? -8.704 12.485 32.207 1.00 73.88 727 SER A C 1
ATOM 5691 O O . SER A 1 727 ? -8.924 11.620 31.358 1.00 73.88 727 SER A O 1
ATOM 5693 N N . CYS A 1 728 ? -7.640 12.484 33.001 1.00 58.59 728 CYS A N 1
ATOM 5694 C CA . CYS A 1 728 ? -6.743 11.350 33.135 1.00 58.59 728 CYS A CA 1
ATOM 5695 C C . CYS A 1 728 ? -7.287 10.464 34.260 1.00 58.59 728 CYS A C 1
ATOM 5697 O O . CYS A 1 728 ? -7.553 10.951 35.358 1.00 58.59 728 CYS A O 1
ATOM 5699 N N . VAL A 1 729 ? -7.488 9.174 33.999 1.00 48.62 729 VAL A N 1
ATOM 5700 C CA . VAL A 1 729 ? -7.987 8.251 35.025 1.00 48.62 729 VAL A CA 1
ATOM 5701 C C . VAL A 1 729 ? -6.872 7.960 36.034 1.00 48.62 729 VAL A C 1
ATOM 5703 O O . VAL A 1 729 ? -6.029 7.093 35.808 1.00 48.62 729 VAL A O 1
ATOM 5706 N N . ASP A 1 730 ? -6.890 8.652 37.175 1.00 42.84 730 ASP A N 1
ATOM 5707 C CA . ASP A 1 730 ? -6.154 8.239 38.371 1.00 42.84 730 ASP A CA 1
ATOM 5708 C C . ASP A 1 730 ? -6.921 7.099 39.056 1.00 42.84 730 ASP A C 1
ATOM 5710 O O . ASP A 1 730 ? -8.016 7.278 39.592 1.00 42.84 730 ASP A O 1
ATOM 5714 N N . GLY A 1 731 ? -6.345 5.894 39.062 1.00 40.06 731 GLY A N 1
ATOM 5715 C CA . GLY A 1 731 ? -6.986 4.663 39.553 1.00 40.06 731 GLY A CA 1
ATOM 5716 C C . GLY A 1 731 ? -7.323 4.602 41.057 1.00 40.06 731 GLY A C 1
ATOM 5717 O O . GLY A 1 731 ? -7.540 3.506 41.571 1.00 40.06 731 GLY A O 1
ATOM 5718 N N . SER A 1 732 ? -7.328 5.721 41.788 1.00 36.94 732 SER A N 1
ATOM 5719 C CA . SER A 1 732 ? -7.640 5.803 43.225 1.00 36.94 732 SER A CA 1
ATOM 5720 C C . SER A 1 732 ? -9.002 6.444 43.542 1.00 36.94 732 SER A C 1
ATOM 5722 O O . SER A 1 732 ? -9.616 6.058 44.535 1.00 36.94 732 SER A O 1
ATOM 5724 N N . ALA A 1 733 ? -9.512 7.369 42.719 1.00 35.22 733 ALA A N 1
ATOM 5725 C CA . ALA A 1 733 ? -10.711 8.160 43.037 1.00 35.22 733 ALA A CA 1
ATOM 5726 C C . ALA A 1 733 ? -12.050 7.471 42.692 1.00 35.22 733 ALA A C 1
ATOM 5728 O O . ALA A 1 733 ? -13.080 7.803 43.276 1.00 35.22 733 ALA A O 1
ATOM 5729 N N . ALA A 1 734 ? -12.044 6.462 41.816 1.00 39.50 734 ALA A N 1
ATOM 5730 C CA . ALA A 1 734 ? -13.245 5.737 41.375 1.00 39.50 734 ALA A CA 1
ATOM 5731 C C . ALA A 1 734 ? -13.895 4.837 42.461 1.00 39.50 734 ALA A C 1
ATOM 5733 O O . ALA A 1 734 ? -14.937 4.227 42.229 1.00 39.50 734 ALA A O 1
ATOM 5734 N N . LEU A 1 735 ? -13.297 4.752 43.659 1.00 37.69 735 LEU A N 1
ATOM 5735 C CA . LEU A 1 735 ? -13.625 3.775 44.713 1.00 37.69 735 LEU A CA 1
ATOM 5736 C C . LEU A 1 735 ? -14.917 4.004 45.485 1.00 37.69 735 LEU A C 1
ATOM 5738 O O . LEU A 1 735 ? -15.314 3.138 46.261 1.00 37.69 735 LEU A O 1
ATOM 5742 N N . LYS A 1 736 ? -15.580 5.138 45.276 1.00 39.78 736 LYS A N 1
ATOM 5743 C CA . LYS A 1 736 ? -16.771 5.513 46.046 1.00 39.78 736 LYS A CA 1
ATOM 5744 C C . LYS A 1 736 ? -18.068 4.839 45.574 1.00 39.78 736 LYS A C 1
ATOM 5746 O O . LYS A 1 736 ? -19.065 4.961 46.270 1.00 39.78 736 LYS A O 1
ATOM 5751 N N . GLY A 1 737 ? -18.064 4.143 44.430 1.00 43.56 737 GLY A N 1
ATOM 5752 C CA . GLY A 1 737 ? -19.273 3.574 43.811 1.00 43.56 737 GLY A CA 1
ATOM 5753 C C . GLY A 1 737 ? -19.430 2.049 43.875 1.00 43.56 737 GLY A C 1
ATOM 5754 O O . GLY A 1 737 ? -20.381 1.526 43.304 1.00 43.56 737 GLY A O 1
ATOM 5755 N N . LEU A 1 738 ? -18.515 1.308 44.509 1.00 47.16 738 LEU A N 1
ATOM 5756 C CA . LEU A 1 738 ? -18.655 -0.151 44.634 1.00 47.16 738 LEU A CA 1
ATOM 5757 C C . LEU A 1 738 ? -19.714 -0.494 45.704 1.00 47.16 738 LEU A C 1
ATOM 5759 O O . LEU A 1 738 ? -19.603 0.030 46.814 1.00 47.16 738 LEU A O 1
ATOM 5763 N N . PRO A 1 739 ? -20.710 -1.358 45.414 1.00 45.62 739 PRO A N 1
ATOM 5764 C CA . PRO A 1 739 ? -21.725 -1.750 46.388 1.00 45.62 739 PRO A CA 1
ATOM 5765 C C . PRO A 1 739 ? -21.102 -2.407 47.626 1.00 45.62 739 PRO A C 1
ATOM 5767 O O . PRO A 1 739 ? -20.101 -3.120 47.548 1.00 45.62 739 PRO A O 1
ATOM 5770 N N . THR A 1 740 ? -21.705 -2.138 48.780 1.00 43.69 740 THR A N 1
ATOM 5771 C CA . THR A 1 740 ? -21.251 -2.582 50.098 1.00 43.69 740 THR A CA 1
ATOM 5772 C C . THR A 1 740 ? -21.278 -4.113 50.216 1.00 43.69 740 THR A C 1
ATOM 5774 O O . THR A 1 740 ? -22.336 -4.707 50.374 1.00 43.69 740 THR A O 1
ATOM 5777 N N . VAL A 1 741 ? -20.084 -4.713 50.150 1.00 46.16 741 VAL A N 1
ATOM 5778 C CA . VAL A 1 741 ? -19.581 -5.872 50.917 1.00 46.16 741 VAL A CA 1
ATOM 5779 C C . VAL A 1 741 ? -20.458 -7.143 50.939 1.00 46.16 741 VAL A C 1
ATOM 5781 O O . VAL A 1 741 ? -21.400 -7.264 51.716 1.00 46.16 741 VAL A O 1
ATOM 5784 N N . LEU A 1 742 ? -20.025 -8.182 50.206 1.00 42.38 742 LEU A N 1
ATOM 5785 C CA . LEU A 1 742 ? -20.196 -9.574 50.661 1.00 42.38 742 LEU A CA 1
ATOM 5786 C C . LEU A 1 742 ? -19.372 -9.751 51.947 1.00 42.38 742 LEU A C 1
ATOM 5788 O O . LEU A 1 742 ? -18.277 -9.199 52.007 1.00 42.38 742 LEU A O 1
ATOM 5792 N N . ALA A 1 743 ? -19.880 -10.508 52.926 1.00 47.03 743 ALA A N 1
ATOM 5793 C CA . ALA A 1 743 ? -19.507 -10.600 54.355 1.00 47.03 743 ALA A CA 1
ATOM 5794 C C . ALA A 1 743 ? -18.010 -10.720 54.773 1.00 47.03 743 ALA A C 1
ATOM 5796 O O . ALA A 1 743 ? -17.724 -10.924 55.949 1.00 47.03 743 ALA A O 1
ATOM 5797 N N . GLU A 1 744 ? -17.042 -10.571 53.868 1.00 56.72 744 GLU A N 1
ATOM 5798 C CA . GLU A 1 744 ? -15.606 -10.776 54.093 1.00 56.72 744 GLU A CA 1
ATOM 5799 C C . GLU A 1 744 ? -14.696 -9.654 53.536 1.00 56.72 744 GLU A C 1
ATOM 5801 O O . GLU A 1 744 ? -13.476 -9.797 53.538 1.00 56.72 744 GLU A O 1
ATOM 5806 N N . GLY A 1 745 ? -15.246 -8.527 53.059 1.00 67.38 745 GLY A N 1
ATOM 5807 C CA . GLY A 1 745 ? -14.443 -7.369 52.619 1.00 67.38 745 GLY A CA 1
ATOM 5808 C C . GLY A 1 745 ? -13.792 -7.507 51.234 1.00 67.38 745 GLY A C 1
ATOM 5809 O O . GLY A 1 745 ? -12.869 -6.762 50.909 1.00 67.38 745 GLY A O 1
ATOM 5810 N N . VAL A 1 746 ? -14.270 -8.435 50.399 1.00 74.50 746 VAL A N 1
ATOM 5811 C CA . VAL A 1 746 ? -13.823 -8.644 49.012 1.00 74.50 746 VAL A CA 1
ATOM 5812 C C . VAL A 1 746 ? -15.032 -8.600 48.077 1.00 74.50 746 VAL A C 1
ATOM 5814 O O . VAL A 1 746 ? -16.010 -9.315 48.288 1.00 74.50 746 VAL A O 1
ATOM 5817 N N . THR A 1 747 ? -14.961 -7.797 47.014 1.00 76.94 747 THR A N 1
ATOM 5818 C CA . THR A 1 747 ? -16.022 -7.706 45.997 1.00 76.94 747 THR A CA 1
ATOM 5819 C C . THR A 1 747 ? -15.640 -8.504 44.758 1.00 76.94 747 THR A C 1
ATOM 5821 O O . THR A 1 747 ? -14.614 -8.235 44.134 1.00 76.94 747 THR A O 1
ATOM 5824 N N . ARG A 1 748 ? -16.464 -9.488 44.384 1.00 80.25 748 ARG A N 1
ATOM 5825 C CA . ARG A 1 748 ? -16.255 -10.312 43.185 1.00 80.25 748 ARG A CA 1
ATOM 5826 C C . ARG A 1 748 ? -16.917 -9.665 41.971 1.00 80.25 748 ARG A C 1
ATOM 5828 O O . ARG A 1 748 ? -18.102 -9.355 42.000 1.00 80.25 748 ARG A O 1
ATOM 5835 N N . ILE A 1 749 ? -16.149 -9.506 40.901 1.00 78.69 749 ILE A N 1
ATOM 5836 C CA . ILE A 1 749 ? -16.574 -8.943 39.622 1.00 78.69 749 ILE A CA 1
ATOM 5837 C C . ILE A 1 749 ? -16.335 -9.999 38.546 1.00 78.69 749 ILE A C 1
ATOM 5839 O O . ILE A 1 749 ? -15.196 -10.284 38.171 1.00 78.69 749 ILE A O 1
ATOM 5843 N N . ASN A 1 750 ? -17.410 -10.614 38.066 1.00 79.75 750 ASN A N 1
ATOM 5844 C CA . ASN A 1 750 ? -17.326 -11.569 36.965 1.00 79.75 750 ASN A CA 1
ATOM 5845 C C . ASN A 1 750 ? -17.087 -10.837 35.643 1.00 79.75 750 ASN A C 1
ATOM 5847 O O . ASN A 1 750 ? -17.372 -9.644 35.523 1.00 79.75 750 ASN A O 1
ATOM 5851 N N . ARG A 1 751 ? -16.581 -11.560 34.641 1.00 75.25 751 ARG A N 1
ATOM 5852 C CA . ARG A 1 751 ? -16.528 -11.051 33.270 1.00 75.25 751 ARG A CA 1
ATOM 5853 C C . ARG A 1 751 ? -17.918 -10.530 32.849 1.00 75.25 751 ARG A C 1
ATOM 5855 O O . ARG A 1 751 ? -18.871 -11.309 32.911 1.00 75.25 751 ARG A O 1
ATOM 5862 N N . PRO A 1 752 ? -18.034 -9.265 32.405 1.00 65.50 752 PRO A N 1
ATOM 5863 C CA . PRO A 1 752 ? -19.294 -8.707 31.923 1.00 65.50 752 PRO A CA 1
ATOM 5864 C C . PRO A 1 752 ? -19.844 -9.526 30.748 1.00 65.50 752 PRO A C 1
ATOM 5866 O O . PRO A 1 752 ? -19.082 -9.904 29.850 1.00 65.50 752 PRO A O 1
ATOM 5869 N N . GLN A 1 753 ? -21.150 -9.804 30.740 1.00 52.19 753 GLN A N 1
ATOM 5870 C CA . GLN A 1 753 ? -21.805 -10.439 29.593 1.00 52.19 753 GLN A CA 1
ATOM 5871 C C . GLN A 1 753 ? -22.064 -9.418 28.471 1.00 52.19 753 GLN A C 1
ATOM 5873 O O . GLN A 1 753 ? -22.173 -8.219 28.720 1.00 52.19 753 GLN A O 1
ATOM 5878 N N . ARG A 1 754 ? -22.165 -9.894 27.218 1.00 41.38 754 ARG A N 1
ATOM 5879 C CA . ARG A 1 754 ? -22.216 -9.077 25.980 1.00 41.38 754 ARG A CA 1
ATOM 5880 C C . ARG A 1 754 ? -23.302 -7.983 25.949 1.00 41.38 754 ARG A C 1
ATOM 5882 O O . ARG A 1 754 ? -23.173 -7.060 25.155 1.00 41.38 754 ARG A O 1
ATOM 5889 N N . HIS A 1 755 ? -24.333 -8.064 26.790 1.00 36.06 755 HIS A N 1
ATOM 5890 C CA . HIS A 1 755 ? -25.477 -7.142 26.799 1.00 36.06 755 HIS A CA 1
ATOM 5891 C C . HIS A 1 755 ? -25.511 -6.173 27.997 1.00 36.06 755 HIS A C 1
ATOM 5893 O O . HIS A 1 755 ? -26.419 -5.355 28.079 1.00 36.06 755 HIS A O 1
ATOM 5899 N N . GLU A 1 756 ? -24.523 -6.221 28.897 1.00 43.06 756 GLU A N 1
ATOM 5900 C CA . GLU A 1 756 ? -24.474 -5.416 30.135 1.00 43.06 756 GLU A CA 1
ATOM 5901 C C . GLU A 1 756 ? -23.316 -4.397 30.137 1.00 43.06 756 GLU A C 1
ATOM 5903 O O . GLU A 1 756 ? -22.763 -4.048 31.182 1.00 43.06 756 GLU A O 1
ATOM 5908 N N . VAL A 1 757 ? -22.894 -3.937 28.954 1.00 48.56 757 VAL A N 1
ATOM 5909 C CA . VAL A 1 757 ? -21.828 -2.934 28.809 1.00 48.56 757 VAL A CA 1
ATOM 5910 C C . VAL A 1 757 ? -22.387 -1.552 29.143 1.00 48.56 757 VAL A C 1
ATOM 5912 O O . VAL A 1 757 ? -22.830 -0.814 28.269 1.00 48.56 757 VAL A O 1
ATOM 5915 N N . ASP A 1 758 ? -22.361 -1.209 30.426 1.00 49.78 758 ASP A N 1
ATOM 5916 C CA . ASP A 1 758 ? -22.686 0.123 30.928 1.00 49.78 758 ASP A CA 1
ATOM 5917 C C . ASP A 1 758 ? -21.411 0.797 31.456 1.00 49.78 758 ASP A C 1
ATOM 5919 O O . ASP A 1 758 ? -20.825 0.367 32.451 1.00 49.78 758 ASP A O 1
ATOM 5923 N N . GLN A 1 759 ? -20.964 1.863 30.785 1.00 48.09 759 GLN A N 1
ATOM 5924 C CA . GLN A 1 759 ? -19.779 2.631 31.193 1.00 48.09 759 GLN A CA 1
ATOM 5925 C C . GLN A 1 759 ? -20.001 3.422 32.491 1.00 48.09 759 GLN A C 1
ATOM 5927 O O . GLN A 1 759 ? -19.028 3.843 33.117 1.00 48.09 759 GLN A O 1
ATOM 5932 N N . ASN A 1 760 ? -21.256 3.575 32.923 1.00 46.38 760 ASN A N 1
ATOM 5933 C CA . ASN A 1 760 ? -21.610 4.161 34.211 1.00 46.38 760 ASN A CA 1
ATOM 5934 C C . ASN A 1 760 ? -21.656 3.117 35.334 1.00 46.38 760 ASN A C 1
ATOM 5936 O O . ASN A 1 760 ? -21.695 3.499 36.503 1.00 46.38 760 ASN A O 1
ATOM 5940 N N . ASN A 1 761 ? -21.610 1.816 35.014 1.00 57.34 761 ASN A N 1
ATOM 5941 C CA . ASN A 1 761 ? -21.553 0.756 36.012 1.00 57.34 761 ASN A CA 1
ATOM 5942 C C . ASN A 1 761 ? -20.132 0.674 36.604 1.00 57.34 761 ASN A C 1
ATOM 5944 O O . ASN A 1 761 ? -19.190 0.270 35.909 1.00 57.34 761 ASN A O 1
ATOM 5948 N N . PRO A 1 762 ? -19.948 0.979 37.904 1.00 55.41 762 PRO A N 1
ATOM 5949 C CA . PRO A 1 762 ? -18.633 0.960 38.534 1.00 55.41 762 PRO A CA 1
ATOM 5950 C C . PRO A 1 762 ? -17.941 -0.401 38.400 1.00 55.41 762 PRO A C 1
ATOM 5952 O O . PRO A 1 762 ? -16.736 -0.453 38.167 1.00 55.41 762 PRO A O 1
ATOM 5955 N N . LEU A 1 763 ? -18.689 -1.510 38.467 1.00 61.38 763 LEU A N 1
ATOM 5956 C CA . LEU A 1 763 ? -18.148 -2.869 38.344 1.00 61.38 763 LEU A CA 1
ATOM 5957 C C . LEU A 1 763 ? -17.525 -3.112 36.962 1.00 61.38 763 LEU A C 1
ATOM 5959 O O . LEU A 1 763 ? -16.449 -3.705 36.870 1.00 61.38 763 LEU A O 1
ATOM 5963 N N . PHE A 1 764 ? -18.154 -2.602 35.899 1.00 61.84 764 PHE A N 1
ATOM 5964 C CA . PHE A 1 764 ? -17.637 -2.695 34.532 1.00 61.84 764 PHE A CA 1
ATOM 5965 C C . PHE A 1 764 ? -16.350 -1.878 34.356 1.00 61.84 764 PHE A C 1
ATOM 5967 O O . PHE A 1 764 ? -15.378 -2.363 33.768 1.00 61.84 764 PHE A O 1
ATOM 5974 N N . VAL A 1 765 ? -16.306 -0.667 34.920 1.00 57.94 765 VAL A N 1
ATOM 5975 C CA . VAL A 1 765 ? -15.110 0.192 34.916 1.00 57.94 765 VAL A CA 1
ATOM 5976 C C . VAL A 1 765 ? -13.953 -0.486 35.657 1.00 57.94 765 VAL A C 1
ATOM 5978 O O . VAL A 1 765 ? -12.829 -0.522 35.153 1.00 57.94 765 VAL A O 1
ATOM 5981 N N . TYR A 1 766 ? -14.226 -1.094 36.816 1.00 63.38 766 TYR A N 1
ATOM 5982 C CA . TYR A 1 766 ? -13.233 -1.839 37.593 1.00 63.38 766 TYR A CA 1
ATOM 5983 C C . TYR A 1 766 ? -12.693 -3.056 36.854 1.00 63.38 766 TYR A C 1
ATOM 5985 O O . TYR A 1 766 ? -11.474 -3.242 36.790 1.00 63.38 766 TYR A O 1
ATOM 5993 N N . TRP A 1 767 ? -13.583 -3.862 36.275 1.00 68.12 767 TRP A N 1
ATOM 5994 C CA . TRP A 1 767 ? -13.184 -5.013 35.476 1.00 68.12 767 TRP A CA 1
ATOM 5995 C C . TRP A 1 767 ? -12.317 -4.578 34.293 1.00 68.12 767 TRP A C 1
ATOM 5997 O O . TRP A 1 767 ? -11.244 -5.135 34.085 1.00 68.12 767 TRP A O 1
ATOM 6007 N N . SER A 1 768 ? -12.724 -3.527 33.577 1.00 58.12 768 SER A N 1
ATOM 6008 C CA . SER A 1 768 ? -12.014 -3.011 32.403 1.00 58.12 768 SER A CA 1
ATOM 6009 C C . SER A 1 768 ? -10.632 -2.451 32.744 1.00 58.12 768 SER A C 1
ATOM 6011 O O . SER A 1 768 ? -9.673 -2.711 32.017 1.00 58.12 768 SER A O 1
ATOM 6013 N N . LEU A 1 769 ? -10.495 -1.736 33.867 1.00 62.72 769 LEU A N 1
ATOM 6014 C CA . LEU A 1 769 ? -9.213 -1.215 34.348 1.00 62.72 769 LEU A CA 1
ATOM 6015 C C . LEU A 1 769 ? -8.232 -2.351 34.666 1.00 62.72 769 LEU A C 1
ATOM 6017 O O . LEU A 1 769 ? -7.079 -2.321 34.234 1.00 62.72 769 LEU A O 1
ATOM 6021 N N . VAL A 1 770 ? -8.689 -3.353 35.422 1.00 66.00 770 VAL A N 1
ATOM 6022 C CA . VAL A 1 770 ? -7.858 -4.495 35.824 1.00 66.00 770 VAL A CA 1
ATOM 6023 C C . VAL A 1 770 ? -7.530 -5.371 34.619 1.00 66.00 770 VAL A C 1
ATOM 6025 O O . VAL A 1 770 ? -6.370 -5.727 34.435 1.00 66.00 770 VAL A O 1
ATOM 6028 N N . ASN A 1 771 ? -8.509 -5.638 33.753 1.00 69.69 771 ASN A N 1
ATOM 6029 C CA . ASN A 1 771 ? -8.322 -6.390 32.517 1.00 69.69 771 ASN A CA 1
ATOM 6030 C C . ASN A 1 771 ? -7.321 -5.692 31.586 1.00 69.69 771 ASN A C 1
ATOM 6032 O O . ASN A 1 771 ? -6.373 -6.319 31.128 1.00 69.69 771 ASN A O 1
ATOM 6036 N N . SER A 1 772 ? -7.457 -4.379 31.369 1.00 59.66 772 SER A N 1
ATOM 6037 C CA . SER A 1 772 ? -6.516 -3.618 30.541 1.00 59.66 772 SER A CA 1
ATOM 6038 C C . SER A 1 772 ? -5.103 -3.630 31.117 1.00 59.66 772 SER A C 1
ATOM 6040 O O . SER A 1 772 ? -4.154 -3.734 30.352 1.00 59.66 772 SER A O 1
ATOM 6042 N N . ARG A 1 773 ? -4.948 -3.512 32.441 1.00 66.44 773 ARG A N 1
ATOM 6043 C CA . ARG A 1 773 ? -3.634 -3.463 33.099 1.00 66.44 773 ARG A CA 1
ATOM 6044 C C . ARG A 1 773 ? -2.960 -4.832 33.187 1.00 66.44 773 ARG A C 1
ATOM 6046 O O . ARG A 1 773 ? -1.738 -4.920 33.134 1.00 66.44 773 ARG A O 1
ATOM 6053 N N . PHE A 1 774 ? -3.750 -5.893 33.323 1.00 70.12 774 PHE A N 1
ATOM 6054 C CA . PHE A 1 774 ? -3.271 -7.270 33.274 1.00 70.12 774 PHE A CA 1
ATOM 6055 C C . PHE A 1 774 ? -2.868 -7.655 31.847 1.00 70.12 774 PHE A C 1
ATOM 6057 O O . PHE A 1 774 ? -1.784 -8.178 31.626 1.00 70.12 774 PHE A O 1
ATOM 6064 N N . LEU A 1 775 ? -3.684 -7.318 30.847 1.00 63.31 775 LEU A N 1
ATOM 6065 C CA . LEU A 1 775 ? -3.387 -7.643 29.452 1.00 63.31 775 LEU A CA 1
ATOM 6066 C C . LEU A 1 775 ? -2.335 -6.723 28.816 1.00 63.31 775 LEU A C 1
ATOM 6068 O O . LEU A 1 775 ? -1.673 -7.146 27.875 1.00 63.31 775 LEU A O 1
ATOM 6072 N N . SER A 1 776 ? -2.128 -5.493 29.309 1.00 56.44 776 SER A N 1
ATOM 6073 C CA . SER A 1 776 ? -1.155 -4.552 28.722 1.00 56.44 776 SER A CA 1
ATOM 6074 C C . SER A 1 776 ? 0.294 -5.037 28.772 1.00 56.44 776 SER A C 1
ATOM 6076 O O . SER A 1 776 ? 1.110 -4.552 27.996 1.00 56.44 776 SER A O 1
ATOM 6078 N N . GLY A 1 777 ? 0.622 -5.964 29.677 1.00 50.72 777 GLY A N 1
ATOM 6079 C CA . GLY A 1 777 ? 1.946 -6.589 29.751 1.00 50.72 777 GLY A CA 1
ATOM 6080 C C . GLY A 1 777 ? 2.055 -7.938 29.035 1.00 50.72 777 GLY A C 1
ATOM 6081 O O . GLY A 1 777 ? 3.121 -8.539 29.065 1.00 50.72 777 GLY A O 1
ATOM 6082 N N . LEU A 1 778 ? 0.978 -8.432 28.413 1.00 56.19 778 LEU A N 1
ATOM 6083 C CA . LEU A 1 778 ? 0.903 -9.776 27.838 1.00 56.19 778 LEU A CA 1
ATOM 6084 C C . LEU A 1 778 ? 0.767 -9.702 26.310 1.00 56.19 778 LEU A C 1
ATOM 6086 O O . LEU A 1 778 ? -0.241 -9.255 25.764 1.00 56.19 778 LEU A O 1
ATOM 6090 N N . THR A 1 779 ? 1.800 -10.163 25.604 1.00 42.59 779 THR A N 1
ATOM 6091 C CA . THR A 1 779 ? 1.899 -10.151 24.131 1.00 42.59 779 THR A CA 1
ATOM 6092 C C . THR A 1 779 ? 1.187 -11.331 23.455 1.00 42.59 779 THR A C 1
ATOM 6094 O O . THR A 1 779 ? 1.090 -11.384 22.227 1.00 42.59 779 THR A O 1
ATOM 6097 N N . THR A 1 780 ? 0.663 -12.279 24.235 1.00 44.00 780 THR A N 1
ATOM 6098 C CA . THR A 1 780 ? 0.068 -13.535 23.764 1.00 44.00 780 THR A CA 1
ATOM 6099 C C . THR A 1 780 ? -1.452 -13.460 23.575 1.00 44.00 780 THR A C 1
ATOM 6101 O O . THR A 1 780 ? -2.183 -12.794 24.311 1.00 44.00 780 THR A O 1
ATOM 6104 N N . HIS A 1 781 ? -1.940 -14.176 22.559 1.00 47.47 781 HIS A N 1
ATOM 6105 C CA . HIS A 1 781 ? -3.360 -14.476 22.364 1.00 47.47 781 HIS A CA 1
ATOM 6106 C C . HIS A 1 781 ? -3.734 -15.687 23.234 1.00 47.47 781 HIS A C 1
ATOM 6108 O O . HIS A 1 781 ? -2.892 -16.546 23.483 1.00 47.47 781 HIS A O 1
ATOM 6114 N N . GLY A 1 782 ? -4.975 -15.741 23.730 1.00 54.59 782 GLY A N 1
ATOM 6115 C CA . GLY A 1 782 ? -5.493 -16.888 24.489 1.00 54.59 782 GLY A CA 1
ATOM 6116 C C . GLY A 1 782 ? -5.659 -16.689 25.999 1.00 54.59 782 GLY A C 1
ATOM 6117 O O . GLY A 1 782 ? -6.200 -17.577 26.648 1.00 54.59 782 GLY A O 1
ATOM 6118 N N . ILE A 1 783 ? -5.268 -15.546 26.577 1.00 67.75 783 ILE A N 1
ATOM 6119 C CA . ILE A 1 783 ? -5.493 -15.246 28.003 1.00 67.75 783 ILE A CA 1
ATOM 6120 C C . ILE A 1 783 ? -6.771 -14.422 28.155 1.00 67.75 783 ILE A C 1
ATOM 6122 O O . ILE A 1 783 ? -6.886 -13.331 27.604 1.00 67.75 783 ILE A O 1
ATOM 6126 N N . THR A 1 784 ? -7.736 -14.937 28.911 1.00 70.56 784 THR A N 1
ATOM 6127 C CA . THR A 1 784 ? -9.008 -14.260 29.192 1.00 70.56 784 THR A CA 1
ATOM 6128 C C . THR A 1 784 ? -9.165 -14.078 30.690 1.00 70.56 784 THR A C 1
ATOM 6130 O O . THR A 1 784 ? -9.168 -15.066 31.416 1.00 70.56 784 THR A O 1
ATOM 6133 N N . VAL A 1 785 ? -9.341 -12.843 31.167 1.00 79.06 785 VAL A N 1
ATOM 6134 C CA . VAL A 1 785 ? -9.728 -12.599 32.564 1.00 79.06 785 VAL A CA 1
ATOM 6135 C C . VAL A 1 785 ? -11.174 -13.052 32.750 1.00 79.06 785 VAL A C 1
ATOM 6137 O O . VAL A 1 785 ? -12.094 -12.530 32.120 1.00 79.06 785 VAL A O 1
ATOM 6140 N N . THR A 1 786 ? -11.377 -14.057 33.593 1.00 81.38 786 THR A N 1
ATOM 6141 C CA . THR A 1 786 ? -12.692 -14.655 33.850 1.00 81.38 786 THR A CA 1
ATOM 6142 C C . THR A 1 786 ? -13.389 -13.978 35.025 1.00 81.38 786 THR A C 1
ATOM 6144 O O . THR A 1 786 ? -14.607 -13.800 35.003 1.00 81.38 786 THR A O 1
ATOM 6147 N N . GLN A 1 787 ? -12.619 -13.553 36.027 1.00 85.12 787 GLN A N 1
ATOM 6148 C CA . GLN A 1 787 ? -13.123 -12.898 37.229 1.00 85.12 787 GLN A CA 1
ATOM 6149 C C . GLN A 1 787 ? -12.041 -12.004 37.846 1.00 85.12 787 GLN A C 1
ATOM 6151 O O . GLN A 1 787 ? -10.855 -12.325 37.823 1.00 85.12 787 GLN A O 1
ATOM 6156 N N . VAL A 1 788 ? -12.462 -10.888 38.432 1.00 83.75 788 VAL A N 1
ATOM 6157 C CA . VAL A 1 788 ? -11.625 -9.993 39.231 1.00 83.75 788 VAL A CA 1
ATOM 6158 C C . VAL A 1 788 ? -12.233 -9.891 40.621 1.00 83.75 788 VAL A C 1
ATOM 6160 O O . VAL A 1 788 ? -13.405 -9.566 40.763 1.00 83.75 788 VAL A O 1
ATOM 6163 N N . GLN A 1 789 ? -11.448 -10.140 41.660 1.00 84.69 789 GLN A N 1
ATOM 6164 C CA . GLN A 1 789 ? -11.842 -9.876 43.039 1.00 84.69 789 GLN A CA 1
ATOM 6165 C C . GLN A 1 789 ? -11.137 -8.609 43.519 1.00 84.69 789 GLN A C 1
ATOM 6167 O O . GLN A 1 789 ? -9.920 -8.495 43.401 1.00 84.69 789 GLN A O 1
ATOM 6172 N N . VAL A 1 790 ? -11.889 -7.649 44.050 1.00 82.38 790 VAL A N 1
ATOM 6173 C CA . VAL A 1 790 ? -11.379 -6.373 44.565 1.00 82.38 790 VAL A CA 1
ATOM 6174 C C . VAL A 1 790 ? -11.309 -6.447 46.083 1.00 82.38 790 VAL A C 1
ATOM 6176 O O . VAL A 1 790 ? -12.334 -6.624 46.739 1.00 82.38 790 VAL A O 1
ATOM 6179 N N . ASN A 1 791 ? -10.115 -6.276 46.650 1.00 80.12 791 ASN A N 1
ATOM 6180 C CA . ASN A 1 791 ? -9.936 -6.218 48.096 1.00 80.12 791 ASN A CA 1
ATOM 6181 C C . ASN A 1 791 ? -10.388 -4.855 48.629 1.00 80.12 791 ASN A C 1
ATOM 6183 O O . ASN A 1 791 ? -9.917 -3.811 48.167 1.00 80.12 791 ASN A O 1
ATOM 6187 N N . GLN A 1 792 ? -11.293 -4.865 49.600 1.00 74.62 792 GLN A N 1
ATOM 6188 C CA . GLN A 1 792 ? -11.799 -3.697 50.319 1.00 74.62 792 GLN A CA 1
ATOM 6189 C C . GLN A 1 792 ? -11.652 -3.857 51.841 1.00 74.62 792 GLN A C 1
ATOM 6191 O O . GLN A 1 792 ? -12.236 -3.078 52.589 1.00 74.62 792 GLN A O 1
ATOM 6196 N N . ASN A 1 793 ? -10.852 -4.822 52.308 1.00 80.25 793 ASN A N 1
ATOM 6197 C CA . ASN A 1 793 ? -10.566 -5.017 53.722 1.00 80.25 793 ASN A CA 1
ATOM 6198 C C . ASN A 1 793 ? -9.866 -3.769 54.293 1.00 80.25 793 ASN A C 1
ATOM 6200 O O . ASN A 1 793 ? -8.715 -3.463 53.952 1.00 80.25 793 ASN A O 1
ATOM 6204 N N . SER A 1 794 ? -10.591 -3.038 55.141 1.00 76.69 794 SER A N 1
ATOM 6205 C CA . SER A 1 794 ? -10.150 -1.781 55.747 1.00 76.69 794 SER A CA 1
ATOM 6206 C C . SER A 1 794 ? -8.962 -1.970 56.679 1.00 76.69 794 SER A C 1
ATOM 6208 O O . SER A 1 794 ? -8.101 -1.096 56.730 1.00 76.69 794 SER A O 1
ATOM 6210 N N . ASP A 1 795 ? -8.871 -3.110 57.361 1.00 81.00 795 ASP A N 1
ATOM 6211 C CA . ASP A 1 795 ? -7.827 -3.374 58.350 1.00 81.00 795 ASP A CA 1
ATOM 6212 C C . ASP A 1 795 ? -6.483 -3.642 57.671 1.00 81.00 795 ASP A C 1
ATOM 6214 O O . ASP A 1 795 ? -5.454 -3.106 58.085 1.00 81.00 795 ASP A O 1
ATOM 6218 N N . LEU A 1 796 ? -6.480 -4.418 56.581 1.00 81.75 796 LEU A N 1
ATOM 6219 C CA . LEU A 1 796 ? -5.278 -4.640 55.767 1.00 81.75 796 LEU A CA 1
ATOM 6220 C C . LEU A 1 796 ? -4.805 -3.351 55.098 1.00 81.75 796 LEU A C 1
ATOM 6222 O O . LEU A 1 796 ? -3.607 -3.058 55.088 1.00 81.75 796 LEU A O 1
ATOM 6226 N N . LEU A 1 797 ? -5.742 -2.561 54.570 1.00 80.81 797 LEU A N 1
ATOM 6227 C CA . LEU A 1 797 ? -5.416 -1.267 53.986 1.00 80.81 797 LEU A CA 1
ATOM 6228 C C . LEU A 1 797 ? -4.855 -0.310 55.047 1.00 80.81 797 LEU A C 1
ATOM 6230 O O . LEU A 1 797 ? -3.859 0.358 54.784 1.00 80.81 797 LEU A O 1
ATOM 6234 N N . ALA A 1 798 ? -5.433 -0.275 56.250 1.00 80.38 798 ALA A N 1
ATOM 6235 C CA . ALA A 1 798 ? -4.953 0.552 57.353 1.00 80.38 798 ALA A CA 1
ATOM 6236 C C . ALA A 1 798 ? -3.541 0.151 57.808 1.00 80.38 798 ALA A C 1
ATOM 6238 O O . ALA A 1 798 ? -2.707 1.029 58.030 1.00 80.38 798 ALA A O 1
ATOM 6239 N N . LYS A 1 799 ? -3.233 -1.152 57.886 1.00 83.81 799 LYS A N 1
ATOM 6240 C CA . LYS A 1 799 ? -1.876 -1.650 58.181 1.00 83.81 799 LYS A CA 1
ATOM 6241 C C . LYS A 1 799 ? -0.862 -1.212 57.120 1.00 83.81 799 LYS A C 1
ATOM 6243 O O . LYS A 1 799 ? 0.189 -0.668 57.469 1.00 83.81 799 LYS A O 1
ATOM 6248 N N . PHE A 1 800 ? -1.204 -1.364 55.838 1.00 84.62 800 PHE A N 1
ATOM 6249 C CA . PHE A 1 800 ? -0.369 -0.915 54.719 1.00 84.62 800 PHE A CA 1
ATOM 6250 C C . PHE A 1 800 ? -0.149 0.605 54.731 1.00 84.62 800 PHE A C 1
ATOM 6252 O O . PHE A 1 800 ? 0.976 1.084 54.591 1.00 84.62 800 PHE A O 1
ATOM 6259 N N . GLU A 1 801 ? -1.209 1.384 54.944 1.00 81.00 801 GLU A N 1
ATOM 6260 C CA . GLU A 1 801 ? -1.143 2.846 54.996 1.00 81.00 801 GLU A CA 1
ATOM 6261 C C . GLU A 1 801 ? -0.340 3.347 56.202 1.00 81.00 801 GLU A C 1
ATOM 6263 O O . GLU A 1 801 ? 0.496 4.240 56.058 1.00 81.00 801 GLU A O 1
ATOM 6268 N N . ALA A 1 802 ? -0.497 2.724 57.375 1.00 83.88 802 ALA A N 1
ATOM 6269 C CA . ALA A 1 802 ? 0.320 3.017 58.550 1.00 83.88 802 ALA A CA 1
ATOM 6270 C C . ALA A 1 802 ? 1.811 2.737 58.292 1.00 83.88 802 ALA A C 1
ATOM 6272 O O . ALA A 1 802 ? 2.675 3.495 58.744 1.00 83.88 802 ALA A O 1
ATOM 6273 N N . ARG A 1 803 ? 2.133 1.682 57.530 1.00 82.69 803 ARG A N 1
ATOM 6274 C CA . ARG A 1 803 ? 3.507 1.379 57.106 1.00 82.69 803 ARG A CA 1
ATOM 6275 C C . ARG A 1 803 ? 4.027 2.391 56.083 1.00 82.69 803 ARG A C 1
ATOM 6277 O O . ARG A 1 803 ? 5.156 2.854 56.232 1.00 82.69 803 ARG A O 1
ATOM 6284 N N . ARG A 1 804 ? 3.204 2.793 55.107 1.00 79.25 804 ARG A N 1
ATOM 6285 C CA . ARG A 1 804 ? 3.528 3.825 54.105 1.00 79.25 804 ARG A CA 1
ATOM 6286 C C . ARG A 1 804 ? 3.823 5.174 54.755 1.00 79.25 804 ARG A C 1
ATOM 6288 O O . ARG A 1 804 ? 4.821 5.804 54.423 1.00 79.25 804 ARG A O 1
ATOM 6295 N N . LEU A 1 805 ? 2.994 5.588 55.713 1.00 78.06 805 LEU A N 1
ATOM 6296 C CA . LEU A 1 805 ? 3.180 6.820 56.484 1.00 78.06 805 LEU A CA 1
ATOM 6297 C C . LEU A 1 805 ? 4.495 6.796 57.273 1.00 78.06 805 LEU A C 1
ATOM 6299 O O . LEU A 1 805 ? 5.247 7.767 57.232 1.00 78.06 805 LEU A O 1
ATOM 6303 N N . LYS A 1 806 ? 4.822 5.664 57.914 1.00 76.69 806 LYS A N 1
ATOM 6304 C CA . LYS A 1 806 ? 6.115 5.464 58.595 1.00 76.69 806 LYS A CA 1
ATOM 6305 C C . LYS A 1 806 ? 7.315 5.465 57.636 1.00 76.69 806 LYS A C 1
ATOM 6307 O O . LYS A 1 806 ? 8.407 5.827 58.058 1.00 76.69 806 LYS A O 1
ATOM 6312 N N . ALA A 1 807 ? 7.129 5.083 56.370 1.00 69.06 807 ALA A N 1
ATOM 6313 C CA . ALA A 1 807 ? 8.171 5.082 55.337 1.00 69.06 807 ALA A CA 1
ATOM 6314 C C . ALA A 1 807 ? 8.412 6.463 54.681 1.00 69.06 807 ALA A C 1
ATOM 6316 O O . ALA A 1 807 ? 9.314 6.595 53.855 1.00 69.06 807 ALA A O 1
ATOM 6317 N N . GLY A 1 808 ? 7.644 7.492 55.062 1.00 58.09 808 GLY A N 1
ATOM 6318 C CA . GLY A 1 808 ? 7.728 8.851 54.525 1.00 58.09 808 GLY A CA 1
ATOM 6319 C C . GLY A 1 808 ? 6.676 9.106 53.441 1.00 58.09 808 GLY A C 1
ATOM 6320 O O . GLY A 1 808 ? 6.568 8.368 52.464 1.00 58.09 808 GLY A O 1
ATOM 6321 N N . ALA A 1 809 ? 5.910 10.188 53.599 1.00 42.06 809 ALA A N 1
ATOM 6322 C CA . ALA A 1 809 ? 4.696 10.530 52.842 1.00 42.06 809 ALA A CA 1
ATOM 6323 C C . ALA A 1 809 ? 4.847 10.694 51.305 1.00 42.06 809 ALA A C 1
ATOM 6325 O O . ALA A 1 809 ? 3.872 11.013 50.629 1.00 42.06 809 ALA A O 1
ATOM 6326 N N . ALA A 1 810 ? 6.035 10.457 50.738 1.00 47.59 810 ALA A N 1
ATOM 6327 C CA . ALA A 1 810 ? 6.347 10.609 49.315 1.00 47.59 810 ALA A CA 1
ATOM 6328 C C . ALA A 1 810 ? 6.620 9.286 48.568 1.00 47.59 810 ALA A C 1
ATOM 6330 O O . ALA A 1 810 ? 6.873 9.316 47.362 1.00 47.59 810 ALA A O 1
ATOM 6331 N N . ALA A 1 811 ? 6.566 8.121 49.226 1.00 53.69 811 ALA A N 1
ATOM 6332 C CA . ALA A 1 811 ? 6.725 6.848 48.525 1.00 53.69 811 ALA A CA 1
ATOM 6333 C C . ALA A 1 811 ? 5.520 6.604 47.592 1.00 53.69 811 ALA A C 1
ATOM 6335 O O . ALA A 1 811 ? 4.446 6.181 48.032 1.00 53.69 811 ALA A O 1
ATOM 6336 N N . LYS A 1 812 ? 5.680 6.886 46.287 1.00 58.50 812 LYS A N 1
ATOM 6337 C CA . LYS A 1 812 ? 4.771 6.375 45.250 1.00 58.50 812 LYS A CA 1
ATOM 6338 C C . LYS A 1 812 ? 4.714 4.861 45.439 1.00 58.50 812 LYS A C 1
ATOM 6340 O O . LYS A 1 812 ? 5.744 4.212 45.318 1.00 58.50 812 LYS A O 1
ATOM 6345 N N . ALA A 1 813 ? 3.542 4.323 45.767 1.00 64.88 813 ALA A N 1
ATOM 6346 C CA . ALA A 1 813 ? 3.339 2.886 45.900 1.00 64.88 813 ALA A CA 1
ATOM 6347 C C . ALA A 1 813 ? 3.027 2.317 44.508 1.00 64.88 813 ALA A C 1
ATOM 6349 O O . ALA A 1 813 ? 1.894 2.489 44.036 1.00 64.88 813 ALA A O 1
ATOM 6350 N N . PRO A 1 814 ? 4.003 1.716 43.801 1.00 71.94 814 PRO A N 1
ATOM 6351 C CA . PRO A 1 814 ? 3.727 1.105 42.517 1.00 71.94 814 PRO A CA 1
ATOM 6352 C C . PRO A 1 814 ? 2.810 -0.105 42.695 1.00 71.94 814 PRO A C 1
ATOM 6354 O O . PRO A 1 814 ? 2.673 -0.677 43.781 1.00 71.94 814 PRO A O 1
ATOM 6357 N N . TYR A 1 815 ? 2.185 -0.491 41.590 1.00 76.88 815 TYR A N 1
ATOM 6358 C CA . TYR A 1 815 ? 1.512 -1.773 41.497 1.00 76.88 815 TYR A CA 1
ATOM 6359 C C . TYR A 1 815 ? 2.491 -2.811 40.957 1.00 76.88 815 TYR A C 1
ATOM 6361 O O . TYR A 1 815 ? 3.190 -2.521 39.987 1.00 76.88 815 TYR A O 1
ATOM 6369 N N . GLY A 1 816 ? 2.508 -3.997 41.558 1.00 77.75 816 GLY A N 1
ATOM 6370 C CA . GLY A 1 816 ? 3.257 -5.147 41.060 1.00 77.75 816 GLY A CA 1
ATOM 6371 C C . GLY A 1 816 ? 2.438 -6.429 41.156 1.00 77.75 816 GLY A C 1
ATOM 6372 O O . GLY A 1 816 ? 1.574 -6.564 42.026 1.00 77.75 816 GLY A O 1
ATOM 6373 N N . PHE A 1 817 ? 2.694 -7.347 40.232 1.00 81.00 817 PHE A N 1
ATOM 6374 C CA . PHE A 1 817 ? 2.057 -8.653 40.149 1.00 81.00 817 PHE A CA 1
ATOM 6375 C C . PHE A 1 817 ? 2.866 -9.696 40.908 1.00 81.00 817 PHE A C 1
ATOM 6377 O O . PHE A 1 817 ? 4.084 -9.740 40.780 1.00 81.00 817 PHE A O 1
ATOM 6384 N N . THR A 1 818 ? 2.180 -10.553 41.654 1.00 83.75 818 THR A N 1
ATOM 6385 C CA . THR A 1 818 ? 2.719 -11.806 42.190 1.00 83.75 818 THR A CA 1
ATOM 6386 C C . THR A 1 818 ? 1.713 -12.933 41.952 1.00 83.75 818 THR A C 1
ATOM 6388 O O . THR A 1 818 ? 0.583 -12.677 41.525 1.00 83.75 818 THR A O 1
ATOM 6391 N N . TRP A 1 819 ? 2.105 -14.179 42.191 1.00 80.62 819 TRP A N 1
ATOM 6392 C CA . TRP A 1 819 ? 1.318 -15.360 41.825 1.00 80.62 819 TRP A CA 1
ATOM 6393 C C . TRP A 1 819 ? 0.910 -16.140 43.068 1.00 80.62 819 TRP A C 1
ATOM 6395 O O . TRP A 1 819 ? 1.715 -16.301 43.980 1.00 80.62 819 TRP A O 1
ATOM 6405 N N . ALA A 1 820 ? -0.334 -16.617 43.089 1.00 69.69 820 ALA A N 1
ATOM 6406 C CA . ALA A 1 820 ? -0.802 -17.570 44.091 1.00 69.69 820 ALA A CA 1
ATOM 6407 C C . ALA A 1 820 ? -0.777 -18.980 43.488 1.00 69.69 820 ALA A C 1
ATOM 6409 O O . ALA A 1 820 ? -1.076 -19.150 42.304 1.00 69.69 820 ALA A O 1
ATOM 6410 N N . ALA A 1 821 ? -0.443 -19.989 44.290 1.00 62.16 821 ALA A N 1
ATOM 6411 C CA . ALA A 1 821 ? -0.412 -21.382 43.863 1.00 62.16 821 ALA A CA 1
ATOM 6412 C C . ALA A 1 821 ? -1.821 -21.928 43.581 1.00 62.16 821 ALA A C 1
ATOM 6414 O O . ALA A 1 821 ? -2.001 -22.718 42.651 1.00 62.16 821 ALA A O 1
ATOM 6415 N N . ASP A 1 822 ? -2.821 -21.489 44.354 1.00 71.56 822 ASP A N 1
ATOM 6416 C CA . ASP A 1 822 ? -4.219 -21.882 44.190 1.00 71.56 822 ASP A CA 1
ATOM 6417 C C . ASP A 1 822 ? -5.223 -20.805 44.663 1.00 71.56 822 ASP A C 1
ATOM 6419 O O . ASP A 1 822 ? -4.869 -19.725 45.148 1.00 71.56 822 ASP A O 1
ATOM 6423 N N . GLN A 1 823 ? -6.518 -21.096 44.493 1.00 77.69 823 GLN A N 1
ATOM 6424 C CA . GLN A 1 823 ? -7.602 -20.200 44.901 1.00 77.69 823 GLN A CA 1
ATOM 6425 C C . GLN A 1 823 ? -7.696 -20.013 46.425 1.00 77.69 823 GLN A C 1
ATOM 6427 O O . GLN A 1 823 ? -8.053 -18.923 46.866 1.00 77.69 823 GLN A O 1
ATOM 6432 N N . ARG A 1 824 ? -7.373 -21.031 47.233 1.00 79.31 824 ARG A N 1
ATOM 6433 C CA . ARG A 1 824 ? -7.452 -20.940 48.700 1.00 79.31 824 ARG A CA 1
ATOM 6434 C C . ARG A 1 824 ? -6.369 -20.018 49.243 1.00 79.31 824 ARG A C 1
ATOM 6436 O O . ARG A 1 824 ? -6.643 -19.228 50.143 1.00 79.31 824 ARG A O 1
ATOM 6443 N N . GLU A 1 825 ? -5.167 -20.081 48.680 1.00 78.94 825 GLU A N 1
ATOM 6444 C CA . GLU A 1 825 ? -4.074 -19.172 49.013 1.00 78.94 825 GLU A CA 1
ATOM 6445 C C . GLU A 1 825 ? -4.442 -17.729 48.657 1.00 78.94 825 GLU A C 1
ATOM 6447 O O . GLU A 1 825 ? -4.309 -16.837 49.493 1.00 78.94 825 GLU A O 1
ATOM 6452 N N . ALA A 1 826 ? -4.986 -17.497 47.461 1.00 79.94 826 ALA A N 1
ATOM 6453 C CA . ALA A 1 826 ? -5.435 -16.172 47.046 1.00 79.94 826 ALA A CA 1
ATOM 6454 C C . ALA A 1 826 ? -6.531 -15.604 47.960 1.00 79.94 826 ALA A C 1
ATOM 6456 O O . ALA A 1 826 ? -6.448 -14.451 48.382 1.00 79.94 826 ALA A O 1
ATOM 6457 N N . GLU A 1 827 ? -7.538 -16.412 48.298 1.00 80.88 827 GLU A N 1
ATOM 6458 C CA . GLU A 1 827 ? -8.614 -16.026 49.215 1.00 80.88 827 GLU A CA 1
ATOM 6459 C C . GLU A 1 827 ? -8.069 -15.740 50.622 1.00 80.88 827 GLU A C 1
ATOM 6461 O O . GLU A 1 827 ? -8.429 -14.728 51.227 1.00 80.88 827 GLU A O 1
ATOM 6466 N N . SER A 1 828 ? -7.132 -16.559 51.111 1.00 83.88 828 SER A N 1
ATOM 6467 C CA . SER A 1 828 ? -6.445 -16.315 52.381 1.00 83.88 828 SER A CA 1
ATOM 6468 C C . SER A 1 828 ? -5.667 -14.999 52.353 1.00 83.88 828 SER A C 1
ATOM 6470 O O . SER A 1 828 ? -5.812 -14.194 53.267 1.00 83.88 828 SER A O 1
ATOM 6472 N N . VAL A 1 829 ? -4.883 -14.731 51.306 1.00 85.50 829 VAL A N 1
ATOM 6473 C CA . VAL A 1 829 ? -4.097 -13.493 51.178 1.00 85.50 829 VAL A CA 1
ATOM 6474 C C . VAL A 1 829 ? -5.005 -12.267 51.074 1.00 85.50 829 VAL A C 1
ATOM 6476 O O . VAL A 1 829 ? -4.738 -11.242 51.702 1.00 85.50 829 VAL A O 1
ATOM 6479 N N . MET A 1 830 ? -6.114 -12.360 50.338 1.00 83.94 830 MET A N 1
ATOM 6480 C CA . MET A 1 830 ? -7.092 -11.274 50.233 1.00 83.94 830 MET A CA 1
ATOM 6481 C C . MET A 1 830 ? -7.798 -11.004 51.573 1.00 83.94 830 MET A C 1
ATOM 6483 O O . MET A 1 830 ? -8.105 -9.848 51.871 1.00 83.94 830 MET A O 1
ATOM 6487 N N . LYS A 1 831 ? -8.007 -12.033 52.407 1.00 83.38 831 LYS A N 1
ATOM 6488 C CA . LYS A 1 831 ? -8.703 -11.926 53.700 1.00 83.38 831 LYS A CA 1
ATOM 6489 C C . LYS A 1 831 ? -7.795 -11.506 54.857 1.00 83.38 831 LYS A C 1
ATOM 6491 O O . LYS A 1 831 ? -8.174 -10.636 55.636 1.00 83.38 831 LYS A O 1
ATOM 6496 N N . SER A 1 832 ? -6.615 -12.111 54.982 1.00 83.62 832 SER A N 1
ATOM 6497 C CA . SER A 1 832 ? -5.713 -11.941 56.132 1.00 83.62 832 SER A CA 1
ATOM 6498 C C . SER A 1 832 ? -4.374 -11.277 55.803 1.00 83.62 832 SER A C 1
ATOM 6500 O O . SER A 1 832 ? -3.583 -11.047 56.716 1.00 83.62 832 SER A O 1
ATOM 6502 N N . GLY A 1 833 ? -4.118 -10.934 54.536 1.00 84.94 833 GLY A N 1
ATOM 6503 C CA . GLY A 1 833 ? -2.813 -10.459 54.075 1.00 84.94 833 GLY A CA 1
ATOM 6504 C C . GLY A 1 833 ? -1.813 -11.605 53.897 1.00 84.94 833 GLY A C 1
ATOM 6505 O O . GLY A 1 833 ? -2.126 -12.771 54.146 1.00 84.94 833 GLY A O 1
ATOM 6506 N N . PHE A 1 834 ? -0.600 -11.278 53.449 1.00 85.81 834 PHE A N 1
ATOM 6507 C CA . PHE A 1 834 ? 0.481 -12.260 53.328 1.00 85.81 834 PHE A CA 1
ATOM 6508 C C . PHE A 1 834 ? 0.915 -12.765 54.715 1.00 85.81 834 PHE A C 1
ATOM 6510 O O . PHE A 1 834 ? 0.967 -12.000 55.676 1.00 85.81 834 PHE A O 1
ATOM 6517 N N . SER A 1 835 ? 1.239 -14.054 54.847 1.00 81.44 835 SER A N 1
ATOM 6518 C CA . SER A 1 835 ? 1.752 -14.583 56.117 1.00 81.44 835 SER A CA 1
ATOM 6519 C C . SER A 1 835 ? 3.241 -14.239 56.280 1.00 81.44 835 SER A C 1
ATOM 6521 O O . SER A 1 835 ? 3.965 -14.248 55.285 1.00 81.44 835 SER A O 1
ATOM 6523 N N . PRO A 1 836 ? 3.750 -13.986 57.503 1.00 76.31 836 PRO A N 1
ATOM 6524 C CA . PRO A 1 836 ? 5.172 -13.695 57.724 1.00 76.31 836 PRO A CA 1
ATOM 6525 C C . PRO A 1 836 ? 6.130 -14.760 57.164 1.00 76.31 836 PRO A C 1
ATOM 6527 O O . PRO A 1 836 ? 7.208 -14.419 56.688 1.00 76.31 836 PRO A O 1
ATOM 6530 N N . ALA A 1 837 ? 5.721 -16.034 57.167 1.00 67.06 837 ALA A N 1
ATOM 6531 C CA . ALA A 1 837 ? 6.497 -17.138 56.602 1.00 67.06 837 ALA A CA 1
ATOM 6532 C C . ALA A 1 837 ? 6.525 -17.135 55.059 1.00 67.06 837 ALA A C 1
ATOM 6534 O O . ALA A 1 837 ? 7.507 -17.580 54.475 1.00 67.06 837 ALA A O 1
ATOM 6535 N N . ALA A 1 838 ? 5.484 -16.608 54.402 1.00 66.81 838 ALA A N 1
ATOM 6536 C CA . ALA A 1 838 ? 5.381 -16.544 52.941 1.00 66.81 838 ALA A CA 1
ATOM 6537 C C . ALA A 1 838 ? 6.124 -15.345 52.326 1.00 66.81 838 ALA A C 1
ATOM 6539 O O . ALA A 1 838 ? 6.390 -15.340 51.131 1.00 66.81 838 ALA A O 1
ATOM 6540 N N . VAL A 1 839 ? 6.482 -14.326 53.117 1.00 71.88 839 VAL A N 1
ATOM 6541 C CA . VAL A 1 839 ? 7.156 -13.115 52.607 1.00 71.88 839 VAL A CA 1
ATOM 6542 C C . VAL A 1 839 ? 8.574 -13.392 52.104 1.00 71.88 839 VAL A C 1
ATOM 6544 O O . VAL A 1 839 ? 9.019 -12.789 51.127 1.00 71.88 839 VAL A O 1
ATOM 6547 N N . SER A 1 840 ? 9.265 -14.344 52.733 1.00 65.19 840 SER A N 1
ATOM 6548 C CA . SER A 1 840 ? 10.599 -14.806 52.348 1.00 65.19 840 SER A CA 1
ATOM 6549 C C . SER A 1 840 ? 10.549 -15.570 51.016 1.00 65.19 840 SER A C 1
ATOM 6551 O O . SER A 1 840 ? 10.433 -16.793 50.998 1.00 65.19 840 SER A O 1
ATOM 6553 N N . GLY A 1 841 ? 10.650 -14.849 49.897 1.00 66.12 841 GLY A N 1
ATOM 6554 C CA . GLY A 1 841 ? 10.709 -15.426 48.547 1.00 66.12 841 GLY A CA 1
ATOM 6555 C C . GLY A 1 841 ? 9.684 -14.868 47.558 1.00 66.12 841 GLY A C 1
ATOM 6556 O O . GLY A 1 841 ? 9.791 -15.155 46.365 1.00 66.12 841 GLY A O 1
ATOM 6557 N N . LEU A 1 842 ? 8.735 -14.039 48.011 1.00 75.56 842 LEU A N 1
ATOM 6558 C CA . LEU A 1 842 ? 7.792 -13.367 47.116 1.00 75.56 842 LEU A CA 1
ATOM 6559 C C . LEU A 1 842 ? 8.507 -12.331 46.250 1.00 75.56 842 LEU A C 1
ATOM 6561 O O . LEU A 1 842 ? 9.158 -11.411 46.748 1.00 75.56 842 LEU A O 1
ATOM 6565 N N . LYS A 1 843 ? 8.327 -12.477 44.940 1.00 79.94 843 LYS A N 1
ATOM 6566 C CA . LYS A 1 843 ? 8.774 -11.519 43.935 1.00 79.94 843 LYS A CA 1
ATOM 6567 C C . LYS A 1 843 ? 7.568 -10.858 43.291 1.00 79.94 843 LYS A C 1
ATOM 6569 O O . LYS A 1 843 ? 6.554 -11.511 43.031 1.00 79.94 843 LYS A O 1
ATOM 6574 N N . PHE A 1 844 ? 7.705 -9.565 43.031 1.00 81.44 844 PHE A N 1
ATOM 6575 C CA . PHE A 1 844 ? 6.705 -8.759 42.356 1.00 81.44 844 PHE A CA 1
ATOM 6576 C C . PHE A 1 844 ? 7.265 -8.198 41.060 1.00 81.44 844 PHE A C 1
ATOM 6578 O O . PHE A 1 844 ? 8.338 -7.606 41.065 1.00 81.44 844 PHE A O 1
ATOM 6585 N N . THR A 1 845 ? 6.538 -8.319 39.960 1.00 76.69 845 THR A N 1
ATOM 6586 C CA . THR A 1 845 ? 6.942 -7.740 38.673 1.00 76.69 845 THR A CA 1
ATOM 6587 C C . THR A 1 845 ? 6.014 -6.597 38.280 1.00 76.69 845 THR A C 1
ATOM 6589 O O . THR A 1 845 ? 4.818 -6.614 38.573 1.00 76.69 845 THR A O 1
ATOM 6592 N N . GLN A 1 846 ? 6.547 -5.567 37.618 1.00 72.06 846 GLN A N 1
ATOM 6593 C CA . GLN A 1 846 ? 5.741 -4.418 37.185 1.00 72.06 846 GLN A CA 1
ATOM 6594 C C . GLN A 1 846 ? 4.720 -4.800 36.095 1.00 72.06 846 GLN A C 1
ATOM 6596 O O . GLN A 1 846 ? 3.639 -4.213 36.016 1.00 72.06 846 GLN A O 1
ATOM 6601 N N . LEU A 1 847 ? 5.053 -5.810 35.288 1.00 71.12 847 LEU A N 1
ATOM 6602 C CA . LEU A 1 847 ? 4.197 -6.428 34.278 1.00 71.12 847 LEU A CA 1
ATOM 6603 C C . LEU A 1 847 ? 4.025 -7.928 34.580 1.00 71.12 847 LEU A C 1
ATOM 6605 O O . LEU A 1 847 ? 4.908 -8.519 35.206 1.00 71.12 847 LEU A O 1
ATOM 6609 N N . PRO A 1 848 ? 2.921 -8.566 34.156 1.00 69.25 848 PRO A N 1
ATOM 6610 C CA . PRO A 1 848 ? 2.735 -10.004 34.342 1.00 69.25 848 PRO A CA 1
ATOM 6611 C C . PRO A 1 848 ? 3.812 -10.826 33.614 1.00 69.25 848 PRO A C 1
ATOM 6613 O O . PRO A 1 848 ? 4.073 -10.604 32.434 1.00 69.25 848 PRO A O 1
ATOM 6616 N N . ASP A 1 849 ? 4.419 -11.785 34.315 1.00 70.44 849 ASP A N 1
ATOM 6617 C CA . ASP A 1 849 ? 5.463 -12.677 33.793 1.00 70.44 849 ASP A CA 1
ATOM 6618 C C . ASP A 1 849 ? 4.862 -13.979 33.228 1.00 70.44 849 ASP A C 1
ATOM 6620 O O . ASP A 1 849 ? 4.325 -14.812 33.963 1.00 70.44 849 ASP A O 1
ATOM 6624 N N . LEU A 1 850 ? 4.993 -14.177 31.911 1.00 67.12 850 LEU A N 1
ATOM 6625 C CA . LEU A 1 850 ? 4.482 -15.343 31.181 1.00 67.12 850 LEU A CA 1
ATOM 6626 C C . LEU A 1 850 ? 5.110 -16.682 31.599 1.00 67.12 850 LEU A C 1
ATOM 6628 O O . LEU A 1 850 ? 4.432 -17.710 31.517 1.00 67.12 850 LEU A O 1
ATOM 6632 N N . GLN A 1 851 ? 6.379 -16.712 32.017 1.00 67.56 851 GLN A N 1
ATOM 6633 C CA . GLN A 1 851 ? 7.013 -17.952 32.477 1.00 67.56 851 GLN A CA 1
ATOM 6634 C C . GLN A 1 851 ? 6.426 -18.387 33.820 1.00 67.56 851 GLN A C 1
ATOM 6636 O O . GLN A 1 851 ? 6.071 -19.555 33.985 1.00 67.56 851 GLN A O 1
ATOM 6641 N N . GLN A 1 852 ? 6.234 -17.442 34.742 1.00 66.19 852 GLN A N 1
ATOM 6642 C CA . GLN A 1 852 ? 5.609 -17.713 36.040 1.00 66.19 852 GLN A CA 1
ATOM 6643 C C . GLN A 1 852 ? 4.127 -18.094 35.891 1.00 66.19 852 GLN A C 1
ATOM 6645 O O . GLN A 1 852 ? 3.671 -19.034 36.538 1.00 66.19 852 GLN A O 1
ATOM 6650 N N . MET A 1 853 ? 3.402 -17.465 34.954 1.00 70.25 853 MET A N 1
ATOM 6651 C CA . MET A 1 853 ? 2.023 -17.846 34.596 1.00 70.25 853 MET A CA 1
ATOM 6652 C C . MET A 1 853 ? 1.887 -19.297 34.142 1.00 70.25 853 MET A C 1
ATOM 6654 O O . MET A 1 853 ? 0.896 -19.952 34.458 1.00 70.25 853 MET A O 1
ATOM 6658 N N . ARG A 1 854 ? 2.855 -19.793 33.363 1.00 65.31 854 ARG A N 1
ATOM 6659 C CA . ARG A 1 854 ? 2.861 -21.173 32.853 1.00 65.31 854 ARG A CA 1
ATOM 6660 C C . ARG A 1 854 ? 3.291 -22.187 33.913 1.00 65.31 854 ARG A C 1
ATOM 6662 O O . ARG A 1 854 ? 2.851 -23.329 33.853 1.00 65.31 854 ARG A O 1
ATOM 6669 N N . ALA A 1 855 ? 4.121 -21.774 34.871 1.00 62.12 855 ALA A N 1
ATOM 6670 C CA . ALA A 1 855 ? 4.606 -22.615 35.964 1.00 62.12 855 ALA A CA 1
ATOM 6671 C C . ALA A 1 855 ? 3.591 -22.797 37.113 1.00 62.12 855 ALA A C 1
ATOM 6673 O O . ALA A 1 855 ? 3.756 -23.697 37.934 1.00 62.12 855 ALA A O 1
ATOM 6674 N N . ALA A 1 856 ? 2.532 -21.983 37.179 1.00 58.81 856 ALA A N 1
ATOM 6675 C CA . ALA A 1 856 ? 1.450 -22.122 38.155 1.00 58.81 856 ALA A CA 1
ATOM 6676 C C . ALA A 1 856 ? 0.530 -23.312 37.798 1.00 58.81 856 ALA A C 1
ATOM 6678 O O . ALA A 1 856 ? -0.546 -23.153 37.223 1.00 58.81 856 ALA A O 1
ATOM 6679 N N . VAL A 1 857 ? 0.968 -24.534 38.125 1.00 50.53 857 VAL A N 1
ATOM 6680 C CA . VAL A 1 857 ? 0.317 -25.811 37.748 1.00 50.53 857 VAL A CA 1
ATOM 6681 C C . VAL A 1 857 ? -1.055 -26.041 38.426 1.00 50.53 857 VAL A C 1
ATOM 6683 O O . VAL A 1 857 ? -1.777 -26.958 38.045 1.00 50.53 857 VAL A O 1
ATOM 6686 N N . GLY A 1 858 ? -1.481 -25.200 39.374 1.00 50.00 858 GLY A N 1
ATOM 6687 C CA . GLY A 1 858 ? -2.705 -25.425 40.166 1.00 50.00 858 GLY A CA 1
ATOM 6688 C C . GLY A 1 858 ? -3.721 -24.282 40.205 1.00 50.00 858 GLY A C 1
ATOM 6689 O O . GLY A 1 858 ? -4.838 -24.482 40.681 1.00 50.00 858 GLY A O 1
ATOM 6690 N N . GLY A 1 859 ? -3.393 -23.099 39.682 1.00 53.84 859 GLY A N 1
ATOM 6691 C CA . GLY A 1 859 ? -4.243 -21.922 39.833 1.00 53.84 859 GLY A CA 1
ATOM 6692 C C . GLY A 1 859 ? -3.902 -20.846 38.817 1.00 53.84 859 GLY A C 1
ATOM 6693 O O . GLY A 1 859 ? -2.862 -20.205 38.892 1.00 53.84 859 GLY A O 1
ATOM 6694 N N . ARG A 1 860 ? -4.801 -20.616 37.858 1.00 71.00 860 ARG A N 1
ATOM 6695 C CA . ARG A 1 860 ? -4.709 -19.510 36.896 1.00 71.00 860 ARG A CA 1
ATOM 6696 C C . ARG A 1 860 ? -5.102 -18.193 37.577 1.00 71.00 860 ARG A C 1
ATOM 6698 O O . ARG A 1 860 ? -6.167 -17.632 37.299 1.00 71.00 860 ARG A O 1
ATOM 6705 N N . LEU A 1 861 ? -4.291 -17.769 38.545 1.00 80.06 861 LEU A N 1
ATOM 6706 C CA . LEU A 1 861 ? -4.632 -16.692 39.463 1.00 80.06 861 LEU A CA 1
ATOM 6707 C C . LEU A 1 861 ? -3.428 -15.783 39.743 1.00 80.06 861 LEU A C 1
ATOM 6709 O O . LEU A 1 861 ? -2.377 -16.233 40.191 1.00 80.06 861 LEU A O 1
ATOM 6713 N N . ALA A 1 862 ? -3.595 -14.488 39.470 1.00 86.56 862 ALA A N 1
ATOM 6714 C CA . ALA A 1 862 ? -2.596 -13.453 39.732 1.00 86.56 862 ALA A CA 1
ATOM 6715 C C . ALA A 1 862 ? -3.065 -12.512 40.844 1.00 86.56 862 ALA A C 1
ATOM 6717 O O . ALA A 1 862 ? -4.238 -12.139 40.896 1.00 86.56 862 ALA A O 1
ATOM 6718 N N . LEU A 1 863 ? -2.146 -12.061 41.689 1.00 86.56 863 LEU A N 1
ATOM 6719 C CA . LEU A 1 863 ? -2.388 -11.025 42.686 1.00 86.56 863 LEU A CA 1
ATOM 6720 C C . LEU A 1 863 ? -1.734 -9.723 42.225 1.00 86.56 863 LEU A C 1
ATOM 6722 O O . LEU A 1 863 ? -0.526 -9.660 42.016 1.00 86.56 863 LEU A O 1
ATOM 6726 N N . LEU A 1 864 ? -2.532 -8.666 42.076 1.00 86.19 864 LEU A N 1
ATOM 6727 C CA . LEU A 1 864 ? -2.043 -7.317 41.807 1.00 86.19 864 LEU A CA 1
ATOM 6728 C C . LEU A 1 864 ? -2.013 -6.529 43.116 1.00 86.19 864 LEU A C 1
ATOM 6730 O O . LEU A 1 864 ? -3.057 -6.184 43.680 1.00 86.19 864 LEU A O 1
ATOM 6734 N N . CYS A 1 865 ? -0.810 -6.230 43.589 1.00 85.38 865 CYS A N 1
ATOM 6735 C CA . CYS A 1 865 ? -0.562 -5.645 44.899 1.00 85.38 865 CYS A CA 1
ATOM 6736 C C . CYS A 1 865 ? -0.072 -4.200 44.782 1.00 85.38 865 CYS A C 1
ATOM 6738 O O . CYS A 1 865 ? 0.678 -3.868 43.866 1.00 85.38 865 CYS A O 1
ATOM 6740 N N . LYS A 1 866 ? -0.461 -3.339 45.729 1.00 84.19 866 LYS A N 1
ATOM 6741 C CA . LYS A 1 866 ? 0.271 -2.090 45.991 1.00 84.19 866 LYS A CA 1
ATOM 6742 C C . LYS A 1 866 ? 1.475 -2.411 46.860 1.00 84.19 866 LYS A C 1
ATOM 6744 O O . LYS A 1 866 ? 1.324 -3.153 47.828 1.00 84.19 866 LYS A O 1
ATOM 6749 N N . LEU A 1 867 ? 2.628 -1.838 46.536 1.00 83.62 867 LEU A N 1
ATOM 6750 C CA . LEU A 1 867 ? 3.893 -2.231 47.149 1.00 83.62 867 LEU A CA 1
ATOM 6751 C C . LEU A 1 867 ? 4.630 -1.046 47.766 1.00 83.62 867 LEU A C 1
ATOM 6753 O O . LEU A 1 867 ? 4.616 0.062 47.231 1.00 83.62 867 LEU A O 1
ATOM 6757 N N . LEU A 1 868 ? 5.303 -1.317 48.880 1.00 82.25 868 LEU A N 1
ATOM 6758 C CA . LEU A 1 868 ? 6.346 -0.493 49.478 1.00 82.25 868 LEU A CA 1
ATOM 6759 C C . LEU A 1 868 ? 7.663 -1.271 49.326 1.00 82.25 868 LEU A C 1
ATOM 6761 O O . LEU A 1 868 ? 7.989 -2.078 50.200 1.00 82.25 868 LEU A O 1
ATOM 6765 N N . PRO A 1 869 ? 8.369 -1.122 48.191 1.00 67.06 869 PRO A N 1
ATOM 6766 C CA . PRO A 1 869 ? 9.538 -1.940 47.888 1.00 67.06 869 PRO A CA 1
ATOM 6767 C C . PRO A 1 869 ? 10.659 -1.700 48.900 1.00 67.06 869 PRO A C 1
ATOM 6769 O O . PRO A 1 869 ? 10.909 -0.561 49.308 1.00 67.06 869 PRO A O 1
ATOM 6772 N N . SER A 1 870 ? 11.353 -2.771 49.285 1.00 61.62 870 SER A N 1
ATOM 6773 C CA . SER A 1 870 ? 12.576 -2.654 50.069 1.00 61.62 870 SER A CA 1
ATOM 6774 C C . SER A 1 870 ? 13.769 -2.306 49.185 1.00 61.62 870 SER A C 1
ATOM 6776 O O . SER A 1 870 ? 13.779 -2.570 47.984 1.00 61.62 870 SER A O 1
ATOM 6778 N N . ARG A 1 871 ? 14.751 -1.591 49.741 1.00 52.50 871 ARG A N 1
ATOM 6779 C CA . ARG A 1 871 ? 15.865 -1.002 48.982 1.00 52.50 871 ARG A CA 1
ATOM 6780 C C . ARG A 1 871 ? 16.624 -2.055 48.156 1.00 52.50 871 ARG A C 1
ATOM 6782 O O . ARG A 1 871 ? 17.437 -2.773 48.715 1.00 52.50 871 ARG A O 1
ATOM 6789 N N . HIS A 1 872 ? 16.413 -2.052 46.838 1.00 46.25 872 HIS A N 1
ATOM 6790 C CA . HIS A 1 872 ? 17.412 -2.216 45.768 1.00 46.25 872 HIS A CA 1
ATOM 6791 C C . HIS A 1 872 ? 16.733 -2.023 44.397 1.00 46.25 872 HIS A C 1
ATOM 6793 O O . HIS A 1 872 ? 16.325 -2.973 43.742 1.00 46.25 872 HIS A O 1
ATOM 6799 N N . ALA A 1 873 ? 16.627 -0.769 43.949 1.00 42.44 873 ALA A N 1
ATOM 6800 C CA . ALA A 1 873 ? 16.426 -0.430 42.539 1.00 42.44 873 ALA A CA 1
ATOM 6801 C C . ALA A 1 873 ? 17.783 0.023 41.979 1.00 42.44 873 ALA A C 1
ATOM 6803 O O . ALA A 1 873 ? 18.076 1.214 41.896 1.00 42.44 873 ALA A O 1
ATOM 6804 N N . GLY A 1 874 ? 18.665 -0.941 41.724 1.00 40.06 874 GLY A N 1
ATOM 6805 C CA . GLY A 1 874 ? 19.885 -0.728 40.951 1.00 40.06 874 GLY A CA 1
ATOM 6806 C C . GLY A 1 874 ? 19.639 -1.221 39.530 1.00 40.06 874 GLY A C 1
ATOM 6807 O O . GLY A 1 874 ? 19.268 -2.376 39.362 1.00 40.06 874 GLY A O 1
ATOM 6808 N N . SER A 1 875 ? 19.872 -0.351 38.545 1.00 39.12 875 SER A N 1
ATOM 6809 C CA . SER A 1 875 ? 19.537 -0.456 37.112 1.00 39.12 875 SER A CA 1
ATOM 6810 C C . SER A 1 875 ? 18.092 -0.062 36.783 1.00 39.12 875 SER A C 1
ATOM 6812 O O . SER A 1 875 ? 17.134 -0.614 37.308 1.00 39.12 875 SER A O 1
ATOM 6814 N N . GLY A 1 876 ? 17.928 0.956 35.934 1.00 43.91 876 GLY A N 1
ATOM 6815 C CA . GLY A 1 876 ? 16.639 1.438 35.429 1.00 43.91 876 GLY A CA 1
ATOM 6816 C C . GLY A 1 876 ? 15.996 0.486 34.418 1.00 43.91 876 GLY A C 1
ATOM 6817 O O . GLY A 1 876 ? 15.517 0.946 33.386 1.00 43.91 876 GLY A O 1
ATOM 6818 N N . ASP A 1 877 ? 16.028 -0.815 34.701 1.00 46.47 877 ASP A N 1
ATOM 6819 C CA . ASP A 1 877 ? 15.407 -1.861 33.901 1.00 46.47 877 ASP A CA 1
ATOM 6820 C C . ASP A 1 877 ? 13.960 -2.096 34.392 1.00 46.47 877 ASP A C 1
ATOM 6822 O O . ASP A 1 877 ? 13.761 -2.538 35.530 1.00 46.47 877 ASP A O 1
ATOM 6826 N N . PRO A 1 878 ? 12.928 -1.796 33.579 1.00 45.75 878 PRO A N 1
ATOM 6827 C CA . PRO A 1 878 ? 11.527 -2.035 33.933 1.00 45.75 878 PRO A CA 1
ATOM 6828 C C . PRO A 1 878 ? 11.162 -3.524 34.127 1.00 45.75 878 PRO A C 1
ATOM 6830 O O . PRO A 1 878 ? 10.042 -3.815 34.551 1.00 45.75 878 PRO A O 1
ATOM 6833 N N . GLY A 1 879 ? 12.073 -4.468 33.844 1.00 50.75 879 GLY A N 1
ATOM 6834 C CA . GLY A 1 879 ? 11.873 -5.911 34.027 1.00 50.75 879 GLY A CA 1
ATOM 6835 C C . GLY A 1 879 ? 12.296 -6.497 35.385 1.00 50.75 879 GLY A C 1
ATOM 6836 O O . GLY A 1 879 ? 11.974 -7.652 35.667 1.00 50.75 879 GLY A O 1
ATOM 6837 N N . ALA A 1 880 ? 13.002 -5.751 36.243 1.00 59.84 880 ALA A N 1
ATOM 6838 C CA . ALA A 1 880 ? 13.565 -6.310 37.476 1.00 59.84 880 ALA A CA 1
ATOM 6839 C C . ALA A 1 880 ? 12.493 -6.566 38.570 1.00 59.84 880 ALA A C 1
ATOM 6841 O O . ALA A 1 880 ? 11.711 -5.664 38.884 1.00 59.84 880 ALA A O 1
ATOM 6842 N N . PRO A 1 881 ? 12.449 -7.763 39.196 1.00 67.69 881 PRO A N 1
ATOM 6843 C CA . PRO A 1 881 ? 11.473 -8.076 40.239 1.00 67.69 881 PRO A CA 1
ATOM 6844 C C . PRO A 1 881 ? 11.767 -7.348 41.561 1.00 67.69 881 PRO A C 1
ATOM 6846 O O . PRO A 1 881 ? 12.910 -7.282 42.009 1.00 67.69 881 PRO A O 1
ATOM 6849 N N . TRP A 1 882 ? 10.720 -6.858 42.224 1.00 74.75 882 TRP A N 1
ATOM 6850 C CA . TRP A 1 882 ? 10.767 -6.254 43.555 1.00 74.75 882 TRP A CA 1
ATOM 6851 C C . TRP A 1 882 ? 10.514 -7.283 44.656 1.00 74.75 882 TRP A C 1
ATOM 6853 O O . TRP A 1 882 ? 9.701 -8.194 44.493 1.00 74.75 882 TRP A O 1
ATOM 6863 N N . SER A 1 883 ? 11.155 -7.072 45.802 1.00 77.25 883 SER A N 1
ATOM 6864 C CA . SER A 1 883 ? 10.922 -7.821 47.038 1.00 77.25 883 SER A CA 1
ATOM 6865 C C . SER A 1 883 ? 10.314 -6.909 48.106 1.00 77.25 883 SER A C 1
ATOM 6867 O O . SER A 1 883 ? 10.407 -5.678 48.032 1.00 77.25 883 SER A O 1
ATOM 6869 N N . ILE A 1 884 ? 9.680 -7.519 49.105 1.00 77.94 884 ILE A N 1
ATOM 6870 C CA . ILE A 1 884 ? 9.134 -6.832 50.278 1.00 77.94 884 ILE A CA 1
ATOM 6871 C C . ILE A 1 884 ? 9.730 -7.446 51.551 1.00 77.94 884 ILE A C 1
ATOM 6873 O O . ILE A 1 884 ? 9.955 -8.650 51.611 1.00 77.94 884 ILE A O 1
ATOM 6877 N N . ASP A 1 885 ? 9.952 -6.627 52.581 1.00 74.88 885 ASP A N 1
ATOM 6878 C CA . ASP A 1 885 ? 10.592 -7.081 53.833 1.00 74.88 885 ASP A CA 1
ATOM 6879 C C . ASP A 1 885 ? 9.591 -7.491 54.923 1.00 74.88 885 ASP A C 1
ATOM 6881 O O . ASP A 1 885 ? 9.969 -8.009 55.971 1.00 74.88 885 ASP A O 1
ATOM 6885 N N . SER A 1 886 ? 8.308 -7.184 54.737 1.00 81.31 886 SER A N 1
ATOM 6886 C CA . SER A 1 886 ? 7.252 -7.441 55.717 1.00 81.31 886 SER A CA 1
ATOM 6887 C C . SER A 1 886 ? 5.906 -7.596 55.008 1.00 81.31 886 SER A C 1
ATOM 6889 O O . SER A 1 886 ? 5.700 -6.937 53.983 1.00 81.31 886 SER A O 1
ATOM 6891 N N . PRO A 1 887 ? 4.967 -8.402 55.544 1.00 82.81 887 PRO A N 1
ATOM 6892 C CA . PRO A 1 887 ? 3.624 -8.524 54.984 1.00 82.81 887 PRO A CA 1
ATOM 6893 C C . PRO A 1 887 ? 2.915 -7.184 54.787 1.00 82.81 887 PRO A C 1
ATOM 6895 O O . PRO A 1 887 ? 2.257 -6.970 53.773 1.00 82.81 887 PRO A O 1
ATOM 6898 N N . ASP A 1 888 ? 3.112 -6.250 55.720 1.00 84.56 888 ASP A N 1
ATOM 6899 C CA . ASP A 1 888 ? 2.462 -4.936 55.699 1.00 84.56 888 ASP A CA 1
ATOM 6900 C C . ASP A 1 888 ? 3.029 -4.006 54.606 1.00 84.56 888 ASP A C 1
ATOM 6902 O O . ASP A 1 888 ? 2.521 -2.906 54.396 1.00 84.56 888 ASP A O 1
ATOM 6906 N N . CYS A 1 889 ? 4.085 -4.424 53.895 1.00 84.44 889 CYS A N 1
ATOM 6907 C CA . CYS A 1 889 ? 4.629 -3.711 52.738 1.00 84.44 889 CYS A CA 1
ATOM 6908 C C . CYS A 1 889 ? 3.906 -4.050 51.424 1.00 84.44 889 CYS A C 1
ATOM 6910 O O . CYS A 1 889 ? 4.198 -3.424 50.405 1.00 84.44 889 CYS A O 1
ATOM 6912 N N . ALA A 1 890 ? 2.966 -4.999 51.424 1.00 86.19 890 ALA A N 1
ATOM 6913 C CA . ALA A 1 890 ? 2.152 -5.324 50.260 1.00 86.19 890 ALA A CA 1
ATOM 6914 C C . ALA A 1 890 ? 0.666 -5.354 50.611 1.00 86.19 890 ALA A C 1
ATOM 6916 O O . ALA A 1 890 ? 0.224 -6.096 51.481 1.00 86.19 890 ALA A O 1
ATOM 6917 N N . TYR A 1 891 ? -0.126 -4.583 49.872 1.00 86.12 891 TYR A N 1
ATOM 6918 C CA . TYR A 1 891 ? -1.579 -4.649 49.951 1.00 86.12 891 TYR A CA 1
ATOM 6919 C C . TYR A 1 891 ? -2.130 -5.376 48.718 1.00 86.12 891 TYR A C 1
ATOM 6921 O O . TYR A 1 891 ? -2.063 -4.812 47.618 1.00 86.12 891 TYR A O 1
ATOM 6929 N N . PRO A 1 892 ? -2.659 -6.608 48.860 1.00 86.00 892 PRO A N 1
ATOM 6930 C CA . PRO A 1 892 ? -3.236 -7.362 47.753 1.00 86.00 892 PRO A CA 1
ATOM 6931 C C . PRO A 1 892 ? -4.537 -6.697 47.324 1.00 86.00 892 PRO A C 1
ATOM 6933 O O . PRO A 1 892 ? -5.559 -6.812 47.992 1.00 86.00 892 PRO A O 1
ATOM 6936 N N . ARG A 1 893 ? -4.484 -5.930 46.232 1.00 84.94 893 ARG A N 1
ATOM 6937 C CA . ARG A 1 893 ? -5.584 -5.061 45.817 1.00 84.94 893 ARG A CA 1
ATOM 6938 C C . ARG A 1 893 ? -6.583 -5.790 44.931 1.00 84.94 893 ARG A C 1
ATOM 6940 O O . ARG A 1 893 ? -7.786 -5.572 45.079 1.00 84.94 893 ARG A O 1
ATOM 6947 N N . TYR A 1 894 ? -6.083 -6.608 44.010 1.00 85.88 894 TYR A N 1
ATOM 6948 C CA . TYR A 1 894 ? -6.911 -7.394 43.106 1.00 85.88 894 TYR A CA 1
ATOM 6949 C C . TYR A 1 894 ? -6.421 -8.838 43.049 1.00 85.88 894 TYR A C 1
ATOM 6951 O O . TYR A 1 894 ? -5.218 -9.060 42.924 1.00 85.88 894 TYR A O 1
ATOM 6959 N N . ALA A 1 895 ? -7.347 -9.793 43.067 1.00 86.44 895 ALA A N 1
ATOM 6960 C CA . ALA A 1 895 ? -7.096 -11.163 42.635 1.00 86.44 895 ALA A CA 1
ATOM 6961 C C . ALA A 1 895 ? -7.717 -11.357 41.249 1.00 86.44 895 ALA A C 1
ATOM 6963 O O . ALA A 1 895 ? -8.892 -11.059 41.035 1.00 86.44 895 ALA A O 1
ATOM 6964 N N . ILE A 1 896 ? -6.916 -11.794 40.288 1.00 87.00 896 ILE A N 1
ATOM 6965 C CA . ILE A 1 896 ? -7.276 -11.867 38.876 1.00 87.00 896 ILE A CA 1
ATOM 6966 C C . ILE A 1 896 ? -7.307 -13.335 38.495 1.00 87.00 896 ILE A C 1
ATOM 6968 O O . ILE A 1 896 ? -6.265 -13.980 38.411 1.00 87.00 896 ILE A O 1
ATOM 6972 N N . HIS A 1 897 ? -8.503 -13.849 38.246 1.00 86.31 897 HIS A N 1
ATOM 6973 C CA . HIS A 1 897 ? -8.695 -15.177 37.693 1.00 86.31 897 HIS A CA 1
ATOM 6974 C C . HIS A 1 897 ? -8.659 -15.071 36.177 1.00 86.31 897 HIS A C 1
ATOM 6976 O O . HIS A 1 897 ? -9.324 -14.216 35.582 1.00 86.31 897 HIS A O 1
ATOM 6982 N N . PHE A 1 898 ? -7.903 -15.953 35.543 1.00 81.88 898 PHE A N 1
ATOM 6983 C CA . PHE A 1 898 ? -7.807 -15.986 34.095 1.00 81.88 898 PHE A CA 1
ATOM 6984 C C . PHE A 1 898 ? -7.913 -17.412 33.560 1.00 81.88 898 PHE A C 1
ATOM 6986 O O . PHE A 1 898 ? -7.713 -18.396 34.262 1.00 81.88 898 PHE A O 1
ATOM 6993 N N . SER A 1 899 ? -8.259 -17.548 32.289 1.00 75.62 899 SER A N 1
ATOM 6994 C CA . SER A 1 899 ? -8.155 -18.792 31.538 1.00 75.62 899 SER A CA 1
ATOM 6995 C C . SER A 1 899 ? -7.121 -18.617 30.441 1.00 75.62 899 SER A C 1
ATOM 6997 O O . SER A 1 899 ? -7.107 -17.578 29.787 1.00 75.62 899 SER A O 1
ATOM 6999 N N . MET A 1 900 ? -6.287 -19.630 30.224 1.00 68.31 900 MET A N 1
ATOM 7000 C CA . MET A 1 900 ? -5.422 -19.710 29.050 1.00 68.31 900 MET A CA 1
ATOM 7001 C C . MET A 1 900 ? -6.011 -20.754 28.101 1.00 68.31 900 MET A C 1
ATOM 7003 O O . MET A 1 900 ? -6.313 -21.867 28.544 1.00 68.31 900 MET A O 1
ATOM 7007 N N . ALA A 1 901 ? -6.232 -20.381 26.841 1.00 58.94 901 ALA A N 1
ATOM 7008 C CA . ALA A 1 901 ? -6.468 -21.333 25.762 1.00 58.94 901 ALA A CA 1
ATOM 7009 C C . ALA A 1 901 ? -5.190 -22.168 25.567 1.00 58.94 901 ALA A C 1
ATOM 7011 O O . ALA A 1 901 ? -4.091 -21.618 25.674 1.00 58.94 901 ALA A O 1
ATOM 7012 N N . GLY A 1 902 ? -5.362 -23.484 25.408 1.00 45.03 902 GLY A N 1
ATOM 7013 C CA . GLY A 1 902 ? -4.271 -24.461 25.314 1.00 45.03 902 GLY A CA 1
ATOM 7014 C C . GLY A 1 902 ? -3.419 -24.300 24.069 1.00 45.03 902 GLY A C 1
ATOM 7015 O O . GLY A 1 902 ? -3.989 -23.904 23.028 1.00 45.03 902 GLY A O 1
#